Protein AF-W7HSW3-F1 (afdb_monomer)

pLDDT: mean 76.84, std 25.32, range [19.72, 98.94]

Solvent-accessible surface area (backbone atoms only — not comparable to full-atom values): 50857 Å² total; per-residue (Å²): 140,85,85,87,88,84,91,80,92,86,85,91,87,87,85,87,82,89,83,81,92,82,89,82,90,80,81,90,83,89,88,87,83,86,84,77,78,63,59,92,42,37,36,68,80,81,78,80,98,79,68,77,54,60,73,43,58,94,52,45,44,29,35,37,40,38,84,43,65,55,49,30,44,67,52,55,34,62,65,39,37,87,76,71,45,89,62,47,68,67,54,43,41,69,32,26,62,54,52,47,100,54,30,54,82,41,42,55,66,43,54,43,42,76,34,60,66,69,78,80,79,78,81,83,82,80,90,82,89,82,88,83,89,84,90,86,86,88,80,90,78,88,79,88,76,91,80,89,81,90,79,92,88,83,89,83,83,89,83,91,82,89,84,83,88,80,86,87,82,89,86,90,82,90,85,89,86,89,84,91,82,89,85,85,86,89,88,84,89,80,88,85,79,85,88,78,88,84,75,79,82,74,70,77,78,74,70,80,75,58,73,85,50,44,82,69,34,57,61,30,44,93,50,96,58,56,40,46,34,41,46,49,65,55,32,49,74,78,35,48,65,33,38,41,42,50,52,52,15,48,41,51,24,63,66,41,54,76,86,36,52,69,9,45,60,33,55,22,21,44,45,4,50,79,36,60,60,75,73,33,58,95,72,44,88,80,61,90,74,53,73,89,33,63,84,34,17,43,50,58,58,92,32,74,52,25,66,59,44,49,44,58,51,53,28,46,52,28,26,43,37,38,55,38,31,57,57,54,36,68,48,30,42,73,74,61,22,58,56,42,48,61,23,51,63,60,52,58,61,38,20,47,65,52,54,36,79,89,60,40,20,45,66,61,72,74,39,71,40,68,55,42,78,39,74,43,55,46,100,86,9,46,76,40,83,44,78,42,79,23,52,44,42,36,37,68,54,59,92,69,68,46,69,76,50,50,62,41,35,28,51,100,93,49,61,46,54,49,48,27,29,32,14,95,39,34,69,41,66,56,29,62,68,59,16,28,46,29,31,34,54,32,22,67,27,55,21,48,45,51,34,55,39,52,67,50,87,60,31,35,59,25,39,46,45,49,50,50,45,56,50,32,37,53,35,37,37,35,5,52,42,12,45,37,27,28,60,47,50,16,53,52,28,43,60,44,58,26,44,53,39,31,51,43,48,50,52,39,42,30,31,29,49,45,68,60,81,86,34,49,69,63,67,41,64,46,56,62,21,29,89,40,78,42,76,85,81,59,88,73,62,78,83,62,91,82,61,75,82,56,87,83,62,78,73,66,58,74,57,52,35,34,43,51,77,43,67,36,61,87,43,28,34,77,86,67,45,64,37,34,37,73,72,58,67,48,43,73,36,48,47,80,42,33,31,30,25,88,63,52,38,50,88,48,80,86,54,53,67,68,61,44,16,38,53,22,32,26,44,48,38,73,62,39,55,82,78,77,78,94,77,89,72,94,68,74,94,74,84,86,74,99,65,80,80,75,62,53,72,46,78,41,35,33,38,39,39,36,32,25,55,38,80,49,41,14,21,36,32,42,42,36,24,58,37,80,75,65,90,54,76,86,50,41,56,74,39,91,29,45,42,46,69,51,36,46,68,28,47,60,77,39,78,48,72,81,45,76,45,61,46,75,45,55,40,45,60,51,36,55,74,72,66,60,77,66,55,73,68,53,48,46,53,48,38,37,74,25,56,40,74,49,32,39,35,35,38,46,67,70,33,56,66,41,81,46,68,55,82,74,47,86,40,38,31,32,39,39,32,45,26,48,32,34,44,48,89,58,46,58,49,72,61,51,72,52,74,45,45,77,42,36,87,47,19,43,92,45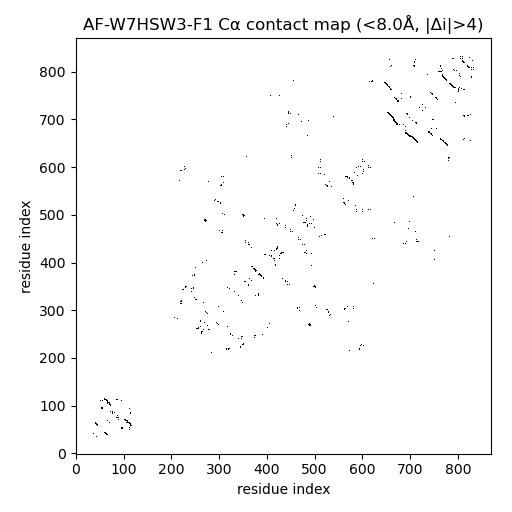,80,37,28,26,65,54,68,60,64,63,38,50,31,39,39,88,88,67,50,70,42,81,52,63,56,50,58,42,74,54,38,45,52,60,50,51,50,55,50,52,49,49,51,52,50,51,56,49,50,54,50,51,54,55,49,52,51,53,50,51,53,49,50,58,54,59,74,64,61,77,79,132

Sequence (870 aa):
MTRKSFFLQGLVSALSLTSTCELASASHSKGAENDAAVEGGLARRAMPAGQRFKGEPEDCAQFYRVQVSGEGCDGIIKNTTPHGYRLTKSTILSYNPGISSSCAGLKRGDWICVKTGSSPAAPAVKAQGGKSDPVLVPASAAKDSTDDDEGNDDDGKKASAKKGAKAGTDDDNESTGSTKKSTKKPTTRKAAPKLSLDAKVTFKKNPKVVSGLLKYAIVGADSKTCVNRMEITDLQDNHPDTFNLLVLALAEMHAAKATDPWSYFQLSGIHGAPYTPWPLKSLSTAFDYDDKNSTLGYCVHRSVIFGHWHRPYMLALEQAVYANGKKIVQRFKGPSRKKYLDALELLRWPYWDWANKETQSHLPKCAKEPTIKVMQPNAKGVAVSREIDNPFYTYVFKGKENEFLTAPFNTQKGILSQTNRRPKNALGKSNEEAADNAMHSGYSTRRKQTYNALISEKGFNAFGNDLENLHNDVHVQVGGNGILSYISLAAYEPLFWLHHNNIDRMLAMWQAANPGEENYLNASDAAATYQRPVDLSDVDAEEDEDAEEDPDSVQNDSLHKDSMDTPLYPWMHKNGQWWSSRDIQDASDIWKFKYGYPEVPCSYIKKTPEQLDTFVTEKINELYMDKPLKGSTKSKKGKNSERGAAALQTMEWDVNILIDQSELCGTFIIYLFLGQPPADPKDWDNCKTKVGTLSLLGAPKRKRISRVEAATVPLTPALRKMGVNGTDAEVSAYLKEKLVWRCWNVNGADGVAKEIEIKSLKTLKIAVTETKVTLPVDNAHKPKVGAAHLMPEVTKDKKGGAKNEQELAEPKKLNGKTSPLRKDLLPIASQERMKKKAEWRKWKTWKTWKEAKLKKEAEKLAAQNKKPSR

Radius of gyration: 35.3 Å; Cα contacts (8 Å, |Δi|>4): 1408; chains: 1; bounding box: 122×108×103 Å

Structure (mmCIF, N/CA/C/O backbone):
data_AF-W7HSW3-F1
#
_entry.id   AF-W7HSW3-F1
#
loop_
_atom_site.group_PDB
_atom_site.id
_atom_site.type_symbol
_atom_site.label_atom_id
_atom_site.label_alt_id
_atom_site.label_comp_id
_atom_site.label_asym_id
_atom_site.label_entity_id
_atom_site.label_seq_id
_atom_site.pdbx_PDB_ins_code
_atom_site.Cartn_x
_atom_site.Cartn_y
_atom_site.Cartn_z
_atom_site.occupancy
_atom_site.B_iso_or_equiv
_atom_site.auth_seq_id
_atom_site.auth_comp_id
_atom_site.auth_asym_id
_atom_site.auth_atom_id
_atom_site.pdbx_PDB_model_num
ATOM 1 N N . MET A 1 1 ? 25.982 -27.086 14.618 1.00 30.52 1 MET A N 1
ATOM 2 C CA . MET A 1 1 ? 25.857 -28.549 14.832 1.00 30.52 1 MET A CA 1
ATOM 3 C C . MET A 1 1 ? 24.551 -28.742 15.602 1.00 30.52 1 MET A C 1
ATOM 5 O O . MET A 1 1 ? 24.316 -27.914 16.466 1.00 30.52 1 MET A O 1
ATOM 9 N N . THR A 1 2 ? 23.625 -29.653 15.293 1.00 31.62 2 THR A N 1
ATOM 10 C CA . THR A 1 2 ? 23.639 -30.820 14.379 1.00 31.62 2 THR A CA 1
ATOM 11 C C . THR A 1 2 ? 22.222 -31.061 13.805 1.00 31.62 2 THR A C 1
ATOM 13 O O . THR A 1 2 ? 21.247 -30.544 14.335 1.00 31.62 2 THR A O 1
ATOM 16 N N . ARG A 1 3 ? 22.100 -31.808 12.695 1.00 29.11 3 ARG A N 1
ATOM 17 C CA . ARG A 1 3 ? 20.825 -32.157 12.012 1.00 29.11 3 ARG A CA 1
ATOM 18 C C . ARG A 1 3 ? 20.298 -33.550 12.430 1.00 29.11 3 ARG A C 1
ATOM 20 O O . ARG A 1 3 ? 21.103 -34.360 12.880 1.00 29.11 3 ARG A O 1
ATOM 27 N N . LYS A 1 4 ? 19.054 -33.855 11.997 1.00 32.53 4 LYS A N 1
ATOM 28 C CA . LYS A 1 4 ? 18.354 -35.173 11.888 1.00 32.53 4 LYS A CA 1
ATOM 29 C C . LYS A 1 4 ? 17.559 -35.562 13.155 1.00 32.53 4 LYS A C 1
ATOM 31 O O . LYS A 1 4 ? 18.058 -35.361 14.248 1.00 32.53 4 LYS A O 1
ATOM 36 N N . SER A 1 5 ? 16.328 -36.086 13.075 1.00 28.72 5 SER A N 1
ATOM 37 C CA . SER A 1 5 ? 15.855 -37.143 12.154 1.00 28.72 5 SER A CA 1
ATOM 38 C C . SER A 1 5 ? 14.394 -37.001 11.650 1.00 28.72 5 SER A C 1
ATOM 40 O O . SER A 1 5 ? 13.727 -36.013 11.932 1.00 28.72 5 SER A O 1
ATOM 42 N N . PHE A 1 6 ? 13.948 -37.988 10.862 1.00 29.55 6 PHE A N 1
ATOM 43 C CA . PHE A 1 6 ? 12.671 -38.118 10.126 1.00 29.55 6 PHE A CA 1
ATOM 44 C C . PHE A 1 6 ? 11.893 -39.391 10.572 1.00 29.55 6 PHE A C 1
ATOM 46 O O . PHE A 1 6 ? 12.405 -40.112 11.425 1.00 29.55 6 PHE A O 1
ATOM 53 N N . PHE A 1 7 ? 10.770 -39.705 9.887 1.00 24.91 7 PHE A N 1
ATOM 54 C CA . PHE A 1 7 ? 9.865 -40.896 9.960 1.00 24.91 7 PHE A CA 1
ATOM 55 C C . PHE A 1 7 ? 8.647 -40.794 10.915 1.00 24.91 7 PHE A C 1
ATOM 57 O O . PHE A 1 7 ? 8.784 -40.250 12.002 1.00 24.91 7 PHE A O 1
ATOM 64 N N . LEU A 1 8 ? 7.452 -41.351 10.619 1.00 23.89 8 LEU A N 1
ATOM 65 C CA . LEU A 1 8 ? 6.750 -41.636 9.339 1.00 23.89 8 LEU A CA 1
ATOM 66 C C . LEU A 1 8 ? 5.254 -41.975 9.616 1.00 23.89 8 LEU A C 1
ATOM 68 O O . LEU A 1 8 ? 4.947 -42.520 10.666 1.00 23.89 8 LEU A O 1
ATOM 72 N N . GLN A 1 9 ? 4.372 -41.668 8.654 1.00 24.66 9 GLN A N 1
ATOM 73 C CA . GLN A 1 9 ? 3.023 -42.215 8.346 1.00 24.66 9 GLN A CA 1
ATOM 74 C C . GLN A 1 9 ? 2.164 -42.984 9.385 1.00 24.66 9 GLN A C 1
ATOM 76 O O . GLN A 1 9 ? 2.547 -44.021 9.913 1.00 24.66 9 GLN A O 1
ATOM 81 N N . GLY A 1 10 ? 0.878 -42.604 9.428 1.00 23.05 10 GLY A N 1
ATOM 82 C CA . GLY A 1 10 ? -0.265 -43.459 9.781 1.00 23.05 10 GLY A CA 1
ATOM 83 C C . GLY A 1 10 ? -1.492 -43.063 8.940 1.00 23.05 10 GLY A C 1
ATOM 84 O O . GLY A 1 10 ? -1.740 -41.874 8.749 1.00 23.05 10 GLY A O 1
ATOM 85 N N . LEU A 1 11 ? -2.212 -44.037 8.378 1.00 21.44 11 LEU A N 1
ATOM 86 C CA . LEU A 1 11 ? -3.332 -43.861 7.430 1.00 21.44 11 LEU A CA 1
ATOM 87 C C . LEU A 1 11 ? -4.618 -44.484 8.025 1.00 21.44 11 LEU A C 1
ATOM 89 O O . LEU A 1 11 ? -4.552 -45.147 9.053 1.00 21.44 11 LEU A O 1
ATOM 93 N N . VAL A 1 12 ? -5.743 -44.353 7.310 1.00 22.77 12 VAL A N 1
ATOM 94 C CA . VAL A 1 12 ? -7.055 -45.013 7.520 1.00 22.77 12 VAL A CA 1
ATOM 95 C C . VAL A 1 12 ? -8.028 -44.313 8.487 1.00 22.77 12 VAL A C 1
ATOM 97 O O . VAL A 1 12 ? -7.975 -44.484 9.700 1.00 22.77 12 VAL A O 1
ATOM 100 N N . SER A 1 13 ? -9.028 -43.624 7.923 1.00 23.66 13 SER A N 1
ATOM 101 C CA . SER A 1 13 ? -10.435 -44.080 7.974 1.00 23.66 13 SER A CA 1
ATOM 102 C C . SER A 1 13 ? -11.355 -43.134 7.201 1.00 23.66 13 SER A C 1
ATOM 104 O O . SER A 1 13 ? -11.403 -41.936 7.467 1.00 23.66 13 SER A O 1
ATOM 106 N N . ALA A 1 14 ? -12.122 -43.693 6.268 1.00 21.88 14 ALA A N 1
ATOM 107 C CA . ALA A 1 14 ? -13.300 -43.058 5.693 1.00 21.88 14 ALA A CA 1
ATOM 108 C C . ALA A 1 14 ? -14.531 -43.775 6.248 1.00 21.88 14 ALA A C 1
ATOM 110 O O . ALA A 1 14 ? -14.534 -45.003 6.295 1.00 21.88 14 ALA A O 1
ATOM 111 N N . LEU A 1 15 ? -15.576 -43.035 6.618 1.00 22.19 15 LEU A N 1
ATOM 112 C CA . LEU A 1 15 ? -16.920 -43.587 6.757 1.00 22.19 15 LEU A CA 1
ATOM 113 C C . LEU A 1 15 ? -17.963 -42.497 6.499 1.00 22.19 15 LEU A C 1
ATOM 115 O O . LEU A 1 15 ? -17.807 -41.338 6.878 1.00 22.19 15 LEU A O 1
ATOM 119 N N . SER A 1 16 ? -18.986 -42.897 5.760 1.00 22.50 16 SER A N 1
ATOM 120 C CA . SER A 1 16 ? -20.084 -42.086 5.248 1.00 22.50 16 SER A CA 1
ATOM 121 C C . SER A 1 16 ? -21.096 -41.706 6.322 1.00 22.50 16 SER A C 1
ATOM 123 O O . SER A 1 16 ? -21.427 -42.542 7.157 1.00 22.50 16 SER A O 1
ATOM 125 N N . LEU A 1 17 ? -21.738 -40.546 6.162 1.00 22.73 17 LEU A N 1
ATOM 126 C CA . LEU A 1 17 ? -23.139 -40.369 6.547 1.00 22.73 17 LEU A CA 1
ATOM 127 C C . LEU A 1 17 ? -23.851 -39.495 5.509 1.00 22.73 17 LEU A C 1
ATOM 129 O O . LEU A 1 17 ? -23.666 -38.283 5.442 1.00 22.73 17 LEU A O 1
ATOM 133 N N . THR A 1 18 ? -24.656 -40.144 4.674 1.00 22.83 18 THR A N 1
ATOM 134 C CA . THR A 1 18 ? -25.706 -39.510 3.874 1.00 22.83 18 THR A CA 1
ATOM 135 C C . THR A 1 18 ? -26.891 -39.184 4.775 1.00 22.83 18 THR A C 1
ATOM 137 O O . THR A 1 18 ? -27.323 -40.056 5.527 1.00 22.83 18 THR A O 1
ATOM 140 N N . SER A 1 19 ? -27.479 -37.996 4.648 1.00 23.12 19 SER A N 1
ATOM 141 C CA . SER A 1 19 ? -28.865 -37.778 5.071 1.00 23.12 19 SER A CA 1
ATOM 142 C C . SER A 1 19 ? -29.575 -36.816 4.123 1.00 23.12 19 SER A C 1
ATOM 144 O O . SER A 1 19 ? -28.935 -36.063 3.386 1.00 23.12 19 SER A O 1
ATOM 146 N N . THR A 1 20 ? -30.894 -36.949 4.067 1.00 23.11 20 THR A N 1
ATOM 147 C CA . THR A 1 20 ? -31.731 -36.593 2.922 1.00 23.11 20 THR A CA 1
ATOM 148 C C . THR A 1 20 ? -32.363 -35.207 2.996 1.00 23.11 20 THR A C 1
ATOM 150 O O . THR A 1 20 ? -32.414 -34.556 4.033 1.00 23.11 20 THR A O 1
ATOM 153 N N . CYS A 1 21 ? -32.855 -34.779 1.835 1.00 19.72 21 CYS A N 1
ATOM 154 C CA . CYS A 1 21 ? -33.664 -33.587 1.625 1.00 19.72 21 CYS A CA 1
ATOM 155 C C . CYS A 1 21 ? -34.943 -33.585 2.482 1.00 19.72 21 CYS A C 1
ATOM 157 O O . CYS A 1 21 ? -35.688 -34.561 2.452 1.00 19.72 21 CYS A O 1
ATOM 159 N N . GLU A 1 22 ? -35.247 -32.453 3.120 1.00 22.14 22 GLU A N 1
ATOM 160 C CA . GLU A 1 22 ? -36.621 -32.057 3.441 1.00 22.14 22 GLU A CA 1
ATOM 161 C C . GLU A 1 22 ? -36.895 -30.658 2.874 1.00 22.14 22 GLU A C 1
ATOM 163 O O . GLU A 1 22 ? -36.177 -29.691 3.138 1.00 22.14 22 GLU A O 1
ATOM 168 N N . LEU A 1 23 ? -37.940 -30.571 2.050 1.00 22.03 23 LEU A N 1
ATOM 169 C CA . LEU A 1 23 ? -38.480 -29.336 1.492 1.00 22.03 23 LEU A CA 1
ATOM 170 C C . LEU A 1 23 ? -39.562 -28.805 2.436 1.00 22.03 23 LEU A C 1
ATOM 172 O O . LEU A 1 23 ? -40.641 -29.385 2.519 1.00 22.03 23 LEU A O 1
ATOM 176 N N . ALA A 1 24 ? -39.304 -27.674 3.091 1.00 22.91 24 ALA A N 1
ATOM 177 C CA . ALA A 1 24 ? -40.320 -26.933 3.835 1.00 22.91 24 ALA A CA 1
ATOM 178 C C . ALA A 1 24 ? -40.723 -25.671 3.056 1.00 22.91 24 ALA A C 1
ATOM 180 O O . ALA A 1 24 ? -40.044 -24.645 3.091 1.00 22.91 24 ALA A O 1
ATOM 181 N N . SER A 1 25 ? -41.839 -25.753 2.334 1.00 22.00 25 SER A N 1
ATOM 182 C CA . SER A 1 25 ? -42.489 -24.600 1.709 1.00 22.00 25 SER A CA 1
ATOM 183 C C . SER A 1 25 ? -43.217 -23.755 2.760 1.00 22.00 25 SER A C 1
ATOM 185 O O . SER A 1 25 ? -44.102 -24.271 3.442 1.00 22.00 25 SER A O 1
ATOM 187 N N . ALA A 1 26 ? -42.923 -22.455 2.836 1.00 24.53 26 ALA A N 1
ATOM 188 C CA . ALA A 1 26 ? -43.709 -21.491 3.608 1.00 24.53 26 ALA A CA 1
ATOM 189 C C . ALA A 1 26 ? -44.026 -20.247 2.760 1.00 24.53 26 ALA A C 1
ATOM 191 O O . ALA A 1 26 ? -43.187 -19.749 2.007 1.00 24.53 26 ALA A O 1
ATOM 192 N N . SER A 1 27 ? -45.275 -19.793 2.843 1.00 23.27 27 SER A N 1
ATOM 193 C CA . SER A 1 27 ? -45.901 -18.820 1.943 1.00 23.27 27 SER A CA 1
ATOM 194 C C . SER A 1 27 ? -45.591 -17.353 2.266 1.00 23.27 27 SER A C 1
ATOM 196 O O . SER A 1 27 ? -45.231 -16.999 3.385 1.00 23.27 27 SER A O 1
ATOM 198 N N . HIS A 1 28 ? -45.798 -16.484 1.271 1.00 24.59 28 HIS A N 1
ATOM 199 C CA . HIS A 1 28 ? -45.668 -15.027 1.383 1.00 24.59 28 HIS A CA 1
ATOM 200 C C . HIS A 1 28 ? -46.622 -14.394 2.415 1.00 24.59 28 HIS A C 1
ATOM 202 O O . HIS A 1 28 ? -47.782 -14.791 2.521 1.00 24.59 28 HIS A O 1
ATOM 208 N N . SER A 1 29 ? -46.203 -13.265 2.992 1.00 24.95 29 SER A N 1
ATOM 209 C CA . SER A 1 29 ? -47.101 -12.143 3.301 1.00 24.95 29 SER A CA 1
ATOM 210 C C . SER A 1 29 ? -46.455 -10.820 2.860 1.00 24.95 29 SER A C 1
ATOM 212 O O . SER A 1 29 ? -45.232 -10.694 2.808 1.00 24.95 29 SER A O 1
ATOM 214 N N . LYS A 1 30 ? -47.284 -9.879 2.391 1.00 26.73 30 LYS A N 1
ATOM 215 C CA . LYS A 1 30 ? -46.876 -8.740 1.548 1.00 26.73 30 LYS A CA 1
ATOM 216 C C . LYS A 1 30 ? -46.417 -7.518 2.354 1.00 26.73 30 LYS A C 1
ATOM 218 O O . LYS A 1 30 ? -46.989 -7.208 3.392 1.00 26.73 30 LYS A O 1
ATOM 223 N N . GLY A 1 31 ? -45.506 -6.752 1.757 1.00 24.17 31 GLY A N 1
ATOM 224 C CA . GLY A 1 31 ? -45.205 -5.358 2.093 1.00 24.17 31 GLY A CA 1
ATOM 225 C C . GLY A 1 31 ? -44.399 -4.751 0.947 1.00 24.17 31 GLY A C 1
ATOM 226 O O . GLY A 1 31 ? -43.185 -4.908 0.918 1.00 24.17 31 GLY A O 1
ATOM 227 N N . ALA A 1 32 ? -45.080 -4.170 -0.045 1.00 24.78 32 ALA A N 1
ATOM 228 C CA . ALA A 1 32 ? -44.476 -3.763 -1.314 1.00 24.78 32 ALA A CA 1
ATOM 229 C C . ALA A 1 32 ? -44.607 -2.254 -1.549 1.00 24.78 32 ALA A C 1
ATOM 231 O O . ALA A 1 32 ? -45.718 -1.728 -1.556 1.00 24.78 32 ALA A O 1
ATOM 232 N N . GLU A 1 33 ? -43.481 -1.603 -1.835 1.00 26.55 33 GLU A N 1
ATOM 233 C CA . GLU A 1 33 ? -43.421 -0.371 -2.624 1.00 26.55 33 GLU A CA 1
ATOM 234 C C . GLU A 1 33 ? -42.702 -0.711 -3.938 1.00 26.55 33 GLU A C 1
ATOM 236 O O . GLU A 1 33 ? -41.710 -1.443 -3.940 1.00 26.55 33 GLU A O 1
ATOM 241 N N . ASN A 1 34 ? -43.263 -0.273 -5.067 1.00 31.00 34 ASN A N 1
ATOM 242 C CA . ASN A 1 34 ? -42.906 -0.785 -6.391 1.00 31.00 34 ASN A CA 1
ATOM 243 C C . ASN A 1 34 ? -41.940 0.152 -7.132 1.00 31.00 34 ASN A C 1
ATOM 245 O O . ASN A 1 34 ? -42.383 1.149 -7.703 1.00 31.00 34 ASN A O 1
ATOM 249 N N . ASP A 1 35 ? -40.670 -0.236 -7.250 1.00 32.97 35 ASP A N 1
ATOM 250 C CA . ASP A 1 35 ? -39.813 0.244 -8.340 1.00 32.97 35 ASP A CA 1
ATOM 251 C C . ASP A 1 35 ? -40.130 -0.554 -9.615 1.00 32.97 35 ASP A C 1
ATOM 253 O O . ASP A 1 35 ? -39.799 -1.736 -9.741 1.00 32.97 35 ASP A O 1
ATOM 257 N N . ALA A 1 36 ? -40.797 0.084 -10.579 1.00 37.91 36 ALA A N 1
ATOM 258 C CA . ALA A 1 36 ? -41.066 -0.526 -11.878 1.00 37.91 36 ALA A CA 1
ATOM 259 C C . ALA A 1 36 ? -39.771 -0.619 -12.707 1.00 37.91 36 ALA A C 1
ATOM 261 O O . ALA A 1 36 ? -39.112 0.389 -12.966 1.00 37.91 36 ALA A O 1
ATOM 262 N N . ALA A 1 37 ? -39.417 -1.826 -13.155 1.00 40.44 37 ALA A N 1
ATOM 263 C CA . ALA A 1 37 ? -38.208 -2.060 -13.941 1.00 40.44 37 ALA A CA 1
ATOM 264 C C . ALA A 1 37 ? -38.222 -1.273 -15.269 1.00 40.44 37 ALA A C 1
ATOM 266 O O . ALA A 1 37 ? -39.105 -1.461 -16.107 1.00 40.44 37 ALA A O 1
ATOM 267 N N . VAL A 1 38 ? -37.215 -0.416 -15.469 1.00 52.91 38 VAL A N 1
ATOM 268 C CA . VAL A 1 38 ? -37.028 0.377 -16.695 1.00 52.91 38 VAL A CA 1
ATOM 269 C C . VAL A 1 38 ? -36.027 -0.328 -17.609 1.00 52.91 38 VAL A C 1
ATOM 271 O O . VAL A 1 38 ? -34.816 -0.139 -17.495 1.00 52.91 38 VAL A O 1
ATOM 274 N N . GLU A 1 39 ? -36.526 -1.143 -18.535 1.00 52.97 39 GLU A N 1
ATOM 275 C CA . GLU A 1 39 ? -35.701 -1.828 -19.533 1.00 52.97 39 GLU A CA 1
ATOM 276 C C . GLU A 1 39 ? -35.561 -0.958 -20.796 1.00 52.97 39 GLU A C 1
ATOM 278 O O . GLU A 1 39 ? -36.544 -0.424 -21.306 1.00 52.97 39 GLU A O 1
ATOM 283 N N . GLY A 1 40 ? -34.334 -0.744 -21.287 1.00 57.88 40 GLY A N 1
ATOM 284 C CA . GLY A 1 40 ? -34.082 0.058 -22.501 1.00 57.88 40 GLY A CA 1
ATOM 285 C C . GLY A 1 40 ? -34.507 1.536 -22.427 1.00 57.88 40 GLY A C 1
ATOM 286 O O . GLY A 1 40 ? -34.612 2.198 -23.456 1.00 57.88 40 GLY A O 1
ATOM 287 N N . GLY A 1 41 ? -34.781 2.065 -21.229 1.00 62.00 41 GLY A N 1
ATOM 288 C CA . GLY A 1 41 ? -35.352 3.406 -21.053 1.00 62.00 41 GLY A CA 1
ATOM 289 C C . GLY A 1 41 ? -36.874 3.476 -21.204 1.00 62.00 41 GLY A C 1
ATOM 290 O O . GLY A 1 41 ? -37.433 4.566 -21.149 1.00 62.00 41 GLY A O 1
ATOM 291 N N . LEU A 1 42 ? -37.556 2.346 -21.379 1.00 75.38 42 LEU A N 1
ATOM 292 C CA . LEU A 1 42 ? -39.000 2.274 -21.567 1.00 75.38 42 LEU A CA 1
ATOM 293 C C . LEU A 1 42 ? -39.701 1.859 -20.266 1.00 75.38 42 LEU A C 1
ATOM 295 O O . LEU A 1 42 ? -39.328 0.868 -19.644 1.00 75.38 42 LEU A O 1
ATOM 299 N N . ALA A 1 43 ? -40.759 2.582 -19.882 1.00 73.44 43 ALA A N 1
ATOM 300 C CA . ALA A 1 43 ? -41.589 2.249 -18.719 1.00 73.44 43 ALA A CA 1
ATOM 301 C C . ALA A 1 43 ? -43.083 2.171 -19.067 1.00 73.44 43 ALA A C 1
ATOM 303 O O . ALA A 1 43 ? -43.627 3.038 -19.762 1.00 73.44 43 ALA A O 1
ATOM 304 N N . ARG A 1 44 ? -43.751 1.130 -18.555 1.00 62.62 44 ARG A N 1
ATOM 305 C CA . ARG A 1 44 ? -45.220 1.053 -18.505 1.00 62.62 44 ARG A CA 1
ATOM 306 C C . ARG A 1 44 ? -45.710 1.860 -17.303 1.00 62.62 44 ARG A C 1
ATOM 308 O O . ARG A 1 44 ? -45.027 1.920 -16.286 1.00 62.62 44 ARG A O 1
ATOM 315 N N . ARG A 1 45 ? -46.861 2.517 -17.451 1.00 55.41 45 ARG A N 1
ATOM 316 C CA . ARG A 1 45 ? -47.338 3.592 -16.564 1.00 55.41 45 ARG A CA 1
ATOM 317 C C . ARG A 1 45 ? -47.351 3.230 -15.064 1.00 55.41 45 ARG A C 1
ATOM 319 O O . ARG A 1 45 ? -48.304 2.630 -14.580 1.00 55.41 45 ARG A O 1
ATOM 326 N N . ALA A 1 46 ? -46.361 3.746 -14.339 1.00 48.75 46 ALA A N 1
ATOM 327 C CA . ALA A 1 46 ? -46.465 4.250 -12.968 1.00 48.75 46 ALA A CA 1
ATOM 328 C C . ALA A 1 46 ? -45.259 5.173 -12.708 1.00 48.75 46 ALA A C 1
ATOM 330 O O . ALA A 1 46 ? -44.135 4.694 -12.596 1.00 48.75 46 ALA A O 1
ATOM 331 N N . MET A 1 47 ? -45.468 6.492 -12.656 1.00 49.53 47 MET A N 1
ATOM 332 C CA . MET A 1 47 ? -44.410 7.472 -12.367 1.00 49.53 47 MET A CA 1
ATOM 333 C C . MET A 1 47 ? -44.908 8.541 -11.384 1.00 49.53 47 MET A C 1
ATOM 335 O O . MET A 1 47 ? -46.055 8.977 -11.515 1.00 49.53 47 MET A O 1
ATOM 339 N N . PRO A 1 48 ? -44.071 9.004 -10.433 1.00 45.38 48 PRO A N 1
ATOM 340 C CA . PRO A 1 48 ? -44.398 10.139 -9.571 1.00 45.38 48 PRO A CA 1
ATOM 341 C C . PRO A 1 48 ? -44.643 11.424 -10.377 1.00 45.38 48 PRO A C 1
ATOM 343 O O . PRO A 1 48 ? -44.081 11.607 -11.456 1.00 45.38 48 PRO A O 1
ATOM 346 N N . ALA A 1 49 ? -45.440 12.347 -9.830 1.00 45.94 49 ALA A N 1
ATOM 347 C CA . ALA A 1 49 ? -45.971 13.540 -10.511 1.00 45.94 49 ALA A CA 1
ATOM 348 C C . ALA A 1 49 ? -44.941 14.666 -10.819 1.00 45.94 49 ALA A C 1
ATOM 350 O O . ALA A 1 49 ? -45.271 15.848 -10.759 1.00 45.94 49 ALA A O 1
ATOM 351 N N . GLY A 1 50 ? -43.683 14.314 -11.105 1.00 47.59 50 GLY A N 1
ATOM 352 C CA . GLY A 1 50 ? -42.524 15.211 -11.049 1.00 47.59 50 GLY A CA 1
ATOM 353 C C . GLY A 1 50 ? -42.066 15.875 -12.351 1.00 47.59 50 GLY A C 1
ATOM 354 O O . GLY A 1 50 ? -41.282 16.809 -12.259 1.00 47.59 50 GLY A O 1
ATOM 355 N N . GLN A 1 51 ? -42.516 15.441 -13.536 1.00 55.59 51 GLN A N 1
ATOM 356 C CA . GLN A 1 51 ? -42.295 16.134 -14.822 1.00 55.59 51 GLN A CA 1
ATOM 357 C C . GLN A 1 51 ? -43.171 15.503 -15.922 1.00 55.59 51 GLN A C 1
ATOM 359 O O . GLN A 1 51 ? -42.794 14.503 -16.523 1.00 55.59 51 GLN A O 1
ATOM 364 N N . ARG A 1 52 ? -44.344 16.089 -16.198 1.00 57.81 52 ARG A N 1
ATOM 365 C CA . ARG A 1 52 ? -45.129 15.801 -17.414 1.00 57.81 52 ARG A CA 1
ATOM 366 C C . ARG A 1 52 ? -45.042 17.006 -18.346 1.00 57.81 52 ARG A C 1
ATOM 368 O O . ARG A 1 52 ? -45.203 18.139 -17.886 1.00 57.81 52 ARG A O 1
ATOM 375 N N . PHE A 1 53 ? -44.790 16.791 -19.636 1.00 66.25 53 PHE A N 1
ATOM 376 C CA . PHE A 1 53 ? -44.789 17.890 -20.604 1.00 66.25 53 PHE A CA 1
ATOM 377 C C . PHE A 1 53 ? -46.209 18.419 -20.831 1.00 66.25 53 PHE A C 1
ATOM 379 O O . PHE A 1 53 ? -47.194 17.680 -20.785 1.00 66.25 53 PHE A O 1
ATOM 386 N N . LYS A 1 54 ? -46.330 19.728 -21.072 1.00 62.28 54 LYS A N 1
ATOM 387 C CA . LYS A 1 54 ? -47.634 20.380 -21.234 1.00 62.28 54 LYS A CA 1
ATOM 388 C C . LYS A 1 54 ? -48.373 19.802 -22.449 1.00 62.28 54 LYS A C 1
ATOM 390 O O . LYS A 1 54 ? -47.890 19.917 -23.569 1.00 62.28 54 LYS A O 1
ATOM 395 N N . GLY A 1 55 ? -49.557 19.235 -22.216 1.00 63.06 55 GLY A N 1
ATOM 396 C CA . GLY A 1 55 ? -50.399 18.632 -23.255 1.00 63.06 55 GLY A CA 1
ATOM 397 C C . GLY A 1 55 ? -50.060 17.178 -23.609 1.00 63.06 55 GLY A C 1
ATOM 398 O O . GLY A 1 55 ? -50.566 16.679 -24.607 1.00 63.06 55 GLY A O 1
ATOM 399 N N . GLU A 1 56 ? -49.225 16.494 -22.822 1.00 71.88 56 GLU A N 1
ATOM 400 C CA . GLU A 1 56 ? -49.043 15.041 -22.931 1.00 71.88 56 GLU A CA 1
ATOM 401 C C . GLU A 1 56 ? -50.377 14.281 -22.695 1.00 71.88 56 GLU A C 1
ATOM 403 O O . GLU A 1 56 ? -51.077 14.598 -21.728 1.00 71.88 56 GLU A O 1
ATOM 408 N N . PRO A 1 57 ? -50.728 13.260 -23.508 1.00 74.44 57 PRO A N 1
ATOM 409 C CA . PRO A 1 57 ? -51.976 12.511 -23.394 1.00 74.44 57 PRO A CA 1
ATOM 410 C C . PRO A 1 57 ? -52.237 11.902 -22.014 1.00 74.44 57 PRO A C 1
ATOM 412 O O . PRO A 1 57 ? -51.376 11.270 -21.387 1.00 74.44 57 PRO A O 1
ATOM 415 N N . GLU A 1 58 ? -53.482 12.016 -21.558 1.00 70.62 58 GLU A N 1
ATOM 416 C CA . GLU A 1 58 ? -53.939 11.397 -20.312 1.00 70.62 58 GLU A CA 1
ATOM 417 C C . GLU A 1 58 ? -54.009 9.869 -20.395 1.00 70.62 58 GLU A C 1
ATOM 419 O O . GLU A 1 58 ? -53.925 9.212 -19.360 1.00 70.62 58 GLU A O 1
ATOM 424 N N . ASP A 1 59 ? -54.015 9.283 -21.594 1.00 78.25 59 ASP A N 1
ATOM 425 C CA . ASP A 1 59 ? -54.038 7.837 -21.839 1.00 78.25 59 ASP A CA 1
ATOM 426 C C . ASP A 1 59 ? -52.658 7.235 -22.187 1.00 78.25 59 ASP A C 1
ATOM 428 O O . ASP A 1 59 ? -52.582 6.082 -22.607 1.00 78.25 59 ASP A O 1
ATOM 432 N N . CYS A 1 60 ? -51.552 7.975 -22.017 1.00 83.06 60 CYS A N 1
ATOM 433 C CA . CYS A 1 60 ? -50.216 7.464 -22.336 1.00 83.06 60 CYS A CA 1
ATOM 434 C C . CYS A 1 60 ? -49.883 6.128 -21.632 1.00 83.06 60 CYS A C 1
ATOM 436 O O . CYS A 1 60 ? -49.710 6.078 -20.409 1.00 83.06 60 CYS A O 1
ATOM 438 N N . ALA A 1 61 ? -49.759 5.061 -22.422 1.00 77.75 61 ALA A N 1
ATOM 439 C CA . ALA A 1 61 ? -49.547 3.680 -21.998 1.00 77.75 61 ALA A CA 1
ATOM 440 C C . ALA A 1 61 ? -48.060 3.293 -21.888 1.00 77.75 61 ALA A C 1
ATOM 442 O O . ALA A 1 61 ? -47.715 2.407 -21.103 1.00 77.75 61 ALA A O 1
ATOM 443 N N . GLN A 1 62 ? -47.180 3.952 -22.651 1.00 83.25 62 GLN A N 1
ATOM 444 C CA . GLN A 1 62 ? -45.732 3.742 -22.590 1.00 83.25 62 GLN A CA 1
ATOM 445 C C . GLN A 1 62 ? -44.981 5.073 -22.646 1.00 83.25 62 GLN A C 1
ATOM 447 O O . GLN A 1 62 ? -45.182 5.869 -23.566 1.00 83.25 62 GLN A O 1
ATOM 452 N N . PHE A 1 63 ? -44.051 5.250 -21.712 1.00 85.12 63 PHE A N 1
ATOM 453 C CA . PHE A 1 63 ? -43.136 6.383 -21.670 1.00 85.12 63 PHE A CA 1
ATOM 454 C C . PHE A 1 63 ? -41.724 5.947 -22.067 1.00 85.12 63 PHE A C 1
ATOM 456 O O . PHE A 1 63 ? -41.289 4.838 -21.738 1.00 85.12 63 PHE A O 1
ATOM 463 N N . TYR A 1 64 ? -41.011 6.841 -22.745 1.00 85.75 64 TYR A N 1
ATOM 464 C CA . TYR A 1 64 ? -39.579 6.753 -22.997 1.00 85.75 64 TYR A CA 1
ATOM 465 C C . TYR A 1 64 ? -38.854 7.780 -22.132 1.00 85.75 64 TYR A C 1
ATOM 467 O O . TYR A 1 64 ? -39.195 8.964 -22.143 1.00 85.75 64 TYR A O 1
ATOM 475 N N . ARG A 1 65 ? -37.848 7.318 -21.393 1.00 84.31 65 ARG A N 1
ATOM 476 C CA . ARG A 1 65 ? -36.915 8.157 -20.654 1.00 84.31 65 ARG A CA 1
ATOM 477 C C . ARG A 1 65 ? -35.815 8.608 -21.595 1.00 84.31 65 ARG A C 1
ATOM 479 O O . ARG A 1 65 ? -35.062 7.771 -22.091 1.00 84.31 65 ARG A O 1
ATOM 486 N N . VAL A 1 66 ? -35.673 9.915 -21.755 1.00 78.56 66 VAL A N 1
ATOM 487 C CA . VAL A 1 66 ? -34.593 10.551 -22.512 1.00 78.56 66 VAL A CA 1
ATOM 488 C C . VAL A 1 66 ? -33.241 10.092 -21.956 1.00 78.56 66 VAL A C 1
ATOM 490 O O . VAL A 1 66 ? -32.961 10.241 -20.759 1.00 78.56 66 VAL A O 1
ATOM 493 N N . GLN A 1 67 ? -32.414 9.479 -22.804 1.00 67.94 67 GLN A N 1
ATOM 494 C CA . GLN A 1 67 ? -31.202 8.768 -22.386 1.00 67.94 67 GLN A CA 1
ATOM 495 C C . GLN A 1 67 ? -29.973 9.670 -22.305 1.00 67.94 67 GLN A C 1
ATOM 497 O O . GLN A 1 67 ? -29.063 9.366 -21.531 1.00 67.94 67 GLN A O 1
ATOM 502 N N . VAL A 1 68 ? -29.963 10.791 -23.031 1.00 63.47 68 VAL A N 1
ATOM 503 C CA . VAL A 1 68 ? -28.912 11.823 -23.013 1.00 63.47 68 VAL A CA 1
ATOM 504 C C . VAL A 1 68 ? -29.535 13.220 -23.099 1.00 63.47 68 VAL A C 1
ATOM 506 O O . VAL A 1 68 ? -30.605 13.394 -23.670 1.00 63.47 68 VAL A O 1
ATOM 509 N N . SER A 1 69 ? -28.900 14.239 -22.517 1.00 69.62 69 SER A N 1
ATOM 510 C CA . SER A 1 69 ? -29.410 15.614 -22.625 1.00 69.62 69 SER A CA 1
ATOM 511 C C . SER A 1 69 ? -29.193 16.140 -24.044 1.00 69.62 69 SER A C 1
ATOM 513 O O . SER A 1 69 ? -28.104 15.989 -24.586 1.00 69.62 69 SER A O 1
ATOM 515 N N . GLY A 1 70 ? -30.215 16.762 -24.633 1.00 71.06 70 GLY A N 1
ATOM 516 C CA . GLY A 1 70 ? -30.200 17.202 -26.030 1.00 71.06 70 GLY A CA 1
ATOM 517 C C . GLY A 1 70 ? -30.614 16.130 -27.046 1.00 71.06 70 GLY A C 1
ATOM 518 O O . GLY A 1 70 ? -30.446 16.348 -28.243 1.00 71.06 70 GLY A O 1
ATOM 519 N N . GLU A 1 71 ? -31.158 14.989 -26.608 1.00 79.69 71 GLU A N 1
ATOM 520 C CA . GLU A 1 71 ? -31.638 13.932 -27.507 1.00 79.69 71 GLU A CA 1
ATOM 521 C C . GLU A 1 71 ? -32.775 14.428 -28.423 1.00 79.69 71 GLU A C 1
ATOM 523 O O . GLU A 1 71 ? -33.903 14.658 -27.987 1.00 79.69 71 GLU A O 1
ATOM 528 N N . GLY A 1 72 ? -32.473 14.597 -29.714 1.00 85.56 72 GLY A N 1
ATOM 529 C CA . GLY A 1 72 ? -33.450 14.989 -30.731 1.00 85.56 72 GLY A CA 1
ATOM 530 C C . GLY A 1 72 ? -34.402 13.854 -31.127 1.00 85.56 72 GLY A C 1
ATOM 531 O O . GLY A 1 72 ? -34.154 12.681 -30.839 1.00 85.56 72 GLY A O 1
ATOM 532 N N . CYS A 1 73 ? -35.479 14.191 -31.848 1.00 86.19 73 CYS A N 1
ATOM 533 C CA . CYS A 1 73 ? -36.548 13.232 -32.161 1.00 86.19 73 CYS A CA 1
ATOM 534 C C . CYS A 1 73 ? -36.043 11.968 -32.879 1.00 86.19 73 CYS A C 1
ATOM 536 O O . CYS A 1 73 ? -36.533 10.875 -32.612 1.00 86.19 73 CYS A O 1
ATOM 538 N N . ASP A 1 74 ? -35.044 12.094 -33.755 1.00 87.00 74 ASP A N 1
ATOM 539 C CA . ASP A 1 74 ? -34.491 10.961 -34.507 1.00 87.00 74 ASP A CA 1
ATOM 540 C C . ASP A 1 74 ? -33.694 9.994 -33.608 1.00 87.00 74 ASP A C 1
ATOM 542 O O . ASP A 1 74 ? -33.670 8.789 -33.863 1.00 87.00 74 ASP A O 1
ATOM 546 N N . GLY A 1 75 ? -33.112 10.495 -32.509 1.00 83.50 75 GLY A N 1
ATOM 547 C CA . GLY A 1 75 ? -32.501 9.677 -31.455 1.00 83.50 75 GLY A CA 1
ATOM 548 C C . GLY A 1 75 ? -33.548 8.844 -30.717 1.00 83.50 75 GLY A C 1
ATOM 549 O O . GLY A 1 75 ? -33.421 7.622 -30.645 1.00 83.50 75 GLY A O 1
ATOM 550 N N . ILE A 1 76 ? -34.648 9.480 -30.304 1.00 85.62 76 ILE A N 1
ATOM 551 C CA . ILE A 1 76 ? -35.796 8.816 -29.665 1.00 85.62 76 IL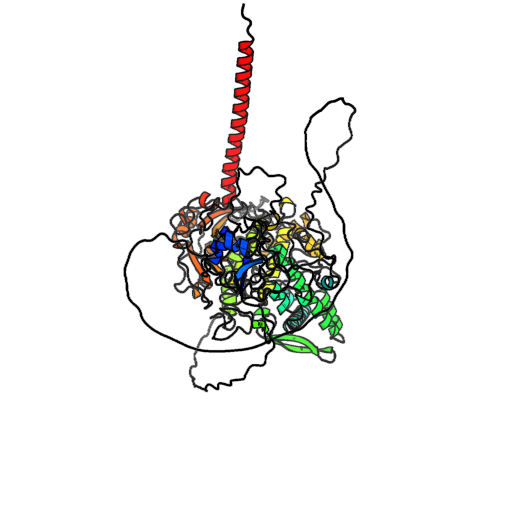E A CA 1
ATOM 552 C C . ILE A 1 76 ? -36.395 7.739 -30.586 1.00 85.62 76 ILE A C 1
ATOM 554 O O . ILE A 1 76 ? -36.649 6.617 -30.143 1.00 85.62 76 ILE A O 1
ATOM 558 N N . ILE A 1 77 ? -36.586 8.031 -31.880 1.00 88.06 77 ILE A N 1
ATOM 559 C CA . ILE A 1 77 ? -37.066 7.046 -32.869 1.00 88.06 77 ILE A CA 1
ATOM 560 C C . ILE A 1 77 ? -36.089 5.869 -32.953 1.00 88.06 77 ILE A C 1
ATOM 562 O O . ILE A 1 77 ? -36.496 4.715 -32.810 1.00 88.06 77 ILE A O 1
ATOM 566 N N . LYS A 1 78 ? -34.791 6.142 -33.135 1.00 85.19 78 LYS A N 1
ATOM 567 C CA . LYS A 1 78 ? -33.746 5.113 -33.233 1.00 85.19 78 LYS A CA 1
ATOM 568 C C . LYS A 1 78 ? -33.676 4.229 -31.986 1.00 85.19 78 LYS A C 1
ATOM 570 O O . LYS A 1 78 ? -33.507 3.023 -32.123 1.00 85.19 78 LYS A O 1
ATOM 575 N N . ASN A 1 79 ? -33.825 4.807 -30.798 1.00 79.38 79 ASN A N 1
ATOM 576 C CA . ASN A 1 79 ? -33.727 4.091 -29.529 1.00 79.38 79 ASN A CA 1
ATOM 577 C C . ASN A 1 79 ? -35.004 3.304 -29.190 1.00 79.38 79 ASN A C 1
ATOM 579 O O . ASN A 1 79 ? -34.920 2.265 -28.545 1.00 79.38 79 ASN A O 1
ATOM 583 N N . THR A 1 80 ? -36.177 3.728 -29.669 1.00 81.12 80 THR A N 1
ATOM 584 C CA . THR A 1 80 ? -37.447 3.003 -29.461 1.00 81.12 80 THR A CA 1
ATOM 585 C C . THR A 1 80 ? -37.749 1.957 -30.544 1.00 81.12 80 THR A C 1
ATOM 587 O O . THR A 1 80 ? -38.439 0.973 -30.266 1.00 81.12 80 THR A O 1
ATOM 590 N N . THR A 1 81 ? -37.186 2.094 -31.750 1.00 81.69 81 THR A N 1
ATOM 591 C CA . THR A 1 81 ? -37.405 1.162 -32.877 1.00 81.69 81 THR A CA 1
ATOM 592 C C . THR A 1 81 ? -37.044 -0.304 -32.563 1.00 81.69 81 THR A C 1
ATOM 594 O O . THR A 1 81 ? -37.867 -1.172 -32.866 1.00 81.69 81 THR A O 1
ATOM 597 N N . PRO A 1 82 ? -35.901 -0.636 -31.915 1.00 79.06 82 PRO A N 1
ATOM 598 C CA . PRO A 1 82 ? -35.567 -2.014 -31.529 1.00 79.06 82 PRO A CA 1
ATOM 599 C C . PRO A 1 82 ? -36.592 -2.675 -30.600 1.00 79.06 82 PRO A C 1
ATOM 601 O O . PRO A 1 82 ? -36.700 -3.896 -30.574 1.00 79.06 82 PRO A O 1
ATOM 604 N N . HIS A 1 83 ? -37.372 -1.875 -29.867 1.00 73.75 83 HIS A N 1
ATOM 605 C CA . HIS A 1 83 ? -38.425 -2.337 -28.962 1.00 73.75 83 HIS A CA 1
ATOM 606 C C . HIS A 1 83 ? -39.810 -2.413 -29.640 1.00 73.75 83 HIS A C 1
ATOM 608 O O . HIS A 1 83 ? -40.828 -2.550 -28.965 1.00 73.75 83 HIS A O 1
ATOM 614 N N . GLY A 1 84 ? -39.860 -2.325 -30.976 1.00 73.00 84 GLY A N 1
ATOM 615 C CA . GLY A 1 84 ? -41.064 -2.520 -31.791 1.00 73.00 84 GLY A CA 1
ATOM 616 C C . GLY A 1 84 ? -41.906 -1.264 -32.041 1.00 73.00 84 GLY A C 1
ATOM 617 O O . GLY A 1 84 ? -42.938 -1.352 -32.709 1.00 73.00 84 GLY A O 1
ATOM 618 N N . TYR A 1 85 ? -41.489 -0.092 -31.554 1.00 79.19 85 TYR A N 1
ATOM 619 C CA . TYR A 1 85 ? -42.228 1.159 -31.745 1.00 79.19 85 TYR A CA 1
ATOM 620 C C . TYR A 1 85 ? -41.894 1.783 -33.105 1.00 79.19 85 TYR A C 1
ATOM 622 O O . TYR A 1 85 ? -40.773 2.221 -33.344 1.00 79.19 85 TYR A O 1
ATOM 630 N N . ARG A 1 86 ? -42.884 1.867 -34.001 1.00 79.88 86 ARG A N 1
ATOM 631 C CA . ARG A 1 86 ? -42.758 2.544 -35.305 1.00 79.88 86 ARG A CA 1
ATOM 632 C C . ARG A 1 86 ? -43.127 4.023 -35.188 1.00 79.88 86 ARG A C 1
ATOM 634 O O . ARG A 1 86 ? -44.153 4.458 -35.707 1.00 79.88 86 ARG A O 1
ATOM 641 N N . LEU A 1 87 ? -42.319 4.779 -34.452 1.00 85.94 87 LEU A N 1
ATOM 642 C CA . LEU A 1 87 ? -42.545 6.210 -34.256 1.00 85.94 87 LEU A CA 1
ATOM 643 C C . LEU A 1 87 ? -42.070 7.014 -35.463 1.00 85.94 87 LEU A C 1
ATOM 645 O O . LEU A 1 87 ? -40.996 6.771 -36.007 1.00 85.94 87 LEU A O 1
ATOM 649 N N . THR A 1 88 ? -42.845 8.032 -35.824 1.00 86.81 88 THR A N 1
ATOM 650 C CA . THR A 1 88 ? -42.365 9.130 -36.664 1.00 86.81 88 THR A CA 1
ATOM 651 C C . THR A 1 88 ? -42.183 10.382 -35.813 1.00 86.81 88 THR A C 1
ATOM 653 O O . THR A 1 88 ? -42.737 10.498 -34.716 1.00 86.81 88 THR A O 1
ATOM 656 N N . LYS A 1 89 ? -41.456 11.364 -36.347 1.00 85.12 89 LYS A N 1
ATOM 657 C CA . LYS A 1 89 ? -41.289 12.669 -35.708 1.00 85.12 89 LYS A CA 1
ATOM 658 C C . LYS A 1 89 ? -42.630 13.375 -35.466 1.00 85.12 89 LYS A C 1
ATOM 660 O O . LYS A 1 89 ? -42.816 13.948 -34.398 1.00 85.12 89 LYS A O 1
ATOM 665 N N . SER A 1 90 ? -43.592 13.279 -36.392 1.00 82.94 90 SER A N 1
ATOM 666 C CA . SER A 1 90 ? -44.935 13.837 -36.174 1.00 82.94 90 SER A CA 1
ATOM 667 C C . SER A 1 90 ? -45.706 13.075 -35.093 1.00 82.94 90 SER A C 1
ATOM 669 O O . SER A 1 90 ? -46.372 13.710 -34.283 1.00 82.94 90 SER A O 1
ATOM 671 N N . THR A 1 91 ? -45.557 11.748 -35.005 1.00 86.00 91 THR A N 1
ATOM 672 C CA . THR A 1 91 ? -46.163 10.933 -33.938 1.00 86.00 91 THR A CA 1
ATOM 673 C C . THR A 1 91 ? -45.648 11.344 -32.554 1.00 86.00 91 THR A C 1
ATOM 675 O O . THR A 1 91 ? -46.451 11.595 -31.658 1.00 86.00 91 THR A O 1
ATOM 678 N N . ILE A 1 92 ? -44.328 11.493 -32.386 1.00 88.00 92 ILE A N 1
ATOM 679 C CA . ILE A 1 92 ? -43.719 11.920 -31.111 1.00 88.00 92 ILE A CA 1
ATOM 680 C C . ILE A 1 92 ? -44.218 13.309 -30.704 1.00 88.00 92 ILE A C 1
ATOM 682 O O . ILE A 1 92 ? -44.611 13.495 -29.555 1.00 88.00 92 ILE A O 1
ATOM 686 N N . LEU A 1 93 ? -44.260 14.265 -31.638 1.00 87.12 93 LEU A N 1
ATOM 687 C CA . LEU A 1 93 ? -44.774 15.610 -31.366 1.00 87.12 93 LEU A CA 1
ATOM 688 C C . LEU A 1 93 ? -46.284 15.606 -31.077 1.00 87.12 93 LEU A C 1
ATOM 690 O O . LEU A 1 93 ? -46.734 16.357 -30.219 1.00 87.12 93 LEU A O 1
ATOM 694 N N . SER A 1 94 ? -47.064 14.729 -31.719 1.00 83.88 94 SER A N 1
ATOM 695 C CA . SER A 1 94 ? -48.503 14.596 -31.442 1.00 83.88 94 SER A CA 1
ATOM 696 C C . SER A 1 94 ? -48.790 14.029 -30.048 1.00 83.88 94 SER A C 1
ATOM 698 O O . SER A 1 94 ? -49.755 14.438 -29.410 1.00 83.88 94 SER A O 1
ATOM 700 N N . TYR A 1 95 ? -47.925 13.143 -29.540 1.00 88.06 95 TYR A N 1
ATOM 701 C CA . TYR A 1 95 ? -48.005 12.622 -28.172 1.00 88.06 95 TYR A CA 1
ATOM 702 C C . TYR A 1 95 ? -47.351 13.551 -27.136 1.00 88.06 95 TYR A C 1
ATOM 704 O O . TYR A 1 95 ? -47.461 13.302 -25.942 1.00 88.06 95 TYR A O 1
ATOM 712 N N . ASN A 1 96 ? -46.633 14.597 -27.553 1.00 88.00 96 ASN A N 1
ATOM 713 C CA . ASN A 1 96 ? -45.891 15.481 -26.651 1.00 88.00 96 ASN A CA 1
ATOM 714 C C . ASN A 1 96 ? -45.899 16.933 -27.166 1.00 88.00 96 ASN A C 1
ATOM 716 O O . ASN A 1 96 ? -44.834 17.499 -27.407 1.00 88.00 96 ASN A O 1
ATOM 720 N N . PRO A 1 97 ? -47.065 17.584 -27.331 1.00 81.19 97 PRO A N 1
ATOM 721 C CA . PRO A 1 97 ? -47.158 18.906 -27.965 1.00 81.19 97 PRO A CA 1
ATOM 722 C C . PRO A 1 97 ? -46.425 20.031 -27.205 1.00 81.19 97 PRO A C 1
ATOM 724 O O . PRO A 1 97 ? -46.267 21.129 -27.733 1.00 81.19 97 PRO A O 1
ATOM 727 N N . GLY A 1 98 ? -45.974 19.774 -25.973 1.00 77.12 98 GLY A N 1
ATOM 728 C CA . GLY A 1 98 ? -45.142 20.676 -25.176 1.00 77.12 98 GLY A CA 1
ATOM 729 C C . GLY A 1 98 ? -43.631 20.602 -25.440 1.00 77.12 98 GLY A C 1
ATOM 730 O O . GLY A 1 98 ? -42.903 21.368 -24.811 1.00 77.12 98 GLY A O 1
ATOM 731 N N . ILE A 1 99 ? -43.144 19.710 -26.313 1.00 85.00 99 ILE A N 1
ATOM 732 C CA . ILE A 1 99 ? -41.723 19.654 -26.711 1.00 85.00 99 ILE A CA 1
ATOM 733 C C . ILE A 1 99 ? -41.502 20.404 -28.032 1.00 85.00 99 ILE A C 1
ATOM 735 O O . ILE A 1 99 ? -42.412 20.542 -28.848 1.00 85.00 99 ILE A O 1
ATOM 739 N N . SER A 1 100 ? -40.287 20.914 -28.251 1.00 80.69 100 SER A N 1
ATOM 740 C CA . SER A 1 100 ? -39.959 21.655 -29.476 1.00 80.69 100 SER A CA 1
ATOM 741 C C . SER A 1 100 ? -40.058 20.769 -30.726 1.00 80.69 100 SER A C 1
ATOM 743 O O . SER A 1 100 ? -39.912 19.551 -30.652 1.00 80.69 100 SER A O 1
ATOM 745 N N . SER A 1 101 ? -40.233 21.369 -31.908 1.00 78.94 101 SER A N 1
ATOM 746 C CA . SER A 1 101 ? -40.389 20.638 -33.180 1.00 78.94 101 SER A CA 1
ATOM 747 C C . SER A 1 101 ? -39.167 19.803 -33.607 1.00 78.94 101 SER A C 1
ATOM 749 O O . SER A 1 101 ? -39.251 19.037 -34.566 1.00 78.94 101 SER A O 1
ATOM 751 N N . SER A 1 102 ? -38.032 19.918 -32.913 1.00 75.19 102 SER A N 1
ATOM 752 C CA . SER A 1 102 ? -36.831 19.081 -33.063 1.00 75.19 102 SER A CA 1
ATOM 753 C C . SER A 1 102 ? -36.600 18.116 -31.889 1.00 75.19 102 SER A C 1
ATOM 755 O O . SER A 1 102 ? -35.646 17.339 -31.925 1.00 75.19 102 SER A O 1
ATOM 757 N N . CYS A 1 103 ? -37.462 18.149 -30.868 1.00 84.00 103 CYS A N 1
ATOM 758 C CA . CYS A 1 103 ? -37.258 17.570 -29.538 1.00 84.00 103 CYS A CA 1
ATOM 759 C C . CYS A 1 103 ? -36.038 18.158 -28.786 1.00 84.00 103 CYS A C 1
ATOM 761 O O . CYS A 1 103 ? -35.649 17.658 -27.735 1.00 84.00 103 CYS A O 1
ATOM 763 N N . ALA A 1 104 ? -35.446 19.255 -29.276 1.00 74.25 104 ALA A N 1
ATOM 764 C CA . ALA A 1 104 ? -34.383 19.968 -28.575 1.00 74.25 104 ALA A CA 1
ATOM 765 C C . ALA A 1 104 ? -34.886 20.578 -27.255 1.00 74.25 104 ALA A C 1
ATOM 767 O O . ALA A 1 104 ? -36.022 21.056 -27.165 1.00 74.25 104 ALA A O 1
ATOM 768 N N . GLY A 1 105 ? -34.012 20.589 -26.246 1.00 70.88 105 GLY A N 1
ATOM 769 C CA . GLY A 1 105 ? -34.308 21.058 -24.887 1.00 70.88 105 GLY A CA 1
ATOM 770 C C . GLY A 1 105 ? -34.662 19.947 -23.891 1.00 70.88 105 GLY A C 1
ATOM 771 O O . GLY A 1 105 ? -34.678 20.215 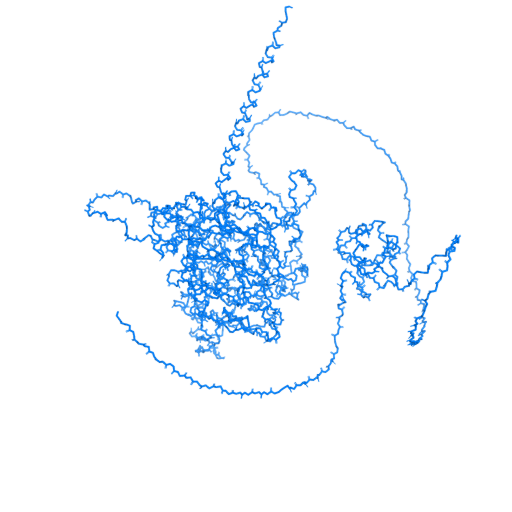-22.691 1.00 70.88 105 GLY A O 1
ATOM 772 N N . LEU A 1 106 ? -34.881 18.712 -24.362 1.00 77.31 106 LEU A N 1
ATOM 773 C CA . LEU A 1 106 ? -35.044 17.535 -23.507 1.00 77.31 106 LEU A CA 1
ATOM 774 C C . LEU A 1 106 ? -33.760 17.231 -22.719 1.00 77.31 106 LEU A C 1
ATOM 776 O O . LEU A 1 106 ? -32.653 17.233 -23.265 1.00 77.31 106 LEU A O 1
ATOM 780 N N . LYS A 1 107 ? -33.904 16.953 -21.425 1.00 71.50 107 LYS A N 1
ATOM 781 C CA . LYS A 1 107 ? -32.818 16.612 -20.498 1.00 71.50 107 LYS A CA 1
ATOM 782 C C . LYS A 1 107 ? -32.797 15.112 -20.233 1.00 71.50 107 LYS A C 1
ATOM 784 O O . LYS A 1 107 ? -33.837 14.459 -20.206 1.00 71.50 107 LYS A O 1
ATOM 789 N N . ARG A 1 108 ? -31.612 14.557 -19.959 1.00 67.56 108 ARG A N 1
ATOM 790 C CA . ARG A 1 108 ? -31.470 13.153 -19.549 1.00 67.56 108 ARG A CA 1
ATOM 791 C C . ARG A 1 108 ? -32.328 12.866 -18.316 1.00 67.56 108 ARG A C 1
ATOM 793 O O . ARG A 1 108 ? -32.059 13.392 -17.240 1.00 67.56 108 ARG A O 1
ATOM 800 N N . GLY A 1 109 ? -33.298 11.971 -18.464 1.00 63.41 109 GLY A N 1
ATOM 801 C CA . GLY A 1 109 ? -34.247 11.615 -17.414 1.00 63.41 109 GLY A CA 1
ATOM 802 C C . GLY A 1 109 ? -35.631 12.244 -17.533 1.00 63.41 109 GLY A C 1
ATOM 803 O O . GLY A 1 109 ? -36.516 11.795 -16.808 1.00 63.41 109 GLY A O 1
ATOM 804 N N . ASP A 1 110 ? -35.834 13.188 -18.455 1.00 80.25 110 ASP A N 1
ATOM 805 C CA . ASP A 1 110 ? -37.171 13.609 -18.873 1.00 80.25 110 ASP A CA 1
ATOM 806 C C . ASP A 1 110 ? -37.925 12.406 -19.463 1.00 80.25 110 ASP A C 1
ATOM 808 O O . ASP A 1 110 ? -37.330 11.544 -20.118 1.00 80.25 110 ASP A O 1
ATOM 812 N N . TRP A 1 111 ? -39.237 12.350 -19.244 1.00 83.62 111 TRP A N 1
ATOM 813 C CA . TRP A 1 111 ? -40.098 11.296 -19.775 1.00 83.62 111 TRP A CA 1
ATOM 814 C C . TRP A 1 111 ? -41.051 11.872 -20.810 1.00 83.62 111 TRP A C 1
ATOM 816 O O . TRP A 1 111 ? -41.681 12.900 -20.575 1.00 83.62 111 TRP A O 1
ATOM 826 N N . ILE A 1 112 ? -41.135 11.200 -21.954 1.00 85.69 112 ILE A N 1
ATOM 827 C CA . ILE A 1 112 ? -42.028 11.557 -23.055 1.00 85.69 112 ILE A CA 1
ATOM 828 C C . ILE A 1 112 ? -42.909 10.368 -23.420 1.00 85.69 112 ILE A C 1
ATOM 830 O O . ILE A 1 112 ? -42.478 9.210 -23.384 1.00 85.69 112 ILE A O 1
ATOM 834 N N . CYS A 1 113 ? -44.147 10.649 -23.802 1.00 87.81 113 CYS A N 1
ATOM 835 C CA . CYS A 1 113 ? -45.074 9.630 -24.244 1.00 87.81 113 CYS A CA 1
ATOM 836 C C . CYS A 1 113 ? -44.670 9.064 -25.612 1.00 87.81 113 CYS A C 1
ATOM 838 O O . CYS A 1 113 ? -44.490 9.806 -26.578 1.00 87.81 113 CYS A O 1
ATOM 840 N N . VAL A 1 114 ? -44.569 7.738 -25.717 1.00 88.62 114 VAL A N 1
ATOM 841 C CA . VAL A 1 114 ? -44.253 7.034 -26.975 1.00 88.62 114 VAL A CA 1
ATOM 842 C C . VAL A 1 114 ? -45.344 6.063 -27.419 1.00 88.62 114 VAL A C 1
ATOM 844 O O . VAL A 1 114 ? -45.271 5.511 -28.514 1.00 88.62 114 VAL A O 1
ATOM 847 N N . LYS A 1 115 ? -46.392 5.869 -26.613 1.00 85.69 115 LYS A N 1
ATOM 848 C CA . LYS A 1 115 ? -47.592 5.125 -27.010 1.00 85.69 115 LYS A CA 1
ATOM 849 C C . LYS A 1 115 ? -48.789 5.542 -26.161 1.00 85.69 115 LYS A C 1
ATOM 851 O O . LYS A 1 115 ? -48.719 5.447 -24.939 1.00 85.69 115 LYS A O 1
ATOM 856 N N . THR A 1 116 ? -49.888 5.922 -26.800 1.00 80.44 116 THR A N 1
ATOM 857 C CA . THR A 1 116 ? -51.212 6.109 -26.186 1.00 80.44 116 THR A CA 1
ATOM 858 C C . THR A 1 116 ? -51.935 4.767 -26.017 1.00 80.44 116 THR A C 1
ATOM 860 O O . THR A 1 116 ? -51.649 3.802 -26.733 1.00 80.44 116 THR A O 1
ATOM 863 N N . GLY A 1 117 ? -52.840 4.672 -25.042 1.00 66.75 117 GLY A N 1
ATOM 864 C CA . GLY A 1 117 ? -53.692 3.495 -24.831 1.00 66.75 117 GLY A CA 1
ATOM 865 C C . GLY A 1 117 ? -54.718 3.316 -25.951 1.00 66.75 117 GLY A C 1
ATOM 866 O O . GLY A 1 117 ? -55.029 2.189 -26.334 1.00 66.75 117 GLY A O 1
ATOM 867 N N . SER A 1 118 ? -55.164 4.428 -26.532 1.00 55.50 118 SER A N 1
ATOM 868 C CA . SER A 1 118 ? -56.064 4.479 -27.681 1.00 55.50 118 SER A CA 1
ATOM 869 C C . SER A 1 118 ? -55.283 4.316 -28.987 1.00 55.50 118 SER A C 1
ATOM 871 O O . SER A 1 118 ? -54.331 5.057 -29.252 1.00 55.50 118 SER A O 1
ATOM 873 N N . SER A 1 119 ? -55.686 3.357 -29.826 1.00 36.59 119 SER A N 1
ATOM 874 C CA . SER A 1 119 ? -55.130 3.195 -31.175 1.00 36.59 119 SER A CA 1
ATOM 875 C C . SER A 1 119 ? -55.701 4.272 -32.111 1.00 36.59 119 SER A C 1
ATOM 877 O O . SER A 1 119 ? -56.922 4.440 -32.126 1.00 36.59 119 SER A O 1
ATOM 879 N N . PRO A 1 120 ? -54.889 4.999 -32.904 1.00 37.47 120 PRO A N 1
ATOM 880 C CA . PRO A 1 120 ? -55.424 5.964 -33.858 1.00 37.47 120 PRO A CA 1
ATOM 881 C C . PRO A 1 120 ? -56.255 5.259 -34.935 1.00 37.47 120 PRO A C 1
ATOM 883 O O . PRO A 1 120 ? -55.756 4.366 -35.623 1.00 37.47 120 PRO A O 1
ATOM 886 N N . ALA A 1 121 ? -57.504 5.688 -35.121 1.00 28.86 121 ALA A N 1
ATOM 887 C CA . ALA A 1 121 ? -58.292 5.285 -36.279 1.00 28.86 121 ALA A CA 1
ATOM 888 C C . ALA A 1 121 ? -57.561 5.694 -37.571 1.00 28.86 121 ALA A C 1
ATOM 890 O O . ALA A 1 121 ? -57.039 6.807 -37.679 1.00 28.86 121 ALA A O 1
ATOM 891 N N . ALA A 1 122 ? -57.508 4.789 -38.550 1.00 28.67 122 ALA A N 1
ATOM 892 C CA . ALA A 1 122 ? -56.824 5.048 -39.812 1.00 28.67 122 ALA A CA 1
ATOM 893 C C . ALA A 1 122 ? -57.490 6.212 -40.580 1.00 28.67 122 ALA A C 1
ATOM 895 O O . ALA A 1 122 ? -58.721 6.278 -40.633 1.00 28.67 122 ALA A O 1
ATOM 896 N N . PRO A 1 123 ? -56.717 7.111 -41.220 1.00 30.91 123 PRO A N 1
ATOM 897 C CA . PRO A 1 123 ? -57.288 8.123 -42.098 1.00 30.91 123 PRO A CA 1
ATOM 898 C C . PRO A 1 123 ? -57.943 7.460 -43.317 1.00 30.91 123 PRO A C 1
ATOM 900 O O . PRO A 1 123 ? -57.387 6.538 -43.917 1.00 30.91 123 PRO A O 1
ATOM 903 N N . ALA A 1 124 ? -59.128 7.943 -43.694 1.00 27.17 124 ALA A N 1
ATOM 904 C CA . ALA A 1 124 ? -59.904 7.388 -44.796 1.00 27.17 124 ALA A CA 1
ATOM 905 C C . ALA A 1 124 ? -59.152 7.480 -46.138 1.00 27.17 124 ALA A C 1
ATOM 907 O O . ALA A 1 124 ? -58.743 8.558 -46.575 1.00 27.17 124 ALA A O 1
ATOM 908 N N . VAL A 1 125 ? -59.017 6.341 -46.821 1.00 29.22 125 VAL A N 1
ATOM 909 C CA . VAL A 1 125 ? -58.395 6.249 -48.147 1.00 29.22 125 VAL A CA 1
ATOM 910 C C . VAL A 1 125 ? -59.350 6.800 -49.210 1.00 29.22 125 VAL A C 1
ATOM 912 O O . VAL A 1 125 ? -60.447 6.275 -49.394 1.00 29.22 125 VAL A O 1
ATOM 915 N N . LYS A 1 126 ? -58.916 7.813 -49.974 1.00 27.47 126 LYS A N 1
ATOM 916 C CA . LYS A 1 126 ? -59.502 8.100 -51.294 1.00 27.47 126 LYS A CA 1
ATOM 917 C C . LYS A 1 126 ? -58.875 7.176 -52.338 1.00 27.47 126 LYS A C 1
ATOM 919 O O . LYS A 1 126 ? -57.663 6.995 -52.366 1.00 27.47 126 LYS A O 1
ATOM 924 N N . ALA A 1 127 ? -59.721 6.593 -53.180 1.00 26.03 127 ALA A N 1
ATOM 925 C CA . ALA A 1 127 ? -59.343 5.527 -54.096 1.00 26.03 127 ALA A CA 1
ATOM 926 C C . ALA A 1 127 ? -58.482 5.992 -55.286 1.00 26.03 127 ALA A C 1
ATOM 928 O O . ALA A 1 127 ? -58.810 6.970 -55.955 1.00 26.03 127 ALA A O 1
ATOM 929 N N . GLN A 1 128 ? -57.480 5.180 -55.628 1.00 27.59 128 GLN A N 1
ATOM 930 C CA . GLN A 1 128 ? -57.068 4.905 -57.008 1.00 27.59 128 GLN A CA 1
ATOM 931 C C . GLN A 1 128 ? -56.883 3.385 -57.140 1.00 27.59 128 GLN A C 1
ATOM 933 O O . GLN A 1 128 ? -56.374 2.743 -56.223 1.00 27.59 128 GLN A O 1
ATOM 938 N N . GLY A 1 129 ? -57.402 2.794 -58.220 1.00 26.23 129 GLY A N 1
ATOM 939 C CA . GLY A 1 129 ? -57.581 1.340 -58.337 1.00 26.23 129 GLY A CA 1
ATOM 940 C C . GLY A 1 129 ? -56.488 0.614 -59.125 1.00 26.23 129 GLY A C 1
ATOM 941 O O . GLY A 1 129 ? -55.815 1.209 -59.963 1.00 26.23 129 GLY A O 1
ATOM 942 N N . GLY A 1 130 ? -56.377 -0.700 -58.906 1.00 25.70 130 GLY A N 1
ATOM 943 C CA . GLY A 1 130 ? -55.472 -1.583 -59.650 1.00 25.70 130 GLY A CA 1
ATOM 944 C C . GLY A 1 130 ? -55.508 -3.041 -59.166 1.00 25.70 130 GLY A C 1
ATOM 945 O O . GLY A 1 130 ? -54.894 -3.363 -58.161 1.00 25.70 130 GLY A O 1
ATOM 946 N N . LYS A 1 131 ? -56.253 -3.877 -59.904 1.00 27.64 131 LYS A N 1
ATOM 947 C CA . LYS A 1 131 ? -56.240 -5.361 -60.044 1.00 27.64 131 LYS A CA 1
ATOM 948 C C . LYS A 1 131 ? -54.967 -6.102 -59.537 1.00 27.64 131 LYS A C 1
ATOM 950 O O . LYS A 1 131 ? -53.879 -5.574 -59.723 1.00 27.64 131 LYS A O 1
ATOM 955 N N . SER A 1 132 ? -54.977 -7.358 -59.058 1.00 26.44 132 SER A N 1
ATOM 956 C CA . SER A 1 132 ? -56.043 -8.361 -58.805 1.00 26.44 132 SER A CA 1
ATOM 957 C C . SER A 1 132 ? -55.456 -9.666 -58.201 1.00 26.44 132 SER A C 1
ATOM 959 O O . SER A 1 132 ? -54.420 -10.112 -58.685 1.00 26.44 132 SER A O 1
ATOM 961 N N . ASP A 1 133 ? -56.201 -10.325 -57.298 1.00 28.58 133 ASP A N 1
ATOM 962 C CA . ASP A 1 133 ? -56.334 -11.801 -57.152 1.00 28.58 133 ASP A CA 1
ATOM 963 C C . ASP A 1 133 ? -55.179 -12.666 -56.509 1.00 28.58 133 ASP A C 1
ATOM 965 O O . ASP A 1 133 ? -54.068 -12.169 -56.339 1.00 28.58 133 ASP A O 1
ATOM 969 N N . PRO A 1 134 ? -55.448 -13.891 -55.956 1.00 38.81 134 PRO A N 1
ATOM 970 C CA . PRO A 1 134 ? -55.905 -14.005 -54.550 1.00 38.81 134 PRO A CA 1
ATOM 971 C C . PRO A 1 134 ? -55.437 -15.266 -53.732 1.00 38.81 134 PRO A C 1
ATOM 973 O O . PRO A 1 134 ? -54.692 -16.112 -54.208 1.00 38.81 134 PRO A O 1
ATOM 976 N N . VAL A 1 135 ? -56.014 -15.423 -52.520 1.00 27.14 135 VAL A N 1
ATOM 977 C CA . VAL A 1 135 ? -56.216 -16.653 -51.686 1.00 27.14 135 VAL A CA 1
ATOM 978 C C . VAL A 1 135 ? -55.001 -17.348 -51.018 1.00 27.14 135 VAL A C 1
ATOM 980 O O . VAL A 1 135 ? -54.212 -18.010 -51.678 1.00 27.14 135 VAL A O 1
ATOM 983 N N . LEU A 1 136 ? -54.958 -17.357 -49.670 1.00 25.45 136 LEU A N 1
ATOM 984 C CA . LEU A 1 136 ? -55.258 -18.552 -48.838 1.00 25.45 136 LEU A CA 1
ATOM 985 C C . LEU A 1 136 ? -55.226 -18.274 -47.313 1.00 25.45 136 LEU A C 1
ATOM 987 O O . LEU A 1 136 ? -54.215 -17.898 -46.730 1.00 25.45 136 LEU A O 1
ATOM 991 N N . VAL A 1 137 ? -56.384 -18.504 -46.688 1.00 23.80 137 VAL A N 1
ATOM 992 C CA . VAL A 1 137 ? -56.656 -18.723 -45.244 1.00 23.80 137 VAL A CA 1
ATOM 993 C C . VAL A 1 137 ? -56.641 -20.263 -44.996 1.00 23.80 137 VAL A C 1
ATOM 995 O O . VAL A 1 137 ? -56.496 -20.974 -45.995 1.00 23.80 137 VAL A O 1
ATOM 998 N N . PRO A 1 138 ? -56.871 -20.858 -43.793 1.00 38.31 138 PRO A N 1
ATOM 999 C CA . PRO A 1 138 ? -57.132 -20.341 -42.431 1.00 38.31 138 PRO A CA 1
ATOM 1000 C C . PRO A 1 138 ? -56.179 -21.017 -41.376 1.00 38.31 138 PRO A C 1
ATOM 1002 O O . PRO A 1 138 ? -55.112 -21.471 -41.764 1.00 38.31 138 PRO A O 1
ATOM 1005 N N . ALA A 1 139 ? -56.393 -21.116 -40.050 1.00 26.69 139 ALA A N 1
ATOM 1006 C CA . ALA A 1 139 ? -57.558 -20.873 -39.193 1.00 26.69 139 ALA A CA 1
ATOM 1007 C C . ALA A 1 139 ? -57.199 -20.651 -37.700 1.00 26.69 139 ALA A C 1
ATOM 1009 O O . ALA A 1 139 ? -56.255 -21.253 -37.204 1.00 26.69 139 ALA A O 1
ATOM 1010 N N . SER A 1 140 ? -58.068 -19.892 -37.008 1.00 26.72 140 SER A N 1
ATOM 1011 C CA . SER A 1 140 ? -58.713 -20.194 -35.701 1.00 26.72 140 SER A CA 1
ATOM 1012 C C . SER A 1 140 ? -57.898 -20.468 -34.416 1.00 26.72 140 SER A C 1
ATOM 1014 O O . SER A 1 140 ? -56.900 -21.169 -34.450 1.00 26.72 140 SER A O 1
ATOM 1016 N N . ALA A 1 141 ? -58.370 -20.116 -33.210 1.00 30.20 141 ALA A N 1
ATOM 1017 C CA . ALA A 1 141 ? -59.439 -19.196 -32.782 1.00 30.20 141 ALA A CA 1
ATOM 1018 C C . ALA A 1 141 ? -59.429 -19.048 -31.236 1.00 30.20 141 ALA A C 1
ATOM 1020 O O . ALA A 1 141 ? -59.049 -19.997 -30.562 1.00 30.20 141 ALA A O 1
ATOM 1021 N N . ALA A 1 142 ? -59.987 -17.927 -30.739 1.00 30.27 142 ALA A N 1
ATOM 1022 C CA . ALA A 1 142 ? -60.964 -17.858 -29.625 1.00 30.27 142 ALA A CA 1
ATOM 1023 C C . ALA A 1 142 ? -60.520 -18.230 -28.173 1.00 30.27 142 ALA A C 1
ATOM 1025 O O . ALA A 1 142 ? -59.627 -19.039 -27.975 1.00 30.27 142 ALA A O 1
ATOM 1026 N N . LYS A 1 143 ? -61.123 -17.690 -27.094 1.00 28.25 143 LYS A N 1
ATOM 1027 C CA . LYS A 1 143 ? -62.215 -16.693 -26.938 1.00 28.25 143 LYS A CA 1
ATOM 1028 C C . LYS A 1 143 ? -62.269 -16.138 -25.494 1.00 28.25 143 LYS A C 1
ATOM 1030 O O . LYS A 1 143 ? -61.766 -16.811 -24.605 1.00 28.25 143 LYS A O 1
ATOM 1035 N N . ASP A 1 144 ? -63.004 -15.027 -25.328 1.00 28.98 144 ASP A N 1
ATOM 1036 C CA . ASP A 1 144 ? -63.874 -14.679 -24.174 1.00 28.98 144 ASP A CA 1
ATOM 1037 C C . ASP A 1 144 ? -63.255 -14.461 -22.761 1.00 28.98 144 ASP A C 1
ATOM 1039 O O . ASP A 1 144 ? -62.272 -15.092 -22.394 1.00 28.98 144 ASP A O 1
ATOM 1043 N N . SER A 1 145 ? -63.791 -13.584 -21.893 1.00 28.56 145 SER A N 1
ATOM 1044 C CA . SER A 1 145 ? -64.864 -12.569 -22.038 1.00 28.56 145 SER A CA 1
ATOM 1045 C C . SER A 1 145 ? -64.949 -11.640 -20.795 1.00 28.56 145 SER A C 1
ATOM 1047 O O . SER A 1 145 ? -64.565 -12.083 -19.718 1.00 28.56 145 SER A O 1
ATOM 1049 N N . THR A 1 146 ? -65.488 -10.413 -20.970 1.00 29.66 146 THR A N 1
ATOM 1050 C CA . THR A 1 146 ? -66.536 -9.725 -20.138 1.00 29.66 146 THR A CA 1
ATOM 1051 C C . THR A 1 146 ? -66.337 -9.507 -18.611 1.00 29.66 146 THR A C 1
ATOM 1053 O O . THR A 1 146 ? -65.845 -10.401 -17.933 1.00 29.66 146 THR A O 1
ATOM 1056 N N . ASP A 1 147 ? -66.789 -8.432 -17.938 1.00 31.33 147 ASP A N 1
ATOM 1057 C CA . ASP A 1 147 ? -67.532 -7.197 -18.310 1.00 31.33 147 ASP A CA 1
ATOM 1058 C C . ASP A 1 147 ? -67.640 -6.224 -17.084 1.00 31.33 147 ASP A C 1
ATOM 1060 O O . ASP A 1 147 ? -67.369 -6.664 -15.966 1.00 31.33 147 ASP A O 1
ATOM 1064 N N . ASP A 1 148 ? -68.058 -4.960 -17.324 1.00 31.02 148 ASP A N 1
ATOM 1065 C CA . ASP A 1 148 ? -68.923 -4.053 -16.498 1.00 31.02 148 ASP A CA 1
ATOM 1066 C C . ASP A 1 148 ? -68.505 -3.590 -15.052 1.00 31.02 148 ASP A C 1
ATOM 1068 O O . ASP A 1 148 ? -67.797 -4.296 -14.337 1.00 31.02 148 ASP A O 1
ATOM 1072 N N . ASP A 1 149 ? -68.885 -2.414 -14.492 1.00 30.14 149 ASP A N 1
ATOM 1073 C CA . ASP A 1 149 ? -69.575 -1.196 -15.007 1.00 30.14 149 ASP A CA 1
ATOM 1074 C C . ASP A 1 149 ? -69.339 0.091 -14.138 1.00 30.14 149 ASP A C 1
ATOM 1076 O O . ASP A 1 149 ? -68.717 -0.009 -13.083 1.00 30.14 149 ASP A O 1
ATOM 1080 N N . GLU A 1 150 ? -69.861 1.253 -14.602 1.00 32.38 150 GLU A N 1
ATOM 1081 C CA . GLU A 1 150 ? -70.396 2.496 -13.929 1.00 32.38 150 GLU A CA 1
ATOM 1082 C C . GLU A 1 150 ? -69.902 3.000 -12.526 1.00 32.38 150 GLU A C 1
ATOM 1084 O O . GLU A 1 150 ? -69.513 2.236 -11.651 1.00 32.38 150 GLU A O 1
ATOM 1089 N N . GLY A 1 151 ? -69.952 4.296 -12.137 1.00 27.78 151 GLY A N 1
ATOM 1090 C CA . GLY A 1 151 ? -70.406 5.565 -12.760 1.00 27.78 151 GLY A CA 1
ATOM 1091 C C . GLY A 1 151 ? -70.659 6.701 -11.709 1.00 27.78 151 GLY A C 1
ATOM 1092 O O . GLY A 1 151 ? -70.922 6.380 -10.553 1.00 27.78 151 GLY A O 1
ATOM 1093 N N . ASN A 1 152 ? -70.627 7.996 -12.115 1.00 30.47 152 ASN A N 1
ATOM 1094 C CA . ASN A 1 152 ? -71.107 9.235 -11.403 1.00 30.47 152 ASN A CA 1
ATOM 1095 C C . ASN A 1 152 ? -70.467 9.625 -10.023 1.00 30.47 152 ASN A C 1
ATOM 1097 O O . ASN A 1 152 ? -69.790 8.802 -9.419 1.00 30.47 152 ASN A O 1
ATOM 1101 N N . ASP A 1 153 ? -70.559 10.825 -9.394 1.00 31.00 153 ASP A N 1
ATOM 1102 C CA . ASP A 1 153 ? -71.023 12.239 -9.623 1.00 31.00 153 ASP A CA 1
ATOM 1103 C C . ASP A 1 153 ? -70.441 13.124 -8.458 1.00 31.00 153 ASP A C 1
ATOM 1105 O O . ASP A 1 153 ? -69.941 12.554 -7.487 1.00 31.00 153 ASP A O 1
ATOM 1109 N N . ASP A 1 154 ? -70.523 14.467 -8.329 1.00 31.91 154 ASP A N 1
ATOM 1110 C CA . ASP A 1 154 ? -70.494 15.657 -9.223 1.00 31.91 154 ASP A CA 1
ATOM 1111 C C . ASP A 1 154 ? -70.287 16.953 -8.351 1.00 31.91 154 ASP A C 1
ATOM 1113 O O . ASP A 1 154 ? -70.423 16.911 -7.128 1.00 31.91 154 ASP A O 1
ATOM 1117 N N . ASP A 1 155 ? -70.021 18.108 -8.986 1.00 30.31 155 ASP A N 1
ATOM 1118 C CA . ASP A 1 155 ? -70.189 19.505 -8.507 1.00 30.31 155 ASP A CA 1
ATOM 1119 C C . ASP A 1 155 ? -69.181 20.079 -7.463 1.00 30.31 155 ASP A C 1
ATOM 1121 O O . ASP A 1 155 ? -68.558 19.368 -6.678 1.00 30.31 155 ASP A O 1
ATOM 1125 N N . GLY A 1 156 ? -68.996 21.420 -7.423 1.00 27.11 156 GLY A N 1
ATOM 1126 C CA . GLY A 1 156 ? -68.229 22.017 -6.301 1.00 27.11 156 GLY A CA 1
ATOM 1127 C C . GLY A 1 156 ? -67.781 23.495 -6.249 1.00 27.11 156 GLY A C 1
ATOM 1128 O O . GLY A 1 156 ? -67.503 23.961 -5.154 1.00 27.11 156 GLY A O 1
ATOM 1129 N N . LYS A 1 157 ? -67.749 24.269 -7.349 1.00 29.53 157 LYS A N 1
ATOM 1130 C CA . LYS A 1 157 ? -67.715 25.771 -7.396 1.00 29.53 157 LYS A CA 1
ATOM 1131 C C . LYS A 1 157 ? -66.604 26.619 -6.681 1.00 29.53 157 LYS A C 1
ATOM 1133 O O . LYS A 1 157 ? -66.548 26.711 -5.465 1.00 29.53 157 LYS A O 1
ATOM 1138 N N . LYS A 1 158 ? -66.030 27.552 -7.482 1.00 28.50 158 LYS A N 1
ATOM 1139 C CA . LYS A 1 158 ? -65.722 28.998 -7.183 1.00 28.50 158 LYS A CA 1
ATOM 1140 C C . LYS A 1 158 ? -64.580 29.356 -6.188 1.00 28.50 158 LYS A C 1
ATOM 1142 O O . LYS A 1 158 ? -64.310 28.625 -5.258 1.00 28.50 158 LYS A O 1
ATOM 1147 N N . ALA A 1 159 ? -63.896 30.515 -6.262 1.00 29.39 159 ALA A N 1
ATOM 1148 C CA . ALA A 1 159 ? -63.780 31.605 -7.260 1.00 29.39 159 ALA A CA 1
ATOM 1149 C C . ALA A 1 159 ? -62.516 32.473 -6.943 1.00 29.39 159 ALA A C 1
ATOM 1151 O O . ALA A 1 159 ? -62.253 32.763 -5.787 1.00 29.39 159 ALA A O 1
ATOM 1152 N N . SER A 1 160 ? -61.625 32.762 -7.906 1.00 27.42 160 SER A N 1
ATOM 1153 C CA . SER A 1 160 ? -61.533 33.990 -8.748 1.00 27.42 160 SER A CA 1
ATOM 1154 C C . SER A 1 160 ? -60.928 35.282 -8.150 1.00 27.42 160 SER A C 1
ATOM 1156 O O . SER A 1 160 ? -61.601 35.985 -7.409 1.00 27.42 160 SER A O 1
ATOM 1158 N N . ALA A 1 161 ? -59.771 35.704 -8.689 1.00 27.31 161 ALA A N 1
ATOM 1159 C CA . ALA A 1 161 ? -59.455 37.074 -9.165 1.00 27.31 161 ALA A CA 1
ATOM 1160 C C . ALA A 1 161 ? -58.137 37.009 -9.988 1.00 27.31 161 ALA A C 1
ATOM 1162 O O . ALA A 1 161 ? -57.125 36.571 -9.461 1.00 27.31 161 ALA A O 1
ATOM 1163 N N . LYS A 1 162 ? -58.123 37.127 -11.330 1.00 27.36 162 LYS A N 1
ATOM 1164 C CA . LYS A 1 162 ? -58.200 38.337 -12.198 1.00 27.36 162 LYS A CA 1
ATOM 1165 C C . LYS A 1 162 ? -57.023 39.329 -12.039 1.00 27.36 162 LYS A C 1
ATOM 1167 O O . LYS A 1 162 ? -56.659 39.614 -10.913 1.00 27.36 162 LYS A O 1
ATOM 1172 N N . LYS A 1 163 ? -56.526 40.031 -13.078 1.00 28.47 163 LYS A N 1
ATOM 1173 C CA . LYS A 1 163 ? -56.372 39.822 -14.555 1.00 28.47 163 LYS A CA 1
ATOM 1174 C C . LYS A 1 163 ? -55.747 41.111 -15.161 1.00 28.47 163 LYS A C 1
ATOM 1176 O O . LYS A 1 163 ? -56.040 42.181 -14.648 1.00 28.47 163 LYS A O 1
ATOM 1181 N N . GLY A 1 164 ? -55.059 41.024 -16.310 1.00 26.20 164 GLY A N 1
ATOM 1182 C CA . GLY A 1 164 ? -54.645 42.175 -17.159 1.00 26.20 164 GLY A CA 1
ATOM 1183 C C . GLY A 1 164 ? -53.115 42.260 -17.326 1.00 26.20 164 GLY A C 1
ATOM 1184 O O . GLY A 1 164 ? -52.442 42.312 -16.309 1.00 26.20 164 GLY A O 1
ATOM 1185 N N . ALA A 1 165 ? -52.458 42.124 -18.493 1.00 28.95 165 ALA A N 1
ATOM 1186 C CA . ALA A 1 165 ? -52.718 42.545 -19.893 1.00 28.95 165 ALA A CA 1
ATOM 1187 C C . ALA A 1 165 ? -52.479 44.064 -20.120 1.00 28.95 165 ALA A C 1
ATOM 1189 O O . ALA A 1 165 ? -52.838 44.837 -19.243 1.00 28.95 165 ALA A O 1
ATOM 1190 N N . LYS A 1 166 ? -51.921 44.559 -21.247 1.00 28.72 166 LYS A N 1
ATOM 1191 C CA . LYS A 1 166 ? -51.665 43.966 -22.589 1.00 28.72 166 LYS A CA 1
ATOM 1192 C C . LYS A 1 166 ? -50.696 44.854 -23.433 1.00 28.72 166 LYS A C 1
ATOM 1194 O O . LYS A 1 166 ? -50.593 46.028 -23.112 1.00 28.72 166 LYS A O 1
ATOM 1199 N N . ALA A 1 167 ? -50.187 44.325 -24.567 1.00 27.53 167 ALA A N 1
ATOM 1200 C CA . ALA A 1 167 ? -49.505 45.011 -25.707 1.00 27.53 167 ALA A CA 1
ATOM 1201 C C . ALA A 1 167 ? -48.109 45.622 -25.402 1.00 27.53 167 ALA A C 1
ATOM 1203 O O . ALA A 1 167 ? -47.863 45.999 -24.265 1.00 27.53 167 ALA A O 1
ATOM 1204 N N . GLY A 1 168 ? -47.107 45.665 -26.299 1.00 25.83 168 GLY A N 1
ATOM 1205 C CA . GLY A 1 168 ? -47.070 45.745 -27.783 1.00 25.83 168 GLY A CA 1
ATOM 1206 C C . GLY A 1 168 ? -46.605 47.170 -28.164 1.00 25.83 168 GLY A C 1
ATOM 1207 O O . GLY A 1 168 ? -47.072 48.096 -27.511 1.00 25.83 168 GLY A O 1
ATOM 1208 N N . THR A 1 169 ? -45.693 47.461 -29.099 1.00 26.25 169 THR A N 1
ATOM 1209 C CA . THR A 1 169 ? -45.155 46.753 -30.284 1.00 26.25 169 THR A CA 1
ATOM 1210 C C . THR A 1 169 ? -43.817 47.394 -30.727 1.00 26.25 169 THR A C 1
ATOM 1212 O O . THR A 1 169 ? -43.671 48.602 -30.576 1.00 26.25 169 THR A O 1
ATOM 1215 N N . ASP A 1 170 ? -42.921 46.568 -31.279 1.00 27.42 170 ASP A N 1
ATOM 1216 C CA . ASP A 1 170 ? -42.147 46.719 -32.536 1.00 27.42 170 ASP A CA 1
ATOM 1217 C C . ASP A 1 170 ? -41.060 47.814 -32.780 1.00 27.42 170 ASP A C 1
ATOM 1219 O O . ASP A 1 170 ? -41.188 48.981 -32.422 1.00 27.42 170 ASP A O 1
ATOM 1223 N N . ASP A 1 171 ? -40.016 47.335 -33.478 1.00 27.48 171 ASP A N 1
ATOM 1224 C CA . ASP A 1 171 ? -39.104 47.928 -34.483 1.00 27.48 171 ASP A CA 1
ATOM 1225 C C . ASP A 1 171 ? -38.005 48.990 -34.169 1.00 27.48 171 ASP A C 1
ATOM 1227 O O . ASP A 1 171 ? -38.237 50.177 -33.957 1.00 27.48 171 ASP A O 1
ATOM 1231 N N . ASP A 1 172 ? -36.765 48.494 -34.327 1.00 26.36 172 ASP A N 1
ATOM 1232 C CA . ASP A 1 172 ? -35.686 48.966 -35.220 1.00 26.36 172 ASP A CA 1
ATOM 1233 C C . ASP A 1 172 ? -34.730 50.163 -34.959 1.00 26.36 172 ASP A C 1
ATOM 1235 O O . ASP A 1 172 ? -35.081 51.302 -34.663 1.00 26.36 172 ASP A O 1
ATOM 1239 N N . ASN A 1 173 ? -33.477 49.845 -35.333 1.00 24.75 173 ASN A N 1
ATOM 1240 C CA . ASN A 1 173 ? -32.429 50.648 -35.987 1.00 24.75 173 ASN A CA 1
ATOM 1241 C C . ASN A 1 173 ? -31.295 51.346 -35.186 1.00 24.75 173 ASN A C 1
ATOM 1243 O O . ASN A 1 173 ? -31.411 52.455 -34.676 1.00 24.75 173 ASN A O 1
ATOM 1247 N N . GLU A 1 174 ? -30.141 50.663 -35.177 1.00 25.27 174 GLU A N 1
ATOM 1248 C CA . GLU A 1 174 ? -28.804 51.113 -35.630 1.00 25.27 174 GLU A CA 1
ATOM 1249 C C . GLU A 1 174 ? -28.440 52.626 -35.642 1.00 25.27 174 GLU A C 1
ATOM 1251 O O . GLU A 1 174 ? -29.056 53.409 -36.358 1.00 25.27 174 GLU A O 1
ATOM 1256 N N . SER A 1 175 ? -27.329 53.019 -34.975 1.00 23.23 175 SER A N 1
ATOM 1257 C CA . SER A 1 175 ? -26.183 53.748 -35.599 1.00 23.23 175 SER A CA 1
ATOM 1258 C C . SER A 1 175 ? -25.127 54.329 -34.616 1.00 23.23 175 SER A C 1
ATOM 1260 O O . SER A 1 175 ? -25.411 55.173 -33.776 1.00 23.23 175 SER A O 1
ATOM 1262 N N . THR A 1 176 ? -23.883 53.865 -34.802 1.00 24.59 176 THR A N 1
ATOM 1263 C CA . THR A 1 176 ? -22.529 54.497 -34.758 1.00 24.59 176 THR A CA 1
ATOM 1264 C C . THR A 1 176 ? -22.158 55.811 -34.000 1.00 24.59 176 THR A C 1
ATOM 1266 O O . THR A 1 176 ? -22.899 56.782 -33.943 1.00 24.59 176 THR A O 1
ATOM 1269 N N . GLY A 1 177 ? -20.872 55.891 -33.575 1.00 23.16 177 GLY A N 1
ATOM 1270 C CA . GLY A 1 177 ? -20.093 57.141 -33.341 1.00 23.16 177 GLY A CA 1
ATOM 1271 C C . GLY A 1 177 ? -19.575 57.364 -31.897 1.00 23.16 177 GLY A C 1
ATOM 1272 O O . GLY A 1 177 ? -20.298 57.880 -31.063 1.00 23.16 177 GLY A O 1
ATOM 1273 N N . SER A 1 178 ? -18.389 56.911 -31.454 1.00 23.12 178 SER A N 1
ATOM 1274 C CA . SER A 1 178 ? -16.997 57.329 -31.772 1.00 23.12 178 SER A CA 1
ATOM 1275 C C . SER A 1 178 ? -16.573 58.753 -31.330 1.00 23.12 178 SER A C 1
ATOM 1277 O O . SER A 1 178 ? -17.022 59.725 -31.927 1.00 23.12 178 SER A O 1
ATOM 1279 N N . THR A 1 179 ? -15.615 58.891 -30.382 1.00 23.81 179 THR A N 1
ATOM 1280 C CA . THR A 1 179 ? -14.250 59.488 -30.588 1.00 23.81 179 THR A CA 1
ATOM 1281 C C . THR A 1 179 ? -13.460 59.907 -29.305 1.00 23.81 179 THR A C 1
ATOM 1283 O O . THR A 1 179 ? -14.006 60.585 -28.454 1.00 23.81 179 THR A O 1
ATOM 1286 N N . LYS A 1 180 ? -12.131 59.600 -29.273 1.00 23.78 180 LYS A N 1
ATOM 1287 C CA . LYS A 1 180 ? -10.930 60.442 -28.888 1.00 23.78 180 LYS A CA 1
ATOM 1288 C C . LYS A 1 180 ? -10.857 61.166 -27.499 1.00 23.78 180 LYS A C 1
ATOM 1290 O O . LYS A 1 180 ? -11.867 61.591 -26.983 1.00 23.78 180 LYS A O 1
ATOM 1295 N N . LYS A 1 181 ? -9.704 61.504 -26.863 1.00 23.94 181 LYS A N 1
ATOM 1296 C CA . LYS A 1 181 ? -8.236 61.177 -26.906 1.00 23.94 181 LYS A CA 1
ATOM 1297 C C . LYS A 1 181 ? -7.523 61.847 -25.677 1.00 23.94 181 LYS A C 1
ATOM 1299 O O . LYS A 1 181 ? -8.150 62.655 -25.009 1.00 23.94 181 LYS A O 1
ATOM 1304 N N . SER A 1 182 ? -6.186 61.673 -25.536 1.00 21.23 182 SER A N 1
ATOM 1305 C CA . SER A 1 182 ? -5.208 62.572 -24.823 1.00 21.23 182 SER A CA 1
ATOM 1306 C C . SER A 1 182 ? -5.014 62.389 -23.286 1.00 21.23 182 SER A C 1
ATOM 1308 O O . SER A 1 182 ? -5.978 62.065 -22.616 1.00 21.23 182 SER A O 1
ATOM 1310 N N . THR A 1 183 ? -3.847 62.577 -22.612 1.00 22.30 183 THR A N 1
ATOM 1311 C CA . THR A 1 183 ? -2.403 62.712 -22.998 1.00 22.30 183 THR A CA 1
ATOM 1312 C C . THR A 1 183 ? -1.410 62.512 -21.808 1.00 22.30 183 THR A C 1
ATOM 1314 O O . THR A 1 183 ? -1.659 63.012 -20.725 1.00 22.30 183 THR A O 1
ATOM 1317 N N . LYS A 1 184 ? -0.243 61.883 -22.073 1.00 23.08 184 LYS A N 1
ATOM 1318 C CA . LYS A 1 184 ? 1.144 62.011 -21.498 1.00 23.08 184 LYS A CA 1
ATOM 1319 C C . LYS A 1 184 ? 1.478 62.241 -19.977 1.00 23.08 184 LYS A C 1
ATOM 1321 O O . LYS A 1 184 ? 1.196 63.281 -19.406 1.00 23.08 184 LYS A O 1
ATOM 1326 N N . LYS A 1 185 ? 2.303 61.293 -19.463 1.00 22.19 185 LYS A N 1
ATOM 1327 C CA . LYS A 1 185 ? 3.455 61.273 -18.480 1.00 22.19 185 LYS A CA 1
ATOM 1328 C C . LYS A 1 185 ? 4.264 62.588 -18.218 1.00 22.19 185 LYS A C 1
ATOM 1330 O O . LYS A 1 185 ? 4.145 63.460 -19.075 1.00 22.19 185 LYS A O 1
ATOM 1335 N N . PRO A 1 186 ? 5.240 62.677 -17.244 1.00 34.69 186 PRO A N 1
ATOM 1336 C CA . PRO A 1 186 ? 5.777 61.667 -16.272 1.00 34.69 186 PRO A CA 1
ATOM 1337 C C . PRO A 1 186 ? 6.204 62.136 -14.831 1.00 34.69 186 PRO A C 1
ATOM 1339 O O . PRO A 1 186 ? 6.557 63.290 -14.637 1.00 34.69 186 PRO A O 1
ATOM 1342 N N . THR A 1 187 ? 6.403 61.199 -13.879 1.00 22.88 187 THR A N 1
ATOM 1343 C CA . THR A 1 187 ? 7.375 61.290 -12.736 1.00 22.88 187 THR A CA 1
ATOM 1344 C C . THR A 1 187 ? 7.804 59.888 -12.228 1.00 22.88 187 THR A C 1
ATOM 1346 O O . THR A 1 187 ? 7.309 58.872 -12.720 1.00 22.88 187 THR A O 1
ATOM 1349 N N . THR A 1 188 ? 8.805 59.799 -11.334 1.00 24.12 188 THR A N 1
ATOM 1350 C CA . THR A 1 188 ? 9.683 58.620 -11.129 1.00 24.12 188 THR A CA 1
ATOM 1351 C C . THR A 1 188 ? 9.560 57.854 -9.791 1.00 24.12 188 THR A C 1
ATOM 1353 O O . THR A 1 188 ? 9.480 58.441 -8.722 1.00 24.12 188 THR A O 1
ATOM 1356 N N . ARG A 1 189 ? 9.707 56.516 -9.889 1.00 27.33 189 ARG A N 1
ATOM 1357 C CA . ARG A 1 189 ? 10.155 55.508 -8.885 1.00 27.33 189 ARG A CA 1
ATOM 1358 C C . ARG A 1 189 ? 9.548 55.487 -7.459 1.00 27.33 189 ARG A C 1
ATOM 1360 O O . ARG A 1 189 ? 9.988 56.209 -6.572 1.00 27.33 189 ARG A O 1
ATOM 1367 N N . LYS A 1 190 ? 8.814 54.399 -7.176 1.00 24.67 190 LYS A N 1
ATOM 1368 C CA . LYS A 1 190 ? 9.020 53.514 -6.002 1.00 24.67 190 LYS A CA 1
ATOM 1369 C C . LYS A 1 190 ? 8.762 52.047 -6.404 1.00 24.67 190 LYS A C 1
ATOM 1371 O O . LYS A 1 190 ? 8.255 51.803 -7.496 1.00 24.67 190 LYS A O 1
ATOM 1376 N N . ALA A 1 191 ? 9.233 51.091 -5.599 1.00 24.42 191 ALA A N 1
ATOM 1377 C CA . ALA A 1 191 ? 9.331 49.670 -5.965 1.00 24.42 191 ALA A CA 1
ATOM 1378 C C . ALA A 1 191 ? 7.972 48.946 -6.068 1.00 24.42 191 ALA A C 1
ATOM 1380 O O . ALA A 1 191 ? 7.023 49.302 -5.375 1.00 24.42 191 ALA A O 1
ATOM 1381 N N . ALA A 1 192 ? 7.909 47.902 -6.902 1.00 23.97 192 ALA A N 1
ATOM 1382 C CA . ALA A 1 192 ? 6.729 47.053 -7.069 1.00 23.97 192 ALA A CA 1
ATOM 1383 C C . ALA A 1 192 ? 6.726 45.876 -6.066 1.00 23.97 192 ALA A C 1
ATOM 1385 O O . ALA A 1 192 ? 7.732 45.165 -5.984 1.00 23.97 192 ALA A O 1
ATOM 1386 N N . PRO A 1 193 ? 5.621 45.624 -5.339 1.00 25.45 193 PRO A N 1
ATOM 1387 C CA . PRO A 1 193 ? 5.382 44.360 -4.649 1.00 25.45 193 PRO A CA 1
ATOM 1388 C C . PRO A 1 193 ? 4.867 43.272 -5.611 1.00 25.45 193 PRO A C 1
ATOM 1390 O O . PRO A 1 193 ? 4.460 43.550 -6.739 1.00 25.45 193 PRO A O 1
ATOM 1393 N N . LYS A 1 194 ? 4.891 42.021 -5.138 1.00 25.14 194 LYS A N 1
ATOM 1394 C CA . LYS A 1 194 ? 4.441 40.814 -5.853 1.00 25.14 194 LYS A CA 1
ATOM 1395 C C . LYS A 1 194 ? 2.974 40.922 -6.304 1.00 25.14 194 LYS A C 1
ATOM 1397 O O . LYS A 1 194 ? 2.125 41.328 -5.516 1.00 25.14 194 LYS A O 1
ATOM 1402 N N . LEU A 1 195 ? 2.679 40.468 -7.523 1.00 22.81 195 LEU A N 1
ATOM 1403 C CA . LEU A 1 195 ? 1.314 40.178 -7.978 1.00 22.81 195 LEU A CA 1
ATOM 1404 C C . LEU A 1 195 ? 0.852 38.835 -7.395 1.00 22.81 195 LEU A C 1
ATOM 1406 O O . LEU A 1 195 ? 1.534 37.824 -7.560 1.00 22.81 195 LEU A O 1
ATOM 1410 N N . SER A 1 196 ? -0.292 38.835 -6.712 1.00 22.91 196 SER A N 1
ATOM 1411 C CA . SER A 1 196 ? -0.973 37.635 -6.223 1.00 22.91 196 SER A CA 1
ATOM 1412 C C . SER A 1 196 ? -1.916 37.067 -7.286 1.00 22.91 196 SER A C 1
ATOM 1414 O O . SER A 1 196 ? -2.660 37.805 -7.930 1.00 22.91 196 SER A O 1
ATOM 1416 N N . LEU A 1 197 ? -1.916 35.742 -7.440 1.00 25.75 197 LEU A N 1
ATOM 1417 C CA . LEU A 1 197 ? -2.888 35.008 -8.253 1.00 25.75 197 LEU A CA 1
ATOM 1418 C C . LEU A 1 197 ? -4.120 34.656 -7.402 1.00 25.75 197 LEU A C 1
ATOM 1420 O O . LEU A 1 197 ? -4.245 33.540 -6.907 1.00 25.75 197 LEU A O 1
ATOM 1424 N N . ASP A 1 198 ? -5.041 35.608 -7.240 1.00 26.67 198 ASP A N 1
ATOM 1425 C CA . ASP A 1 198 ? -6.394 35.349 -6.719 1.00 26.67 198 ASP A CA 1
ATOM 1426 C C . ASP A 1 198 ? -7.356 35.049 -7.887 1.00 26.67 198 ASP A C 1
ATOM 1428 O O . ASP A 1 198 ? -8.219 35.849 -8.242 1.00 26.67 198 ASP A O 1
ATOM 1432 N N . ALA A 1 199 ? -7.215 33.865 -8.487 1.00 24.70 199 ALA A N 1
ATOM 1433 C CA . ALA A 1 199 ? -8.213 33.281 -9.386 1.00 24.70 199 ALA A CA 1
ATOM 1434 C C . ALA A 1 199 ? -8.915 32.121 -8.664 1.00 24.70 199 ALA A C 1
ATOM 1436 O O . ALA A 1 199 ? -8.623 30.945 -8.876 1.00 24.70 199 ALA A O 1
ATOM 1437 N N . LYS A 1 200 ? -9.823 32.458 -7.740 1.00 25.48 200 LYS A N 1
ATOM 1438 C CA . LYS A 1 200 ? -10.619 31.463 -7.009 1.00 25.48 200 LYS A CA 1
ATOM 1439 C C . LYS A 1 200 ? -11.650 30.834 -7.938 1.00 25.48 200 LYS A C 1
ATOM 1441 O O . LYS A 1 200 ? -12.697 31.431 -8.179 1.00 25.48 200 LYS A O 1
ATOM 1446 N N . VAL A 1 201 ? -11.401 29.595 -8.359 1.00 25.27 201 VAL A N 1
ATOM 1447 C CA . VAL A 1 201 ? -12.457 28.707 -8.859 1.00 25.27 201 VAL A CA 1
ATOM 1448 C C . VAL A 1 201 ? -13.428 28.450 -7.707 1.00 25.27 201 VAL A C 1
ATOM 1450 O O . VAL A 1 201 ? -13.177 27.651 -6.803 1.00 25.27 201 VAL A O 1
ATOM 1453 N N . THR A 1 202 ? -14.539 29.179 -7.696 1.00 21.83 202 THR A N 1
ATOM 1454 C CA . THR A 1 202 ? -15.615 28.978 -6.731 1.00 21.83 202 THR A CA 1
ATOM 1455 C C . THR A 1 202 ? -16.412 27.737 -7.104 1.00 21.83 202 THR A C 1
ATOM 1457 O O . THR A 1 202 ? -17.391 27.797 -7.848 1.00 21.83 202 THR A O 1
ATOM 1460 N N . PHE A 1 203 ? -16.066 26.606 -6.485 1.00 30.64 203 PHE A N 1
ATOM 1461 C CA . PHE A 1 203 ? -17.055 25.555 -6.258 1.00 30.64 203 PHE A CA 1
ATOM 1462 C C . PHE A 1 203 ? -18.320 26.200 -5.670 1.00 30.64 203 PHE A C 1
ATOM 1464 O O . PHE A 1 203 ? -18.233 27.025 -4.749 1.00 30.64 203 PHE A O 1
ATOM 1471 N N . LYS A 1 204 ? -19.494 25.865 -6.227 1.00 27.84 204 LYS A N 1
ATOM 1472 C CA . LYS A 1 204 ? -20.789 26.372 -5.743 1.00 27.84 204 LYS A CA 1
ATOM 1473 C C . LYS A 1 204 ? -20.838 26.218 -4.223 1.00 27.84 204 LYS A C 1
ATOM 1475 O O . LYS A 1 204 ? -20.514 25.145 -3.721 1.00 27.84 204 LYS A O 1
ATOM 1480 N N . LYS A 1 205 ? -21.219 27.296 -3.518 1.00 29.28 205 LYS A N 1
ATOM 1481 C CA . LYS A 1 205 ? -21.266 27.376 -2.044 1.00 29.28 205 LYS A CA 1
ATOM 1482 C C . LYS A 1 205 ? -21.701 26.037 -1.445 1.00 29.28 205 LYS A C 1
ATOM 1484 O O . LYS A 1 205 ? -22.807 25.592 -1.751 1.00 29.28 205 LYS A O 1
ATOM 1489 N N . ASN A 1 206 ? -20.848 25.455 -0.593 1.00 36.12 206 ASN A N 1
ATOM 1490 C CA . ASN A 1 206 ? -21.144 24.224 0.143 1.00 36.12 206 ASN A CA 1
ATOM 1491 C C . ASN A 1 206 ? -22.599 24.255 0.651 1.00 36.12 206 ASN A C 1
ATOM 1493 O O . ASN A 1 206 ? -22.988 25.267 1.257 1.00 36.12 206 ASN A O 1
ATOM 1497 N N . PRO A 1 207 ? -23.399 23.189 0.447 1.00 40.16 207 PRO A N 1
ATOM 1498 C CA . PRO A 1 207 ? -24.697 23.090 1.100 1.00 40.16 207 PRO A CA 1
ATOM 1499 C C . PRO A 1 207 ? -24.496 23.262 2.610 1.00 40.16 207 PRO A C 1
ATOM 1501 O O . PRO A 1 207 ? -23.471 22.840 3.152 1.00 40.16 207 PRO A O 1
ATOM 1504 N N . LYS A 1 208 ? -25.445 23.947 3.268 1.00 41.41 208 LYS A N 1
ATOM 1505 C CA . LYS A 1 208 ? -25.368 24.331 4.689 1.00 41.41 208 LYS A CA 1
ATOM 1506 C C . LYS A 1 208 ? -24.769 23.193 5.515 1.00 41.41 208 LYS A C 1
ATOM 1508 O O . LYS A 1 208 ? -25.349 22.111 5.544 1.00 41.41 208 LYS A O 1
ATOM 1513 N N . VAL A 1 209 ? -23.643 23.461 6.185 1.00 47.47 209 VAL A N 1
ATOM 1514 C CA . VAL A 1 209 ? -22.929 22.483 7.017 1.00 47.47 209 VAL A CA 1
ATOM 1515 C C . VAL A 1 209 ? -23.925 21.802 7.952 1.00 47.47 209 VAL A C 1
ATOM 1517 O O . VAL A 1 209 ? -24.446 22.426 8.879 1.00 47.47 209 VAL A O 1
ATOM 1520 N N . VAL A 1 210 ? -24.207 20.523 7.701 1.00 55.25 210 VAL A N 1
ATOM 1521 C CA . VAL A 1 210 ? -25.076 19.735 8.573 1.00 55.25 210 VAL A CA 1
ATOM 1522 C C . VAL A 1 210 ? -24.287 19.466 9.842 1.00 55.25 210 VAL A C 1
ATOM 1524 O O . VAL A 1 210 ? -23.398 18.618 9.868 1.00 55.25 210 VAL A O 1
ATOM 1527 N N . SER A 1 211 ? -24.611 20.197 10.906 1.00 58.16 211 SER A N 1
ATOM 1528 C CA . SER A 1 211 ? -23.951 20.099 12.215 1.00 58.16 211 SER A CA 1
ATOM 1529 C C . SER A 1 211 ? -23.871 18.658 12.739 1.00 58.16 211 SER A C 1
ATOM 1531 O O . SER A 1 211 ? -22.892 18.287 13.383 1.00 58.16 211 SER A O 1
ATOM 1533 N N . GLY A 1 212 ? -24.853 17.817 12.394 1.00 63.94 212 GLY A N 1
ATOM 1534 C CA . GLY A 1 212 ? -24.880 16.387 12.709 1.00 63.94 212 GLY A CA 1
ATOM 1535 C C . GLY A 1 212 ? -23.804 15.525 12.029 1.00 63.94 212 GLY A C 1
ATOM 1536 O O . GLY A 1 212 ? -23.524 14.441 12.541 1.00 63.94 212 GLY A O 1
ATOM 1537 N N . LEU A 1 213 ? -23.183 15.982 10.932 1.00 72.69 213 LEU A N 1
ATOM 1538 C CA . LEU A 1 213 ? -22.110 15.266 10.225 1.00 72.69 213 LEU A CA 1
ATOM 1539 C C . LEU A 1 213 ? -20.708 15.589 10.760 1.00 72.69 213 LEU A C 1
ATOM 1541 O O . LEU A 1 213 ? -19.827 14.738 10.685 1.00 72.69 213 LEU A O 1
ATOM 1545 N N . LEU A 1 214 ? -20.500 16.752 11.389 1.00 81.94 214 LEU A N 1
ATOM 1546 C CA . LEU A 1 214 ? -19.187 17.162 11.920 1.00 81.94 214 LEU A CA 1
ATOM 1547 C C . LEU A 1 214 ? -18.633 16.219 13.006 1.00 81.94 214 LEU A C 1
ATOM 1549 O O . LEU A 1 214 ? -17.428 16.193 13.249 1.00 81.94 214 LEU A O 1
ATOM 1553 N N . LYS A 1 215 ? -19.488 15.400 13.633 1.00 85.75 215 LYS A N 1
ATOM 1554 C CA . LYS A 1 215 ? -19.079 14.330 14.563 1.00 85.75 215 LYS A CA 1
ATOM 1555 C C . LYS A 1 215 ? -18.342 13.162 13.883 1.00 85.75 215 LYS A C 1
ATOM 1557 O O . LYS A 1 215 ? -17.750 12.345 14.581 1.00 85.75 215 LYS A O 1
ATOM 1562 N N . TYR A 1 216 ? -18.385 13.088 12.551 1.00 90.81 216 TYR A N 1
ATOM 1563 C CA . TYR A 1 216 ? -17.649 12.133 11.717 1.00 90.81 216 TYR A CA 1
ATOM 1564 C C . TYR A 1 216 ? -16.398 12.741 11.068 1.00 90.81 216 TYR A C 1
ATOM 1566 O O . TYR A 1 216 ? -15.749 12.081 10.262 1.00 90.81 216 TYR A O 1
ATOM 1574 N N . ALA A 1 217 ? -16.039 13.982 11.421 1.00 93.44 217 ALA A N 1
ATOM 1575 C CA . ALA A 1 217 ? -14.809 14.596 10.942 1.00 93.44 217 ALA A CA 1
ATOM 1576 C C . ALA A 1 217 ? -13.575 13.774 11.355 1.00 93.44 217 ALA A C 1
ATOM 1578 O O . ALA A 1 217 ? -13.479 13.286 12.490 1.00 93.44 217 ALA A O 1
ATOM 1579 N N . ILE A 1 218 ? -12.623 13.659 10.432 1.00 95.62 218 ILE A N 1
ATOM 1580 C CA . ILE A 1 218 ? -11.364 12.951 10.654 1.00 95.62 218 ILE A CA 1
ATOM 1581 C C . ILE A 1 218 ? -10.394 13.900 11.356 1.00 95.62 218 ILE A C 1
ATOM 1583 O O . ILE A 1 218 ? -10.140 15.008 10.888 1.00 95.62 218 ILE A O 1
ATOM 1587 N N . VAL A 1 219 ? -9.888 13.481 12.514 1.00 94.00 219 VAL A N 1
ATOM 1588 C CA . VAL A 1 219 ? -8.930 14.229 13.346 1.00 94.00 219 VAL A CA 1
ATOM 1589 C C . VAL A 1 219 ? -7.823 13.356 13.945 1.00 94.00 219 VAL A C 1
ATOM 1591 O O . VAL A 1 219 ? -6.939 13.889 14.614 1.00 94.00 219 VAL A O 1
ATOM 1594 N N . GLY A 1 220 ? -7.859 12.041 13.711 1.00 94.00 220 GLY A N 1
ATOM 1595 C CA . GLY A 1 220 ? -6.899 11.086 14.262 1.00 94.00 220 GLY A CA 1
ATOM 1596 C C . GLY A 1 220 ? -7.141 10.767 15.739 1.00 94.00 220 GLY A C 1
ATOM 1597 O O . GLY A 1 220 ? -8.238 10.949 16.276 1.00 94.00 220 GLY A O 1
ATOM 1598 N N . ALA A 1 221 ? -6.102 10.268 16.408 1.00 93.88 221 ALA A N 1
ATOM 1599 C CA . ALA A 1 221 ? -6.158 9.916 17.822 1.00 93.88 221 ALA A CA 1
ATOM 1600 C C . ALA A 1 221 ? -6.389 11.145 18.731 1.00 93.88 221 ALA A C 1
ATOM 1602 O O . ALA A 1 221 ? -5.711 12.170 18.635 1.00 93.88 221 ALA A O 1
ATOM 1603 N N . ASP A 1 222 ? -7.292 11.009 19.707 1.00 90.38 222 ASP A N 1
ATOM 1604 C CA . ASP A 1 222 ? -7.552 12.013 20.752 1.00 90.38 222 ASP A CA 1
ATOM 1605 C C . ASP A 1 222 ? -6.499 11.947 21.883 1.00 90.38 222 ASP A C 1
ATOM 1607 O O . ASP A 1 222 ? -6.813 11.826 23.071 1.00 90.38 222 ASP A O 1
ATOM 1611 N N . SER A 1 223 ? -5.218 11.961 21.503 1.00 87.62 223 SER A N 1
ATOM 1612 C CA . SER A 1 223 ? -4.075 12.038 22.419 1.00 87.62 223 SER A CA 1
ATOM 1613 C C . SER A 1 223 ? -3.743 13.482 22.787 1.00 87.62 223 SER A C 1
ATOM 1615 O O . SER A 1 223 ? -4.146 14.436 22.112 1.00 87.62 223 SER A O 1
ATOM 1617 N N . LYS A 1 224 ? -2.946 13.664 23.842 1.00 86.88 224 LYS A N 1
ATOM 1618 C CA . LYS A 1 224 ? -2.416 14.990 24.207 1.00 86.88 224 LYS A CA 1
ATOM 1619 C C . LYS A 1 224 ? -1.190 15.382 23.383 1.00 86.88 224 LYS A C 1
ATOM 1621 O O . LYS A 1 224 ? -1.014 16.554 23.068 1.00 86.88 224 LYS A O 1
ATOM 1626 N N . THR A 1 225 ? -0.360 14.406 23.032 1.00 90.88 225 THR A N 1
ATOM 1627 C CA . THR A 1 225 ? 0.924 14.582 22.343 1.00 90.88 225 THR A CA 1
ATOM 1628 C C . THR A 1 225 ? 0.934 13.880 20.987 1.00 90.88 225 THR A C 1
ATOM 1630 O O . THR A 1 225 ? 0.118 12.992 20.728 1.00 90.88 225 THR A O 1
ATOM 1633 N N . CYS A 1 226 ? 1.869 14.274 20.120 1.00 95.81 226 CYS A N 1
ATOM 1634 C CA . CYS A 1 226 ? 2.215 13.506 18.928 1.00 95.81 226 CYS A CA 1
ATOM 1635 C C . CYS A 1 226 ? 2.949 12.222 19.349 1.00 95.81 226 CYS A C 1
ATOM 1637 O O . CYS A 1 226 ? 3.854 12.289 20.184 1.00 95.81 226 CYS A O 1
ATOM 1639 N N . VAL A 1 227 ? 2.564 11.073 18.784 1.00 97.12 227 VAL A N 1
ATOM 1640 C CA . VAL A 1 227 ? 3.185 9.764 19.056 1.00 97.12 227 VAL A CA 1
ATOM 1641 C C . VAL A 1 227 ? 3.470 9.034 17.748 1.00 97.12 227 VAL A C 1
ATOM 1643 O O . VAL A 1 227 ? 2.643 9.038 16.838 1.00 97.12 227 VAL A O 1
ATOM 1646 N N . ASN A 1 228 ? 4.631 8.390 17.655 1.00 98.25 228 ASN A N 1
ATOM 1647 C CA . ASN A 1 228 ? 4.999 7.614 16.477 1.00 98.25 228 ASN A CA 1
ATOM 1648 C C . ASN A 1 228 ? 4.152 6.332 16.374 1.00 98.25 228 ASN A C 1
ATOM 1650 O O . ASN A 1 228 ? 4.024 5.590 17.346 1.00 98.25 228 ASN A O 1
ATOM 1654 N N . ARG A 1 229 ? 3.633 6.038 15.180 1.00 98.62 229 ARG A N 1
ATOM 1655 C CA . ARG A 1 229 ? 3.146 4.708 14.797 1.00 98.62 229 ARG A CA 1
ATOM 1656 C C . ARG A 1 229 ? 4.340 3.756 14.769 1.00 98.62 229 ARG A C 1
ATOM 1658 O O . ARG A 1 229 ? 5.340 4.074 14.137 1.00 98.62 229 ARG A O 1
ATOM 1665 N N . MET A 1 230 ? 4.251 2.630 15.470 1.00 98.00 230 MET A N 1
ATOM 1666 C CA . MET A 1 230 ? 5.341 1.652 15.616 1.00 98.00 230 MET A CA 1
ATOM 1667 C C . MET A 1 230 ? 5.226 0.519 14.589 1.00 98.00 230 MET A C 1
ATOM 1669 O O . MET A 1 230 ? 4.146 0.280 14.043 1.00 98.00 230 MET A O 1
ATOM 1673 N N . GLU A 1 231 ? 6.323 -0.198 14.342 1.00 98.25 231 GLU A N 1
ATOM 1674 C CA . GLU A 1 231 ? 6.277 -1.470 13.609 1.00 98.25 231 GLU A CA 1
ATOM 1675 C C . GLU A 1 231 ? 5.500 -2.493 14.457 1.00 98.25 231 GLU A C 1
ATOM 1677 O O . GLU A 1 231 ? 5.593 -2.483 15.685 1.00 98.25 231 GLU A O 1
ATOM 1682 N N . ILE A 1 232 ? 4.690 -3.353 13.840 1.00 97.81 232 ILE A N 1
ATOM 1683 C CA . ILE A 1 232 ? 3.792 -4.273 14.558 1.00 97.81 232 ILE A CA 1
ATOM 1684 C C . ILE A 1 232 ? 4.537 -5.244 15.490 1.00 97.81 232 ILE A C 1
ATOM 1686 O O . ILE A 1 232 ? 4.049 -5.536 16.582 1.00 97.81 232 ILE A O 1
ATOM 1690 N N . THR A 1 233 ? 5.725 -5.701 15.097 1.00 94.62 233 THR A N 1
ATOM 1691 C CA . THR A 1 233 ? 6.585 -6.591 15.889 1.00 94.62 233 THR A CA 1
ATOM 1692 C C . THR A 1 233 ? 7.211 -5.838 17.060 1.00 94.62 233 THR A C 1
ATOM 1694 O O . THR A 1 233 ? 7.205 -6.343 18.176 1.00 94.62 233 THR A O 1
ATOM 1697 N N . ASP A 1 234 ? 7.677 -4.606 16.837 1.00 95.94 234 ASP A N 1
ATOM 1698 C CA . ASP A 1 234 ? 8.209 -3.732 17.894 1.00 95.94 234 ASP A CA 1
ATOM 1699 C C . ASP A 1 234 ? 7.129 -3.372 18.930 1.00 95.94 234 ASP A C 1
ATOM 1701 O O . ASP A 1 234 ? 7.347 -3.482 20.137 1.00 95.94 234 ASP A O 1
ATOM 1705 N N . LEU A 1 235 ? 5.914 -3.048 18.471 1.00 97.44 235 LEU A N 1
ATOM 1706 C CA . LEU A 1 235 ? 4.765 -2.819 19.346 1.00 97.44 235 LEU A CA 1
ATOM 1707 C C . LEU A 1 235 ? 4.426 -4.073 20.173 1.00 97.44 235 LEU A C 1
ATOM 1709 O O . LEU A 1 235 ? 4.137 -3.961 21.364 1.00 97.44 235 LEU A O 1
ATOM 1713 N N . GLN A 1 236 ? 4.456 -5.258 19.555 1.00 95.19 236 GLN A N 1
ATOM 1714 C CA . GLN A 1 236 ? 4.162 -6.527 20.223 1.00 95.19 236 GLN A CA 1
ATOM 1715 C C . GLN A 1 236 ? 5.233 -6.904 21.262 1.00 95.19 236 GLN A C 1
ATOM 1717 O O . GLN A 1 236 ? 4.878 -7.290 22.378 1.00 95.19 236 GLN A O 1
ATOM 1722 N N . ASP A 1 237 ? 6.515 -6.788 20.909 1.00 95.31 237 ASP A N 1
ATOM 1723 C CA . ASP A 1 237 ? 7.633 -7.273 21.724 1.00 95.31 237 ASP A CA 1
ATOM 1724 C C . ASP A 1 237 ? 8.045 -6.257 22.813 1.00 95.31 237 ASP A C 1
ATOM 1726 O O . ASP A 1 237 ? 8.291 -6.651 23.955 1.00 95.31 237 ASP A O 1
ATOM 1730 N N . ASN A 1 238 ? 8.065 -4.951 22.505 1.00 97.19 238 ASN A N 1
ATOM 1731 C CA . ASN A 1 238 ? 8.551 -3.895 23.411 1.00 97.19 238 ASN A CA 1
ATOM 1732 C C . ASN A 1 238 ? 7.436 -3.066 24.078 1.00 97.19 238 ASN A C 1
ATOM 1734 O O . ASN A 1 238 ? 7.670 -2.442 25.117 1.00 97.19 238 ASN A O 1
ATOM 1738 N N . HIS A 1 239 ? 6.208 -3.083 23.544 1.00 97.69 239 HIS A N 1
ATOM 1739 C CA . HIS A 1 239 ? 5.060 -2.338 24.085 1.00 97.69 239 HIS A CA 1
ATOM 1740 C C . HIS A 1 239 ? 3.804 -3.216 24.306 1.00 97.69 239 HIS A C 1
ATOM 1742 O O . HIS A 1 239 ? 2.694 -2.829 23.913 1.00 97.69 239 HIS A O 1
ATOM 1748 N N . PRO A 1 240 ? 3.923 -4.373 24.996 1.00 97.38 240 PRO A N 1
ATOM 1749 C CA . PRO A 1 240 ? 2.885 -5.408 25.043 1.00 97.38 240 PRO A CA 1
ATOM 1750 C C . PRO A 1 240 ? 1.544 -4.942 25.629 1.00 97.38 240 PRO A C 1
ATOM 1752 O O . PRO A 1 240 ? 0.499 -5.486 25.280 1.00 97.38 240 PRO A O 1
ATOM 1755 N N . ASP A 1 241 ? 1.527 -3.920 26.489 1.00 98.19 241 ASP A N 1
ATOM 1756 C CA . ASP A 1 241 ? 0.282 -3.355 27.028 1.00 98.19 241 ASP A CA 1
ATOM 1757 C C . ASP A 1 241 ? -0.478 -2.482 26.025 1.00 98.19 241 ASP A C 1
ATOM 1759 O O . ASP A 1 241 ? -1.712 -2.511 25.995 1.00 98.19 241 ASP A O 1
ATOM 1763 N N . THR A 1 242 ? 0.248 -1.747 25.181 1.00 98.50 242 THR A N 1
ATOM 1764 C CA . THR A 1 242 ? -0.321 -0.979 24.068 1.00 98.50 242 THR A CA 1
ATOM 1765 C C . THR A 1 242 ? -0.811 -1.930 22.982 1.00 98.50 242 THR A C 1
ATOM 1767 O O . THR A 1 242 ? -1.933 -1.775 22.503 1.00 98.50 242 THR A O 1
ATOM 1770 N N . PHE A 1 243 ? -0.036 -2.975 22.669 1.00 98.69 243 PHE A N 1
ATOM 1771 C CA . PHE A 1 243 ? -0.461 -4.057 21.779 1.00 98.69 243 PHE A CA 1
ATOM 1772 C C . PHE A 1 243 ? -1.716 -4.782 22.301 1.00 98.69 243 PHE A C 1
ATOM 1774 O O . PHE A 1 243 ? -2.683 -4.959 21.566 1.00 98.69 243 PHE A O 1
ATOM 1781 N N . ASN A 1 244 ? -1.771 -5.122 23.592 1.00 98.69 244 ASN A N 1
ATOM 1782 C CA . ASN A 1 244 ? -2.959 -5.715 24.212 1.00 98.69 244 ASN A CA 1
ATOM 1783 C C . ASN A 1 244 ? -4.195 -4.804 24.094 1.00 98.69 244 ASN A C 1
ATOM 1785 O O . ASN A 1 244 ? -5.287 -5.274 23.777 1.00 98.69 244 ASN A O 1
ATOM 1789 N N . LEU A 1 245 ? -4.036 -3.496 24.332 1.00 98.69 245 LEU A N 1
ATOM 1790 C CA . LEU A 1 245 ? -5.132 -2.535 24.194 1.00 98.69 245 LEU A CA 1
ATOM 1791 C C . LEU A 1 245 ? -5.590 -2.383 22.733 1.00 98.69 245 LEU A C 1
ATOM 1793 O O . LEU A 1 245 ? -6.791 -2.272 22.491 1.00 98.69 245 LEU A O 1
ATOM 1797 N N . LEU A 1 246 ? -4.660 -2.434 21.775 1.00 98.75 246 LEU A N 1
ATOM 1798 C CA . LEU A 1 246 ? -4.934 -2.449 20.337 1.00 98.75 246 LEU A CA 1
ATOM 1799 C C . LEU A 1 246 ? -5.755 -3.681 19.925 1.00 98.75 246 LEU A C 1
ATOM 1801 O O . LEU A 1 246 ? -6.784 -3.528 19.269 1.00 98.75 246 LEU A O 1
ATOM 1805 N N . VAL A 1 247 ? -5.345 -4.882 20.352 1.00 98.81 247 VAL A N 1
ATOM 1806 C CA . VAL A 1 247 ? -6.072 -6.139 20.090 1.00 98.81 247 VAL A CA 1
ATOM 1807 C C . VAL A 1 247 ? -7.501 -6.058 20.635 1.00 98.81 247 VAL A C 1
ATOM 1809 O O . VAL A 1 247 ? -8.452 -6.368 19.919 1.00 98.81 247 VAL A O 1
ATOM 1812 N N . LEU A 1 248 ? -7.681 -5.583 21.873 1.00 98.81 248 LEU A N 1
ATOM 1813 C CA . LEU A 1 248 ? -9.014 -5.416 22.462 1.00 98.81 248 LEU A CA 1
ATOM 1814 C C . LEU A 1 248 ? -9.858 -4.368 21.721 1.00 98.81 248 LEU A C 1
ATOM 1816 O O . LEU A 1 248 ? -11.041 -4.601 21.484 1.00 98.81 248 LEU A O 1
ATOM 1820 N N . ALA A 1 249 ? -9.275 -3.231 21.334 1.00 98.81 249 ALA A N 1
ATOM 1821 C CA . ALA A 1 249 ? -9.987 -2.184 20.603 1.00 98.81 249 ALA A CA 1
ATOM 1822 C C . ALA A 1 249 ? -10.458 -2.665 19.221 1.00 98.81 249 ALA A C 1
ATOM 1824 O O . ALA A 1 249 ? -11.603 -2.406 18.844 1.00 98.81 249 ALA A O 1
ATOM 1825 N N . LEU A 1 250 ? -9.613 -3.411 18.501 1.00 98.81 250 LEU A N 1
ATOM 1826 C CA . LEU A 1 250 ? -9.969 -4.008 17.215 1.00 98.81 250 LEU A CA 1
ATOM 1827 C C . LEU A 1 250 ? -11.044 -5.096 17.375 1.00 98.81 250 LEU A C 1
ATOM 1829 O O . LEU A 1 250 ? -11.992 -5.126 16.594 1.00 98.81 250 LEU A O 1
ATOM 1833 N N . ALA A 1 251 ? -10.975 -5.921 18.426 1.00 98.75 251 ALA A N 1
ATOM 1834 C CA . ALA A 1 251 ? -12.019 -6.900 18.739 1.00 98.75 251 ALA A CA 1
ATOM 1835 C C . ALA A 1 251 ? -13.388 -6.238 19.013 1.00 98.75 251 ALA A C 1
ATOM 1837 O O . ALA A 1 251 ? -14.416 -6.735 18.552 1.00 98.75 251 ALA A O 1
ATOM 1838 N N . GLU A 1 252 ? -13.433 -5.082 19.688 1.00 98.62 252 GLU A N 1
ATOM 1839 C CA . GLU A 1 252 ? -14.688 -4.333 19.867 1.00 98.62 252 GLU A CA 1
ATOM 1840 C C . GLU A 1 252 ? -15.208 -3.723 18.556 1.00 98.62 252 GLU A C 1
ATOM 1842 O O . GLU A 1 252 ? -16.418 -3.714 18.324 1.00 98.62 252 GLU A O 1
ATOM 1847 N N . MET A 1 253 ? -14.319 -3.290 17.654 1.00 98.69 253 MET A N 1
ATOM 1848 C CA . MET A 1 253 ? -14.700 -2.854 16.303 1.00 98.69 253 MET A CA 1
ATOM 1849 C C . MET A 1 253 ? -15.210 -4.010 15.432 1.00 98.69 253 MET A C 1
ATOM 1851 O O . MET A 1 253 ? -16.150 -3.810 14.661 1.00 98.69 253 MET A O 1
ATOM 1855 N N . HIS A 1 254 ? -14.637 -5.210 15.576 1.00 98.62 254 HIS A N 1
ATOM 1856 C CA . HIS A 1 254 ? -15.131 -6.438 14.948 1.00 98.62 254 HIS A CA 1
ATOM 1857 C C . HIS A 1 254 ? -16.502 -6.840 15.509 1.00 98.62 254 HIS A C 1
ATOM 1859 O O . HIS A 1 254 ? -17.344 -7.318 14.757 1.00 98.62 254 HIS A O 1
ATOM 1865 N N . ALA A 1 255 ? -16.774 -6.613 16.798 1.00 98.06 255 ALA A N 1
ATOM 1866 C CA . ALA A 1 255 ? -18.070 -6.910 17.412 1.00 98.06 255 ALA A CA 1
ATOM 1867 C C . ALA A 1 255 ? -19.175 -5.896 17.040 1.00 98.06 255 ALA A C 1
ATOM 1869 O O . ALA A 1 255 ? -20.339 -6.281 16.901 1.00 98.06 255 ALA A O 1
ATOM 1870 N N . ALA A 1 256 ? -18.833 -4.616 16.849 1.00 98.06 256 ALA A N 1
ATOM 1871 C CA . ALA A 1 256 ? -19.780 -3.529 16.578 1.00 98.06 256 ALA A CA 1
ATOM 1872 C C . ALA A 1 256 ? -20.713 -3.804 15.377 1.00 98.06 256 ALA A C 1
ATOM 1874 O O . ALA A 1 256 ? -20.300 -4.360 14.361 1.00 98.06 256 ALA A O 1
ATOM 1875 N N . LYS A 1 257 ? -21.992 -3.422 15.488 1.00 96.19 257 LYS A N 1
ATOM 1876 C CA . LYS A 1 257 ? -23.021 -3.682 14.461 1.00 96.19 257 LYS A CA 1
ATOM 1877 C C . LYS A 1 257 ? -22.702 -2.949 13.152 1.00 96.19 257 LYS A C 1
ATOM 1879 O O . LYS A 1 257 ? -22.290 -1.797 13.204 1.00 96.19 257 LYS A O 1
ATOM 1884 N N . ALA A 1 258 ? -23.055 -3.531 12.003 1.00 93.19 258 ALA A N 1
ATOM 1885 C CA . ALA A 1 258 ? -22.968 -2.876 10.689 1.00 93.19 258 ALA A CA 1
ATOM 1886 C C . ALA A 1 258 ? -23.729 -1.535 10.562 1.00 93.19 258 ALA A C 1
ATOM 1888 O O . ALA A 1 258 ? -23.521 -0.808 9.597 1.00 93.19 258 ALA A O 1
ATOM 1889 N N . THR A 1 259 ? -24.605 -1.181 11.510 1.00 92.81 259 THR A N 1
ATOM 1890 C CA . THR A 1 259 ? -25.271 0.134 11.582 1.00 92.81 259 THR A CA 1
ATOM 1891 C C . THR A 1 259 ? -24.448 1.211 12.302 1.00 92.81 259 THR A C 1
ATOM 1893 O O . THR A 1 259 ? -24.887 2.355 12.370 1.00 92.81 259 THR A O 1
ATOM 1896 N N . ASP A 1 260 ? -23.304 0.865 12.900 1.00 95.25 260 ASP A N 1
ATOM 1897 C CA . ASP A 1 260 ? -22.356 1.817 13.487 1.00 95.25 260 ASP A CA 1
ATOM 1898 C C . ASP A 1 260 ? -21.328 2.232 12.416 1.00 95.25 260 ASP A C 1
ATOM 1900 O O . ASP A 1 260 ? -20.560 1.373 11.970 1.00 95.25 260 ASP A O 1
ATOM 1904 N N . PRO A 1 261 ? -21.262 3.517 12.010 1.00 95.19 261 PRO A N 1
ATOM 1905 C CA . PRO A 1 261 ? -20.283 4.003 11.034 1.00 95.19 261 PRO A CA 1
ATOM 1906 C C . PRO A 1 261 ? -18.818 3.783 11.438 1.00 95.19 261 PRO A C 1
ATOM 1908 O O . PRO A 1 261 ? -17.947 3.792 10.572 1.00 95.19 261 PRO A O 1
ATOM 1911 N N . TRP A 1 262 ? -18.535 3.585 12.730 1.00 96.81 262 TRP A N 1
ATOM 1912 C CA . TRP A 1 262 ? -17.193 3.296 13.249 1.00 96.81 262 TRP A CA 1
ATOM 1913 C C . TRP A 1 262 ? -16.938 1.798 13.492 1.00 96.81 262 TRP A C 1
ATOM 1915 O O . TRP A 1 262 ? -15.889 1.431 14.027 1.00 96.81 262 TRP A O 1
ATOM 1925 N N . SER A 1 263 ? -17.878 0.923 13.115 1.00 98.06 263 SER A N 1
ATOM 1926 C CA . SER A 1 263 ? -17.636 -0.523 13.081 1.00 98.06 263 SER A CA 1
ATOM 1927 C C . SER A 1 263 ? -16.555 -0.870 12.059 1.00 98.06 263 SER A C 1
ATOM 1929 O O . SER A 1 263 ? -16.394 -0.186 11.045 1.00 98.06 263 SER A O 1
ATOM 1931 N N . TYR A 1 264 ? -15.849 -1.980 12.289 1.00 98.75 264 TYR A N 1
ATOM 1932 C CA . TYR A 1 264 ? -14.875 -2.488 11.322 1.00 98.75 264 TYR A CA 1
ATOM 1933 C C . TYR A 1 264 ? -15.527 -2.738 9.951 1.00 98.75 264 TYR A C 1
ATOM 1935 O O . TYR A 1 264 ? -14.948 -2.400 8.920 1.00 98.75 264 TYR A O 1
ATOM 1943 N N . PHE A 1 265 ? -16.769 -3.240 9.946 1.00 98.50 265 PHE A N 1
ATOM 1944 C CA . PHE A 1 265 ? -17.563 -3.455 8.737 1.00 98.50 265 PHE A CA 1
ATOM 1945 C C . PHE A 1 265 ? -17.751 -2.179 7.906 1.00 98.50 265 PHE A C 1
ATOM 1947 O O . PHE A 1 265 ? -17.484 -2.187 6.705 1.00 98.50 265 PHE A O 1
ATOM 1954 N N . GLN A 1 266 ? -18.208 -1.091 8.538 1.00 97.56 266 GLN A N 1
ATOM 1955 C CA . GLN A 1 266 ? -18.484 0.166 7.839 1.00 97.56 266 GLN A CA 1
ATOM 1956 C C . GLN A 1 266 ? -17.205 0.847 7.370 1.00 97.56 266 GLN A C 1
ATOM 1958 O O . GLN A 1 266 ? -17.156 1.291 6.228 1.00 97.56 266 GLN A O 1
ATOM 1963 N N . LEU A 1 267 ? -16.157 0.875 8.201 1.00 98.38 267 LEU A N 1
ATOM 1964 C CA . LEU A 1 267 ? -14.868 1.442 7.802 1.00 98.38 267 LEU A CA 1
ATOM 1965 C C . LEU A 1 267 ? -14.271 0.685 6.611 1.00 98.38 267 LEU A C 1
ATOM 1967 O O . LEU A 1 267 ? -13.911 1.324 5.631 1.00 98.38 267 LEU A O 1
ATOM 1971 N N . SER A 1 268 ? -14.268 -0.651 6.642 1.00 98.56 268 SER A N 1
ATOM 1972 C CA . SER A 1 268 ? -13.827 -1.490 5.514 1.00 98.56 268 SER A CA 1
ATOM 1973 C C . SER A 1 268 ? -14.660 -1.256 4.249 1.00 98.56 268 SER A C 1
ATOM 1975 O O . SER A 1 268 ? -14.115 -1.182 3.147 1.00 98.56 268 SER A O 1
ATOM 1977 N N . GLY A 1 269 ? -15.977 -1.085 4.407 1.00 96.56 269 GLY A N 1
ATOM 1978 C CA . GLY A 1 269 ? -16.911 -0.821 3.314 1.00 96.56 269 GLY A CA 1
ATOM 1979 C C . GLY A 1 269 ? -16.663 0.498 2.573 1.00 96.56 269 GLY A C 1
ATOM 1980 O O . GLY A 1 269 ? -16.999 0.583 1.395 1.00 96.56 269 GLY A O 1
ATOM 1981 N N . ILE A 1 270 ? -16.015 1.499 3.193 1.00 96.19 270 ILE A N 1
ATOM 1982 C CA . ILE A 1 270 ? -15.647 2.760 2.513 1.00 96.19 270 ILE A CA 1
ATOM 1983 C C . ILE A 1 270 ? -14.755 2.476 1.300 1.00 96.19 270 ILE A C 1
ATOM 1985 O O . ILE A 1 270 ? -14.931 3.071 0.235 1.00 96.19 270 ILE A O 1
ATOM 1989 N N . HIS A 1 271 ? -13.812 1.542 1.437 1.00 96.69 271 HIS A N 1
ATOM 1990 C CA . HIS A 1 271 ? -12.882 1.198 0.367 1.00 96.69 271 HIS A CA 1
ATOM 1991 C C . HIS A 1 271 ? -13.595 0.687 -0.892 1.00 96.69 271 HIS A C 1
ATOM 1993 O O . HIS A 1 271 ? -13.110 0.900 -1.996 1.00 96.69 271 HIS A O 1
ATOM 1999 N N . GLY A 1 272 ? -14.740 0.016 -0.763 1.00 92.44 272 GLY A N 1
ATOM 2000 C CA . GLY A 1 272 ? -15.245 -0.838 -1.829 1.00 92.44 272 GLY A CA 1
ATOM 2001 C C . GLY A 1 272 ? -16.721 -1.189 -1.723 1.00 92.44 272 GLY A C 1
ATOM 2002 O O . GLY A 1 272 ? -17.582 -0.338 -1.518 1.00 92.44 272 GLY A O 1
ATOM 2003 N N . ALA A 1 273 ? -17.009 -2.467 -1.943 1.00 90.88 273 ALA A N 1
ATOM 2004 C CA . ALA A 1 273 ? -18.330 -3.029 -1.742 1.00 90.88 273 ALA A CA 1
ATOM 2005 C C . ALA A 1 273 ? -18.657 -3.000 -0.230 1.00 90.88 273 ALA A C 1
ATOM 2007 O O . ALA A 1 273 ? -17.741 -3.189 0.570 1.00 90.88 273 ALA A O 1
ATOM 2008 N N . PRO A 1 274 ? -19.916 -2.761 0.180 1.00 91.75 274 PRO A N 1
ATOM 2009 C CA . PRO A 1 274 ? -21.145 -2.796 -0.621 1.00 91.75 274 PRO A CA 1
ATOM 2010 C C . PRO A 1 274 ? -21.457 -1.541 -1.463 1.00 91.75 274 PRO A C 1
ATOM 2012 O O . PRO A 1 274 ? -22.565 -1.451 -1.980 1.00 91.75 274 PRO A O 1
ATOM 2015 N N . TYR A 1 275 ? -20.521 -0.597 -1.641 1.00 88.38 275 TYR A N 1
ATOM 2016 C CA . TYR A 1 275 ? -20.727 0.636 -2.420 1.00 88.38 275 TYR A CA 1
ATOM 2017 C C . TYR A 1 275 ? -21.847 1.504 -1.825 1.00 88.38 275 TYR A C 1
ATOM 2019 O O . TYR A 1 275 ? -22.744 1.984 -2.517 1.00 88.38 275 TYR A O 1
ATOM 2027 N N . THR A 1 276 ? -21.817 1.664 -0.501 1.00 85.81 276 THR A N 1
ATOM 2028 C CA . THR A 1 276 ? -22.804 2.437 0.259 1.00 85.81 276 THR A CA 1
ATOM 2029 C C . THR A 1 276 ? -22.211 3.739 0.791 1.00 85.81 276 THR A C 1
ATOM 2031 O O . THR A 1 276 ? -21.037 3.760 1.164 1.00 85.81 276 THR A O 1
ATOM 2034 N N . PRO A 1 277 ? -23.018 4.803 0.939 1.00 87.25 277 PRO A N 1
ATOM 2035 C CA . PRO A 1 277 ? -22.576 6.034 1.573 1.00 87.25 277 PRO A CA 1
ATOM 2036 C C . PRO A 1 277 ? -22.064 5.847 3.001 1.00 87.25 277 PRO A C 1
ATOM 2038 O O . PRO A 1 277 ? -22.759 5.260 3.830 1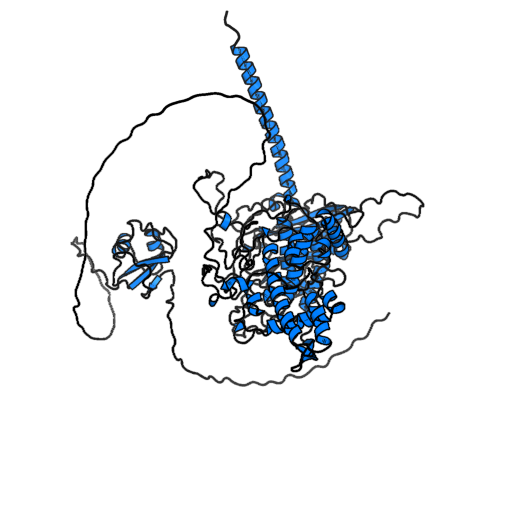.00 87.25 277 PRO A O 1
ATOM 2041 N N . TRP A 1 278 ? -20.923 6.460 3.314 1.00 89.44 278 TRP A N 1
ATOM 2042 C CA . TRP A 1 278 ? -20.454 6.655 4.688 1.00 89.44 278 TRP A CA 1
ATOM 2043 C C . TRP A 1 278 ? -20.711 8.116 5.124 1.00 89.44 278 TRP A C 1
ATOM 2045 O O . TRP A 1 278 ? -20.601 9.015 4.283 1.00 89.44 278 TRP A O 1
ATOM 2055 N N . PRO A 1 279 ? -21.077 8.408 6.392 1.00 83.56 279 PRO A N 1
ATOM 2056 C CA . PRO A 1 279 ? -21.257 7.485 7.520 1.00 83.56 279 PRO A CA 1
ATOM 2057 C C . PRO A 1 279 ? -22.441 6.518 7.374 1.00 83.56 279 PRO A C 1
ATOM 2059 O O . PRO A 1 279 ? -22.274 5.360 7.721 1.00 83.56 279 PRO A O 1
ATOM 2062 N N . LEU A 1 280 ? -23.591 6.973 6.853 1.00 80.62 280 LEU A N 1
ATOM 2063 C CA . LEU A 1 280 ? -24.717 6.192 6.291 1.00 80.62 280 LEU A CA 1
ATOM 2064 C C . LEU A 1 280 ? -25.599 7.152 5.459 1.00 80.62 280 LEU A C 1
ATOM 2066 O O . LEU A 1 280 ? -25.700 8.326 5.822 1.00 80.62 280 LEU A O 1
ATOM 2070 N N . LYS A 1 281 ? -26.334 6.676 4.433 1.00 75.06 281 LYS A N 1
ATOM 2071 C CA . LYS A 1 281 ? -27.305 7.509 3.662 1.00 75.06 281 LYS A CA 1
ATOM 2072 C C . LYS A 1 281 ? -28.380 8.124 4.578 1.00 75.06 281 LYS A C 1
ATOM 2074 O O . LYS A 1 281 ? -28.682 9.306 4.479 1.00 75.06 281 LYS A O 1
ATOM 2079 N N . SER A 1 282 ? -28.874 7.363 5.560 1.00 67.81 282 SER A N 1
ATOM 2080 C CA . SER A 1 282 ? -29.834 7.828 6.580 1.00 67.81 282 SER A CA 1
ATOM 2081 C C . SER A 1 282 ? -29.287 8.895 7.540 1.00 67.81 282 SER A C 1
ATOM 2083 O O . SER A 1 282 ? -30.060 9.581 8.203 1.00 67.81 282 SER A O 1
ATOM 2085 N N . LEU A 1 283 ? -27.962 9.046 7.622 1.00 62.78 283 LEU A N 1
ATOM 2086 C CA . LEU A 1 283 ? -27.285 10.057 8.436 1.00 62.78 283 LEU A CA 1
ATOM 2087 C C . LEU A 1 283 ? -26.845 11.274 7.607 1.00 62.78 283 LEU A C 1
ATOM 2089 O O . LEU A 1 283 ? -26.308 12.225 8.173 1.00 62.78 283 LEU A O 1
ATOM 2093 N N . SER A 1 284 ? -27.051 11.242 6.287 1.00 57.72 284 SER A N 1
ATOM 2094 C CA . SER A 1 284 ? -26.476 12.186 5.333 1.00 57.72 284 SER A CA 1
ATOM 2095 C C . SER A 1 284 ? -27.451 12.482 4.188 1.00 57.72 284 SER A C 1
ATOM 2097 O O . SER A 1 284 ? -27.396 11.890 3.115 1.00 57.72 284 SER A O 1
ATOM 2099 N N . THR A 1 285 ? -28.357 13.433 4.410 1.00 55.19 285 THR A N 1
ATOM 2100 C CA . THR A 1 285 ? -29.294 13.938 3.386 1.00 55.19 285 THR A CA 1
ATOM 2101 C C . THR A 1 285 ? -28.743 15.128 2.589 1.00 55.19 285 THR A C 1
ATOM 2103 O O . THR A 1 285 ? -29.446 15.680 1.749 1.00 55.19 285 THR A O 1
ATOM 2106 N N . ALA A 1 286 ? -27.509 15.562 2.871 1.00 51.44 286 ALA A N 1
ATOM 2107 C CA . ALA A 1 286 ? -26.923 16.793 2.329 1.00 51.44 286 ALA A CA 1
ATOM 2108 C C . ALA A 1 286 ? -25.808 16.576 1.297 1.00 51.44 286 ALA A C 1
ATOM 2110 O O . ALA A 1 286 ? -25.269 17.555 0.779 1.00 51.44 286 ALA A O 1
ATOM 2111 N N . PHE A 1 287 ? -25.463 15.324 0.993 1.00 58.50 287 PHE A N 1
ATOM 2112 C CA . PHE A 1 287 ? -24.632 15.005 -0.162 1.00 58.50 287 PHE A CA 1
ATOM 2113 C C . PHE A 1 287 ? -25.522 14.463 -1.273 1.00 58.50 287 PHE A C 1
ATOM 2115 O O . PHE A 1 287 ? -26.355 13.586 -1.043 1.00 58.50 287 PHE A O 1
ATOM 2122 N N . ASP A 1 288 ? -25.325 15.005 -2.470 1.00 57.53 288 ASP A N 1
ATOM 2123 C CA . ASP A 1 288 ? -25.885 14.470 -3.704 1.00 57.53 288 ASP A CA 1
ATOM 2124 C C . ASP A 1 288 ? -25.120 13.180 -4.034 1.00 57.53 288 ASP A C 1
ATOM 2126 O O . ASP A 1 288 ? -24.090 13.188 -4.710 1.00 57.53 288 ASP A O 1
ATOM 2130 N N . TYR A 1 289 ? -25.539 12.081 -3.403 1.00 60.09 289 TYR A N 1
ATOM 2131 C CA . TYR A 1 289 ? -24.994 10.756 -3.665 1.00 60.09 289 TYR A CA 1
ATOM 2132 C C . TYR A 1 289 ? -25.495 10.300 -5.031 1.00 60.09 289 TYR A C 1
ATOM 2134 O O . TYR A 1 289 ? -26.614 9.809 -5.167 1.00 60.09 289 TYR A O 1
ATOM 2142 N N . ASP A 1 290 ? -24.653 10.499 -6.038 1.00 53.19 290 ASP A N 1
ATOM 2143 C CA . ASP A 1 290 ? -24.955 10.172 -7.421 1.00 53.19 290 ASP A CA 1
ATOM 2144 C C . ASP A 1 290 ? -25.049 8.648 -7.613 1.00 53.19 290 ASP A C 1
ATOM 2146 O O . ASP A 1 290 ? -24.040 7.953 -7.768 1.00 53.19 290 ASP A O 1
ATOM 2150 N N . ASP A 1 291 ? -26.277 8.115 -7.628 1.00 54.59 291 ASP A N 1
ATOM 2151 C CA . ASP A 1 291 ? -26.551 6.673 -7.753 1.00 54.59 291 ASP A CA 1
ATOM 2152 C C . ASP A 1 291 ? -25.990 6.063 -9.079 1.00 54.59 291 ASP A C 1
ATOM 2154 O O . ASP A 1 291 ? -25.933 4.836 -9.232 1.00 54.59 291 ASP A O 1
ATOM 2158 N N . LYS A 1 292 ? -25.478 6.896 -10.011 1.00 48.81 292 LYS A N 1
ATOM 2159 C CA . LYS A 1 292 ? -24.708 6.496 -11.213 1.00 48.81 292 LYS A CA 1
ATOM 2160 C C . LYS A 1 292 ? -23.472 5.636 -10.908 1.00 48.81 292 LYS A C 1
ATOM 2162 O O . LYS A 1 292 ? -23.126 4.794 -11.733 1.00 48.81 292 LYS A O 1
ATOM 2167 N N . ASN A 1 293 ? -22.822 5.811 -9.751 1.00 58.72 293 ASN A N 1
ATOM 2168 C CA . ASN A 1 293 ? -21.566 5.123 -9.396 1.00 58.72 293 ASN A CA 1
ATOM 2169 C C . ASN A 1 293 ? -21.723 3.973 -8.379 1.00 58.72 293 ASN A C 1
ATOM 2171 O O . ASN A 1 293 ? -20.750 3.554 -7.751 1.00 58.72 293 ASN A O 1
ATOM 2175 N N . SER A 1 294 ? -22.916 3.378 -8.293 1.00 62.28 294 SER A N 1
ATOM 2176 C CA . SER A 1 294 ? -23.305 2.243 -7.423 1.00 62.28 294 SER A CA 1
ATOM 2177 C C . SER A 1 294 ? -22.496 0.932 -7.565 1.00 62.28 294 SER A C 1
ATOM 2179 O O . SER A 1 294 ? -22.874 -0.104 -7.022 1.00 62.28 294 SER A O 1
ATOM 2181 N N . THR A 1 295 ? -21.369 0.940 -8.286 1.00 71.56 295 THR A N 1
ATOM 2182 C CA . THR A 1 295 ? -20.477 -0.220 -8.457 1.00 71.56 295 THR A CA 1
ATOM 2183 C C . THR A 1 295 ? -18.998 0.065 -8.164 1.00 71.56 295 THR A C 1
ATOM 2185 O O . THR A 1 295 ? -18.148 -0.775 -8.469 1.00 71.56 295 THR A O 1
ATOM 2188 N N . LEU A 1 296 ? -18.687 1.233 -7.591 1.00 80.88 296 LEU A N 1
ATOM 2189 C CA . LEU A 1 296 ? -17.338 1.677 -7.226 1.00 80.88 296 LEU A CA 1
ATOM 2190 C C . LEU A 1 296 ? -17.281 2.053 -5.741 1.00 80.88 296 LEU A C 1
ATOM 2192 O O . LEU A 1 296 ? -18.256 2.552 -5.192 1.00 80.88 296 LEU A O 1
ATOM 2196 N N . GLY A 1 297 ? -16.141 1.815 -5.089 1.00 87.94 297 GLY A N 1
ATOM 2197 C CA . GLY A 1 297 ? -15.885 2.283 -3.721 1.00 87.94 297 GLY A CA 1
ATOM 2198 C C . GLY A 1 297 ? -15.381 3.723 -3.688 1.00 87.94 297 GLY A C 1
ATOM 2199 O O . GLY A 1 297 ? -15.169 4.338 -4.735 1.00 87.94 297 GLY A O 1
ATOM 2200 N N . TYR A 1 298 ? -15.141 4.266 -2.493 1.00 92.62 298 TYR A N 1
ATOM 2201 C CA . TYR A 1 298 ? -14.484 5.571 -2.361 1.00 92.62 298 TYR A CA 1
ATOM 2202 C C . TYR A 1 298 ? -12.977 5.519 -2.649 1.00 92.62 298 TYR A C 1
ATOM 2204 O O . TYR A 1 298 ? -12.393 6.568 -2.915 1.00 92.62 298 TYR A O 1
ATOM 2212 N N . CYS A 1 299 ? -12.349 4.335 -2.603 1.00 93.25 299 CYS A N 1
ATOM 2213 C CA . CYS A 1 299 ? -10.900 4.205 -2.743 1.00 93.25 299 CYS A CA 1
ATOM 2214 C C . CYS A 1 299 ? -10.388 4.783 -4.067 1.00 93.25 299 CYS A C 1
ATOM 2216 O O . CYS A 1 299 ? -10.911 4.477 -5.142 1.00 93.25 299 CYS A O 1
ATOM 2218 N N . VAL A 1 300 ? -9.314 5.566 -3.998 1.00 91.44 300 VAL A N 1
ATOM 2219 C CA . VAL A 1 300 ? -8.671 6.136 -5.183 1.00 91.44 300 VAL A CA 1
ATOM 2220 C C . VAL A 1 300 ? -7.449 5.292 -5.551 1.00 91.44 300 VAL A C 1
ATOM 2222 O O . VAL A 1 300 ? -6.528 5.181 -4.751 1.00 91.44 300 VAL A O 1
ATOM 2225 N N . HIS A 1 301 ? -7.452 4.709 -6.753 1.00 91.00 301 HIS A N 1
ATOM 2226 C CA . HIS A 1 301 ? -6.395 3.847 -7.310 1.00 91.00 301 HIS A CA 1
ATOM 2227 C C . HIS A 1 301 ? -6.066 4.251 -8.760 1.00 91.00 301 HIS A C 1
ATOM 2229 O O . HIS A 1 301 ? -6.917 4.815 -9.449 1.00 91.00 301 HIS A O 1
ATOM 2235 N N . ARG A 1 302 ? -4.860 3.924 -9.241 1.00 84.44 302 ARG A N 1
ATOM 2236 C CA . ARG A 1 302 ? -4.233 4.374 -10.507 1.00 84.44 302 ARG A CA 1
ATOM 2237 C C . ARG A 1 302 ? -4.222 5.883 -10.668 1.00 84.44 302 ARG A C 1
ATOM 2239 O O . ARG A 1 302 ? -4.406 6.411 -11.766 1.00 84.44 302 ARG A O 1
ATOM 2246 N N . SER A 1 303 ? -4.063 6.593 -9.564 1.00 88.00 303 SER A N 1
ATOM 2247 C CA . SER A 1 303 ? -4.247 8.035 -9.505 1.00 88.00 303 SER A CA 1
ATOM 2248 C C . SER A 1 303 ? -3.147 8.672 -8.678 1.00 88.00 303 SER A C 1
ATOM 2250 O O . SER A 1 303 ? -2.671 8.114 -7.693 1.00 88.00 303 SER A O 1
ATOM 2252 N N . VAL A 1 304 ? -2.770 9.886 -9.070 1.00 91.06 304 VAL A N 1
ATOM 2253 C CA . VAL A 1 304 ? -1.755 10.668 -8.363 1.00 91.06 304 VAL A CA 1
ATOM 2254 C C . VAL A 1 304 ? -2.133 10.939 -6.907 1.00 91.06 304 VAL A C 1
ATOM 2256 O O . VAL A 1 304 ? -1.239 11.032 -6.077 1.00 91.06 304 VAL A O 1
ATOM 2259 N N . ILE A 1 305 ? -3.424 10.980 -6.555 1.00 95.31 305 ILE A N 1
ATOM 2260 C CA . ILE A 1 305 ? -3.872 11.166 -5.165 1.00 95.31 305 ILE A CA 1
ATOM 2261 C C . ILE A 1 305 ? -4.026 9.846 -4.378 1.00 95.31 305 ILE A C 1
ATOM 2263 O O . ILE A 1 305 ? -4.518 9.891 -3.254 1.00 95.31 305 ILE A O 1
ATOM 2267 N N . PHE A 1 306 ? -3.589 8.687 -4.903 1.00 97.00 306 PHE A N 1
ATOM 2268 C CA . PHE A 1 306 ? -3.668 7.372 -4.230 1.00 97.00 306 PHE A CA 1
ATOM 2269 C C . PHE A 1 306 ? -3.185 7.426 -2.769 1.00 97.00 306 PHE A C 1
ATOM 2271 O O . PHE A 1 306 ? -3.955 7.151 -1.846 1.00 97.00 306 PHE A O 1
ATOM 2278 N N . GLY A 1 307 ? -1.932 7.834 -2.536 1.00 97.19 307 GLY A N 1
ATOM 2279 C CA . GLY A 1 307 ? -1.359 7.887 -1.185 1.00 97.19 307 GLY A CA 1
ATOM 2280 C C . GLY A 1 307 ? -2.036 8.938 -0.299 1.00 97.19 307 GLY A C 1
ATOM 2281 O O . GLY A 1 307 ? -2.300 8.693 0.878 1.00 97.19 307 GLY A O 1
ATOM 2282 N N . HIS A 1 308 ? -2.393 10.086 -0.883 1.00 97.75 308 HIS A N 1
ATOM 2283 C CA . HIS A 1 308 ? -3.096 11.155 -0.178 1.00 97.75 308 HIS A CA 1
ATOM 2284 C C . HIS A 1 308 ? -4.517 10.761 0.243 1.00 97.75 308 HIS A C 1
ATOM 2286 O O . HIS A 1 308 ? -4.953 11.178 1.308 1.00 97.75 308 HIS A O 1
ATOM 2292 N N . TRP A 1 309 ? -5.228 9.924 -0.517 1.00 98.25 309 TRP A N 1
ATOM 2293 C CA . TRP A 1 309 ? -6.547 9.426 -0.121 1.00 98.25 309 TRP A CA 1
ATOM 2294 C C . TRP A 1 309 ? -6.473 8.391 1.015 1.00 98.25 309 TRP A C 1
ATOM 2296 O O . TRP A 1 309 ? -7.303 8.411 1.925 1.00 98.25 309 TRP A O 1
ATOM 2306 N N . HIS A 1 310 ? -5.466 7.510 0.996 1.00 98.69 310 HIS A N 1
ATOM 2307 C CA . HIS A 1 310 ? -5.312 6.449 2.000 1.00 98.69 310 HIS A CA 1
ATOM 2308 C C . HIS A 1 310 ? -4.780 6.960 3.359 1.00 98.69 310 HIS A C 1
ATOM 2310 O O . HIS A 1 310 ? -5.108 6.389 4.398 1.00 98.69 310 HIS A O 1
ATOM 2316 N N . ARG A 1 311 ? -4.041 8.078 3.406 1.00 98.44 311 ARG A N 1
ATOM 2317 C CA . ARG A 1 311 ? -3.583 8.709 4.665 1.00 98.44 311 ARG A CA 1
ATOM 2318 C C . ARG A 1 311 ? -4.721 9.057 5.658 1.00 98.44 311 ARG A C 1
ATOM 2320 O O . ARG A 1 311 ? -4.688 8.567 6.791 1.00 98.44 311 ARG A O 1
ATOM 2327 N N . PRO A 1 312 ? -5.750 9.851 5.296 1.00 98.00 312 PRO A N 1
ATOM 2328 C CA . PRO A 1 312 ? -6.902 10.110 6.162 1.00 98.00 312 PRO A CA 1
ATOM 2329 C C . PRO A 1 312 ? -7.766 8.866 6.411 1.00 98.00 312 PRO A C 1
ATOM 2331 O O . PRO A 1 312 ? -8.398 8.781 7.464 1.00 98.00 312 PRO A O 1
ATOM 2334 N N . TYR A 1 313 ? -7.739 7.862 5.526 1.00 98.69 313 TYR A N 1
ATOM 2335 C CA . TYR A 1 313 ? -8.384 6.571 5.785 1.00 98.69 313 TYR A CA 1
ATOM 2336 C C . TYR A 1 313 ? -7.730 5.838 6.971 1.00 98.69 313 TYR A C 1
ATOM 2338 O O . TYR A 1 313 ? -8.426 5.365 7.874 1.00 98.69 313 TYR A O 1
ATOM 2346 N N . MET A 1 314 ? -6.393 5.843 7.050 1.00 98.62 314 MET A N 1
ATOM 2347 C CA . MET A 1 314 ? -5.667 5.321 8.214 1.00 98.62 314 MET A CA 1
ATOM 2348 C C . MET A 1 314 ? -5.942 6.129 9.491 1.00 98.62 314 MET A C 1
ATOM 2350 O O . MET A 1 314 ? -6.074 5.544 10.567 1.00 98.62 314 MET A O 1
ATOM 2354 N N . LEU A 1 315 ? -6.099 7.456 9.389 1.00 97.88 315 LEU A N 1
ATOM 2355 C CA . LEU A 1 315 ? -6.527 8.292 10.519 1.00 97.88 315 LEU A CA 1
ATOM 2356 C C . LEU A 1 315 ? -7.951 7.964 10.996 1.00 97.88 315 LEU A C 1
ATOM 2358 O O . LEU A 1 315 ? -8.198 8.009 12.200 1.00 97.88 315 LEU A O 1
ATOM 2362 N N . ALA A 1 316 ? -8.872 7.610 10.095 1.00 98.31 316 ALA A N 1
ATOM 2363 C CA . ALA A 1 316 ? -10.232 7.201 10.451 1.00 98.31 316 ALA A CA 1
ATOM 2364 C C . ALA A 1 316 ? -10.245 5.892 11.263 1.00 98.31 316 ALA A C 1
ATOM 2366 O O . ALA A 1 316 ? -10.908 5.817 12.302 1.00 98.31 316 ALA A O 1
ATOM 2367 N N . LEU A 1 317 ? -9.459 4.890 10.844 1.00 98.50 317 LEU A N 1
ATOM 2368 C CA . LEU A 1 317 ? -9.259 3.654 11.609 1.00 98.50 317 LEU A CA 1
ATOM 2369 C C . LEU A 1 317 ? -8.629 3.944 12.979 1.00 98.50 317 LEU A C 1
ATOM 2371 O O . LEU A 1 317 ? -9.142 3.503 14.006 1.00 98.50 317 LEU A O 1
ATOM 2375 N N . GLU A 1 318 ? -7.533 4.702 13.009 1.00 98.44 318 GLU A N 1
ATOM 2376 C CA . GLU A 1 318 ? -6.803 5.026 14.237 1.00 98.44 318 GLU A CA 1
ATOM 2377 C C . GLU A 1 318 ? -7.672 5.798 15.244 1.00 98.44 318 GLU A C 1
ATOM 2379 O O . GLU A 1 318 ? -7.640 5.511 16.442 1.00 98.44 318 GLU A O 1
ATOM 2384 N N . GLN A 1 319 ? -8.518 6.713 14.763 1.00 97.88 319 GLN A N 1
ATOM 2385 C CA . GLN A 1 319 ? -9.514 7.428 15.562 1.00 97.88 319 GLN A CA 1
ATOM 2386 C C . GLN A 1 319 ? -10.543 6.471 16.192 1.00 97.88 319 GLN A C 1
ATOM 2388 O O . GLN A 1 319 ? -10.847 6.598 17.382 1.00 97.88 319 GLN A O 1
ATOM 2393 N N . ALA A 1 320 ? -11.041 5.483 15.440 1.00 98.31 320 ALA A N 1
ATOM 2394 C CA . ALA A 1 320 ? -11.969 4.468 15.948 1.00 98.31 320 ALA A CA 1
ATOM 2395 C C . ALA A 1 320 ? -11.305 3.521 16.968 1.00 98.31 320 ALA A C 1
ATOM 2397 O O . ALA A 1 320 ? -11.864 3.269 18.041 1.00 98.31 320 ALA A O 1
ATOM 2398 N N . VAL A 1 321 ? -10.087 3.055 16.681 1.00 98.38 321 VAL A N 1
ATOM 2399 C CA . VAL A 1 321 ? -9.275 2.219 17.581 1.00 98.38 321 VAL A CA 1
ATOM 2400 C C . VAL A 1 321 ? -9.001 2.954 18.892 1.00 98.38 321 VAL A C 1
ATOM 2402 O O . VAL A 1 321 ? -9.272 2.421 19.969 1.00 98.38 321 VAL A O 1
ATOM 2405 N N . TYR A 1 322 ? -8.550 4.208 18.827 1.00 98.31 322 TYR A N 1
ATOM 2406 C CA . TYR A 1 322 ? -8.278 5.023 20.010 1.00 98.31 322 TYR A CA 1
ATOM 2407 C C . TYR A 1 322 ? -9.549 5.291 20.833 1.00 98.31 322 TYR A C 1
ATOM 2409 O O . TYR A 1 322 ? -9.531 5.202 22.064 1.00 98.31 322 TYR A O 1
ATOM 2417 N N . ALA A 1 323 ? -10.681 5.563 20.173 1.00 98.12 323 ALA A N 1
ATOM 2418 C CA . ALA A 1 323 ? -11.963 5.764 20.843 1.00 98.12 323 ALA A CA 1
ATOM 2419 C C . ALA A 1 323 ? -12.446 4.506 21.587 1.00 98.12 323 ALA A C 1
ATOM 2421 O O . ALA A 1 323 ? -12.947 4.620 22.709 1.00 98.12 323 ALA A O 1
ATOM 2422 N N . ASN A 1 324 ? -12.275 3.309 21.015 1.00 98.50 324 ASN A N 1
ATOM 2423 C CA . ASN A 1 324 ? -12.597 2.056 21.705 1.00 98.50 324 ASN A CA 1
ATOM 2424 C C . ASN A 1 324 ? -11.588 1.747 22.820 1.00 98.50 324 ASN A C 1
ATOM 2426 O O . ASN A 1 324 ? -12.007 1.456 23.942 1.00 98.50 324 ASN A O 1
ATOM 2430 N N . GLY A 1 325 ? -10.289 1.972 22.593 1.00 98.19 325 GLY A N 1
ATOM 2431 C CA . GLY A 1 325 ? -9.259 1.942 23.637 1.00 98.19 325 GLY A CA 1
ATOM 2432 C C . GLY A 1 325 ? -9.654 2.782 24.858 1.00 98.19 325 GLY A C 1
ATOM 2433 O O . GLY A 1 325 ? -9.715 2.273 25.976 1.00 98.19 325 GLY A O 1
ATOM 2434 N N . LYS A 1 326 ? -10.067 4.038 24.652 1.00 97.69 326 LYS A N 1
ATOM 2435 C CA . LYS A 1 326 ? -10.540 4.947 25.713 1.00 97.69 326 LYS A CA 1
ATOM 2436 C C . LYS A 1 326 ? -11.715 4.370 26.526 1.00 97.69 326 LYS A C 1
ATOM 2438 O O . LYS A 1 326 ? -11.708 4.483 27.754 1.00 97.69 326 LYS A O 1
ATOM 2443 N N . LYS A 1 327 ? -12.677 3.687 25.885 1.00 97.56 327 LYS A N 1
ATOM 2444 C CA . LYS A 1 327 ? -13.791 2.975 26.558 1.00 97.56 327 LYS A CA 1
ATOM 2445 C C . LYS A 1 327 ? -13.321 1.726 27.321 1.00 97.56 327 LYS A C 1
ATOM 2447 O O . LYS A 1 327 ? -13.856 1.406 28.384 1.00 97.56 327 LYS A O 1
ATOM 2452 N N . ILE A 1 328 ? -12.348 0.984 26.788 1.00 98.12 328 ILE A N 1
ATOM 2453 C CA . ILE A 1 328 ? -11.745 -0.193 27.442 1.00 98.12 328 ILE A CA 1
ATOM 2454 C C . ILE A 1 328 ? -11.035 0.229 28.732 1.00 98.12 328 ILE A C 1
ATOM 2456 O O . ILE A 1 328 ? -11.311 -0.314 29.802 1.00 98.12 328 ILE A O 1
ATOM 2460 N N . VAL A 1 329 ? -10.198 1.267 28.673 1.00 97.56 329 VAL A N 1
ATOM 2461 C CA . VAL A 1 329 ? -9.427 1.746 29.831 1.00 97.56 329 VAL A CA 1
ATOM 2462 C C . VAL A 1 329 ? -10.314 2.233 30.984 1.00 97.56 329 VAL A C 1
ATOM 2464 O O . VAL A 1 329 ? -9.985 2.028 32.151 1.00 97.56 329 VAL A O 1
ATOM 2467 N N . GLN A 1 330 ? -11.482 2.813 30.692 1.00 96.50 330 GLN A N 1
ATOM 2468 C CA . GLN A 1 330 ? -12.448 3.242 31.715 1.00 96.50 330 GLN A CA 1
ATOM 2469 C C . GLN A 1 330 ? -13.060 2.082 32.529 1.00 96.50 330 GLN A C 1
ATOM 2471 O O . GLN A 1 330 ? -13.474 2.289 33.681 1.00 96.50 330 GLN A O 1
ATOM 2476 N N . ARG A 1 331 ? -13.097 0.863 31.966 1.00 97.44 331 ARG A N 1
ATOM 2477 C CA . ARG A 1 331 ? -13.593 -0.346 32.645 1.00 97.44 331 ARG A CA 1
ATOM 2478 C C . ARG A 1 331 ? -12.586 -0.929 33.633 1.00 97.44 331 ARG A C 1
ATOM 2480 O O . ARG A 1 331 ? -13.013 -1.439 34.667 1.00 97.44 331 ARG A O 1
ATOM 2487 N N . PHE A 1 332 ? -11.281 -0.808 33.379 1.00 97.25 332 PHE A N 1
ATOM 2488 C CA . PHE A 1 332 ? -10.259 -1.237 34.338 1.00 97.25 332 PHE A CA 1
ATOM 2489 C C . PHE A 1 332 ? -10.332 -0.438 35.651 1.00 97.25 332 PHE A C 1
ATOM 2491 O O . PHE A 1 332 ? -10.557 0.776 35.662 1.00 97.25 332 PHE A O 1
ATOM 2498 N N . LYS A 1 333 ? -10.103 -1.127 36.772 1.00 94.88 333 LYS A N 1
ATOM 2499 C CA . LYS A 1 333 ? -10.008 -0.571 38.132 1.00 94.88 333 LYS A CA 1
ATOM 2500 C C . LYS A 1 333 ? -8.665 -0.956 38.766 1.00 94.88 333 LYS A C 1
ATOM 2502 O O . LYS A 1 333 ? -7.923 -1.777 38.227 1.00 94.88 333 LYS A O 1
ATOM 2507 N N . GLY A 1 334 ? -8.342 -0.345 39.907 1.00 91.75 334 GLY A N 1
ATOM 2508 C CA . GLY A 1 334 ? -7.086 -0.599 40.620 1.00 91.75 334 GLY A CA 1
ATOM 2509 C C . GLY A 1 334 ? -5.830 -0.257 39.793 1.00 91.75 334 GLY A C 1
ATOM 2510 O O . GLY A 1 334 ? -5.909 0.570 38.878 1.00 91.75 334 GLY A O 1
ATOM 2511 N N . PRO A 1 335 ? -4.675 -0.891 40.084 1.00 89.38 335 PRO A N 1
ATOM 2512 C CA . PRO A 1 335 ? -3.396 -0.596 39.427 1.00 89.38 335 PRO A CA 1
ATOM 2513 C C . PRO A 1 335 ? -3.428 -0.725 37.896 1.00 89.38 335 PRO A C 1
ATOM 2515 O O . PRO A 1 335 ? -2.845 0.098 37.188 1.00 89.38 335 PRO A O 1
ATOM 2518 N N . SER A 1 336 ? -4.179 -1.699 37.366 1.00 94.19 336 SER A N 1
ATOM 2519 C CA . SER A 1 336 ? -4.332 -1.919 35.921 1.00 94.19 336 SER A CA 1
ATOM 2520 C C . SER A 1 336 ? -4.927 -0.714 35.189 1.00 94.19 336 SER A C 1
ATOM 2522 O O . SER A 1 336 ? -4.623 -0.509 34.017 1.00 94.19 336 SER A O 1
ATOM 2524 N N . ARG A 1 337 ? -5.734 0.123 35.861 1.00 95.31 337 ARG A N 1
ATOM 2525 C CA . ARG A 1 337 ? -6.297 1.330 35.240 1.00 95.31 337 ARG A CA 1
ATOM 2526 C C . ARG A 1 337 ? -5.210 2.331 34.855 1.00 95.31 337 ARG A C 1
ATOM 2528 O O . ARG A 1 337 ? -5.269 2.863 33.753 1.00 95.31 337 ARG A O 1
ATOM 2535 N N . LYS A 1 338 ? -4.219 2.578 35.724 1.00 95.44 338 LYS A N 1
ATOM 2536 C CA . LYS A 1 338 ? -3.094 3.465 35.381 1.00 95.44 338 LYS A CA 1
ATOM 2537 C C . LYS A 1 338 ? -2.256 2.854 34.258 1.00 95.44 338 LYS A C 1
ATOM 2539 O O . LYS A 1 338 ? -2.024 3.528 33.264 1.00 95.44 338 LYS A O 1
ATOM 2544 N N . LYS A 1 339 ? -1.919 1.565 34.377 1.00 95.75 339 LYS A N 1
ATOM 2545 C CA . LYS A 1 339 ? -1.169 0.807 33.364 1.00 95.75 339 LYS A CA 1
ATOM 2546 C C . LYS A 1 339 ? -1.736 0.998 31.949 1.00 95.75 339 LYS A C 1
ATOM 2548 O O . LYS A 1 339 ? -1.007 1.365 31.036 1.00 95.75 339 LYS A O 1
ATOM 2553 N N . TYR A 1 340 ? -3.049 0.816 31.782 1.00 97.69 340 TYR A N 1
ATOM 2554 C CA . TYR A 1 340 ? -3.686 0.971 30.473 1.00 97.69 340 TYR A CA 1
ATOM 2555 C C . TYR A 1 340 ? -4.022 2.423 30.090 1.00 97.69 340 TYR A C 1
ATOM 2557 O O . TYR A 1 340 ? -4.173 2.690 28.903 1.00 97.69 340 TYR A O 1
ATOM 2565 N N . LEU A 1 341 ? -4.081 3.377 31.030 1.00 96.62 341 LEU A N 1
ATOM 2566 C CA . LEU A 1 341 ? -4.080 4.812 30.692 1.00 96.62 341 LEU A CA 1
ATOM 2567 C C . LEU A 1 341 ? -2.746 5.225 30.061 1.00 96.62 341 LEU A C 1
ATOM 2569 O O . LEU A 1 341 ? -2.749 5.912 29.044 1.00 96.62 341 LEU A O 1
ATOM 2573 N N . ASP A 1 342 ? -1.629 4.770 30.629 1.00 95.69 342 ASP A N 1
ATOM 2574 C CA . ASP A 1 342 ? -0.294 5.055 30.097 1.00 95.69 342 ASP A CA 1
ATOM 2575 C C . ASP A 1 342 ? -0.108 4.392 28.709 1.00 95.69 342 ASP A C 1
ATOM 2577 O O . ASP A 1 342 ? 0.410 5.019 27.787 1.00 95.69 342 ASP A O 1
ATOM 2581 N N . ALA A 1 343 ? -0.630 3.171 28.516 1.00 97.50 343 ALA A N 1
ATOM 2582 C CA . ALA A 1 343 ? -0.668 2.499 27.210 1.00 97.50 343 ALA A CA 1
ATOM 2583 C C . ALA A 1 343 ? -1.586 3.195 26.180 1.00 97.50 343 ALA A C 1
ATOM 2585 O O . ALA A 1 343 ? -1.274 3.220 24.992 1.00 97.50 343 ALA A O 1
ATOM 2586 N N . LEU A 1 344 ? -2.711 3.781 26.612 1.00 97.75 344 LEU A N 1
ATOM 2587 C CA . LEU A 1 344 ? -3.636 4.500 25.728 1.00 97.75 344 LEU A CA 1
ATOM 2588 C C . LEU A 1 344 ? -3.000 5.747 25.115 1.00 97.75 344 LEU A C 1
ATOM 2590 O O . LEU A 1 344 ? -3.207 5.987 23.933 1.00 97.75 344 LEU A O 1
ATOM 2594 N N . GLU A 1 345 ? -2.215 6.523 25.867 1.00 95.62 345 GLU A N 1
ATOM 2595 C CA . GLU A 1 345 ? -1.545 7.708 25.305 1.00 95.62 345 GLU A CA 1
ATOM 2596 C C . GLU A 1 345 ? -0.589 7.311 24.155 1.00 95.62 345 GLU A C 1
ATOM 2598 O O . GLU A 1 345 ? -0.489 8.041 23.166 1.00 95.62 345 GLU A O 1
ATOM 2603 N N . LEU A 1 346 ? 0.028 6.119 24.232 1.00 96.44 346 LEU A N 1
ATOM 2604 C CA . LEU A 1 346 ? 0.867 5.535 23.175 1.00 96.44 346 LEU A CA 1
ATOM 2605 C C . LEU A 1 346 ? 0.084 4.884 22.018 1.00 96.44 346 LEU A C 1
ATOM 2607 O O . LEU A 1 346 ? 0.680 4.575 20.988 1.00 96.44 346 LEU A O 1
ATOM 2611 N N . LEU A 1 347 ? -1.224 4.648 22.162 1.00 98.06 347 LEU A N 1
ATOM 2612 C CA . LEU A 1 347 ? -1.998 3.859 21.203 1.00 98.06 347 LEU A CA 1
ATOM 2613 C C . LEU A 1 347 ? -2.092 4.562 19.844 1.00 98.06 347 LEU A C 1
ATOM 2615 O O . LEU A 1 347 ? -2.699 5.626 19.698 1.00 98.06 347 LEU A O 1
ATOM 2619 N N . ARG A 1 348 ? -1.503 3.921 18.839 1.00 98.12 348 ARG A N 1
ATOM 2620 C CA . ARG A 1 348 ? -1.550 4.270 17.420 1.00 98.12 348 ARG A CA 1
ATOM 2621 C C . ARG A 1 348 ? -1.737 2.999 16.607 1.00 98.12 348 ARG A C 1
ATOM 2623 O O . ARG A 1 348 ? -1.459 1.908 17.108 1.00 98.12 348 ARG A O 1
ATOM 2630 N N . TRP A 1 349 ? -2.202 3.122 15.369 1.00 98.31 349 TRP A N 1
ATOM 2631 C CA . TRP A 1 349 ? -2.237 1.963 14.486 1.00 98.31 349 TRP A CA 1
ATOM 2632 C C . TRP A 1 349 ? -0.802 1.635 14.020 1.00 98.31 349 TRP A C 1
ATOM 2634 O O . TRP A 1 349 ? -0.107 2.545 13.561 1.00 98.31 349 TRP A O 1
ATOM 2644 N N . PRO A 1 350 ? -0.311 0.390 14.160 1.00 98.69 350 PRO A N 1
ATOM 2645 C CA . PRO A 1 350 ? 1.050 0.015 13.777 1.00 98.69 350 PRO A CA 1
ATOM 2646 C C . PRO A 1 350 ? 1.175 -0.303 12.282 1.00 98.69 350 PRO A C 1
ATOM 2648 O O . PRO A 1 350 ? 0.177 -0.472 11.581 1.00 98.69 350 PRO A O 1
ATOM 2651 N N . TYR A 1 351 ? 2.400 -0.348 11.765 1.00 98.81 351 TYR A N 1
ATOM 2652 C CA . TYR A 1 351 ? 2.689 -0.703 10.370 1.00 98.81 351 TYR A CA 1
ATOM 2653 C C . TYR A 1 351 ? 3.403 -2.053 10.273 1.00 98.81 351 TYR A C 1
ATOM 2655 O O . TYR A 1 351 ? 4.083 -2.468 11.207 1.00 98.81 351 TYR A O 1
ATOM 2663 N N . TRP A 1 352 ? 3.257 -2.734 9.136 1.00 98.69 352 TRP A N 1
ATOM 2664 C CA . TRP A 1 352 ? 4.029 -3.935 8.806 1.00 98.69 352 TRP A CA 1
ATOM 2665 C C . TRP A 1 352 ? 5.091 -3.594 7.760 1.00 98.69 352 TRP A C 1
ATOM 2667 O O . TRP A 1 352 ? 4.762 -3.357 6.593 1.00 98.69 352 TRP A O 1
ATOM 2677 N N . ASP A 1 353 ? 6.364 -3.578 8.166 1.00 98.56 353 ASP A N 1
ATOM 2678 C CA . ASP A 1 353 ? 7.464 -3.363 7.222 1.00 98.56 353 ASP A CA 1
ATOM 2679 C C . ASP A 1 353 ? 7.815 -4.659 6.483 1.00 98.56 353 ASP A C 1
ATOM 2681 O O . ASP A 1 353 ? 8.743 -5.394 6.821 1.00 98.56 353 ASP A O 1
ATOM 2685 N N . TRP A 1 354 ? 7.072 -4.924 5.414 1.00 98.06 354 TRP A N 1
ATOM 2686 C CA . TRP A 1 354 ? 7.327 -6.041 4.512 1.00 98.06 354 TRP A CA 1
ATOM 2687 C C . TRP A 1 354 ? 8.647 -5.911 3.721 1.00 98.06 354 TRP A C 1
ATOM 2689 O O . TRP A 1 354 ? 9.028 -6.872 3.054 1.00 98.06 354 TRP A O 1
ATOM 2699 N N . ALA A 1 355 ? 9.364 -4.780 3.771 1.00 97.62 355 ALA A N 1
ATOM 2700 C CA . ALA A 1 355 ? 10.695 -4.600 3.172 1.00 97.62 355 ALA A CA 1
ATOM 2701 C C . ALA A 1 355 ? 11.842 -4.761 4.191 1.00 97.62 355 ALA A C 1
ATOM 2703 O O . ALA A 1 355 ? 13.019 -4.692 3.818 1.00 97.62 355 ALA A O 1
ATOM 2704 N N . ASN A 1 356 ? 11.519 -4.989 5.466 1.00 95.94 356 ASN A N 1
ATOM 2705 C CA . ASN A 1 356 ? 12.488 -5.156 6.539 1.00 95.94 356 ASN A CA 1
ATOM 2706 C C . ASN A 1 356 ? 13.438 -6.353 6.288 1.00 95.94 356 ASN A C 1
ATOM 2708 O O . ASN A 1 356 ? 13.049 -7.405 5.771 1.00 95.94 356 ASN A O 1
ATOM 2712 N N . LYS A 1 357 ? 14.718 -6.181 6.645 1.00 94.50 357 LYS A N 1
ATOM 2713 C CA . LYS A 1 357 ? 15.797 -7.141 6.341 1.00 94.50 357 LYS A CA 1
ATOM 2714 C C . LYS A 1 357 ? 15.899 -8.304 7.334 1.00 94.50 357 LYS A C 1
ATOM 2716 O O . LYS A 1 357 ? 16.457 -9.344 6.980 1.00 94.50 357 LYS A O 1
ATOM 2721 N N . GLU A 1 358 ? 15.366 -8.129 8.540 1.00 93.94 358 GLU A N 1
ATOM 2722 C CA . GLU A 1 358 ? 15.256 -9.146 9.584 1.00 93.94 358 GLU A CA 1
ATOM 2723 C C . GLU A 1 358 ? 14.044 -10.067 9.349 1.00 93.94 358 GLU A C 1
ATOM 2725 O O . GLU A 1 358 ? 14.184 -11.286 9.437 1.00 93.94 358 GLU A O 1
ATOM 2730 N N . THR A 1 359 ? 12.875 -9.515 9.002 1.00 95.19 359 THR A N 1
ATOM 2731 C CA . THR A 1 359 ? 11.634 -10.277 8.752 1.00 95.19 359 THR A CA 1
ATOM 2732 C C . THR A 1 359 ? 11.522 -10.820 7.330 1.00 95.19 359 THR A C 1
ATOM 2734 O O . THR A 1 359 ? 10.739 -11.734 7.102 1.00 95.19 359 THR A O 1
ATOM 2737 N N . GLN A 1 360 ? 12.279 -10.290 6.364 1.00 95.88 360 GLN A N 1
ATOM 2738 C CA . GLN A 1 360 ? 12.356 -10.789 4.982 1.00 95.88 360 GLN A CA 1
ATOM 2739 C C . GLN A 1 360 ? 10.988 -11.017 4.312 1.00 95.88 360 GLN A C 1
ATOM 2741 O O . GLN A 1 360 ? 10.741 -12.056 3.695 1.00 95.88 360 GLN A O 1
ATOM 2746 N N . SER A 1 361 ? 10.093 -10.035 4.459 1.00 96.31 361 SER A N 1
ATOM 2747 C CA . SER A 1 361 ? 8.689 -10.064 4.013 1.00 96.31 361 SER A CA 1
ATOM 2748 C C . SER A 1 361 ? 7.777 -11.122 4.658 1.00 96.31 361 SER A C 1
ATOM 2750 O O . SER A 1 361 ? 6.616 -11.196 4.260 1.00 96.31 361 SER A O 1
ATOM 2752 N N . HIS A 1 362 ? 8.224 -11.910 5.642 1.00 97.19 362 HIS A N 1
ATOM 2753 C CA . HIS A 1 362 ? 7.333 -12.826 6.366 1.00 97.19 362 HIS A CA 1
ATOM 2754 C C . HIS A 1 362 ? 6.175 -12.063 7.041 1.00 97.19 362 HIS A C 1
ATOM 2756 O O . HIS A 1 362 ? 6.315 -10.903 7.446 1.00 97.19 362 HIS A O 1
ATOM 2762 N N . LEU A 1 363 ? 5.014 -12.716 7.163 1.00 97.00 363 LEU A N 1
ATOM 2763 C CA . LEU A 1 363 ? 3.824 -12.114 7.766 1.00 97.00 363 LEU A CA 1
ATOM 2764 C C . LEU A 1 363 ? 4.036 -11.880 9.275 1.00 97.00 363 LEU A C 1
ATOM 2766 O O . LEU A 1 363 ? 4.681 -12.716 9.929 1.00 97.00 363 LEU A O 1
ATOM 2770 N N . PRO A 1 364 ? 3.445 -10.820 9.862 1.00 95.75 364 PRO A N 1
ATOM 2771 C CA . PRO A 1 364 ? 3.475 -10.584 11.303 1.00 95.75 364 PRO A CA 1
ATOM 2772 C C . PRO A 1 364 ? 2.968 -11.802 12.080 1.00 95.75 364 PRO A C 1
ATOM 2774 O O . PRO A 1 364 ? 1.949 -12.399 11.724 1.00 95.75 364 PRO A O 1
ATOM 2777 N N . LYS A 1 365 ? 3.654 -12.173 13.169 1.00 91.62 365 LYS A N 1
ATOM 2778 C CA . LYS A 1 365 ? 3.268 -13.331 14.002 1.00 91.62 365 LYS A CA 1
ATOM 2779 C C . LYS A 1 365 ? 1.834 -13.193 14.517 1.00 91.62 365 LYS A C 1
ATOM 2781 O O . LYS A 1 365 ? 1.059 -14.140 14.429 1.00 91.62 365 LYS A O 1
ATOM 2786 N N . CYS A 1 366 ? 1.461 -11.991 14.964 1.00 93.25 366 CYS A N 1
ATOM 2787 C CA . CYS A 1 366 ? 0.112 -11.674 15.428 1.00 93.25 366 CYS A CA 1
ATOM 2788 C C . CYS A 1 366 ? -0.986 -11.879 14.377 1.00 93.25 366 CYS A C 1
ATOM 2790 O O . CYS A 1 366 ? -2.144 -11.924 14.758 1.00 93.25 366 CYS A O 1
ATOM 2792 N N . ALA A 1 367 ? -0.671 -11.994 13.085 1.00 94.88 367 ALA A N 1
ATOM 2793 C CA . ALA A 1 367 ? -1.667 -12.216 12.041 1.00 94.88 367 ALA A CA 1
ATOM 2794 C C . ALA A 1 367 ? -1.850 -13.698 11.673 1.00 94.88 367 ALA A C 1
ATOM 2796 O O . ALA A 1 367 ? -2.795 -14.011 10.957 1.00 94.88 367 ALA A O 1
ATOM 2797 N N . LYS A 1 368 ? -0.975 -14.610 12.126 1.00 94.19 368 LYS A N 1
ATOM 2798 C CA . LYS A 1 368 ? -0.958 -16.020 11.684 1.00 94.19 368 LYS A CA 1
ATOM 2799 C C . LYS A 1 368 ? -1.688 -17.002 12.607 1.00 94.19 368 LYS A C 1
ATOM 2801 O O . LYS A 1 368 ? -2.099 -18.059 12.140 1.00 94.19 368 LYS A O 1
ATOM 2806 N N . GLU A 1 369 ? -1.889 -16.649 13.875 1.00 94.00 369 GLU A N 1
ATOM 2807 C CA . GLU A 1 369 ? -2.557 -17.510 14.862 1.00 94.00 369 GLU A CA 1
ATOM 2808 C C . GLU A 1 369 ? -4.058 -17.191 14.981 1.00 94.00 369 GLU A C 1
ATOM 2810 O O . GLU A 1 369 ? -4.405 -16.013 15.081 1.00 94.00 369 GLU A O 1
ATOM 2815 N N . PRO A 1 370 ? -4.967 -18.186 15.027 1.00 95.94 370 PRO A N 1
ATOM 2816 C CA . PRO A 1 370 ? -6.415 -17.949 15.041 1.00 95.94 370 PRO A CA 1
ATOM 2817 C C . PRO A 1 370 ? -6.949 -17.391 16.369 1.00 95.94 370 PRO A C 1
ATOM 2819 O O . PRO A 1 370 ? -8.004 -16.761 16.390 1.00 95.94 370 PRO A O 1
ATOM 2822 N N . THR A 1 371 ? -6.229 -17.600 17.472 1.00 97.88 371 THR A N 1
ATOM 2823 C CA . THR A 1 371 ? -6.576 -17.092 18.807 1.00 97.88 371 THR A CA 1
ATOM 2824 C C . THR A 1 371 ? -5.414 -16.305 19.400 1.00 97.88 371 THR A C 1
ATOM 2826 O O . THR A 1 371 ? -4.267 -16.435 18.970 1.00 97.88 371 THR A O 1
ATOM 2829 N N . ILE A 1 372 ? -5.712 -15.441 20.369 1.00 97.81 372 ILE A N 1
ATOM 2830 C CA . ILE A 1 372 ? -4.717 -14.613 21.048 1.00 97.81 372 ILE A CA 1
ATOM 2831 C C . ILE A 1 372 ? -5.073 -14.431 22.525 1.00 97.81 372 ILE A C 1
ATOM 2833 O O . ILE A 1 372 ? -6.241 -14.298 22.897 1.00 97.81 372 ILE A O 1
ATOM 2837 N N . LYS A 1 373 ? -4.053 -14.428 23.389 1.00 98.00 373 LYS A N 1
ATOM 2838 C CA . LYS A 1 373 ? -4.212 -14.203 24.831 1.00 98.00 373 LYS A CA 1
ATOM 2839 C C . LYS A 1 373 ? -4.109 -12.719 25.153 1.00 98.00 373 LYS A C 1
ATOM 2841 O O . LYS A 1 373 ? -3.145 -12.063 24.772 1.00 98.00 373 LYS A O 1
ATOM 2846 N N . VAL A 1 374 ? -5.097 -12.216 25.887 1.00 98.06 374 VAL A N 1
ATOM 2847 C CA . VAL A 1 374 ? -5.250 -10.806 26.259 1.00 98.06 374 VAL A CA 1
ATOM 2848 C C . VAL A 1 374 ? -5.558 -10.651 27.745 1.00 98.06 374 VAL A C 1
ATOM 2850 O O . VAL A 1 374 ? -6.229 -11.479 28.360 1.00 98.06 374 VAL A O 1
ATOM 2853 N N . MET A 1 375 ? -5.119 -9.535 28.312 1.00 97.88 375 MET A N 1
ATOM 2854 C CA . MET A 1 375 ? -5.500 -9.049 29.633 1.00 97.88 375 MET A CA 1
ATOM 2855 C C . MET A 1 375 ? -6.641 -8.041 29.483 1.00 97.88 375 MET A C 1
ATOM 2857 O O . MET A 1 375 ? -6.434 -6.938 28.979 1.00 97.88 375 MET A O 1
ATOM 2861 N N . GLN A 1 376 ? -7.844 -8.397 29.937 1.00 96.44 376 GLN A N 1
ATOM 2862 C CA . GLN A 1 376 ? -9.053 -7.573 29.794 1.00 96.44 376 GLN A CA 1
ATOM 2863 C C . GLN A 1 376 ? -9.797 -7.394 31.130 1.00 96.44 376 GLN A C 1
ATOM 2865 O O . GLN A 1 376 ? -9.624 -8.217 32.032 1.00 96.44 376 GLN A O 1
ATOM 2870 N N . PRO A 1 377 ? -10.609 -6.335 31.314 1.00 96.75 377 PRO A N 1
ATOM 2871 C CA . PRO A 1 377 ? -11.328 -6.126 32.563 1.00 96.75 377 PRO A CA 1
ATOM 2872 C C . PRO A 1 377 ? -12.537 -7.066 32.645 1.00 96.75 377 PRO A C 1
ATOM 2874 O O . PRO A 1 377 ? -13.376 -7.099 31.746 1.00 96.75 377 PRO A O 1
ATOM 2877 N N . ASN A 1 378 ? -12.665 -7.807 33.747 1.00 95.31 378 ASN A N 1
ATOM 2878 C CA . ASN A 1 378 ? -13.891 -8.548 34.053 1.00 95.31 378 ASN A CA 1
ATOM 2879 C C . ASN A 1 378 ? -15.037 -7.598 34.475 1.00 95.31 378 ASN A C 1
ATOM 2881 O O . ASN A 1 378 ? -14.863 -6.383 34.544 1.00 95.31 378 ASN A O 1
ATOM 2885 N N . ALA A 1 379 ? -16.210 -8.141 34.821 1.00 94.56 379 ALA A N 1
ATOM 2886 C CA . ALA A 1 379 ? -17.372 -7.346 35.247 1.00 94.56 379 ALA A CA 1
ATOM 2887 C C . ALA A 1 379 ? -17.128 -6.452 36.488 1.00 94.56 379 ALA A C 1
ATOM 2889 O O . ALA A 1 379 ? -17.819 -5.454 36.666 1.00 94.56 379 ALA A O 1
ATOM 2890 N N . LYS A 1 380 ? -16.130 -6.770 37.329 1.00 94.81 380 LYS A N 1
ATOM 2891 C CA . LYS A 1 380 ? -15.693 -5.945 38.475 1.00 94.81 380 LYS A CA 1
ATOM 2892 C C . LYS A 1 380 ? -14.554 -4.973 38.110 1.00 94.81 380 LYS A C 1
ATOM 2894 O O . LYS A 1 380 ? -14.033 -4.276 38.975 1.00 94.81 380 LYS A O 1
ATOM 2899 N N . GLY A 1 381 ? -14.142 -4.939 36.842 1.00 95.44 381 GLY A N 1
ATOM 2900 C CA . GLY A 1 381 ? -13.043 -4.126 36.324 1.00 95.44 381 GLY A CA 1
ATOM 2901 C C . GLY A 1 381 ? -11.638 -4.628 36.672 1.00 95.44 381 GLY A C 1
ATOM 2902 O O . GLY A 1 381 ? -10.662 -3.910 36.454 1.00 95.44 381 GLY A O 1
ATOM 2903 N N . VAL A 1 382 ? -11.515 -5.846 37.207 1.00 95.88 382 VAL A N 1
ATOM 2904 C CA . VAL A 1 382 ? -10.221 -6.478 37.508 1.00 95.88 382 VAL A CA 1
ATOM 2905 C C . VAL A 1 382 ? -9.654 -7.083 36.227 1.00 95.88 382 VAL A C 1
ATOM 2907 O O . VAL A 1 382 ? -10.378 -7.763 35.499 1.00 95.88 382 VAL A O 1
ATOM 2910 N N . ALA A 1 383 ? -8.371 -6.842 35.953 1.00 96.50 383 ALA A N 1
ATOM 2911 C CA . ALA A 1 383 ? -7.684 -7.425 34.807 1.00 96.50 383 ALA A CA 1
ATOM 2912 C C . ALA A 1 383 ? -7.588 -8.953 34.947 1.00 96.50 383 ALA A C 1
ATOM 2914 O O . ALA A 1 383 ? -7.058 -9.455 35.936 1.00 96.50 383 ALA A O 1
ATOM 2915 N N . VAL A 1 384 ? -8.077 -9.683 33.947 1.00 96.88 384 VAL A N 1
ATOM 2916 C CA . VAL A 1 384 ? -7.995 -11.145 33.860 1.00 96.88 384 VAL A CA 1
ATOM 2917 C C . VAL A 1 384 ? -7.420 -11.555 32.510 1.00 96.88 384 VAL A C 1
ATOM 2919 O O . VAL A 1 384 ? -7.723 -10.929 31.493 1.00 96.88 384 VAL A O 1
ATOM 2922 N N . SER A 1 385 ? -6.605 -12.610 32.506 1.00 97.88 385 SER A N 1
ATOM 2923 C CA . SER A 1 385 ? -6.151 -13.239 31.267 1.00 97.88 385 SER A CA 1
ATOM 2924 C C . SER A 1 385 ? -7.303 -14.021 30.643 1.00 97.88 385 SER A C 1
ATOM 2926 O O . SER A 1 385 ? -8.009 -14.751 31.345 1.00 97.88 385 SER A O 1
ATOM 2928 N N . ARG A 1 386 ? -7.510 -13.858 29.337 1.00 97.12 386 ARG A N 1
ATOM 2929 C CA . ARG A 1 386 ? -8.428 -14.661 28.526 1.00 97.12 386 ARG A CA 1
ATOM 2930 C C . ARG A 1 386 ? -7.828 -14.911 27.155 1.00 97.12 386 ARG A C 1
ATOM 2932 O O . ARG A 1 386 ? -7.126 -14.061 26.619 1.00 97.12 386 ARG A O 1
ATOM 2939 N N . GLU A 1 387 ? -8.165 -16.052 26.584 1.00 98.19 387 GLU A N 1
ATOM 2940 C CA . GLU A 1 387 ? -7.996 -16.320 25.162 1.00 98.19 387 GLU A CA 1
ATOM 2941 C C . GLU A 1 387 ? -9.242 -15.822 24.419 1.00 98.19 387 GLU A C 1
ATOM 2943 O O . GLU A 1 387 ? -10.360 -15.960 24.925 1.00 98.19 387 GLU A O 1
ATOM 2948 N N . ILE A 1 388 ? -9.041 -15.177 23.272 1.00 98.19 388 ILE A N 1
ATOM 2949 C CA . ILE A 1 388 ? -10.099 -14.681 22.384 1.00 98.19 388 ILE A CA 1
ATOM 2950 C C . ILE A 1 388 ? -9.761 -15.033 20.932 1.00 98.19 388 ILE A C 1
ATOM 2952 O O . ILE A 1 388 ? -8.594 -15.273 20.612 1.00 98.19 388 ILE A O 1
ATOM 2956 N N . ASP A 1 389 ? -10.761 -15.005 20.051 1.00 98.25 389 ASP A N 1
ATOM 2957 C CA . ASP A 1 389 ? -10.530 -15.012 18.605 1.00 98.25 389 ASP A CA 1
ATOM 2958 C C . ASP A 1 389 ? -9.641 -13.824 18.223 1.00 98.25 389 ASP A C 1
ATOM 2960 O O . ASP A 1 389 ? -9.833 -12.704 18.707 1.00 98.25 389 ASP A O 1
ATOM 2964 N N . ASN A 1 390 ? -8.641 -14.065 17.380 1.00 98.19 390 ASN A N 1
ATOM 2965 C CA . ASN A 1 390 ? -7.639 -13.061 17.062 1.00 98.19 390 ASN A CA 1
ATOM 2966 C C . ASN A 1 390 ? -8.124 -12.113 15.949 1.00 98.19 390 ASN A C 1
ATOM 2968 O O . ASN A 1 390 ? -8.215 -12.531 14.791 1.00 98.19 390 ASN A O 1
ATOM 2972 N N . PRO A 1 391 ? -8.359 -10.818 16.233 1.00 98.31 391 PRO A N 1
ATOM 2973 C CA . PRO A 1 391 ? -8.865 -9.890 15.229 1.00 98.31 391 PRO A CA 1
ATOM 2974 C C . PRO A 1 391 ? -7.819 -9.506 14.165 1.00 98.31 391 PRO A C 1
ATOM 2976 O O . PRO A 1 391 ? -8.185 -8.912 13.159 1.00 98.31 391 PRO A O 1
ATOM 2979 N N . PHE A 1 392 ? -6.539 -9.867 14.329 1.00 97.88 392 PHE A N 1
ATOM 2980 C CA . PHE A 1 392 ? -5.524 -9.756 13.269 1.00 97.88 392 PHE A CA 1
ATOM 2981 C C . PHE A 1 392 ? -5.470 -10.980 12.335 1.00 97.88 392 PHE A C 1
ATOM 2983 O O . PHE A 1 392 ? -4.807 -10.935 11.296 1.00 97.88 392 PHE A O 1
ATOM 2990 N N . TYR A 1 393 ? -6.149 -12.080 12.678 1.00 97.56 393 TYR A N 1
ATOM 2991 C CA . TYR A 1 393 ? -6.161 -13.300 11.868 1.00 97.56 393 TYR A CA 1
ATOM 2992 C C . TYR A 1 393 ? -7.198 -13.242 10.745 1.00 97.56 393 TYR A C 1
ATOM 2994 O O . TYR A 1 393 ? -6.890 -13.531 9.592 1.00 97.56 393 TYR A O 1
ATOM 3002 N N . THR A 1 394 ? -8.433 -12.857 11.072 1.00 97.25 394 THR A N 1
ATOM 3003 C CA . THR A 1 394 ? -9.530 -12.752 10.105 1.00 97.25 394 THR A CA 1
ATOM 3004 C C . THR A 1 394 ? -10.631 -11.825 10.617 1.00 97.25 394 THR A C 1
ATOM 3006 O O . THR A 1 394 ? -10.835 -11.688 11.825 1.00 97.25 394 THR A O 1
ATOM 3009 N N . TYR A 1 395 ? -11.379 -11.217 9.698 1.00 98.50 395 TYR A N 1
ATOM 3010 C CA . TYR A 1 395 ? -12.707 -10.685 9.982 1.00 98.50 395 TYR A CA 1
ATOM 3011 C C . TYR A 1 395 ? -13.778 -11.733 9.654 1.00 98.50 395 TYR A C 1
ATOM 3013 O O . TYR A 1 395 ? -13.773 -12.322 8.571 1.00 98.50 395 TYR A O 1
ATOM 3021 N N . VAL A 1 396 ? -14.714 -11.943 10.582 1.00 98.12 396 VAL A N 1
ATOM 3022 C CA . VAL A 1 396 ? -15.877 -12.827 10.414 1.00 98.12 396 VAL A CA 1
ATOM 3023 C C . VAL A 1 396 ? -17.106 -11.962 10.142 1.00 98.12 396 VAL A C 1
ATOM 3025 O O . VAL A 1 396 ? -17.453 -11.106 10.955 1.00 98.12 396 VAL A O 1
ATOM 3028 N N . PHE A 1 397 ? -17.776 -12.190 9.013 1.00 98.12 397 PHE A N 1
ATOM 3029 C CA . PHE A 1 397 ? -19.003 -11.480 8.654 1.00 98.12 397 PHE A CA 1
ATOM 3030 C C . PHE A 1 397 ? -20.169 -11.986 9.514 1.00 98.12 397 PHE A C 1
ATOM 3032 O O . PHE A 1 397 ? -20.407 -13.191 9.610 1.00 98.12 397 PHE A O 1
ATOM 3039 N N . LYS A 1 398 ? -20.914 -11.073 10.145 1.00 96.25 398 LYS A N 1
ATOM 3040 C CA . LYS A 1 398 ? -21.985 -11.418 11.094 1.00 96.25 398 LYS A CA 1
ATOM 3041 C C . LYS A 1 398 ? -23.361 -11.288 10.448 1.00 96.25 398 LYS A C 1
ATOM 3043 O O . LYS A 1 398 ? -23.689 -10.265 9.849 1.00 96.25 398 LYS A O 1
ATOM 3048 N N . GLY A 1 399 ? -24.219 -12.287 10.646 1.00 93.25 399 GLY A N 1
ATOM 3049 C CA . GLY A 1 399 ? -25.599 -12.257 10.155 1.00 93.25 399 GLY A CA 1
ATOM 3050 C C . GLY A 1 399 ? -25.655 -12.077 8.636 1.00 93.25 399 GLY A C 1
ATOM 3051 O O . GLY A 1 399 ? -25.257 -12.973 7.904 1.00 93.25 399 GLY A O 1
ATOM 3052 N N . LYS A 1 400 ? -26.143 -10.917 8.181 1.00 92.94 400 LYS A N 1
ATOM 3053 C CA . LYS A 1 400 ? -26.310 -10.570 6.758 1.00 92.94 400 LYS A CA 1
ATOM 3054 C C . LYS A 1 400 ? -25.142 -9.779 6.156 1.00 92.94 400 LYS A C 1
ATOM 3056 O O . LYS A 1 400 ? -25.202 -9.380 4.998 1.00 92.94 400 LYS A O 1
ATOM 3061 N N . GLU A 1 401 ? -24.079 -9.528 6.922 1.00 96.00 401 GLU A N 1
ATOM 3062 C CA . GLU A 1 401 ? -22.947 -8.698 6.485 1.00 96.00 401 GLU A CA 1
ATOM 3063 C C . GLU A 1 401 ? -22.242 -9.211 5.219 1.00 96.00 401 GLU A C 1
ATOM 3065 O O . GLU A 1 401 ? -21.604 -8.416 4.548 1.00 96.00 401 GLU A O 1
ATOM 3070 N N . ASN A 1 402 ? -22.365 -10.489 4.846 1.00 95.94 402 ASN A N 1
ATOM 3071 C CA . ASN A 1 402 ? -21.789 -11.041 3.614 1.00 95.94 402 ASN A CA 1
ATOM 3072 C C . ASN A 1 402 ? -22.783 -11.196 2.443 1.00 95.94 402 ASN A C 1
ATOM 3074 O O . ASN A 1 402 ? -22.371 -11.650 1.376 1.00 95.94 402 ASN A O 1
ATOM 3078 N N . GLU A 1 403 ? -24.058 -10.806 2.578 1.00 94.25 403 GLU A N 1
ATOM 3079 C CA . GLU A 1 403 ? -25.059 -10.969 1.501 1.00 94.25 403 GLU A CA 1
ATOM 3080 C C . GLU A 1 403 ? -24.720 -10.150 0.240 1.00 94.25 403 GLU A C 1
ATOM 3082 O O . GLU A 1 403 ? -25.108 -10.532 -0.863 1.00 94.25 403 GLU A O 1
ATOM 3087 N N . PHE A 1 404 ? -23.944 -9.067 0.375 1.00 92.31 404 PHE A N 1
ATOM 3088 C CA . PHE A 1 404 ? -23.478 -8.252 -0.755 1.00 92.31 404 PHE A CA 1
ATOM 3089 C C . PHE A 1 404 ? -22.344 -8.905 -1.567 1.00 92.31 404 PHE A C 1
ATOM 3091 O O . PHE A 1 404 ? -22.006 -8.419 -2.652 1.00 92.31 404 PHE A O 1
ATOM 3098 N N . LEU A 1 405 ? -21.709 -9.966 -1.049 1.00 92.81 405 LEU A N 1
ATOM 3099 C CA . LEU A 1 405 ? -20.635 -10.648 -1.764 1.00 92.81 405 LEU A CA 1
ATOM 3100 C C . LEU A 1 405 ? -21.172 -11.239 -3.071 1.00 92.81 405 LEU A C 1
ATOM 3102 O O . LEU A 1 405 ? -22.298 -11.725 -3.153 1.00 92.81 405 LEU A O 1
ATOM 3106 N N . THR A 1 406 ? -20.333 -11.222 -4.101 1.00 88.75 406 THR A N 1
ATOM 3107 C CA . THR A 1 406 ? -20.633 -11.771 -5.430 1.00 88.75 406 THR A CA 1
ATOM 3108 C C . THR A 1 406 ? -19.610 -12.844 -5.796 1.00 88.75 406 THR A C 1
ATOM 3110 O O . THR A 1 406 ? -18.631 -13.057 -5.074 1.00 88.75 406 THR A O 1
ATOM 3113 N N . ALA A 1 407 ? -19.831 -13.565 -6.898 1.00 86.25 407 ALA A N 1
ATOM 3114 C CA . ALA A 1 407 ? -18.888 -14.572 -7.378 1.00 86.25 407 ALA A CA 1
ATOM 3115 C C . ALA A 1 407 ? -17.468 -13.971 -7.539 1.00 86.25 407 ALA A C 1
ATOM 3117 O O . ALA A 1 407 ? -17.328 -12.918 -8.166 1.00 86.25 407 ALA A O 1
ATOM 3118 N N . PRO A 1 408 ? -16.417 -14.621 -7.004 1.00 89.69 408 PRO A N 1
ATOM 3119 C CA . PRO A 1 408 ? -16.386 -16.025 -6.580 1.00 89.69 408 PRO A CA 1
ATOM 3120 C C . PRO A 1 408 ? -16.676 -16.281 -5.085 1.00 89.69 408 PRO A C 1
ATOM 3122 O O . PRO A 1 408 ? -16.643 -17.430 -4.652 1.00 89.69 408 PRO A O 1
ATOM 3125 N N . PHE A 1 409 ? -16.973 -15.245 -4.294 1.00 92.50 409 PHE A N 1
ATOM 3126 C CA . PHE A 1 409 ? -17.204 -15.338 -2.842 1.00 92.50 409 PHE A CA 1
ATOM 3127 C C . PHE A 1 409 ? -18.670 -15.563 -2.439 1.00 92.50 409 PHE A C 1
ATOM 3129 O O . PHE A 1 409 ? -18.962 -15.772 -1.265 1.00 92.50 409 PHE A O 1
ATOM 3136 N N . ASN A 1 410 ? -19.584 -15.553 -3.406 1.00 92.56 410 ASN A N 1
ATOM 3137 C CA . ASN A 1 410 ? -20.976 -15.970 -3.264 1.00 92.56 410 ASN A CA 1
ATOM 3138 C C . ASN A 1 410 ? -21.340 -16.823 -4.485 1.00 92.56 410 ASN A C 1
ATOM 3140 O O . ASN A 1 410 ? -21.228 -16.365 -5.626 1.00 92.56 410 ASN A O 1
ATOM 3144 N N . THR A 1 411 ? -21.690 -18.087 -4.251 1.00 90.12 411 THR A N 1
ATOM 3145 C CA . THR A 1 411 ? -22.011 -19.071 -5.293 1.00 90.12 411 THR A CA 1
ATOM 3146 C C . THR A 1 411 ? -23.058 -20.067 -4.786 1.00 90.12 411 THR A C 1
ATOM 3148 O O . THR A 1 411 ? -23.336 -20.137 -3.592 1.00 90.12 411 THR A O 1
ATOM 3151 N N . GLN A 1 412 ? -23.549 -20.950 -5.661 1.00 87.31 412 GLN A N 1
ATOM 3152 C CA . GLN A 1 412 ? -24.389 -22.096 -5.269 1.00 87.31 412 GLN A CA 1
ATOM 3153 C C . GLN A 1 412 ? -23.744 -23.028 -4.218 1.00 87.31 412 GLN A C 1
ATOM 3155 O O . GLN A 1 412 ? -24.449 -23.808 -3.589 1.00 87.31 412 GLN A O 1
ATOM 3160 N N . LYS A 1 413 ? -22.417 -22.968 -4.017 1.00 88.12 413 LYS A N 1
ATOM 3161 C CA . LYS A 1 413 ? -21.695 -23.744 -2.991 1.00 88.12 413 LYS A CA 1
ATOM 3162 C C . LYS A 1 413 ? -21.634 -23.050 -1.623 1.00 88.12 413 LYS A C 1
ATOM 3164 O O . LYS A 1 413 ? -21.059 -23.613 -0.697 1.00 88.12 413 LYS A O 1
ATOM 3169 N N . GLY A 1 414 ? -22.184 -21.841 -1.505 1.00 93.00 414 GLY A N 1
ATOM 3170 C CA . GLY A 1 414 ? -22.188 -21.034 -0.288 1.00 93.00 414 GLY A CA 1
ATOM 3171 C C . GLY A 1 414 ? -21.597 -19.635 -0.476 1.00 93.00 414 GLY A C 1
ATOM 3172 O O . GLY A 1 414 ? -21.124 -19.263 -1.557 1.00 93.00 414 GLY A O 1
ATOM 3173 N N . ILE A 1 415 ? -21.626 -18.876 0.619 1.00 95.12 415 ILE A N 1
ATOM 3174 C CA . ILE A 1 415 ? -21.098 -17.514 0.742 1.00 95.12 415 ILE A CA 1
ATOM 3175 C C . ILE A 1 415 ? -19.901 -17.543 1.695 1.00 95.12 415 ILE A C 1
ATOM 3177 O O . ILE A 1 415 ? -19.922 -18.258 2.699 1.00 95.12 415 ILE A O 1
ATOM 3181 N N . LEU A 1 416 ? -18.858 -16.769 1.398 1.00 96.12 416 LEU A N 1
ATOM 3182 C CA . LEU A 1 416 ? -17.704 -16.618 2.277 1.00 96.12 416 LEU A CA 1
ATOM 3183 C C . LEU A 1 416 ? -18.143 -16.019 3.627 1.00 96.12 416 LEU A C 1
ATOM 3185 O O . LEU A 1 416 ? -18.693 -14.920 3.682 1.00 96.12 416 LEU A O 1
ATOM 3189 N N . SER A 1 417 ? -17.906 -16.741 4.723 1.00 96.00 417 SER A N 1
ATOM 3190 C CA . SER A 1 417 ? -18.289 -16.326 6.083 1.00 96.00 417 SER A CA 1
ATOM 3191 C C . SER A 1 417 ? -17.215 -15.518 6.818 1.00 96.00 417 SER A C 1
ATOM 3193 O O . SER A 1 417 ? -17.525 -14.806 7.768 1.00 96.00 417 SER A O 1
ATOM 3195 N N . GLN A 1 418 ? -15.958 -15.599 6.383 1.00 97.06 418 GLN A N 1
ATOM 3196 C CA . GLN A 1 418 ? -14.826 -14.892 6.983 1.00 97.06 418 GLN A CA 1
ATOM 3197 C C . GLN A 1 418 ? -13.738 -14.631 5.942 1.00 97.06 418 GLN A C 1
ATOM 3199 O O . GLN A 1 418 ? -13.612 -15.383 4.976 1.00 97.06 418 GLN A O 1
ATOM 3204 N N . THR A 1 419 ? -12.927 -13.597 6.139 1.00 97.94 419 THR A N 1
ATOM 3205 C CA . THR A 1 419 ? -11.834 -13.263 5.216 1.00 97.94 419 THR A CA 1
ATOM 3206 C C . THR A 1 419 ? -10.780 -14.362 5.117 1.00 97.94 419 THR A C 1
ATOM 3208 O O . THR A 1 419 ? -10.557 -15.114 6.070 1.00 97.94 419 THR A O 1
ATOM 3211 N N . ASN A 1 420 ? -10.137 -14.471 3.951 1.00 96.00 420 ASN A N 1
ATOM 3212 C CA . ASN A 1 420 ? -9.170 -15.526 3.670 1.00 96.00 420 ASN A CA 1
ATOM 3213 C C . ASN A 1 420 ? -7.950 -15.063 2.855 1.00 96.00 420 ASN A C 1
ATOM 3215 O O . ASN A 1 420 ? -8.030 -14.167 2.013 1.00 96.00 420 ASN A O 1
ATOM 3219 N N . ARG A 1 421 ? -6.814 -15.729 3.096 1.00 95.25 421 ARG A N 1
ATOM 3220 C CA . ARG A 1 421 ? -5.518 -15.494 2.432 1.00 95.25 421 ARG A CA 1
ATOM 3221 C C . ARG A 1 421 ? -5.088 -16.743 1.663 1.00 95.25 421 ARG A C 1
ATOM 3223 O O . ARG A 1 421 ? -5.097 -17.835 2.225 1.00 95.25 421 ARG A O 1
ATOM 3230 N N . ARG A 1 422 ? -4.771 -16.614 0.371 1.00 92.06 422 ARG A N 1
ATOM 3231 C CA . ARG A 1 422 ? -4.382 -17.703 -0.559 1.00 92.06 422 ARG A CA 1
ATOM 3232 C C . ARG A 1 422 ? -5.129 -19.054 -0.407 1.00 92.06 422 ARG A C 1
ATOM 3234 O O . ARG A 1 422 ? -4.491 -20.111 -0.437 1.00 92.06 422 ARG A O 1
ATOM 3241 N N . PRO A 1 423 ? -6.467 -19.080 -0.281 1.00 91.56 423 PRO A N 1
ATOM 3242 C CA . PRO A 1 423 ? -7.215 -20.327 -0.186 1.00 91.56 423 PRO A CA 1
ATOM 3243 C C . PRO A 1 423 ? -7.108 -21.136 -1.496 1.00 91.56 423 PRO A C 1
ATOM 3245 O O . PRO A 1 423 ? -6.913 -20.581 -2.581 1.00 91.56 423 PRO A O 1
ATOM 3248 N N . LYS A 1 424 ? -7.295 -22.464 -1.432 1.00 85.06 424 LYS A N 1
ATOM 3249 C CA . LYS A 1 424 ? -7.265 -23.336 -2.634 1.00 85.06 424 LYS A CA 1
ATOM 3250 C C . LYS A 1 424 ? -8.322 -22.951 -3.686 1.00 85.06 424 LYS A C 1
ATOM 3252 O O . LYS A 1 424 ? -8.123 -23.187 -4.871 1.00 85.06 424 LYS A O 1
ATOM 3257 N N . ASN A 1 425 ? -9.435 -22.372 -3.244 1.00 85.31 425 ASN A N 1
ATOM 3258 C CA . ASN A 1 425 ? -10.500 -21.758 -4.040 1.00 85.31 425 ASN A CA 1
ATOM 3259 C C . ASN A 1 425 ? -11.116 -20.617 -3.209 1.00 85.31 425 ASN A C 1
ATOM 3261 O O . ASN A 1 425 ? -10.915 -20.595 -1.998 1.00 85.31 425 ASN A O 1
ATOM 3265 N N . ALA A 1 426 ? -11.867 -19.699 -3.817 1.00 88.56 426 ALA A N 1
ATOM 3266 C CA . ALA A 1 426 ? -12.327 -18.467 -3.159 1.00 88.56 426 ALA A CA 1
ATOM 3267 C C . ALA A 1 426 ? -13.133 -18.659 -1.852 1.00 88.56 426 ALA A C 1
ATOM 3269 O O . ALA A 1 426 ? -13.071 -17.800 -0.977 1.00 88.56 426 ALA A O 1
ATOM 3270 N N . LEU A 1 427 ? -13.845 -19.783 -1.683 1.00 91.06 427 LEU A N 1
ATOM 3271 C CA . LEU A 1 427 ? -14.615 -20.110 -0.469 1.00 91.06 427 LEU A CA 1
ATOM 3272 C C . LEU A 1 427 ? -13.816 -20.917 0.575 1.00 91.06 427 LEU A C 1
ATOM 3274 O O . LEU A 1 427 ? -14.345 -21.284 1.623 1.00 91.06 427 LEU A O 1
ATOM 3278 N N . GLY A 1 428 ? -12.552 -21.240 0.296 1.00 91.19 428 GLY A N 1
ATOM 3279 C CA . GLY A 1 428 ? -11.701 -22.013 1.197 1.00 91.19 428 GLY A CA 1
ATOM 3280 C C . GLY A 1 428 ? -11.228 -21.224 2.423 1.00 91.19 428 GLY A C 1
ATOM 3281 O O . GLY A 1 428 ? -11.230 -19.994 2.444 1.00 91.19 428 GLY A O 1
ATOM 3282 N N . LYS A 1 429 ? -10.753 -21.951 3.440 1.00 92.38 429 LYS A N 1
ATOM 3283 C CA . LYS A 1 429 ? -10.022 -21.366 4.578 1.00 92.38 429 LYS A CA 1
ATOM 3284 C C . LYS A 1 429 ? -8.696 -20.750 4.114 1.00 92.38 429 LYS A C 1
ATOM 3286 O O . LYS A 1 429 ? -8.147 -21.189 3.099 1.00 92.38 429 LYS A O 1
ATOM 3291 N N . SER A 1 430 ? -8.172 -19.790 4.878 1.00 94.88 430 SER A N 1
ATOM 3292 C CA . SER A 1 430 ? -6.830 -19.253 4.644 1.00 94.88 430 SER A CA 1
ATOM 3293 C C . SER A 1 430 ? -5.759 -20.342 4.618 1.00 94.88 430 SER A C 1
ATOM 3295 O O . SER A 1 430 ? -5.864 -21.367 5.294 1.00 94.88 430 SER A O 1
ATOM 3297 N N . ASN A 1 431 ? -4.700 -20.075 3.865 1.00 94.88 431 ASN A N 1
ATOM 3298 C CA . ASN A 1 431 ? -3.466 -20.836 3.839 1.00 94.88 431 ASN A CA 1
ATOM 3299 C C . ASN A 1 431 ? -2.308 -19.880 4.161 1.00 94.88 431 ASN A C 1
ATOM 3301 O O . ASN A 1 431 ? -1.683 -19.315 3.260 1.00 94.88 431 ASN A O 1
ATOM 3305 N N . GLU A 1 432 ? -2.063 -19.679 5.458 1.00 94.69 432 GLU A N 1
ATOM 3306 C CA . GLU A 1 432 ? -1.051 -18.738 5.954 1.00 94.69 432 GLU A CA 1
ATOM 3307 C C . GLU A 1 432 ? 0.356 -19.087 5.460 1.00 94.69 432 GLU A C 1
ATOM 3309 O O . GLU A 1 432 ? 1.093 -18.194 5.059 1.00 94.69 432 GLU A O 1
ATOM 3314 N N . GLU A 1 433 ? 0.710 -20.375 5.397 1.00 94.12 433 GLU A N 1
ATOM 3315 C CA . GLU A 1 433 ? 2.003 -20.824 4.866 1.00 94.12 433 GLU A CA 1
ATOM 3316 C C . GLU A 1 433 ? 2.174 -20.431 3.391 1.00 94.12 433 GLU A C 1
ATOM 3318 O O . GLU A 1 433 ? 3.233 -19.949 2.994 1.00 94.12 433 GLU A O 1
ATOM 3323 N N . ALA A 1 434 ? 1.135 -20.580 2.561 1.00 93.19 434 ALA A N 1
ATOM 3324 C CA . ALA A 1 434 ? 1.212 -20.145 1.168 1.00 93.19 434 ALA A CA 1
ATOM 3325 C C . ALA A 1 434 ? 1.318 -18.617 1.038 1.00 93.19 434 ALA A C 1
ATOM 3327 O O . ALA A 1 434 ? 2.033 -18.143 0.156 1.00 93.19 434 ALA A O 1
ATOM 3328 N N . ALA A 1 435 ? 0.612 -17.850 1.875 1.00 95.12 435 ALA A N 1
ATOM 3329 C CA . ALA A 1 435 ? 0.673 -16.386 1.873 1.00 95.12 435 ALA A CA 1
ATOM 3330 C C . ALA A 1 435 ? 2.055 -15.869 2.314 1.00 95.12 435 ALA A C 1
ATOM 3332 O O . ALA A 1 435 ? 2.632 -14.993 1.671 1.00 95.12 435 ALA A O 1
ATOM 3333 N N . ASP A 1 436 ? 2.610 -16.468 3.367 1.00 96.12 436 ASP A N 1
ATOM 3334 C CA . ASP A 1 436 ? 3.921 -16.156 3.932 1.00 96.12 436 ASP A CA 1
ATOM 3335 C C . ASP A 1 436 ? 5.065 -16.521 2.966 1.00 96.12 436 ASP A C 1
ATOM 3337 O O . ASP A 1 436 ? 5.914 -15.678 2.669 1.00 96.12 436 ASP A O 1
ATOM 3341 N N . ASN A 1 437 ? 5.018 -17.713 2.356 1.00 94.19 437 ASN A N 1
ATOM 3342 C CA . ASN A 1 437 ? 5.968 -18.129 1.318 1.00 94.19 437 ASN A CA 1
ATOM 3343 C C . ASN A 1 437 ? 5.895 -17.241 0.061 1.00 94.19 437 ASN A C 1
ATOM 3345 O O . ASN A 1 437 ? 6.934 -16.824 -0.458 1.00 94.19 437 ASN A O 1
ATOM 3349 N N . ALA A 1 438 ? 4.690 -16.893 -0.409 1.00 92.81 438 ALA A N 1
ATOM 3350 C CA . ALA A 1 438 ? 4.522 -16.003 -1.558 1.00 92.81 438 ALA A CA 1
ATOM 3351 C C . ALA A 1 438 ? 5.091 -14.602 -1.278 1.00 92.81 438 ALA A C 1
ATOM 3353 O O . ALA A 1 438 ? 5.800 -14.045 -2.122 1.00 92.81 438 ALA A O 1
ATOM 3354 N N . MET A 1 439 ? 4.874 -14.053 -0.079 1.00 95.81 439 MET A N 1
ATOM 3355 C CA . MET A 1 439 ? 5.486 -12.785 0.320 1.00 95.81 439 MET A CA 1
ATOM 3356 C C . MET A 1 439 ? 7.012 -12.864 0.394 1.00 95.81 439 MET A C 1
ATOM 3358 O O . MET A 1 439 ? 7.680 -12.004 -0.192 1.00 95.81 439 MET A O 1
ATOM 3362 N N . HIS A 1 440 ? 7.561 -13.899 1.036 1.00 94.81 440 HIS A N 1
ATOM 3363 C CA . HIS A 1 440 ? 9.005 -14.122 1.135 1.00 94.81 440 HIS A CA 1
ATOM 3364 C C . HIS A 1 440 ? 9.671 -14.295 -0.242 1.00 94.81 440 HIS A C 1
ATOM 3366 O O . HIS A 1 440 ? 10.760 -13.771 -0.475 1.00 94.81 440 HIS A O 1
ATOM 3372 N N . SER A 1 441 ? 9.003 -14.957 -1.197 1.00 92.00 441 SER A N 1
ATOM 3373 C CA . SER A 1 441 ? 9.544 -15.209 -2.544 1.00 92.00 441 SER A CA 1
ATOM 3374 C C . SER A 1 441 ? 10.016 -13.941 -3.273 1.00 92.00 441 SER A C 1
ATOM 3376 O O . SER A 1 441 ? 11.034 -13.968 -3.963 1.00 92.00 441 SER A O 1
ATOM 3378 N N . GLY A 1 442 ? 9.298 -12.826 -3.089 1.00 91.25 442 GLY A N 1
ATOM 3379 C CA . GLY A 1 442 ? 9.579 -11.536 -3.724 1.00 91.25 442 GLY A CA 1
ATOM 3380 C C . GLY A 1 442 ? 10.489 -10.607 -2.916 1.00 91.25 442 GLY A C 1
ATOM 3381 O O . GLY A 1 442 ? 10.846 -9.543 -3.422 1.00 91.25 442 GLY A O 1
ATOM 3382 N N . TYR A 1 443 ? 10.872 -10.980 -1.687 1.00 94.12 443 TYR A N 1
ATOM 3383 C CA . TYR A 1 443 ? 11.517 -10.097 -0.704 1.00 94.12 443 TYR A CA 1
ATOM 3384 C C . TYR A 1 443 ? 12.686 -9.275 -1.272 1.00 94.12 443 TYR A C 1
ATOM 3386 O O . TYR A 1 443 ? 12.681 -8.049 -1.172 1.00 94.12 443 TYR A O 1
ATOM 3394 N N . SER A 1 444 ? 13.676 -9.921 -1.900 1.00 92.94 444 SER A N 1
ATOM 3395 C CA . SER A 1 444 ? 14.900 -9.239 -2.353 1.00 92.94 444 SER A CA 1
ATOM 3396 C C . SER A 1 444 ? 14.633 -8.159 -3.402 1.00 92.94 444 SER A C 1
ATOM 3398 O O . SER A 1 444 ? 15.294 -7.123 -3.413 1.00 92.94 444 SER A O 1
ATOM 3400 N N . THR A 1 445 ? 13.651 -8.397 -4.267 1.00 94.06 445 THR A N 1
ATOM 3401 C CA . THR A 1 445 ? 13.263 -7.484 -5.345 1.00 94.06 445 THR A CA 1
ATOM 3402 C C . THR A 1 445 ? 12.375 -6.373 -4.799 1.00 94.06 445 THR A C 1
ATOM 3404 O O . THR A 1 445 ? 12.662 -5.198 -5.020 1.00 94.06 445 THR A O 1
ATOM 3407 N N . ARG A 1 446 ? 11.375 -6.724 -3.980 1.00 95.62 446 ARG A N 1
ATOM 3408 C CA . ARG A 1 446 ? 10.454 -5.772 -3.345 1.00 95.62 446 ARG A CA 1
ATOM 3409 C C . ARG A 1 446 ? 11.184 -4.790 -2.419 1.00 95.62 446 ARG A C 1
ATOM 3411 O O . ARG A 1 446 ? 10.904 -3.592 -2.433 1.00 95.62 446 ARG A O 1
ATOM 3418 N N . ARG A 1 447 ? 12.184 -5.265 -1.666 1.00 97.00 447 ARG A N 1
ATOM 3419 C CA . ARG A 1 447 ? 13.055 -4.415 -0.837 1.00 97.00 447 ARG A CA 1
ATOM 3420 C C . ARG A 1 447 ? 13.909 -3.463 -1.683 1.00 97.00 447 ARG A C 1
ATOM 3422 O O . ARG A 1 447 ? 14.042 -2.297 -1.322 1.00 97.00 447 ARG A O 1
ATOM 3429 N N . LYS A 1 448 ? 14.445 -3.917 -2.824 1.00 95.94 448 LYS A N 1
ATOM 3430 C CA . LYS A 1 448 ? 15.182 -3.043 -3.755 1.00 95.94 448 LYS A CA 1
ATOM 3431 C C . LYS A 1 448 ? 14.272 -1.985 -4.384 1.00 95.94 448 LYS A C 1
ATOM 3433 O O . LYS A 1 448 ? 14.662 -0.827 -4.453 1.00 95.94 448 LYS A O 1
ATOM 3438 N N . GLN A 1 449 ? 13.050 -2.356 -4.771 1.00 96.88 449 GLN A N 1
ATOM 3439 C CA . GLN A 1 449 ? 12.030 -1.416 -5.251 1.00 96.88 449 GLN A CA 1
ATOM 3440 C C . GLN A 1 449 ? 11.662 -0.383 -4.177 1.00 96.88 449 GLN A C 1
ATOM 3442 O O . GLN A 1 449 ? 11.616 0.802 -4.478 1.00 96.88 449 GLN A O 1
ATOM 3447 N N . THR A 1 450 ? 11.498 -0.806 -2.918 1.00 98.31 450 THR A N 1
ATOM 3448 C CA . THR A 1 450 ? 11.261 0.095 -1.771 1.00 98.31 450 THR A CA 1
ATOM 3449 C C . THR A 1 450 ? 12.380 1.114 -1.616 1.00 98.31 450 THR A C 1
ATOM 3451 O O . THR A 1 450 ? 12.106 2.307 -1.517 1.00 98.31 450 THR A O 1
ATOM 3454 N N . TYR A 1 451 ? 13.639 0.662 -1.645 1.00 97.75 451 TYR A N 1
ATOM 3455 C CA . TYR A 1 451 ? 14.785 1.565 -1.599 1.00 97.75 451 TYR A CA 1
ATOM 3456 C C . TYR A 1 451 ? 14.756 2.557 -2.763 1.00 97.75 451 TYR A C 1
ATOM 3458 O O . TYR A 1 451 ? 14.745 3.762 -2.528 1.00 97.75 451 TYR A O 1
ATOM 3466 N N . ASN A 1 452 ? 14.680 2.049 -3.999 1.00 95.69 452 ASN A N 1
ATOM 3467 C CA . ASN A 1 452 ? 14.696 2.849 -5.221 1.00 95.69 452 ASN A CA 1
ATOM 3468 C C . ASN A 1 452 ? 13.566 3.896 -5.250 1.00 95.69 452 ASN A C 1
ATOM 3470 O O . ASN A 1 452 ? 13.814 5.020 -5.676 1.00 95.69 452 ASN A O 1
ATOM 3474 N N . ALA A 1 453 ? 12.361 3.554 -4.781 1.00 96.75 453 ALA A N 1
ATOM 3475 C CA . ALA A 1 453 ? 11.232 4.478 -4.686 1.00 96.75 453 ALA A CA 1
ATOM 3476 C C . ALA A 1 453 ? 11.491 5.587 -3.652 1.00 96.75 453 ALA A C 1
ATOM 3478 O O . ALA A 1 453 ? 11.321 6.764 -3.958 1.00 96.75 453 ALA A O 1
ATOM 3479 N N . LEU A 1 454 ? 11.957 5.230 -2.449 1.00 98.12 454 LEU A N 1
ATOM 3480 C CA . LEU A 1 454 ? 12.202 6.184 -1.360 1.00 98.12 454 LEU A CA 1
ATOM 3481 C C . LEU A 1 454 ? 13.340 7.177 -1.664 1.00 98.12 454 LEU A C 1
ATOM 3483 O O . LEU A 1 454 ? 13.246 8.330 -1.254 1.00 98.12 454 LEU A O 1
ATOM 3487 N N . ILE A 1 455 ? 14.375 6.769 -2.411 1.00 94.31 455 ILE A N 1
ATOM 3488 C CA . ILE A 1 455 ? 15.464 7.670 -2.848 1.00 94.31 455 ILE A CA 1
ATOM 3489 C C . ILE A 1 455 ? 15.193 8.380 -4.187 1.00 94.31 455 ILE A C 1
ATOM 3491 O O . ILE A 1 455 ? 16.063 9.098 -4.679 1.00 94.31 455 ILE A O 1
ATOM 3495 N N . SER A 1 456 ? 14.028 8.168 -4.810 1.00 91.69 456 SER A N 1
ATOM 3496 C CA . SER A 1 456 ? 13.719 8.680 -6.151 1.00 91.69 456 SER A CA 1
ATOM 3497 C C . SER A 1 456 ? 13.463 10.189 -6.152 1.00 91.69 456 SER A C 1
ATOM 3499 O O . SER A 1 456 ? 12.465 10.654 -5.609 1.00 91.69 456 SER A O 1
ATOM 3501 N N . GLU A 1 457 ? 14.305 10.941 -6.862 1.00 90.50 457 GLU A N 1
ATOM 3502 C CA . GLU A 1 457 ? 14.190 12.401 -7.042 1.00 90.50 457 GLU A CA 1
ATOM 3503 C C . GLU A 1 457 ? 13.409 12.778 -8.322 1.00 90.50 457 GLU A C 1
ATOM 3505 O O . GLU A 1 457 ? 13.630 13.820 -8.934 1.00 90.50 457 GLU A O 1
ATOM 3510 N N . LYS A 1 458 ? 12.510 11.896 -8.784 1.00 87.31 458 LYS A N 1
ATOM 3511 C CA . LYS A 1 458 ? 11.705 12.091 -10.009 1.00 87.31 458 LYS A CA 1
ATOM 3512 C C . LYS A 1 458 ? 10.405 12.889 -9.781 1.00 87.31 458 LYS A C 1
ATOM 3514 O O . LYS A 1 458 ? 9.624 13.043 -10.720 1.00 87.31 458 LYS A O 1
ATOM 3519 N N . GLY A 1 459 ? 10.172 13.373 -8.559 1.00 91.31 459 GLY A N 1
ATOM 3520 C CA . GLY A 1 459 ? 8.945 14.054 -8.132 1.00 91.31 459 GLY A CA 1
ATOM 3521 C C . GLY A 1 459 ? 7.795 13.106 -7.754 1.00 91.31 459 GLY A C 1
ATOM 3522 O O . GLY A 1 459 ? 7.833 11.901 -8.026 1.00 91.31 459 GLY A O 1
ATOM 3523 N N . PHE A 1 460 ? 6.749 13.668 -7.132 1.00 93.56 460 PHE A N 1
ATOM 3524 C CA . PHE A 1 460 ? 5.655 12.911 -6.501 1.00 93.56 460 PHE A CA 1
ATOM 3525 C C . PHE A 1 460 ? 4.978 11.903 -7.430 1.00 93.56 460 PHE A C 1
ATOM 3527 O O . PHE A 1 460 ? 4.670 10.788 -7.026 1.00 93.56 460 PHE A O 1
ATOM 3534 N N . ASN A 1 461 ? 4.727 12.285 -8.684 1.00 91.69 461 ASN A N 1
ATOM 3535 C CA . ASN A 1 461 ? 3.935 11.483 -9.614 1.00 91.69 461 ASN A CA 1
ATOM 3536 C C . ASN A 1 461 ? 4.610 10.141 -9.966 1.00 91.69 461 ASN A C 1
ATOM 3538 O O . ASN A 1 461 ? 3.906 9.148 -10.160 1.00 91.69 461 ASN A O 1
ATOM 3542 N N . ALA A 1 462 ? 5.946 10.083 -9.990 1.00 90.69 462 ALA A N 1
ATOM 3543 C CA . ALA A 1 462 ? 6.685 8.830 -10.145 1.00 90.69 462 ALA A CA 1
ATOM 3544 C C . ALA A 1 462 ? 6.708 8.032 -8.846 1.00 90.69 462 ALA A C 1
ATOM 3546 O O . ALA A 1 462 ? 6.416 6.839 -8.859 1.00 90.69 462 ALA A O 1
ATOM 3547 N N . PHE A 1 463 ? 6.998 8.694 -7.723 1.00 95.06 463 PHE A N 1
ATOM 3548 C CA . PHE A 1 463 ? 6.994 8.041 -6.418 1.00 95.06 463 PHE A CA 1
ATOM 3549 C C . PHE A 1 463 ? 5.635 7.396 -6.102 1.00 95.06 463 PHE A C 1
ATOM 3551 O O . PHE A 1 463 ? 5.592 6.236 -5.710 1.00 95.06 463 PHE A O 1
ATOM 3558 N N . GLY A 1 464 ? 4.522 8.096 -6.342 1.00 94.88 464 GLY A N 1
ATOM 3559 C CA . GLY A 1 464 ? 3.169 7.579 -6.132 1.00 94.88 464 GLY A CA 1
ATOM 3560 C C . GLY A 1 464 ? 2.846 6.357 -6.998 1.00 94.88 464 GLY A C 1
ATOM 3561 O O . GLY A 1 464 ? 2.198 5.431 -6.520 1.00 94.88 464 GLY A O 1
ATOM 3562 N N . ASN A 1 465 ? 3.355 6.310 -8.234 1.00 92.81 465 ASN A N 1
ATOM 3563 C CA . ASN A 1 465 ? 3.255 5.135 -9.105 1.00 92.81 465 ASN A CA 1
ATOM 3564 C C . ASN A 1 465 ? 4.084 3.953 -8.575 1.00 92.81 465 ASN A C 1
ATOM 3566 O O . ASN A 1 465 ? 3.596 2.825 -8.523 1.00 92.81 465 ASN A O 1
ATOM 3570 N N . ASP A 1 466 ? 5.329 4.191 -8.161 1.00 94.56 466 ASP A N 1
ATOM 3571 C CA . ASP A 1 466 ? 6.192 3.144 -7.600 1.00 94.56 466 ASP A CA 1
ATOM 3572 C C . ASP A 1 466 ? 5.638 2.617 -6.259 1.00 94.56 466 ASP A C 1
ATOM 3574 O O . ASP A 1 466 ? 5.667 1.411 -5.998 1.00 94.56 466 ASP A O 1
ATOM 3578 N N . LEU A 1 467 ? 5.048 3.502 -5.449 1.00 97.50 467 LEU A N 1
ATOM 3579 C CA . LEU A 1 467 ? 4.345 3.188 -4.206 1.00 97.50 467 LEU A CA 1
ATOM 3580 C C . LEU A 1 467 ? 3.084 2.344 -4.457 1.00 97.50 467 LEU A C 1
ATOM 3582 O O . LEU A 1 467 ? 2.899 1.330 -3.783 1.00 97.50 467 LEU A O 1
ATOM 3586 N N . GLU A 1 468 ? 2.242 2.708 -5.434 1.00 96.31 468 GLU A N 1
ATOM 3587 C CA . GLU A 1 468 ? 1.048 1.924 -5.785 1.00 96.31 468 GLU A CA 1
ATOM 3588 C C . GLU A 1 468 ? 1.419 0.558 -6.400 1.00 96.31 468 GLU A C 1
ATOM 3590 O O . GLU A 1 468 ? 0.779 -0.449 -6.102 1.00 96.31 468 GLU A O 1
ATOM 3595 N N . ASN A 1 469 ? 2.498 0.471 -7.185 1.00 95.06 469 ASN A N 1
ATOM 3596 C CA . ASN A 1 469 ? 3.013 -0.805 -7.699 1.00 95.06 469 ASN A CA 1
ATOM 3597 C C . ASN A 1 469 ? 3.470 -1.752 -6.574 1.00 95.06 469 ASN A C 1
ATOM 3599 O O . ASN A 1 469 ? 3.135 -2.940 -6.587 1.00 95.06 469 ASN A O 1
ATOM 3603 N N . LEU A 1 470 ? 4.206 -1.230 -5.587 1.00 97.50 470 LEU A N 1
ATOM 3604 C CA . LEU A 1 470 ? 4.626 -1.977 -4.395 1.00 97.50 470 LEU A CA 1
ATOM 3605 C C . LEU A 1 470 ? 3.428 -2.439 -3.553 1.00 97.50 470 LEU A C 1
ATOM 3607 O O . LEU A 1 470 ? 3.381 -3.592 -3.121 1.00 97.50 470 LEU A O 1
ATOM 3611 N N . HIS A 1 471 ? 2.442 -1.559 -3.370 1.00 98.31 471 HIS A N 1
ATOM 3612 C CA . HIS A 1 471 ? 1.155 -1.865 -2.747 1.00 98.31 471 HIS A CA 1
ATOM 3613 C C . HIS A 1 471 ? 0.427 -3.019 -3.457 1.00 98.31 471 HIS A C 1
ATOM 3615 O O . HIS A 1 471 ? 0.051 -4.015 -2.830 1.00 98.31 471 HIS A O 1
ATOM 3621 N N . ASN A 1 472 ? 0.298 -2.932 -4.783 1.00 96.69 472 ASN A N 1
ATOM 3622 C CA . ASN A 1 472 ? -0.424 -3.916 -5.582 1.00 96.69 472 ASN A CA 1
ATOM 3623 C C . ASN A 1 472 ? 0.218 -5.310 -5.513 1.00 96.69 472 ASN A C 1
ATOM 3625 O O . ASN A 1 472 ? -0.514 -6.299 -5.459 1.00 96.69 472 ASN A O 1
ATOM 3629 N N . ASP A 1 473 ? 1.555 -5.418 -5.486 1.00 95.69 473 ASP A N 1
ATOM 3630 C CA . ASP A 1 473 ? 2.219 -6.715 -5.291 1.00 95.69 473 ASP A CA 1
ATOM 3631 C C . ASP A 1 473 ? 1.848 -7.326 -3.934 1.00 95.69 473 ASP A C 1
ATOM 3633 O O . ASP A 1 473 ? 1.395 -8.465 -3.901 1.00 95.69 473 ASP A O 1
ATOM 3637 N N . VAL A 1 474 ? 1.947 -6.586 -2.822 1.00 97.69 474 VAL A N 1
ATOM 3638 C CA . VAL A 1 474 ? 1.651 -7.137 -1.482 1.00 97.69 474 VAL A CA 1
ATOM 3639 C C . VAL A 1 474 ? 0.210 -7.645 -1.376 1.00 97.69 474 VAL A C 1
ATOM 3641 O O . VAL A 1 474 ? -0.005 -8.776 -0.932 1.00 97.69 474 VAL A O 1
ATOM 3644 N N . HIS A 1 475 ? -0.767 -6.869 -1.855 1.00 97.38 475 HIS A N 1
ATOM 3645 C CA . HIS A 1 475 ? -2.169 -7.298 -1.929 1.00 97.38 475 HIS A CA 1
ATOM 3646 C C . HIS A 1 475 ? -2.343 -8.636 -2.663 1.00 97.38 475 HIS A C 1
ATOM 3648 O O . HIS A 1 475 ? -3.083 -9.516 -2.216 1.00 97.38 475 HIS A O 1
ATOM 3654 N N . VAL A 1 476 ? -1.656 -8.807 -3.794 1.00 93.06 476 VAL A N 1
ATOM 3655 C CA . VAL A 1 476 ? -1.775 -10.006 -4.627 1.00 93.06 476 VAL A CA 1
ATOM 3656 C C . VAL A 1 476 ? -0.992 -11.190 -4.059 1.00 93.06 476 VAL A C 1
ATOM 3658 O O . VAL A 1 476 ? -1.529 -12.300 -4.035 1.00 93.06 476 VAL A O 1
ATOM 3661 N N . GLN A 1 477 ? 0.230 -10.985 -3.556 1.00 93.19 477 GLN A N 1
ATOM 3662 C CA . GLN A 1 477 ? 1.037 -12.060 -2.973 1.00 93.19 477 GLN A CA 1
ATOM 3663 C C . GLN A 1 477 ? 0.364 -12.646 -1.724 1.00 93.19 477 GLN A C 1
ATOM 3665 O O . GLN A 1 477 ? 0.305 -13.870 -1.610 1.00 93.19 477 GLN A O 1
ATOM 3670 N N . VAL A 1 478 ? -0.200 -11.813 -0.836 1.00 95.44 478 VAL A N 1
ATOM 3671 C CA . VAL A 1 478 ? -0.934 -12.272 0.363 1.00 95.44 478 VAL A CA 1
ATOM 3672 C C . VAL A 1 478 ? -2.339 -12.782 0.012 1.00 95.44 478 VAL A C 1
ATOM 3674 O O . VAL A 1 478 ? -2.783 -13.800 0.543 1.00 95.44 478 VAL A O 1
ATOM 3677 N N . GLY A 1 479 ? -3.054 -12.107 -0.892 1.00 92.75 479 GLY A N 1
ATOM 3678 C CA . GLY A 1 479 ? -4.425 -12.470 -1.252 1.00 92.75 479 GLY A CA 1
ATOM 3679 C C . GLY A 1 479 ? -4.519 -13.762 -2.065 1.00 92.75 479 GLY A C 1
ATOM 3680 O O . GLY A 1 479 ? -5.243 -14.682 -1.683 1.00 92.75 479 GLY A O 1
ATOM 3681 N N . GLY A 1 480 ? -3.784 -13.877 -3.176 1.00 89.06 480 GLY A N 1
ATOM 3682 C CA . GLY A 1 480 ? -3.936 -14.981 -4.131 1.00 89.06 480 GLY A CA 1
ATOM 3683 C C . GLY A 1 480 ? -5.382 -15.091 -4.638 1.00 89.06 480 GLY A C 1
ATOM 3684 O O . GLY A 1 480 ? -5.925 -14.128 -5.168 1.00 89.06 480 GLY A O 1
ATOM 3685 N N . ASN A 1 481 ? -6.031 -16.242 -4.430 1.00 87.06 481 ASN A N 1
ATOM 3686 C CA . ASN A 1 481 ? -7.465 -16.435 -4.721 1.00 87.06 481 ASN A CA 1
ATOM 3687 C C . ASN A 1 481 ? -8.405 -15.893 -3.617 1.00 87.06 481 ASN A C 1
ATOM 3689 O O . ASN A 1 481 ? -9.620 -16.055 -3.720 1.00 87.06 481 ASN A O 1
ATOM 3693 N N . GLY A 1 482 ? -7.853 -15.339 -2.536 1.00 92.06 482 GLY A N 1
ATOM 3694 C CA . GLY A 1 482 ? -8.570 -14.863 -1.353 1.00 92.06 482 GLY A CA 1
ATOM 3695 C C . GLY A 1 482 ? -8.859 -13.368 -1.395 1.00 92.06 482 GLY A C 1
ATOM 3696 O O . GLY A 1 482 ? -8.355 -12.643 -2.248 1.00 92.06 482 GLY A O 1
ATOM 3697 N N . ILE A 1 483 ? -9.686 -12.910 -0.462 1.00 92.88 483 ILE A N 1
ATOM 3698 C CA . ILE A 1 483 ? -10.380 -11.616 -0.535 1.00 92.88 483 ILE A CA 1
ATOM 3699 C C . ILE A 1 483 ? -9.462 -10.380 -0.673 1.00 92.88 483 ILE A C 1
ATOM 3701 O O . ILE A 1 483 ? -9.837 -9.413 -1.333 1.00 92.88 483 ILE A O 1
ATOM 3705 N N . LEU A 1 484 ? -8.237 -10.423 -0.134 1.00 94.69 484 LEU A N 1
ATOM 3706 C CA . LEU A 1 484 ? -7.288 -9.297 -0.142 1.00 94.69 484 LEU A CA 1
ATOM 3707 C C . LEU A 1 484 ? -6.778 -8.906 -1.551 1.00 94.69 484 LEU A C 1
ATOM 3709 O O . LEU A 1 484 ? -6.372 -7.761 -1.755 1.00 94.69 484 LEU A O 1
ATOM 3713 N N . SER A 1 485 ? -6.849 -9.802 -2.547 1.00 91.56 485 SER A N 1
ATOM 3714 C CA . SER A 1 485 ? -6.450 -9.514 -3.942 1.00 91.56 485 SER A CA 1
ATOM 3715 C C . SER A 1 485 ? -7.558 -8.873 -4.801 1.00 91.56 485 SER A C 1
ATOM 3717 O O . SER A 1 485 ? -7.366 -8.648 -6.002 1.00 91.56 485 SER A O 1
ATOM 3719 N N . TYR A 1 486 ? -8.714 -8.567 -4.198 1.00 89.75 486 TYR A N 1
ATOM 3720 C CA . TYR A 1 486 ? -9.887 -7.979 -4.846 1.00 89.75 486 TYR A CA 1
ATOM 3721 C C . TYR A 1 486 ? -10.126 -6.577 -4.274 1.00 89.75 486 TYR A C 1
ATOM 3723 O O . TYR A 1 486 ? -10.567 -6.457 -3.134 1.00 89.75 486 TYR A O 1
ATOM 3731 N N . ILE A 1 487 ? -9.878 -5.516 -5.060 1.00 89.38 487 ILE A N 1
ATOM 3732 C CA . ILE A 1 487 ? -9.901 -4.109 -4.583 1.00 89.38 487 ILE A CA 1
ATOM 3733 C C . ILE A 1 487 ? -11.145 -3.818 -3.734 1.00 89.38 487 ILE A C 1
ATOM 3735 O O . ILE A 1 487 ? -11.034 -3.396 -2.587 1.00 89.38 487 ILE A O 1
ATOM 3739 N N . SER A 1 488 ? -12.333 -4.114 -4.264 1.00 89.38 488 SER A N 1
ATOM 3740 C CA . SER A 1 488 ? -13.602 -3.793 -3.606 1.00 89.38 488 SER A CA 1
ATOM 3741 C C . SER A 1 488 ? -13.855 -4.532 -2.287 1.00 89.38 488 SER A C 1
ATOM 3743 O O . SER A 1 488 ? -14.838 -4.224 -1.627 1.00 89.38 488 SER A O 1
ATOM 3745 N N . LEU A 1 489 ? -13.039 -5.520 -1.917 1.00 93.81 489 LEU A N 1
ATOM 3746 C CA . LEU A 1 489 ? -13.234 -6.351 -0.725 1.00 93.81 489 LEU A CA 1
ATOM 3747 C C . LEU A 1 489 ? -12.006 -6.386 0.198 1.00 93.81 489 LEU A C 1
ATOM 3749 O O . LEU A 1 489 ? -12.093 -6.888 1.316 1.00 93.81 489 LEU A O 1
ATOM 3753 N N . ALA A 1 490 ? -10.868 -5.859 -0.257 1.00 96.38 490 ALA A N 1
ATOM 3754 C CA . ALA A 1 490 ? -9.582 -6.032 0.401 1.00 96.38 490 ALA A CA 1
ATOM 3755 C C . ALA A 1 490 ? -9.544 -5.489 1.840 1.00 96.38 490 ALA A C 1
ATOM 3757 O O . ALA A 1 490 ? -8.963 -6.128 2.712 1.00 96.38 490 ALA A O 1
ATOM 3758 N N . ALA A 1 491 ? -10.212 -4.361 2.103 1.00 98.25 491 ALA A N 1
ATOM 3759 C CA . ALA A 1 491 ? -10.200 -3.701 3.410 1.00 98.25 491 ALA A CA 1
ATOM 3760 C C . ALA A 1 491 ? -10.893 -4.476 4.543 1.00 98.25 491 ALA A C 1
ATOM 3762 O O . ALA A 1 491 ? -10.660 -4.161 5.707 1.00 98.25 491 ALA A O 1
ATOM 3763 N N . TYR A 1 492 ? -11.692 -5.504 4.229 1.00 98.62 492 TYR A N 1
ATOM 3764 C CA . TYR A 1 492 ? -12.249 -6.401 5.247 1.00 98.62 492 TYR A CA 1
ATOM 3765 C C . TYR A 1 492 ? -11.200 -7.330 5.867 1.00 98.62 492 TYR A C 1
ATOM 3767 O O . TYR A 1 492 ? -11.473 -7.955 6.885 1.00 98.62 492 TYR A O 1
ATOM 3775 N N . GLU A 1 493 ? -10.034 -7.501 5.245 1.00 98.25 493 GLU A N 1
ATOM 3776 C CA . GLU A 1 493 ? -8.996 -8.398 5.744 1.00 98.25 493 GLU A CA 1
ATOM 3777 C C . GLU A 1 493 ? -8.027 -7.622 6.673 1.00 98.25 493 GLU A C 1
ATOM 3779 O O . GLU A 1 493 ? -7.546 -6.555 6.295 1.00 98.25 493 GLU A O 1
ATOM 3784 N N . PRO A 1 494 ? -7.712 -8.102 7.895 1.00 98.06 494 PRO A N 1
ATOM 3785 C CA . PRO A 1 494 ? -6.938 -7.317 8.864 1.00 98.06 494 PRO A CA 1
ATOM 3786 C C . PRO A 1 494 ? -5.516 -6.884 8.454 1.00 98.06 494 PRO A C 1
ATOM 3788 O O . PRO A 1 494 ? -5.083 -5.810 8.887 1.00 98.06 494 PRO A O 1
ATOM 3791 N N . LEU A 1 495 ? -4.781 -7.647 7.628 1.00 98.12 495 LEU A N 1
ATOM 3792 C CA . LEU A 1 495 ? -3.457 -7.222 7.138 1.00 98.12 495 LEU A CA 1
ATOM 3793 C C . LEU A 1 495 ? -3.537 -6.020 6.193 1.00 98.12 495 LEU A C 1
ATOM 3795 O O . LEU A 1 495 ? -2.553 -5.280 6.134 1.00 98.12 495 LEU A O 1
ATOM 3799 N N . PHE A 1 496 ? -4.672 -5.773 5.522 1.00 98.81 496 PHE A N 1
ATOM 3800 C CA . PHE A 1 496 ? -4.905 -4.558 4.726 1.00 98.81 496 PHE A CA 1
ATOM 3801 C C . PHE A 1 496 ? -4.440 -3.304 5.469 1.00 98.81 496 PHE A C 1
ATOM 3803 O O . PHE A 1 496 ? -3.658 -2.507 4.959 1.00 98.81 496 PHE A O 1
ATOM 3810 N N . TRP A 1 497 ? -4.874 -3.156 6.718 1.00 98.81 497 TRP A N 1
ATOM 3811 C CA . TRP A 1 497 ? -4.639 -1.953 7.504 1.00 98.81 497 TRP A CA 1
ATOM 3812 C C . TRP A 1 497 ? -3.188 -1.846 7.986 1.00 98.81 497 TRP A C 1
ATOM 3814 O O . TRP A 1 497 ? -2.642 -0.748 8.063 1.00 98.81 497 TRP A O 1
ATOM 3824 N N . LEU A 1 498 ? -2.522 -2.966 8.296 1.00 98.75 498 LEU A N 1
ATOM 3825 C CA . LEU A 1 498 ? -1.083 -2.966 8.610 1.00 98.75 498 LEU A CA 1
ATOM 3826 C C . LEU A 1 498 ? -0.234 -2.646 7.368 1.00 98.75 498 LEU A C 1
ATOM 3828 O O . LEU A 1 498 ? 0.783 -1.957 7.473 1.00 98.75 498 LEU A O 1
ATOM 3832 N N . HIS A 1 499 ? -0.670 -3.121 6.199 1.00 98.81 499 HIS A N 1
ATOM 3833 C CA . HIS A 1 499 ? -0.054 -2.846 4.907 1.00 98.81 499 HIS A CA 1
ATOM 3834 C C . HIS A 1 499 ? -0.193 -1.367 4.514 1.00 98.81 499 HIS A C 1
ATOM 3836 O O . HIS A 1 499 ? 0.820 -0.701 4.295 1.00 98.81 499 HIS A O 1
ATOM 3842 N N . HIS A 1 500 ? -1.417 -0.828 4.506 1.00 98.88 500 HIS A N 1
ATOM 3843 C CA . HIS A 1 500 ? -1.706 0.571 4.155 1.00 98.88 500 HIS A CA 1
ATOM 3844 C C . HIS A 1 500 ? -1.044 1.578 5.095 1.00 98.88 500 HIS A C 1
ATOM 3846 O O . HIS A 1 500 ? -0.643 2.656 4.666 1.00 98.88 500 HIS A O 1
ATOM 3852 N N . ASN A 1 501 ? -0.810 1.214 6.354 1.00 98.81 501 ASN A N 1
ATOM 3853 C CA . ASN A 1 501 ? -0.040 2.068 7.250 1.00 98.81 501 ASN A CA 1
ATOM 3854 C C . ASN A 1 501 ? 1.467 2.095 6.938 1.00 98.81 501 ASN A C 1
ATOM 3856 O O . ASN A 1 501 ? 2.125 3.095 7.224 1.00 98.81 501 ASN A O 1
ATOM 3860 N N . ASN A 1 502 ? 2.025 1.035 6.335 1.00 98.94 502 ASN A N 1
ATOM 3861 C CA . ASN A 1 502 ? 3.387 1.085 5.795 1.00 98.94 502 ASN A CA 1
ATOM 3862 C C . ASN A 1 502 ? 3.439 1.885 4.481 1.00 98.94 502 ASN A C 1
ATOM 3864 O O . ASN A 1 502 ? 4.428 2.562 4.225 1.00 98.94 502 ASN A O 1
ATOM 3868 N N . ILE A 1 503 ? 2.362 1.884 3.686 1.00 98.88 503 ILE A N 1
ATOM 3869 C CA . ILE A 1 503 ? 2.214 2.788 2.533 1.00 98.88 503 ILE A CA 1
ATOM 3870 C C . ILE A 1 503 ? 2.195 4.258 2.995 1.00 98.88 503 ILE A C 1
ATOM 3872 O O . ILE A 1 503 ? 2.940 5.072 2.449 1.00 98.88 503 ILE A O 1
ATOM 3876 N N . ASP A 1 504 ? 1.444 4.593 4.053 1.00 98.88 504 ASP A N 1
ATOM 3877 C CA . ASP A 1 504 ? 1.444 5.942 4.648 1.00 98.88 504 ASP A CA 1
ATOM 3878 C C . ASP A 1 504 ? 2.819 6.336 5.227 1.00 98.88 504 ASP A C 1
ATOM 3880 O O . ASP A 1 504 ? 3.287 7.463 5.031 1.00 98.88 504 ASP A O 1
ATOM 3884 N N . ARG A 1 505 ? 3.514 5.385 5.870 1.00 98.81 505 ARG A N 1
ATOM 3885 C CA . ARG A 1 505 ? 4.899 5.552 6.338 1.00 98.81 505 ARG A CA 1
ATOM 3886 C C . ARG A 1 505 ? 5.856 5.855 5.190 1.00 98.81 505 ARG A C 1
ATOM 3888 O O . ARG A 1 505 ? 6.626 6.806 5.283 1.00 98.81 505 ARG A O 1
ATOM 3895 N N . MET A 1 506 ? 5.804 5.081 4.108 1.00 98.88 506 MET A N 1
ATOM 3896 C CA . MET A 1 506 ? 6.652 5.292 2.934 1.00 98.88 506 MET A CA 1
ATOM 3897 C C . MET A 1 506 ? 6.379 6.643 2.268 1.00 98.88 506 MET A C 1
ATOM 3899 O O . MET A 1 506 ? 7.326 7.325 1.887 1.00 98.88 506 MET A O 1
ATOM 3903 N N . LEU A 1 507 ? 5.111 7.064 2.186 1.00 98.75 507 LEU A N 1
ATOM 3904 C CA . LEU A 1 507 ? 4.733 8.399 1.718 1.00 98.75 507 LEU A CA 1
ATOM 3905 C C . LEU A 1 507 ? 5.342 9.498 2.601 1.00 98.75 507 LEU A C 1
ATOM 3907 O O . LEU A 1 507 ? 5.984 10.404 2.079 1.00 98.75 507 LEU A O 1
ATOM 3911 N N . ALA A 1 508 ? 5.211 9.393 3.929 1.00 98.75 508 ALA A N 1
ATOM 3912 C CA . ALA A 1 508 ? 5.818 10.345 4.860 1.00 98.75 508 ALA A CA 1
ATOM 3913 C C . ALA A 1 508 ? 7.352 10.387 4.735 1.00 98.75 508 ALA A C 1
ATOM 3915 O O . ALA A 1 508 ? 7.938 11.468 4.729 1.00 98.75 508 ALA A O 1
ATOM 3916 N N . MET A 1 509 ? 8.005 9.226 4.601 1.00 98.88 509 MET A N 1
ATOM 3917 C CA . MET A 1 509 ? 9.458 9.131 4.430 1.00 98.88 509 MET A CA 1
ATOM 3918 C C . MET A 1 509 ? 9.929 9.762 3.114 1.00 98.88 509 MET A C 1
ATOM 3920 O O . MET A 1 509 ? 10.915 10.495 3.117 1.00 98.88 509 MET A O 1
ATOM 3924 N N . TRP A 1 510 ? 9.224 9.535 2.001 1.00 98.69 510 TRP A N 1
ATOM 3925 C CA . TRP A 1 510 ? 9.580 10.157 0.723 1.00 98.69 510 TRP A CA 1
ATOM 3926 C C . TRP A 1 510 ? 9.366 11.673 0.743 1.00 98.69 510 TRP A C 1
ATOM 3928 O O . TRP A 1 510 ? 10.261 12.401 0.324 1.00 98.69 510 TRP A O 1
ATOM 3938 N N . GLN A 1 511 ? 8.241 12.158 1.285 1.00 98.12 511 GLN A N 1
ATOM 3939 C CA . GLN A 1 511 ? 7.980 13.598 1.449 1.00 98.12 511 GLN A CA 1
ATOM 3940 C C . GLN A 1 511 ? 9.042 14.275 2.327 1.00 98.12 511 GLN A C 1
ATOM 3942 O O . GLN A 1 511 ? 9.408 15.422 2.094 1.00 98.12 511 GLN A O 1
ATOM 3947 N N . ALA A 1 512 ? 9.541 13.567 3.343 1.00 98.31 512 ALA A N 1
ATOM 3948 C CA . ALA A 1 512 ? 10.566 14.076 4.242 1.00 98.31 512 ALA A CA 1
ATOM 3949 C C . ALA A 1 512 ? 11.949 14.134 3.577 1.00 98.31 512 ALA A C 1
ATOM 3951 O O . ALA A 1 512 ? 12.672 15.098 3.792 1.00 98.31 512 ALA A O 1
ATOM 3952 N N . ALA A 1 513 ? 12.292 13.131 2.761 1.00 97.75 513 ALA A N 1
ATOM 3953 C CA . ALA A 1 513 ? 13.552 13.057 2.017 1.00 97.75 513 ALA A CA 1
ATOM 3954 C C . ALA A 1 513 ? 13.539 13.825 0.676 1.00 97.75 513 ALA A C 1
ATOM 3956 O O . ALA A 1 513 ? 14.547 13.877 -0.025 1.00 97.75 513 ALA A O 1
ATOM 3957 N N . ASN A 1 514 ? 12.398 14.386 0.264 1.00 95.88 514 ASN A N 1
ATOM 3958 C CA . ASN A 1 514 ? 12.253 15.168 -0.969 1.00 95.88 514 ASN A CA 1
ATOM 3959 C C . ASN A 1 514 ? 11.399 16.426 -0.705 1.00 95.88 514 ASN A C 1
ATOM 3961 O O . ASN A 1 514 ? 10.317 16.562 -1.283 1.00 95.88 514 ASN A O 1
ATOM 3965 N N . PRO A 1 515 ? 11.847 17.337 0.183 1.00 94.00 515 PRO A N 1
ATOM 3966 C CA . PRO A 1 515 ? 11.150 18.596 0.431 1.00 94.00 515 PRO A CA 1
ATOM 3967 C C . PRO A 1 515 ? 11.162 19.499 -0.818 1.00 94.00 515 PRO A C 1
ATOM 3969 O O . PRO A 1 515 ? 11.941 19.284 -1.747 1.00 94.00 515 PRO A O 1
ATOM 3972 N N . GLY A 1 516 ? 10.322 20.538 -0.818 1.00 89.44 516 GLY A N 1
ATOM 3973 C CA . GLY A 1 516 ? 10.273 21.560 -1.873 1.00 89.44 516 GLY A CA 1
ATOM 3974 C C . GLY A 1 516 ? 9.030 21.479 -2.764 1.00 89.44 516 GLY A C 1
ATOM 3975 O O . GLY A 1 516 ? 8.499 20.402 -3.035 1.00 89.44 516 GLY A O 1
ATOM 3976 N N . GLU A 1 517 ? 8.554 22.637 -3.228 1.00 88.88 517 GLU A N 1
ATOM 3977 C CA . GLU A 1 517 ? 7.325 22.751 -4.029 1.00 88.88 517 GLU A CA 1
ATOM 3978 C C . GLU A 1 517 ? 7.452 22.076 -5.408 1.00 88.88 517 GLU A C 1
ATOM 3980 O O . GLU A 1 517 ? 6.463 21.624 -5.984 1.00 88.88 517 GLU A O 1
ATOM 3985 N N . GLU A 1 518 ? 8.676 21.950 -5.930 1.00 88.06 518 GLU A N 1
ATOM 3986 C CA . GLU A 1 518 ? 8.991 21.214 -7.157 1.00 88.06 518 GLU A CA 1
ATOM 3987 C C . GLU A 1 518 ? 8.699 19.710 -7.056 1.00 88.06 518 GLU A C 1
ATOM 3989 O O . GLU A 1 518 ? 8.500 19.050 -8.079 1.00 88.06 518 GLU A O 1
ATOM 3994 N N . ASN A 1 519 ? 8.650 19.183 -5.829 1.00 92.06 519 ASN A N 1
ATOM 3995 C CA . ASN A 1 519 ? 8.366 17.788 -5.525 1.00 92.06 519 ASN A CA 1
ATOM 3996 C C . ASN A 1 519 ? 6.884 17.534 -5.226 1.00 92.06 519 ASN A C 1
ATOM 3998 O O . ASN A 1 519 ? 6.533 16.396 -4.924 1.00 92.06 519 ASN A O 1
ATOM 4002 N N . TYR A 1 520 ? 6.001 18.533 -5.334 1.00 92.38 520 TYR A N 1
ATOM 4003 C CA . TYR A 1 520 ? 4.562 18.342 -5.136 1.00 92.38 520 TYR A CA 1
ATOM 4004 C C . TYR A 1 520 ? 3.882 17.589 -6.293 1.00 92.38 520 TYR A C 1
ATOM 4006 O O . TYR A 1 520 ? 4.388 17.463 -7.414 1.00 92.38 520 TYR A O 1
ATOM 4014 N N . LEU A 1 521 ? 2.690 17.069 -5.997 1.00 92.81 521 LEU A N 1
ATOM 4015 C CA . LEU A 1 521 ? 1.832 16.375 -6.951 1.00 92.81 521 LEU A CA 1
ATOM 4016 C C . LEU A 1 521 ? 1.417 17.307 -8.092 1.00 92.81 521 LEU A C 1
ATOM 4018 O O . LEU A 1 521 ? 0.875 18.393 -7.882 1.00 92.81 521 LEU A O 1
ATOM 4022 N N . ASN A 1 522 ? 1.625 16.830 -9.316 1.00 89.31 522 ASN A N 1
ATOM 4023 C CA . ASN A 1 522 ? 1.168 17.481 -10.537 1.00 89.31 522 ASN A CA 1
ATOM 4024 C C . ASN A 1 522 ? -0.127 16.823 -11.020 1.00 89.31 522 ASN A C 1
ATOM 4026 O O . ASN A 1 522 ? -0.271 15.599 -10.930 1.00 89.31 522 ASN A O 1
ATOM 4030 N N . ALA A 1 523 ? -1.054 17.623 -11.550 1.00 89.12 523 ALA A N 1
ATOM 4031 C CA . ALA A 1 523 ? -2.352 17.121 -11.985 1.00 89.12 523 ALA A CA 1
ATOM 4032 C C . ALA A 1 523 ? -2.222 16.036 -13.073 1.00 89.12 523 ALA A C 1
ATOM 4034 O O . ALA A 1 523 ? -1.340 16.096 -13.931 1.00 89.12 523 ALA A O 1
ATOM 4035 N N . SER A 1 524 ? -3.082 15.020 -13.021 1.00 83.62 524 SER A N 1
ATOM 4036 C CA . SER A 1 524 ? -3.064 13.875 -13.941 1.00 83.62 524 SER A CA 1
ATOM 4037 C C . SER A 1 524 ? -4.456 13.257 -14.044 1.00 83.62 524 SER A C 1
ATOM 4039 O O . SER A 1 524 ? -5.296 13.504 -13.189 1.00 83.62 524 SER A O 1
ATOM 4041 N N . ASP A 1 525 ? -4.699 12.434 -15.063 1.00 80.38 525 ASP A N 1
ATOM 4042 C CA . ASP A 1 525 ? -6.020 11.850 -15.333 1.00 80.38 525 ASP A CA 1
ATOM 4043 C C . ASP A 1 525 ? -6.675 11.199 -14.106 1.00 80.38 525 ASP A C 1
ATOM 4045 O O . ASP A 1 525 ? -6.089 10.350 -13.424 1.00 80.38 525 ASP A O 1
ATOM 4049 N N . ALA A 1 526 ? -7.920 11.586 -13.855 1.00 81.94 526 ALA A N 1
ATOM 4050 C CA . ALA A 1 526 ? -8.677 11.201 -12.681 1.00 81.94 526 ALA A CA 1
ATOM 4051 C C . ALA A 1 526 ? -9.019 9.706 -12.648 1.00 81.94 526 ALA A C 1
ATOM 4053 O O . ALA A 1 526 ? -9.107 9.045 -13.688 1.00 81.94 526 ALA A O 1
ATOM 4054 N N . ALA A 1 527 ? -9.258 9.179 -11.449 1.00 81.88 527 ALA A N 1
ATOM 4055 C CA . ALA A 1 527 ? -9.947 7.907 -11.251 1.00 81.88 527 ALA A CA 1
ATOM 4056 C C . ALA A 1 527 ? -11.399 8.135 -10.792 1.00 81.88 527 ALA A C 1
ATOM 4058 O O . ALA A 1 527 ? -11.661 8.948 -9.905 1.00 81.88 527 ALA A O 1
ATOM 4059 N N . ALA A 1 528 ? -12.341 7.392 -11.380 1.00 80.31 528 ALA A N 1
ATOM 4060 C CA . ALA A 1 528 ? -13.732 7.376 -10.930 1.00 80.31 528 ALA A CA 1
ATOM 4061 C C . ALA A 1 528 ? -13.855 6.659 -9.576 1.00 80.31 528 ALA A C 1
ATOM 4063 O O . ALA A 1 528 ? -13.343 5.550 -9.410 1.00 80.31 528 ALA A O 1
ATOM 4064 N N . THR A 1 529 ? -14.581 7.262 -8.635 1.00 85.06 529 THR A N 1
ATOM 4065 C CA . THR A 1 529 ? -14.901 6.686 -7.318 1.00 85.06 529 THR A CA 1
ATOM 4066 C C . THR A 1 529 ? -16.367 6.927 -6.967 1.00 85.06 529 THR A C 1
ATOM 4068 O O . THR A 1 529 ? -17.063 7.672 -7.658 1.00 85.06 529 THR A O 1
ATOM 4071 N N . TYR A 1 530 ? -16.857 6.309 -5.890 1.00 84.06 530 TYR A N 1
ATOM 4072 C CA . TYR A 1 530 ? -18.261 6.360 -5.467 1.00 84.06 530 TYR A CA 1
ATOM 4073 C C . TYR A 1 530 ? -18.879 7.769 -5.522 1.00 84.06 530 TYR A C 1
ATOM 4075 O O . TYR A 1 530 ? -19.925 7.961 -6.133 1.00 84.06 530 TYR A O 1
ATOM 4083 N N . GLN A 1 531 ? -18.201 8.765 -4.938 1.00 80.62 531 GLN A N 1
ATOM 4084 C CA . GLN A 1 531 ? -18.682 10.152 -4.852 1.00 80.62 531 GLN A CA 1
ATOM 4085 C C . GLN A 1 531 ? -18.007 11.103 -5.863 1.00 80.62 531 GLN A C 1
ATOM 4087 O O . GLN A 1 531 ? -18.227 12.312 -5.822 1.00 80.62 531 GLN A O 1
ATOM 40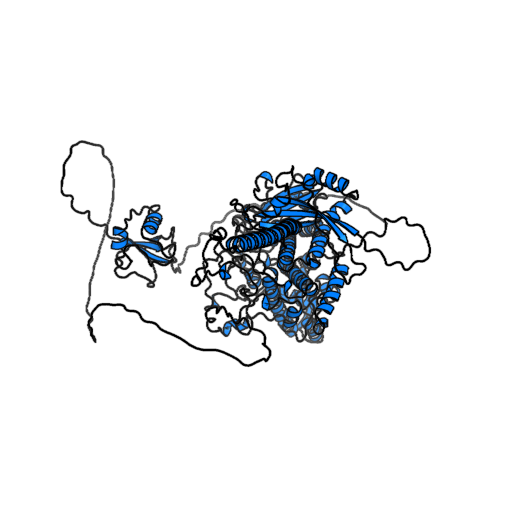92 N N . ARG A 1 532 ? -17.204 10.574 -6.797 1.00 78.94 532 ARG A N 1
ATOM 4093 C CA . ARG A 1 532 ? -16.654 11.343 -7.920 1.00 78.94 532 ARG A CA 1
ATOM 4094 C C . ARG A 1 532 ? -16.767 10.561 -9.233 1.00 78.94 532 ARG A C 1
ATOM 4096 O O . ARG A 1 532 ? -15.877 9.765 -9.549 1.00 78.94 532 ARG A O 1
ATOM 4103 N N . PRO A 1 533 ? -17.839 10.781 -10.015 1.00 69.56 533 PRO A N 1
ATOM 4104 C CA . PRO A 1 533 ? -17.901 10.284 -11.378 1.00 69.56 533 PRO A CA 1
ATOM 4105 C C . PRO A 1 533 ? -16.846 10.980 -12.242 1.00 69.56 533 PRO A C 1
ATOM 4107 O O . PRO A 1 533 ? -16.668 12.194 -12.180 1.00 69.56 533 PRO A O 1
ATOM 4110 N N . VAL A 1 534 ? -16.170 10.179 -13.057 1.00 69.44 534 VAL A N 1
ATOM 4111 C CA . VAL A 1 534 ? -15.353 10.610 -14.196 1.00 69.44 534 VAL A CA 1
ATOM 4112 C C . VAL A 1 534 ? -15.988 9.926 -15.394 1.00 69.44 534 VAL A C 1
ATOM 4114 O O . VAL A 1 534 ? -16.305 8.736 -15.287 1.00 69.44 534 VAL A O 1
ATOM 4117 N N . ASP A 1 535 ? -16.218 10.643 -16.497 1.00 60.12 535 ASP A N 1
ATOM 4118 C CA . ASP A 1 535 ? -16.825 9.991 -17.656 1.00 60.12 535 ASP A CA 1
ATOM 4119 C C . ASP A 1 535 ? -15.887 8.910 -18.212 1.00 60.12 535 ASP A C 1
ATOM 4121 O O . ASP A 1 535 ? -14.687 9.122 -18.404 1.00 60.12 535 ASP A O 1
ATOM 4125 N N . LEU A 1 536 ? -16.449 7.720 -18.407 1.00 51.25 536 LEU A N 1
ATOM 4126 C CA . LEU A 1 536 ? -15.743 6.527 -18.846 1.00 51.25 536 LEU A CA 1
ATOM 4127 C C . LEU A 1 536 ? -15.766 6.381 -20.376 1.00 51.25 536 LEU A C 1
ATOM 4129 O O . LEU A 1 536 ? -15.025 5.538 -20.883 1.00 51.25 536 LEU A O 1
ATOM 4133 N N . SER A 1 537 ? -16.585 7.158 -21.105 1.00 46.53 537 SER A N 1
ATOM 4134 C CA . SER A 1 537 ? -16.554 7.193 -22.578 1.00 46.53 537 SER A CA 1
ATOM 4135 C C . SER A 1 537 ? -15.521 8.166 -23.146 1.00 46.53 537 SER A C 1
ATOM 4137 O O . SER A 1 537 ? -14.980 7.903 -24.218 1.00 46.53 537 SER A O 1
ATOM 4139 N N . ASP A 1 538 ? -15.204 9.244 -22.425 1.00 41.97 538 ASP A N 1
ATOM 4140 C CA . ASP A 1 538 ? -14.558 10.424 -23.023 1.00 41.97 538 ASP A CA 1
ATOM 4141 C C . ASP A 1 538 ? -13.036 10.495 -22.807 1.00 41.97 538 ASP A C 1
ATOM 4143 O O . ASP A 1 538 ? -12.371 11.376 -23.340 1.00 41.97 538 ASP A O 1
ATOM 4147 N N . VAL A 1 539 ? -12.431 9.519 -22.117 1.00 47.00 539 VAL A N 1
ATOM 4148 C CA . VAL A 1 539 ? -10.960 9.422 -21.927 1.00 47.00 539 VAL A CA 1
ATOM 4149 C C . VAL A 1 539 ? -10.156 9.162 -23.217 1.00 47.00 539 VAL A C 1
ATOM 4151 O O . VAL A 1 539 ? -8.932 9.010 -23.168 1.00 47.00 539 VAL A O 1
ATOM 4154 N N . ASP A 1 540 ? -10.841 9.069 -24.356 1.00 40.56 540 ASP A N 1
ATOM 4155 C CA . ASP A 1 540 ? -10.287 8.930 -25.705 1.00 40.56 540 ASP A CA 1
ATOM 4156 C C . ASP A 1 540 ? -10.765 10.029 -26.676 1.00 40.56 540 ASP A C 1
ATOM 4158 O O . ASP A 1 540 ? -10.469 9.939 -27.876 1.00 40.56 540 ASP A O 1
ATOM 4162 N N . ALA A 1 541 ? -11.468 11.059 -26.180 1.00 42.53 541 ALA A N 1
ATOM 4163 C CA . ALA A 1 541 ? -11.687 12.295 -26.926 1.00 42.53 541 ALA A CA 1
ATOM 4164 C C . ALA A 1 541 ? -10.331 12.909 -27.310 1.00 42.53 541 ALA A C 1
ATOM 4166 O O . ALA A 1 541 ? -9.340 12.766 -26.590 1.00 42.53 541 ALA A O 1
ATOM 4167 N N . GLU A 1 542 ? -10.261 13.508 -28.493 1.00 39.50 542 GLU A N 1
ATOM 4168 C CA . GLU A 1 542 ? -9.012 14.061 -29.014 1.00 39.50 542 GLU A CA 1
ATOM 4169 C C . GLU A 1 542 ? -8.770 15.425 -28.364 1.00 39.50 542 GLU A C 1
ATOM 4171 O O . GLU A 1 542 ? -9.680 16.248 -28.287 1.00 39.50 542 GLU A O 1
ATOM 4176 N N . GLU A 1 543 ? -7.553 15.652 -27.861 1.00 43.28 543 GLU A N 1
ATOM 4177 C CA . GLU A 1 543 ? -7.065 17.016 -27.663 1.00 43.28 543 GLU A CA 1
ATOM 4178 C C . GLU A 1 543 ? -6.917 17.600 -29.077 1.00 43.28 543 GLU A C 1
ATOM 4180 O O . GLU A 1 543 ? -5.939 17.307 -29.765 1.00 43.28 543 GLU A O 1
ATOM 4185 N N . ASP A 1 544 ? -7.929 18.340 -29.542 1.00 38.66 544 ASP A N 1
ATOM 4186 C CA . ASP A 1 544 ? -7.852 19.112 -30.785 1.00 38.66 544 ASP A CA 1
ATOM 4187 C C . ASP A 1 544 ? -6.747 20.167 -30.615 1.00 38.66 544 ASP A C 1
ATOM 4189 O O . ASP A 1 544 ? -6.962 21.217 -30.009 1.00 38.66 544 ASP A O 1
ATOM 4193 N N . GLU A 1 545 ? -5.548 19.892 -31.140 1.00 40.78 545 GLU A N 1
ATOM 4194 C CA . GLU A 1 545 ? -4.406 20.824 -31.089 1.00 40.78 545 GLU A CA 1
ATOM 4195 C C . GLU A 1 545 ? -4.688 22.148 -31.840 1.00 40.78 545 GLU A C 1
ATOM 4197 O O . GLU A 1 545 ? -3.984 23.134 -31.622 1.00 40.78 545 GLU A O 1
ATOM 4202 N N . ASP A 1 546 ? -5.730 22.168 -32.684 1.00 37.84 546 ASP A N 1
ATOM 4203 C CA . ASP A 1 546 ? -6.202 23.312 -33.475 1.00 37.84 546 ASP A CA 1
ATOM 4204 C C . ASP A 1 546 ? -7.502 23.956 -32.931 1.00 37.84 546 ASP A C 1
ATOM 4206 O O . ASP A 1 546 ? -8.031 24.882 -33.552 1.00 37.84 546 ASP A O 1
ATOM 4210 N N . ALA A 1 547 ? -8.043 23.506 -31.789 1.00 44.84 547 ALA A N 1
ATOM 4211 C CA . ALA A 1 547 ? -9.179 24.186 -31.165 1.00 44.84 547 ALA A CA 1
ATOM 4212 C C . ALA A 1 547 ? -8.740 25.563 -30.640 1.00 44.84 547 ALA A C 1
ATOM 4214 O O . ALA A 1 547 ? -7.963 25.657 -29.688 1.00 44.84 547 ALA A O 1
ATOM 4215 N N . GLU A 1 548 ? -9.257 26.642 -31.240 1.00 37.38 548 GLU A N 1
ATOM 4216 C CA . GLU A 1 548 ? -9.158 27.971 -30.634 1.00 37.38 548 GLU A CA 1
ATOM 4217 C C . GLU A 1 548 ? -9.762 27.907 -29.223 1.00 37.38 548 GLU A C 1
ATOM 4219 O O . GLU A 1 548 ? -10.881 27.419 -29.050 1.00 37.38 548 GLU A O 1
ATOM 4224 N N . GLU A 1 549 ? -9.016 28.377 -28.214 1.00 36.62 549 GLU A N 1
ATOM 4225 C CA . GLU A 1 549 ? -9.514 28.509 -26.842 1.00 36.62 549 GLU A CA 1
ATOM 4226 C C . GLU A 1 549 ? -10.756 29.415 -26.860 1.00 36.62 549 GLU A C 1
ATOM 4228 O O . GLU A 1 549 ? -10.619 30.638 -26.865 1.00 36.62 549 GLU A O 1
ATOM 4233 N N . ASP A 1 550 ? -11.963 28.837 -26.872 1.00 39.19 550 ASP A N 1
ATOM 4234 C CA . ASP A 1 550 ? -13.196 29.582 -26.613 1.00 39.19 550 ASP A CA 1
ATOM 4235 C C . ASP A 1 550 ? -13.123 30.065 -25.155 1.00 39.19 550 ASP A C 1
ATOM 4237 O O . ASP A 1 550 ? -13.238 29.240 -24.237 1.00 39.19 550 ASP A O 1
ATOM 4241 N N . PRO A 1 551 ? -12.912 31.376 -24.919 1.00 36.78 551 PRO A N 1
ATOM 4242 C CA . PRO A 1 551 ? -12.620 31.901 -23.592 1.00 36.78 551 PRO A CA 1
ATOM 4243 C C . PRO A 1 551 ? -13.850 31.898 -22.674 1.00 36.78 551 PRO A C 1
ATOM 4245 O O . PRO A 1 551 ? -13.694 32.075 -21.465 1.00 36.78 551 PRO A O 1
ATOM 4248 N N . ASP A 1 552 ? -15.048 31.685 -23.230 1.00 34.31 552 ASP A N 1
ATOM 4249 C CA . ASP A 1 552 ? -16.296 31.512 -22.485 1.00 34.31 552 ASP A CA 1
ATOM 4250 C C . ASP A 1 552 ? -16.670 30.021 -22.318 1.00 34.31 552 ASP A C 1
ATOM 4252 O O . ASP A 1 552 ? -17.558 29.684 -21.521 1.00 34.31 552 ASP A O 1
ATOM 4256 N N . SER A 1 553 ? -15.958 29.096 -22.981 1.00 36.44 553 SER A N 1
ATOM 4257 C CA . SER A 1 553 ? -16.105 27.661 -22.732 1.00 36.44 553 SER A CA 1
ATOM 4258 C C . SER A 1 553 ? -15.446 27.267 -21.405 1.00 36.44 553 SER A C 1
ATOM 4260 O O . SER A 1 553 ? -14.238 27.071 -21.274 1.00 36.44 553 SER A O 1
ATOM 4262 N N . VAL A 1 554 ? -16.268 27.075 -20.373 1.00 30.81 554 VAL A N 1
ATOM 4263 C CA . VAL A 1 554 ? -15.824 26.401 -19.145 1.00 30.81 554 VAL A CA 1
ATOM 4264 C C . VAL A 1 554 ? -15.733 24.895 -19.419 1.00 30.81 554 VAL A C 1
ATOM 4266 O O . VAL A 1 554 ? -16.562 24.112 -18.946 1.00 30.81 554 VAL A O 1
ATOM 4269 N N . GLN A 1 555 ? -14.719 24.476 -20.187 1.00 36.53 555 GLN A N 1
ATOM 4270 C CA . GLN A 1 555 ? -14.282 23.082 -20.192 1.00 36.53 555 GLN A CA 1
ATOM 4271 C C . GLN A 1 555 ? -13.941 22.699 -18.751 1.00 36.53 555 GLN A C 1
ATOM 4273 O O . GLN A 1 555 ? -13.036 23.249 -18.123 1.00 36.53 555 GLN A O 1
ATOM 4278 N N . ASN A 1 556 ? -14.712 21.770 -18.189 1.00 37.53 556 ASN A N 1
ATOM 4279 C CA . ASN A 1 556 ? -14.591 21.400 -16.786 1.00 37.53 556 ASN A CA 1
ATOM 4280 C C . ASN A 1 556 ? -13.473 20.365 -16.579 1.00 37.53 556 ASN A C 1
ATOM 4282 O O . ASN A 1 556 ? -13.715 19.259 -16.096 1.00 37.53 556 ASN A O 1
ATOM 4286 N N . ASP A 1 557 ? -12.240 20.742 -16.925 1.00 43.59 557 ASP A N 1
ATOM 4287 C CA . ASP A 1 557 ? -11.025 19.918 -16.797 1.00 43.59 557 ASP A CA 1
ATOM 4288 C C . ASP A 1 557 ? -10.834 19.388 -15.352 1.00 43.59 557 ASP A C 1
ATOM 4290 O O . ASP A 1 557 ? -10.331 18.287 -15.120 1.00 43.59 557 ASP A O 1
ATOM 4294 N N . SER A 1 558 ? -11.390 20.094 -14.356 1.00 50.66 558 SER A N 1
ATOM 4295 C CA . SER A 1 558 ? -11.409 19.667 -12.947 1.00 50.66 558 SER A CA 1
ATOM 4296 C C . SER A 1 558 ? -12.170 18.354 -12.666 1.00 50.66 558 SER A C 1
ATOM 4298 O O . SER A 1 558 ? -11.898 17.695 -11.657 1.00 50.66 558 SER A O 1
ATOM 4300 N N . LEU A 1 559 ? -13.092 17.933 -13.544 1.00 59.31 559 LEU A N 1
ATOM 4301 C CA . LEU A 1 559 ? -13.753 16.622 -13.444 1.00 59.31 559 LEU A CA 1
ATOM 4302 C C . LEU A 1 559 ? -12.843 15.473 -13.895 1.00 59.31 559 LEU A C 1
ATOM 4304 O O . LEU A 1 559 ? -12.922 14.383 -13.331 1.00 59.31 559 LEU A O 1
ATOM 4308 N N . HIS A 1 560 ? -11.973 15.712 -14.879 1.00 72.62 560 HIS A N 1
ATOM 4309 C CA . HIS A 1 560 ? -11.186 14.669 -15.543 1.00 72.62 560 HIS A CA 1
ATOM 4310 C C . HIS A 1 560 ? -9.736 14.583 -15.050 1.00 72.62 560 HIS A C 1
ATOM 4312 O O . HIS A 1 560 ? -9.032 13.640 -15.416 1.00 72.62 560 HIS A O 1
ATOM 4318 N N . LYS A 1 561 ? -9.291 15.498 -14.175 1.00 83.81 561 LYS A N 1
ATOM 4319 C CA . LYS A 1 561 ? -7.956 15.481 -13.552 1.00 83.81 561 LYS A CA 1
ATOM 4320 C C . LYS A 1 561 ? -8.025 15.383 -12.023 1.00 83.81 561 LYS A C 1
ATOM 4322 O O . LYS A 1 561 ? -8.778 16.098 -11.365 1.00 83.81 561 LYS A O 1
ATOM 4327 N N . ASP A 1 562 ? -7.205 14.506 -11.453 1.00 88.38 562 ASP A N 1
ATOM 4328 C CA . ASP A 1 562 ? -6.827 14.508 -10.038 1.00 88.38 562 ASP A CA 1
ATOM 4329 C C . ASP A 1 562 ? -5.686 15.503 -9.814 1.00 88.38 562 ASP A C 1
ATOM 4331 O O . ASP A 1 562 ? -4.699 15.493 -10.548 1.00 88.38 562 ASP A O 1
ATOM 4335 N N . SER A 1 563 ? -5.824 16.368 -8.810 1.00 90.69 563 SER A N 1
ATOM 4336 C CA . SER A 1 563 ? -4.927 17.492 -8.531 1.00 90.69 563 SER A CA 1
ATOM 4337 C C . SER A 1 563 ? -4.751 17.718 -7.023 1.00 90.69 563 SER A C 1
ATOM 4339 O O . SER A 1 563 ? -5.261 16.964 -6.189 1.00 90.69 563 SER A O 1
ATOM 4341 N N . MET A 1 564 ? -4.033 18.783 -6.654 1.00 92.50 564 MET A N 1
ATOM 4342 C CA . MET A 1 564 ? -3.858 19.157 -5.250 1.00 92.50 564 MET A CA 1
ATOM 4343 C C . MET A 1 564 ? -5.175 19.503 -4.539 1.00 92.50 564 MET A C 1
ATOM 4345 O O . MET A 1 564 ? -5.302 19.260 -3.339 1.00 92.50 564 MET A O 1
ATOM 4349 N N . ASP A 1 565 ? -6.151 20.028 -5.282 1.00 90.56 565 ASP A N 1
ATOM 4350 C CA . ASP A 1 565 ? -7.433 20.528 -4.774 1.00 90.56 565 ASP A CA 1
ATOM 4351 C C . ASP A 1 565 ? -8.569 19.494 -4.835 1.00 90.56 565 ASP A C 1
ATOM 4353 O O . ASP A 1 565 ? -9.675 19.774 -4.372 1.00 90.56 565 ASP A O 1
ATOM 4357 N N . THR A 1 566 ? -8.333 18.305 -5.402 1.00 89.81 566 THR A N 1
ATOM 4358 C CA . THR A 1 566 ? -9.367 17.268 -5.528 1.00 89.81 566 THR A CA 1
ATOM 4359 C C . THR A 1 566 ? -9.879 16.832 -4.146 1.00 89.81 566 THR A C 1
ATOM 4361 O O . THR A 1 566 ? -9.076 16.385 -3.322 1.00 89.81 566 THR A O 1
ATOM 4364 N N . PRO A 1 567 ? -11.203 16.901 -3.886 1.00 91.44 567 PRO A N 1
ATOM 4365 C CA . PRO A 1 567 ? -11.781 16.439 -2.630 1.00 91.44 567 PRO A CA 1
ATOM 4366 C C . PRO A 1 567 ? -11.556 14.941 -2.396 1.00 91.44 567 PRO A C 1
ATOM 4368 O O . PRO A 1 567 ? -11.959 14.094 -3.196 1.00 91.44 567 PRO A O 1
ATOM 4371 N N . LEU A 1 568 ? -10.960 14.607 -1.255 1.00 93.88 568 LEU A N 1
ATOM 4372 C CA . LEU A 1 568 ? -10.700 13.240 -0.817 1.00 93.88 568 LEU A CA 1
ATOM 4373 C C . LEU A 1 568 ? -11.941 12.687 -0.091 1.00 93.88 568 LEU A C 1
ATOM 4375 O O . LEU A 1 568 ? -11.949 12.528 1.126 1.00 93.88 568 LEU A O 1
ATOM 4379 N N . TYR A 1 569 ? -13.032 12.440 -0.821 1.00 90.69 569 TYR A N 1
ATOM 4380 C CA . TYR A 1 569 ? -14.270 11.903 -0.235 1.00 90.69 569 TYR A CA 1
ATOM 4381 C C . TYR A 1 569 ? -14.058 10.519 0.415 1.00 90.69 569 TYR A C 1
ATOM 4383 O O . TYR A 1 569 ? -13.348 9.701 -0.167 1.00 90.69 569 TYR A O 1
ATOM 4391 N N . PRO A 1 570 ? -14.709 10.191 1.550 1.00 91.69 570 PRO A N 1
ATOM 4392 C CA . PRO A 1 570 ? -15.685 10.989 2.297 1.00 91.69 570 PRO A CA 1
ATOM 4393 C C . PRO A 1 570 ? -15.048 11.810 3.440 1.00 91.69 570 PRO A C 1
ATOM 4395 O O . PRO A 1 570 ? -15.738 12.191 4.387 1.00 91.69 570 PRO A O 1
ATOM 4398 N N . TRP A 1 571 ? -13.737 12.064 3.404 1.00 93.12 571 TRP A N 1
ATOM 4399 C CA . TRP A 1 571 ? -13.003 12.647 4.526 1.00 93.12 571 TRP A CA 1
ATOM 4400 C C . TRP A 1 571 ? -13.313 14.137 4.688 1.00 93.12 571 TRP A C 1
ATOM 4402 O O . TRP A 1 571 ? -13.094 14.947 3.785 1.00 93.12 571 TRP A O 1
ATOM 4412 N N . MET A 1 572 ? -13.810 14.510 5.867 1.00 90.44 572 MET A N 1
ATOM 4413 C CA . MET A 1 572 ? -14.229 15.874 6.190 1.00 90.44 572 MET A CA 1
ATOM 4414 C C . MET A 1 572 ? -13.482 16.412 7.416 1.00 90.44 572 MET A C 1
ATOM 4416 O O . MET A 1 572 ? -13.212 15.688 8.377 1.00 90.44 572 MET A O 1
ATOM 4420 N N . HIS A 1 573 ? -13.158 17.701 7.383 1.00 90.50 573 HIS A N 1
ATOM 4421 C CA . HIS A 1 573 ? -12.594 18.469 8.491 1.00 90.50 573 HIS A CA 1
ATOM 4422 C C . HIS A 1 573 ? -13.684 18.954 9.455 1.00 90.50 573 HIS A C 1
ATOM 4424 O O . HIS A 1 573 ? -14.851 19.104 9.093 1.00 90.50 573 HIS A O 1
ATOM 4430 N N . LYS A 1 574 ? -13.311 19.306 10.692 1.00 90.06 574 LYS A N 1
ATOM 4431 C CA . LYS A 1 574 ? -14.253 19.844 11.703 1.00 90.06 574 LYS A CA 1
ATOM 4432 C C . LYS A 1 574 ? -14.951 21.154 11.303 1.00 90.06 574 LYS A C 1
ATOM 4434 O O . LYS A 1 574 ? -15.944 21.515 11.926 1.00 90.06 574 LYS A O 1
ATOM 4439 N N . ASN A 1 575 ? -14.447 21.861 10.293 1.00 86.50 575 ASN A N 1
ATOM 4440 C CA . ASN A 1 575 ? -15.054 23.074 9.739 1.00 86.50 575 ASN A CA 1
ATOM 4441 C C . ASN A 1 575 ? -16.054 22.795 8.590 1.00 86.50 575 ASN A C 1
ATOM 4443 O O . ASN A 1 575 ? -16.622 23.736 8.041 1.00 86.50 575 ASN A O 1
ATOM 4447 N N . GLY A 1 576 ? -16.272 21.527 8.220 1.00 82.94 576 GLY A N 1
ATOM 4448 C CA . GLY A 1 576 ? -17.165 21.123 7.131 1.00 82.94 576 GLY A CA 1
ATOM 4449 C C . GLY A 1 576 ? -16.549 21.175 5.728 1.00 82.94 576 GLY A C 1
ATOM 4450 O O . GLY A 1 576 ? -17.266 20.960 4.752 1.00 82.94 576 GLY A O 1
ATOM 4451 N N . GLN A 1 577 ? -15.252 21.467 5.596 1.00 86.38 577 GLN A N 1
ATOM 4452 C CA . GLN A 1 577 ? -14.532 21.334 4.326 1.00 86.38 577 GLN A CA 1
ATOM 4453 C C . GLN A 1 577 ? -14.108 19.880 4.095 1.00 86.38 577 GLN A C 1
ATOM 4455 O O . GLN A 1 577 ? -13.810 19.148 5.040 1.00 86.38 577 GLN A O 1
ATOM 4460 N N . TRP A 1 578 ? -14.064 19.470 2.831 1.00 89.25 578 TRP A N 1
ATOM 4461 C CA . TRP A 1 578 ? -13.450 18.205 2.434 1.00 89.25 578 TRP A CA 1
ATOM 4462 C C . TRP A 1 578 ? -11.938 18.267 2.614 1.00 89.25 578 TRP A C 1
ATOM 4464 O O . TRP A 1 578 ? -11.346 19.338 2.483 1.00 89.25 578 TRP A O 1
ATOM 4474 N N . TRP A 1 579 ? -11.328 17.118 2.885 1.00 94.75 579 TRP A N 1
ATOM 4475 C CA . TRP A 1 579 ? -9.882 16.979 2.775 1.00 94.75 579 TRP A CA 1
ATOM 4476 C C . TRP A 1 579 ? -9.447 17.095 1.312 1.00 94.75 579 TRP A C 1
ATOM 4478 O O . TRP A 1 579 ? -10.197 16.757 0.396 1.00 94.75 579 TRP A O 1
ATOM 4488 N N . SER A 1 580 ? -8.213 17.528 1.108 1.00 95.94 580 SER A N 1
ATOM 4489 C CA . SER A 1 580 ? -7.530 17.643 -0.180 1.00 95.94 580 SER A CA 1
ATOM 4490 C C . SER A 1 580 ? -6.077 17.188 -0.026 1.00 95.94 580 SER A C 1
ATOM 4492 O O . SER A 1 580 ? -5.587 17.020 1.093 1.00 95.94 580 SER A O 1
ATOM 4494 N N . SER A 1 581 ? -5.339 17.034 -1.128 1.00 96.44 581 SER A N 1
ATOM 4495 C CA . SER A 1 581 ? -3.898 16.748 -1.034 1.00 96.44 581 SER A CA 1
ATOM 4496 C C . SER A 1 581 ? -3.129 17.859 -0.307 1.00 96.44 581 SER A C 1
ATOM 4498 O O . SER A 1 581 ? -2.118 17.572 0.325 1.00 96.44 581 SER A O 1
ATOM 4500 N N . ARG A 1 582 ? -3.611 19.113 -0.346 1.00 95.19 582 ARG A N 1
ATOM 4501 C CA . ARG A 1 582 ? -2.986 20.263 0.344 1.00 95.19 582 ARG A CA 1
ATOM 4502 C C . ARG A 1 582 ? -2.944 20.135 1.866 1.00 95.19 582 ARG A C 1
ATOM 4504 O O . ARG A 1 582 ? -2.156 20.826 2.499 1.00 95.19 582 ARG A O 1
ATOM 4511 N N . ASP A 1 583 ? -3.784 19.288 2.459 1.00 95.62 583 ASP A N 1
ATOM 4512 C CA . ASP A 1 583 ? -3.816 19.090 3.914 1.00 95.62 583 ASP A CA 1
ATOM 4513 C C . ASP A 1 583 ? -2.640 18.246 4.437 1.00 95.62 583 ASP A C 1
ATOM 4515 O O . ASP A 1 583 ? -2.422 18.188 5.649 1.00 95.62 583 ASP A O 1
ATOM 4519 N N . ILE A 1 584 ? -1.943 17.546 3.533 1.00 95.06 584 ILE A N 1
ATOM 4520 C CA . ILE A 1 584 ? -1.007 16.449 3.826 1.00 95.06 584 ILE A CA 1
ATOM 4521 C C . ILE A 1 584 ? 0.154 16.347 2.816 1.00 95.06 584 ILE A C 1
ATOM 4523 O O . ILE A 1 584 ? 0.757 15.275 2.676 1.00 95.06 584 ILE A O 1
ATOM 4527 N N . GLN A 1 585 ? 0.428 17.430 2.088 1.00 94.06 585 GLN A N 1
ATOM 4528 C CA . GLN A 1 585 ? 1.411 17.492 1.002 1.00 94.06 585 GLN A CA 1
ATOM 4529 C C . GLN A 1 585 ? 2.859 17.449 1.516 1.00 94.06 585 GLN A C 1
ATOM 4531 O O . GLN A 1 585 ? 3.741 16.943 0.822 1.00 94.06 585 GLN A O 1
ATOM 4536 N N . ASP A 1 586 ? 3.081 17.940 2.737 1.00 93.69 586 ASP A N 1
ATOM 4537 C CA . ASP A 1 586 ? 4.377 18.056 3.388 1.00 93.69 586 ASP A CA 1
ATOM 4538 C C . ASP A 1 586 ? 4.513 16.998 4.489 1.00 93.69 586 ASP A C 1
ATOM 4540 O O . ASP A 1 586 ? 3.573 16.721 5.236 1.00 93.69 586 ASP A O 1
ATOM 4544 N N . ALA A 1 587 ? 5.714 16.446 4.686 1.00 94.12 587 ALA A N 1
ATOM 4545 C CA . ALA A 1 587 ? 5.943 15.460 5.751 1.00 94.12 587 ALA A CA 1
ATOM 4546 C C . ALA A 1 587 ? 5.609 15.990 7.158 1.00 94.12 587 ALA A C 1
ATOM 4548 O O . ALA A 1 587 ? 5.257 15.214 8.042 1.00 94.12 587 ALA A O 1
ATOM 4549 N N . SER A 1 588 ? 5.685 17.310 7.366 1.00 94.06 588 SER A N 1
ATOM 4550 C CA . SER A 1 588 ? 5.342 17.947 8.644 1.00 94.06 588 SER A CA 1
ATOM 4551 C C . SER A 1 588 ? 3.836 17.973 8.951 1.00 94.06 588 SER A C 1
ATOM 4553 O O . SER A 1 588 ? 3.444 18.161 10.106 1.00 94.06 588 SER A O 1
ATOM 4555 N N . ASP A 1 589 ? 2.979 17.744 7.949 1.00 95.50 589 ASP A N 1
ATOM 4556 C CA . ASP A 1 589 ? 1.524 17.804 8.101 1.00 95.50 589 ASP A CA 1
ATOM 4557 C C . ASP A 1 589 ? 0.980 16.691 8.998 1.00 95.50 589 ASP A C 1
ATOM 4559 O O . ASP A 1 589 ? 0.043 16.917 9.765 1.00 95.50 589 ASP A O 1
ATOM 4563 N N . ILE A 1 590 ? 1.605 15.507 8.981 1.00 96.31 590 ILE A N 1
ATOM 4564 C CA . ILE A 1 590 ? 1.184 14.351 9.791 1.00 96.31 590 ILE A CA 1
ATOM 4565 C C . ILE A 1 590 ? 1.167 14.682 11.293 1.00 96.31 590 ILE A C 1
ATOM 4567 O O . ILE A 1 590 ? 0.280 14.254 12.039 1.00 96.31 590 ILE A O 1
ATOM 4571 N N . TRP A 1 591 ? 2.085 15.549 11.734 1.00 96.50 591 TRP A N 1
ATOM 4572 C CA . TRP A 1 591 ? 2.197 15.968 13.127 1.00 96.50 591 TRP A CA 1
ATOM 4573 C C . TRP A 1 591 ? 1.018 16.840 13.588 1.00 96.50 591 TRP A C 1
ATOM 4575 O O . TRP A 1 591 ? 0.684 16.821 14.777 1.00 96.50 591 TRP A O 1
ATOM 4585 N N . LYS A 1 592 ? 0.327 17.540 12.669 1.00 93.88 592 LYS A N 1
ATOM 4586 C CA . LYS A 1 592 ? -0.922 18.281 12.956 1.00 93.88 592 LYS A CA 1
ATOM 4587 C C . LYS A 1 592 ? -2.024 17.335 13.453 1.00 93.88 592 LYS A C 1
ATOM 4589 O O . LYS A 1 592 ? -2.827 17.710 14.307 1.00 93.88 592 LYS A O 1
ATOM 4594 N N . PHE A 1 593 ? -1.995 16.084 12.989 1.00 94.19 593 PHE A N 1
ATOM 4595 C CA . PHE A 1 593 ? -2.891 14.990 13.378 1.00 94.19 593 PHE A CA 1
ATOM 4596 C C . PHE A 1 593 ? -2.297 14.085 14.474 1.00 94.19 593 PHE A C 1
ATOM 4598 O O . PHE A 1 593 ? -2.793 12.989 14.728 1.00 94.19 593 PHE A O 1
ATOM 4605 N N . LYS A 1 594 ? -1.254 14.565 15.171 1.00 94.94 594 LYS A N 1
ATOM 4606 C CA . LYS A 1 594 ? -0.648 13.946 16.364 1.00 94.94 594 LYS A CA 1
ATOM 4607 C C . LYS A 1 594 ? -0.087 12.536 16.145 1.00 94.94 594 LYS A C 1
ATOM 4609 O O . LYS A 1 594 ? -0.028 11.745 17.095 1.00 94.94 594 LYS A O 1
ATOM 4614 N N . TYR A 1 595 ? 0.379 12.224 14.943 1.00 97.88 595 TYR A N 1
ATOM 4615 C CA . TYR A 1 595 ? 1.137 11.004 14.687 1.00 97.88 595 TYR A CA 1
ATOM 4616 C C . TYR A 1 595 ? 2.441 11.295 13.944 1.00 97.88 595 TYR A C 1
ATOM 4618 O O . TYR A 1 595 ? 2.622 12.375 13.393 1.00 97.88 595 TYR A O 1
ATOM 4626 N N . GLY A 1 596 ? 3.352 10.330 13.968 1.00 98.25 596 GLY A N 1
ATOM 4627 C CA . GLY A 1 596 ? 4.601 10.318 13.208 1.00 98.25 596 GLY A CA 1
ATOM 4628 C C . GLY A 1 596 ? 5.067 8.878 13.002 1.00 98.25 596 GLY A C 1
ATOM 4629 O O . GLY A 1 596 ? 4.301 7.946 13.247 1.00 98.25 596 GLY A O 1
ATOM 4630 N N . TYR A 1 597 ? 6.329 8.684 12.637 1.00 98.69 597 TYR A N 1
ATOM 4631 C CA . TYR A 1 597 ? 6.975 7.369 12.501 1.00 98.69 597 TYR A CA 1
ATOM 4632 C C . TYR A 1 597 ? 8.380 7.411 13.120 1.00 98.69 597 TYR A C 1
ATOM 4634 O O . TYR A 1 597 ? 8.922 8.504 13.245 1.00 98.69 597 TYR A O 1
ATOM 4642 N N . PRO A 1 598 ? 9.024 6.294 13.505 1.00 98.25 598 PRO A N 1
ATOM 4643 C CA . PRO A 1 598 ? 10.423 6.308 13.949 1.00 98.25 598 PRO A CA 1
ATOM 4644 C C . PRO A 1 598 ? 11.365 7.014 12.958 1.00 98.25 598 PRO A C 1
ATOM 4646 O O . PRO A 1 598 ? 12.317 7.675 13.371 1.00 98.25 598 PRO A O 1
ATOM 4649 N N . GLU A 1 599 ? 11.050 6.930 11.664 1.00 98.12 599 GLU A N 1
ATOM 4650 C CA . GLU A 1 599 ? 11.768 7.562 10.557 1.00 98.12 599 GLU A CA 1
ATOM 4651 C C . GLU A 1 599 ? 11.289 8.986 10.240 1.00 98.12 599 GLU A C 1
ATOM 4653 O O . GLU A 1 599 ? 12.067 9.763 9.706 1.00 98.12 599 GLU A O 1
ATOM 4658 N N . VAL A 1 600 ? 10.058 9.363 10.613 1.00 98.44 600 VAL A N 1
ATOM 4659 C CA . VAL A 1 600 ? 9.527 10.744 10.512 1.00 98.44 600 VAL A CA 1
ATOM 4660 C C . VAL A 1 600 ? 8.965 11.181 11.878 1.00 98.44 600 VAL A C 1
ATOM 4662 O O . VAL A 1 600 ? 7.745 11.262 12.074 1.00 98.44 600 VAL A O 1
ATOM 4665 N N . PRO A 1 601 ? 9.830 11.360 12.893 1.00 98.19 601 PRO A N 1
ATOM 4666 C CA . PRO A 1 601 ? 9.406 11.291 14.285 1.00 98.19 601 PRO A CA 1
ATOM 4667 C C . PRO A 1 601 ? 8.798 12.590 14.801 1.00 98.19 601 PRO A C 1
ATOM 4669 O O . PRO A 1 601 ? 9.251 13.689 14.492 1.00 98.19 601 PRO A O 1
ATOM 4672 N N . CYS A 1 602 ? 7.838 12.461 15.716 1.00 97.69 602 CYS A N 1
ATOM 4673 C CA . CYS A 1 602 ? 7.234 13.587 16.434 1.00 97.69 602 CYS A CA 1
ATOM 4674 C C . CYS A 1 602 ? 8.252 14.481 17.181 1.00 97.69 602 CYS A C 1
ATOM 4676 O O . CYS A 1 602 ? 7.960 15.635 17.489 1.00 97.69 602 CYS A O 1
ATOM 4678 N N . SER A 1 603 ? 9.459 13.986 17.475 1.00 97.06 603 SER A N 1
ATOM 4679 C CA . SER A 1 603 ? 10.550 14.788 18.048 1.00 97.06 603 SER A CA 1
ATOM 4680 C C . SER A 1 603 ? 11.135 15.821 17.070 1.00 97.06 603 SER A C 1
ATOM 4682 O O . SER A 1 603 ? 11.818 16.747 17.510 1.00 97.06 603 SER A O 1
ATOM 4684 N N . TYR A 1 604 ? 10.847 15.707 15.768 1.00 97.31 604 TYR A N 1
ATOM 4685 C CA . TYR A 1 604 ? 11.331 16.605 14.715 1.00 97.31 604 TYR A CA 1
ATOM 4686 C C . TYR A 1 604 ? 10.364 17.756 14.377 1.00 97.31 604 TYR A C 1
ATOM 4688 O O . TYR A 1 604 ? 10.707 18.592 13.552 1.00 97.31 604 TYR A O 1
ATOM 4696 N N . ILE A 1 605 ? 9.235 17.909 15.088 1.00 95.69 605 ILE A N 1
ATOM 4697 C CA . ILE A 1 605 ? 8.256 19.011 14.897 1.00 95.69 605 ILE A CA 1
ATOM 4698 C C . ILE A 1 605 ? 8.886 20.420 14.880 1.00 95.69 605 ILE A C 1
ATOM 4700 O O . ILE A 1 605 ? 8.342 21.339 14.276 1.00 95.69 605 ILE A O 1
ATOM 4704 N N . LYS A 1 606 ? 10.023 20.611 15.563 1.00 95.69 606 LYS A N 1
ATOM 4705 C CA . LYS A 1 606 ? 10.749 21.894 15.650 1.00 95.69 606 LYS A CA 1
ATOM 4706 C C . LYS A 1 606 ? 12.020 21.954 14.786 1.00 95.69 606 LYS A C 1
ATOM 4708 O O . LYS A 1 606 ? 12.841 22.846 14.989 1.00 95.69 606 LYS A O 1
ATOM 4713 N N . LYS A 1 607 ? 12.239 20.974 13.910 1.00 96.25 607 LYS A N 1
ATOM 4714 C CA . LYS A 1 607 ? 13.402 20.881 13.016 1.00 96.25 607 LYS A CA 1
ATOM 4715 C C . LYS A 1 607 ? 13.063 21.481 11.655 1.00 96.25 607 LYS A C 1
ATOM 4717 O O . LYS A 1 607 ? 11.892 21.576 11.296 1.00 96.25 607 LYS A O 1
ATOM 4722 N N . THR A 1 608 ? 14.080 21.914 10.918 1.00 95.88 608 THR A N 1
ATOM 4723 C CA . THR A 1 608 ? 13.882 22.417 9.550 1.00 95.88 608 THR A CA 1
ATOM 4724 C C . THR A 1 608 ? 13.673 21.252 8.569 1.00 95.88 608 THR A C 1
ATOM 4726 O O . THR A 1 608 ? 14.068 20.124 8.891 1.00 95.88 608 THR A O 1
ATOM 4729 N N . PRO A 1 609 ? 13.082 21.481 7.380 1.00 94.69 609 PRO A N 1
ATOM 4730 C CA . PRO A 1 609 ? 12.924 20.439 6.365 1.00 94.69 609 PRO A CA 1
ATOM 4731 C C . PRO A 1 609 ? 14.243 19.754 5.986 1.00 94.69 609 PRO A C 1
ATOM 4733 O O . PRO A 1 609 ? 14.269 18.543 5.836 1.00 94.69 609 PRO A O 1
ATOM 4736 N N . GLU A 1 610 ? 15.356 20.487 5.933 1.00 95.06 610 GLU A N 1
ATOM 4737 C CA . GLU A 1 610 ? 16.681 19.956 5.569 1.00 95.06 610 GLU A CA 1
ATOM 4738 C C . GLU A 1 610 ? 17.269 19.067 6.678 1.00 95.06 610 GLU A C 1
ATOM 4740 O O . GLU A 1 610 ? 17.926 18.059 6.411 1.00 95.06 610 GLU A O 1
ATOM 4745 N N . GLN A 1 611 ? 17.011 19.415 7.945 1.00 96.31 611 GLN A N 1
ATOM 4746 C CA . GLN A 1 611 ? 17.366 18.575 9.093 1.00 96.31 611 GLN A CA 1
ATOM 4747 C C . GLN A 1 611 ? 16.540 17.287 9.124 1.00 96.31 611 GLN A C 1
ATOM 4749 O O . GLN A 1 611 ? 17.048 16.248 9.547 1.00 96.31 611 GLN A O 1
ATOM 4754 N N . LEU A 1 612 ? 15.273 17.363 8.705 1.00 97.50 612 LEU A N 1
ATOM 4755 C CA . LEU A 1 612 ? 14.411 16.198 8.571 1.00 97.50 612 LEU A CA 1
ATOM 4756 C C . LEU A 1 612 ? 14.874 15.316 7.401 1.00 97.50 612 LEU A C 1
ATOM 4758 O O . LEU A 1 612 ? 15.123 14.143 7.646 1.00 97.50 612 LEU A O 1
ATOM 4762 N N . ASP A 1 613 ? 15.077 15.868 6.200 1.00 97.38 613 ASP A N 1
ATOM 4763 C CA . ASP A 1 613 ? 15.600 15.153 5.021 1.00 97.38 613 ASP A CA 1
ATOM 4764 C C . ASP A 1 613 ? 16.878 14.389 5.360 1.00 97.38 613 ASP A C 1
ATOM 4766 O O . ASP A 1 613 ? 16.907 13.168 5.229 1.00 97.38 613 ASP A O 1
ATOM 4770 N N . THR A 1 614 ? 17.885 15.072 5.916 1.00 97.06 614 THR A N 1
ATOM 4771 C CA . THR A 1 614 ? 19.150 14.435 6.319 1.00 97.06 614 THR A CA 1
ATOM 4772 C C . THR A 1 614 ? 18.896 13.200 7.193 1.00 97.06 614 THR A C 1
ATOM 4774 O O . THR A 1 614 ? 19.388 12.113 6.897 1.00 97.06 614 THR A O 1
ATOM 4777 N N . PHE A 1 615 ? 18.071 13.337 8.238 1.00 98.00 615 PHE A N 1
ATOM 4778 C CA . PHE A 1 615 ? 17.736 12.233 9.140 1.00 98.00 615 PHE A CA 1
ATOM 4779 C C . PHE A 1 615 ? 16.944 11.112 8.448 1.00 98.00 615 PHE A C 1
ATOM 4781 O O . PHE A 1 615 ? 17.219 9.935 8.676 1.00 98.00 615 PHE A O 1
ATOM 4788 N N . VAL A 1 616 ? 15.964 11.435 7.601 1.00 98.56 616 VAL A N 1
ATOM 4789 C CA . VAL A 1 616 ? 15.144 10.417 6.927 1.00 98.56 616 VAL A CA 1
ATOM 4790 C C . VAL A 1 616 ? 15.948 9.694 5.849 1.00 98.56 616 VAL A C 1
ATOM 4792 O O . VAL A 1 616 ? 15.862 8.471 5.757 1.00 98.56 616 VAL A O 1
ATOM 4795 N N . THR A 1 617 ? 16.792 10.403 5.101 1.00 98.12 617 THR A N 1
ATOM 4796 C CA . THR A 1 617 ? 17.747 9.833 4.143 1.00 98.12 617 THR A CA 1
ATOM 4797 C C . THR A 1 617 ? 18.731 8.888 4.849 1.00 98.12 617 THR A C 1
ATOM 4799 O O . THR A 1 617 ? 18.929 7.764 4.375 1.00 98.12 617 THR A O 1
ATOM 4802 N N . GLU A 1 618 ? 19.238 9.244 6.042 1.00 97.62 618 GLU A N 1
ATOM 4803 C CA . GLU A 1 618 ? 19.995 8.314 6.898 1.00 97.62 618 GLU A CA 1
ATOM 4804 C C . GLU A 1 618 ? 19.192 7.047 7.222 1.00 97.62 618 GLU A C 1
ATOM 4806 O O . GLU A 1 618 ? 19.696 5.938 7.023 1.00 97.62 618 GLU A O 1
ATOM 4811 N N . LYS A 1 619 ? 17.933 7.177 7.667 1.00 98.00 619 LYS A N 1
ATOM 4812 C CA . LYS A 1 619 ? 17.084 6.018 8.002 1.00 98.00 619 LYS A CA 1
ATOM 4813 C C . LYS A 1 619 ? 16.759 5.150 6.785 1.00 98.00 619 LYS A C 1
ATOM 4815 O O . LYS A 1 619 ? 16.861 3.928 6.884 1.00 98.00 619 LYS A O 1
ATOM 4820 N N . ILE A 1 620 ? 16.440 5.738 5.631 1.00 98.06 620 ILE A N 1
ATOM 4821 C CA . ILE A 1 620 ? 16.216 5.014 4.367 1.00 98.06 620 ILE A CA 1
ATOM 4822 C C . ILE A 1 620 ? 17.461 4.194 4.004 1.00 98.06 620 ILE A C 1
ATOM 4824 O O . ILE A 1 620 ? 17.353 3.006 3.684 1.00 98.06 620 ILE A O 1
ATOM 4828 N N . ASN A 1 621 ? 18.652 4.789 4.103 1.00 96.00 621 ASN A N 1
ATOM 4829 C CA . ASN A 1 621 ? 19.908 4.104 3.811 1.00 96.00 621 ASN A CA 1
ATOM 4830 C C . ASN A 1 621 ? 20.244 3.004 4.844 1.00 96.00 621 ASN A C 1
ATOM 4832 O O . ASN A 1 621 ? 20.702 1.924 4.466 1.00 96.00 621 ASN A O 1
ATOM 4836 N N . GLU A 1 622 ? 19.978 3.207 6.136 1.00 94.75 622 GLU A N 1
ATOM 4837 C CA . GLU A 1 622 ? 20.175 2.190 7.187 1.00 94.75 622 GLU A CA 1
ATOM 4838 C C . GLU A 1 622 ? 19.236 0.978 7.068 1.00 94.75 622 GLU A C 1
ATOM 4840 O O . GLU A 1 622 ? 19.643 -0.170 7.319 1.00 94.75 622 GLU A O 1
ATOM 4845 N N . LEU A 1 623 ? 17.978 1.235 6.706 1.00 95.50 623 LEU A N 1
ATOM 4846 C CA . LEU A 1 623 ? 16.929 0.229 6.576 1.00 95.50 623 LEU A CA 1
ATOM 4847 C C . LEU A 1 623 ? 17.032 -0.532 5.252 1.00 95.50 623 LEU A C 1
ATOM 4849 O O . LEU A 1 623 ? 16.988 -1.768 5.253 1.00 95.50 623 LEU A O 1
ATOM 4853 N N . TYR A 1 624 ? 17.212 0.183 4.134 1.00 96.38 624 TYR A N 1
ATOM 4854 C CA . TYR A 1 624 ? 16.928 -0.335 2.791 1.00 96.38 624 TYR A CA 1
ATOM 4855 C C . TYR A 1 624 ? 18.101 -0.300 1.792 1.00 96.38 624 TYR A C 1
ATOM 4857 O O . TYR A 1 624 ? 18.049 -1.054 0.821 1.00 96.38 624 TYR A O 1
ATOM 4865 N N . MET A 1 625 ? 19.198 0.439 2.021 1.00 91.44 625 MET A N 1
ATOM 4866 C CA . MET A 1 625 ? 20.345 0.391 1.092 1.00 91.44 625 MET A CA 1
ATOM 4867 C C . MET A 1 625 ? 21.012 -0.995 1.096 1.00 91.44 625 MET A C 1
ATOM 4869 O O . MET A 1 625 ? 21.248 -1.601 2.148 1.00 91.44 625 MET A O 1
ATOM 4873 N N . ASP A 1 626 ? 21.353 -1.501 -0.090 1.00 82.88 626 ASP A N 1
ATOM 4874 C CA . ASP A 1 626 ? 22.167 -2.709 -0.238 1.00 82.88 626 ASP A CA 1
ATOM 4875 C C . ASP A 1 626 ? 23.633 -2.382 0.051 1.00 82.88 626 ASP A C 1
ATOM 4877 O O . ASP A 1 626 ? 24.316 -1.756 -0.763 1.00 82.88 626 ASP A O 1
ATOM 4881 N N . LYS A 1 627 ? 24.154 -2.835 1.195 1.00 70.88 627 LYS A N 1
ATOM 4882 C CA . LYS A 1 627 ? 25.590 -2.715 1.464 1.00 70.88 627 LYS A CA 1
ATOM 4883 C C . LYS A 1 627 ? 26.363 -3.724 0.598 1.00 70.88 627 LYS A C 1
ATOM 4885 O O . LYS A 1 627 ? 26.045 -4.915 0.639 1.00 70.88 627 LYS A O 1
ATOM 4890 N N . PRO A 1 628 ? 27.383 -3.288 -0.163 1.00 56.81 628 PRO A N 1
ATOM 4891 C CA . PRO A 1 628 ? 28.223 -4.181 -0.954 1.00 56.81 628 PRO A CA 1
ATOM 4892 C C . PRO A 1 628 ? 28.881 -5.245 -0.076 1.00 56.81 628 PRO A C 1
ATOM 4894 O O . PRO A 1 628 ? 29.312 -4.959 1.045 1.00 56.81 628 PRO A O 1
ATOM 4897 N N . LEU A 1 629 ? 29.028 -6.463 -0.602 1.00 44.03 629 LEU A N 1
ATOM 4898 C CA . LEU A 1 629 ? 29.820 -7.496 0.060 1.00 44.03 629 LEU A CA 1
ATOM 4899 C C . LEU A 1 629 ? 31.264 -6.994 0.221 1.00 44.03 629 LEU A C 1
ATOM 4901 O O . LEU A 1 629 ? 31.934 -6.674 -0.763 1.00 44.03 629 LEU A O 1
ATOM 4905 N N . LYS A 1 630 ? 31.763 -6.942 1.464 1.00 38.19 630 LYS A N 1
ATOM 4906 C CA . LYS A 1 630 ? 33.173 -6.643 1.757 1.00 38.19 630 LYS A CA 1
ATOM 4907 C C . LYS A 1 630 ? 34.063 -7.774 1.225 1.00 38.19 630 LYS A C 1
ATOM 4909 O O . LYS A 1 630 ? 34.393 -8.692 1.969 1.00 38.19 630 LYS A O 1
ATOM 4914 N N . GLY A 1 631 ? 34.458 -7.711 -0.048 1.00 39.81 631 GLY A N 1
ATOM 4915 C CA . GLY A 1 631 ? 35.357 -8.713 -0.623 1.00 39.81 631 GLY A CA 1
ATOM 4916 C C . GLY A 1 631 ? 35.419 -8.792 -2.147 1.00 39.81 631 GLY A C 1
ATOM 4917 O O . GLY A 1 631 ? 35.111 -9.842 -2.695 1.00 39.81 631 GLY A O 1
ATOM 4918 N N . SER A 1 632 ? 35.895 -7.744 -2.831 1.00 33.62 632 SER A N 1
ATOM 4919 C CA . SER A 1 632 ? 36.488 -7.912 -4.176 1.00 33.62 632 SER A CA 1
ATOM 4920 C C . SER A 1 632 ? 37.612 -6.912 -4.485 1.00 33.62 632 SER A C 1
ATOM 4922 O O . SER A 1 632 ? 37.712 -6.349 -5.568 1.00 33.62 632 SER A O 1
ATOM 4924 N N . THR A 1 633 ? 38.513 -6.705 -3.523 1.00 33.09 633 THR A N 1
ATOM 4925 C CA . THR A 1 633 ? 39.872 -6.232 -3.816 1.00 33.09 633 THR A CA 1
ATOM 4926 C C . THR A 1 633 ? 40.867 -7.021 -2.972 1.00 33.09 633 THR A C 1
ATOM 4928 O O . THR A 1 633 ? 41.003 -6.811 -1.768 1.00 33.09 633 THR A O 1
ATOM 4931 N N . LYS A 1 634 ? 41.637 -7.914 -3.609 1.00 36.97 634 LYS A N 1
ATOM 4932 C CA . LYS A 1 634 ? 42.912 -8.393 -3.046 1.00 36.97 634 LYS A CA 1
ATOM 4933 C C . LYS A 1 634 ? 43.955 -7.269 -3.146 1.00 36.97 634 LYS A C 1
ATOM 4935 O O . LYS A 1 634 ? 44.954 -7.408 -3.846 1.00 36.97 634 LYS A O 1
ATOM 4940 N N . SER A 1 635 ? 43.719 -6.146 -2.468 1.00 36.06 635 SER A N 1
ATOM 4941 C CA . SER A 1 635 ? 44.759 -5.135 -2.280 1.00 36.06 635 SER A CA 1
ATOM 4942 C C . SER A 1 635 ? 45.674 -5.592 -1.147 1.00 36.06 635 SER A C 1
ATOM 4944 O O . SER A 1 635 ? 45.212 -5.921 -0.052 1.00 36.06 635 SER A O 1
ATOM 4946 N N . LYS A 1 636 ? 46.975 -5.694 -1.430 1.00 36.47 636 LYS A N 1
ATOM 4947 C CA . LYS A 1 636 ? 47.979 -6.154 -0.461 1.00 36.47 636 LYS A CA 1
ATOM 4948 C C . LYS A 1 636 ? 48.064 -5.172 0.714 1.00 36.47 636 LYS A C 1
ATOM 4950 O O . LYS A 1 636 ? 47.907 -3.969 0.530 1.00 36.47 636 LYS A O 1
ATOM 4955 N N . LYS A 1 637 ? 48.379 -5.682 1.913 1.00 38.31 637 LYS A N 1
ATOM 4956 C CA . LYS A 1 637 ? 48.710 -4.855 3.087 1.00 38.31 637 LYS A CA 1
ATOM 4957 C C . LYS A 1 637 ? 49.774 -3.810 2.714 1.00 38.31 637 LYS A C 1
ATOM 4959 O O . LYS A 1 637 ? 50.899 -4.179 2.392 1.00 38.31 637 LYS A O 1
ATOM 4964 N N . GLY A 1 638 ? 49.426 -2.533 2.839 1.00 35.53 638 GLY A N 1
ATOM 4965 C CA . GLY A 1 638 ? 50.331 -1.389 2.757 1.00 35.53 638 GLY A CA 1
ATOM 4966 C C . GLY A 1 638 ? 49.848 -0.311 3.725 1.00 35.53 638 GLY A C 1
ATOM 4967 O O . GLY A 1 638 ? 48.652 -0.032 3.781 1.00 35.53 638 GLY A O 1
ATOM 4968 N N . LYS A 1 639 ? 50.751 0.231 4.549 1.00 41.53 639 LYS A N 1
ATOM 4969 C CA . LYS A 1 639 ? 50.426 1.274 5.535 1.00 41.53 639 LYS A CA 1
ATOM 4970 C C . LYS A 1 639 ? 50.229 2.637 4.853 1.00 41.53 639 LYS A C 1
ATOM 4972 O O . LYS A 1 639 ? 50.855 2.904 3.836 1.00 41.53 639 LYS A O 1
ATOM 4977 N N . ASN A 1 640 ? 49.446 3.494 5.509 1.00 41.72 640 ASN A N 1
ATOM 4978 C CA . ASN A 1 640 ? 49.341 4.947 5.322 1.00 41.72 640 ASN A CA 1
ATOM 4979 C C . ASN A 1 640 ? 48.907 5.463 3.933 1.00 41.72 640 ASN A C 1
ATOM 4981 O O . ASN A 1 640 ? 49.731 5.704 3.059 1.00 41.72 640 ASN A O 1
ATOM 4985 N N . SER A 1 641 ? 47.629 5.836 3.812 1.00 34.38 641 SER A N 1
ATOM 4986 C CA . SER A 1 641 ? 47.277 7.203 3.386 1.00 34.38 641 SER A CA 1
ATOM 4987 C C . SER A 1 641 ? 45.827 7.526 3.750 1.00 34.38 641 SER A C 1
ATOM 4989 O O . SER A 1 641 ? 44.935 6.721 3.486 1.00 34.38 641 SER A O 1
ATOM 4991 N N . GLU A 1 642 ? 45.584 8.720 4.290 1.00 40.19 642 GLU A N 1
ATOM 4992 C CA . GLU A 1 642 ? 44.256 9.343 4.309 1.00 40.19 642 GLU A CA 1
ATOM 4993 C C . GLU A 1 642 ? 43.927 9.850 2.897 1.00 40.19 642 GLU A C 1
ATOM 4995 O O . GLU A 1 642 ? 43.956 11.041 2.598 1.00 40.19 642 GLU A O 1
ATOM 5000 N N . ARG A 1 643 ? 43.660 8.918 1.979 1.00 37.78 643 ARG A N 1
ATOM 5001 C CA . ARG A 1 643 ? 43.019 9.226 0.698 1.00 37.78 643 ARG A CA 1
ATOM 5002 C C . ARG A 1 643 ? 41.549 8.867 0.823 1.00 37.78 643 ARG A C 1
ATOM 5004 O O . ARG A 1 643 ? 41.228 7.719 1.124 1.00 37.78 643 ARG A O 1
ATOM 5011 N N . GLY A 1 644 ? 40.681 9.860 0.617 1.00 41.12 644 GLY A N 1
ATOM 5012 C CA . GLY A 1 644 ? 39.233 9.713 0.750 1.00 41.12 644 GLY A CA 1
ATOM 5013 C C . GLY A 1 644 ? 38.723 8.482 0.004 1.00 41.12 644 GLY A C 1
ATOM 5014 O O . GLY A 1 644 ? 39.120 8.235 -1.138 1.00 41.12 644 GLY A O 1
ATOM 5015 N N . ALA A 1 645 ? 37.877 7.694 0.668 1.00 49.94 645 ALA A N 1
ATOM 5016 C CA . ALA A 1 645 ? 37.341 6.467 0.101 1.00 49.94 645 ALA A CA 1
ATOM 5017 C C . ALA A 1 645 ? 36.596 6.785 -1.204 1.00 49.94 645 ALA A C 1
ATOM 5019 O O . ALA A 1 645 ? 35.622 7.539 -1.203 1.00 49.94 645 ALA A O 1
ATOM 5020 N N . ALA A 1 646 ? 37.069 6.228 -2.321 1.00 55.53 646 ALA A N 1
ATOM 5021 C CA . ALA A 1 646 ? 36.422 6.419 -3.610 1.00 55.53 646 ALA A CA 1
ATOM 5022 C C . ALA A 1 646 ? 34.983 5.884 -3.543 1.00 55.53 646 ALA A C 1
ATOM 5024 O O . ALA A 1 646 ? 34.769 4.735 -3.149 1.00 55.53 646 ALA A O 1
ATOM 5025 N N . ALA A 1 647 ? 34.012 6.719 -3.923 1.00 64.81 647 ALA A N 1
ATOM 5026 C CA . ALA A 1 647 ? 32.601 6.350 -3.914 1.00 64.81 647 ALA A CA 1
ATOM 5027 C C . ALA A 1 647 ? 32.380 5.102 -4.783 1.00 64.81 647 ALA A C 1
ATOM 5029 O O . ALA A 1 647 ? 32.762 5.077 -5.957 1.00 64.81 647 ALA A O 1
ATOM 5030 N N . LEU A 1 648 ? 31.803 4.049 -4.197 1.00 82.19 648 LEU A N 1
ATOM 5031 C CA . LEU A 1 648 ? 31.682 2.772 -4.889 1.00 82.19 648 LEU A CA 1
ATOM 5032 C C . LEU A 1 648 ? 30.631 2.865 -5.996 1.00 82.19 648 LEU A C 1
ATOM 5034 O O . LEU A 1 648 ? 29.514 3.333 -5.778 1.00 82.19 648 LEU A O 1
ATOM 5038 N N . GLN A 1 649 ? 30.984 2.360 -7.173 1.00 86.00 649 GLN A N 1
ATOM 5039 C CA . GLN A 1 649 ? 30.091 2.279 -8.320 1.00 86.00 649 GLN A CA 1
ATOM 5040 C C . GLN A 1 649 ? 29.611 0.840 -8.510 1.00 86.00 649 GLN A C 1
ATOM 5042 O O . GLN A 1 649 ? 30.391 -0.103 -8.380 1.00 86.00 649 GLN A O 1
ATOM 5047 N N . THR A 1 650 ? 28.331 0.679 -8.829 1.00 87.50 650 THR A N 1
ATOM 5048 C CA . THR A 1 650 ? 27.712 -0.596 -9.206 1.00 87.50 650 THR A CA 1
ATOM 5049 C C . THR A 1 650 ? 26.899 -0.401 -10.480 1.00 87.50 650 THR A C 1
ATOM 5051 O O . THR A 1 650 ? 26.344 0.677 -10.700 1.00 87.50 650 THR A O 1
ATOM 5054 N N . MET A 1 651 ? 26.812 -1.439 -11.310 1.00 90.12 651 MET A N 1
ATOM 5055 C CA . MET A 1 651 ? 25.787 -1.510 -12.348 1.00 90.12 651 MET A CA 1
ATOM 5056 C C . MET A 1 651 ? 24.524 -2.115 -11.732 1.00 90.12 651 MET A C 1
ATOM 5058 O O . MET A 1 651 ? 24.601 -3.121 -11.020 1.00 90.12 651 MET A O 1
ATOM 5062 N N . GLU A 1 652 ? 23.385 -1.472 -11.949 1.00 92.69 652 GLU A N 1
ATOM 5063 C CA . GLU A 1 652 ? 22.059 -1.988 -11.617 1.00 92.69 652 GLU A CA 1
ATOM 5064 C C . GLU A 1 652 ? 21.346 -2.377 -12.914 1.00 92.69 652 GLU A C 1
ATOM 5066 O O . GLU A 1 652 ? 21.472 -1.684 -13.920 1.00 92.69 652 GLU A O 1
ATOM 5071 N N . TRP A 1 653 ? 20.623 -3.493 -12.892 1.00 95.50 653 TRP A N 1
ATOM 5072 C CA . TRP A 1 653 ? 19.883 -4.023 -14.032 1.00 95.50 653 TRP A CA 1
ATOM 5073 C C . TRP A 1 653 ? 18.403 -4.079 -13.681 1.00 95.50 653 TRP A C 1
ATOM 5075 O O . TRP A 1 653 ? 18.049 -4.637 -12.643 1.00 95.50 653 TRP A O 1
ATOM 5085 N N . ASP A 1 654 ? 17.541 -3.568 -14.556 1.00 95.88 654 ASP A N 1
ATOM 5086 C CA . ASP A 1 654 ? 16.098 -3.466 -14.321 1.00 95.88 654 ASP A CA 1
ATOM 5087 C C . ASP A 1 654 ? 15.289 -3.958 -15.528 1.00 95.88 654 ASP A C 1
ATOM 5089 O O . ASP A 1 654 ? 15.669 -3.749 -16.683 1.00 95.88 654 ASP A O 1
ATOM 5093 N N . VAL A 1 655 ? 14.127 -4.562 -15.261 1.00 96.94 655 VAL A N 1
ATOM 5094 C CA . VAL A 1 655 ? 13.061 -4.741 -16.255 1.00 96.94 655 VAL A CA 1
ATOM 5095 C C . VAL A 1 655 ? 12.074 -3.591 -16.134 1.00 96.94 655 VAL A C 1
ATOM 5097 O O . VAL A 1 655 ? 11.524 -3.347 -15.065 1.00 96.94 655 VAL A O 1
ATOM 5100 N N . ASN A 1 656 ? 11.804 -2.926 -17.248 1.00 95.06 656 ASN A N 1
ATOM 5101 C CA . ASN A 1 656 ? 10.813 -1.868 -17.369 1.00 95.06 656 ASN A CA 1
ATOM 5102 C C . ASN A 1 656 ? 9.601 -2.455 -18.104 1.00 95.06 656 ASN A C 1
ATOM 5104 O O . ASN A 1 656 ? 9.759 -3.011 -19.194 1.00 95.06 656 ASN A O 1
ATOM 5108 N N . ILE A 1 657 ? 8.411 -2.357 -17.514 1.00 94.62 657 ILE A N 1
ATOM 5109 C CA . ILE A 1 657 ? 7.159 -2.895 -18.061 1.00 94.62 657 ILE A CA 1
ATOM 5110 C C . ILE A 1 657 ? 6.203 -1.734 -18.337 1.00 94.62 657 ILE A C 1
ATOM 5112 O O . ILE A 1 657 ? 5.999 -0.895 -17.462 1.00 94.62 657 ILE A O 1
ATOM 5116 N N . LEU A 1 658 ? 5.595 -1.723 -19.524 1.00 93.12 658 LEU A N 1
ATOM 5117 C CA . LEU A 1 658 ? 4.431 -0.908 -19.876 1.00 93.12 658 LEU A CA 1
ATOM 5118 C C . LEU A 1 658 ? 3.299 -1.817 -20.347 1.00 93.12 658 LEU A C 1
ATOM 5120 O O . LEU A 1 658 ? 3.540 -2.748 -21.118 1.00 93.12 658 LEU A O 1
ATOM 5124 N N . ILE A 1 659 ? 2.069 -1.532 -19.931 1.00 92.81 659 ILE A N 1
ATOM 5125 C CA . ILE A 1 659 ? 0.869 -2.188 -20.464 1.00 92.81 659 ILE A CA 1
ATOM 5126 C C . ILE A 1 659 ? -0.357 -1.295 -20.267 1.00 92.81 659 ILE A C 1
ATOM 5128 O O . ILE A 1 659 ? -0.470 -0.617 -19.248 1.00 92.81 659 ILE A O 1
ATOM 5132 N N . ASP A 1 660 ? -1.298 -1.303 -21.211 1.00 91.00 660 ASP A N 1
ATOM 5133 C CA . ASP A 1 660 ? -2.617 -0.721 -20.970 1.00 91.00 660 ASP A CA 1
ATOM 5134 C C . ASP A 1 660 ? -3.409 -1.632 -20.019 1.00 91.00 660 ASP A C 1
ATOM 5136 O O . ASP A 1 660 ? -3.694 -2.788 -20.338 1.00 91.00 660 ASP A O 1
ATOM 5140 N N . GLN A 1 661 ? -3.799 -1.130 -18.846 1.00 87.19 661 GLN A N 1
ATOM 5141 C CA . GLN A 1 661 ? -4.564 -1.925 -17.880 1.00 87.19 661 GLN A CA 1
ATOM 5142 C C . GLN A 1 661 ? -5.895 -2.463 -18.441 1.00 87.19 661 GLN A C 1
ATOM 5144 O O . GLN A 1 661 ? -6.424 -3.453 -17.928 1.00 87.19 661 GLN A O 1
ATOM 5149 N N . SER A 1 662 ? -6.454 -1.841 -19.482 1.00 87.19 662 SER A N 1
ATOM 5150 C CA . SER A 1 662 ? -7.705 -2.277 -20.114 1.00 87.19 662 SER A CA 1
ATOM 5151 C C . SER A 1 662 ? -7.580 -3.550 -20.967 1.00 87.19 662 SER A C 1
ATOM 5153 O O . SER A 1 662 ? -8.610 -4.129 -21.309 1.00 87.19 662 SER A O 1
ATOM 5155 N N . GLU A 1 663 ? -6.359 -4.046 -21.233 1.00 89.69 663 GLU A N 1
ATOM 5156 C CA . GLU A 1 663 ? -6.087 -5.326 -21.925 1.00 89.69 663 GLU A CA 1
ATOM 5157 C C . GLU A 1 663 ? -6.883 -6.506 -21.355 1.00 89.69 663 GLU A C 1
ATOM 5159 O O . GLU A 1 663 ? -7.367 -7.365 -22.091 1.00 89.69 663 GLU A O 1
ATOM 5164 N N . LEU A 1 664 ? -7.017 -6.553 -20.027 1.00 89.12 664 LEU A N 1
ATOM 5165 C CA . LEU A 1 664 ? -7.681 -7.633 -19.304 1.00 89.12 664 LEU A CA 1
ATOM 5166 C C . LEU A 1 664 ? -8.711 -7.080 -18.313 1.00 89.12 664 LEU A C 1
ATOM 5168 O O . LEU A 1 664 ? -8.583 -5.967 -17.799 1.00 89.12 664 LEU A O 1
ATOM 5172 N N . CYS A 1 665 ? -9.716 -7.894 -18.000 1.00 86.06 665 CYS A N 1
ATOM 5173 C CA . CYS A 1 665 ? -10.610 -7.682 -16.859 1.00 86.06 665 CYS A CA 1
ATOM 5174 C C . CYS A 1 665 ? -10.061 -8.401 -15.615 1.00 86.06 665 CYS A C 1
ATOM 5176 O O . CYS A 1 665 ? -9.309 -9.372 -15.741 1.00 86.06 665 CYS A O 1
ATOM 5178 N N . GLY A 1 666 ? -10.476 -7.970 -14.422 1.00 83.69 666 GLY A N 1
ATOM 5179 C CA . GLY A 1 666 ? -10.036 -8.579 -13.162 1.00 83.69 666 GLY A CA 1
ATOM 5180 C C . GLY A 1 666 ? -8.589 -8.266 -12.772 1.00 83.69 666 GLY A C 1
ATOM 5181 O O . GLY A 1 666 ? -7.924 -7.422 -13.377 1.00 83.69 666 GLY A O 1
ATOM 5182 N N . THR A 1 667 ? -8.113 -8.936 -11.723 1.00 87.44 667 THR A N 1
ATOM 5183 C CA . THR A 1 667 ? -6.715 -8.840 -11.277 1.00 87.44 667 THR A CA 1
ATOM 5184 C C . THR A 1 667 ? -5.827 -9.614 -12.248 1.00 87.44 667 THR A C 1
ATOM 5186 O O . THR A 1 667 ? -6.177 -10.715 -12.678 1.00 87.44 667 THR A O 1
ATOM 5189 N N . PHE A 1 668 ? -4.668 -9.070 -12.614 1.00 90.69 668 PHE A N 1
ATOM 5190 C CA . PHE A 1 668 ? -3.675 -9.822 -13.381 1.00 90.69 668 PHE A CA 1
ATOM 5191 C C . PHE A 1 668 ? -2.246 -9.462 -12.996 1.00 90.69 668 PHE A C 1
ATOM 5193 O O . PHE A 1 668 ? -1.986 -8.392 -12.447 1.00 90.69 668 PHE A O 1
ATOM 5200 N N . ILE A 1 669 ? -1.337 -10.386 -13.285 1.00 93.31 669 ILE A N 1
ATOM 5201 C CA . ILE A 1 669 ? 0.077 -10.313 -12.943 1.00 93.31 669 ILE A CA 1
ATOM 5202 C C . ILE A 1 669 ? 0.900 -10.572 -14.203 1.00 93.31 669 ILE A C 1
ATOM 5204 O O . ILE A 1 669 ? 0.623 -11.524 -14.937 1.00 93.31 669 ILE A O 1
ATOM 5208 N N . ILE A 1 670 ? 1.937 -9.768 -14.428 1.00 96.06 670 ILE A N 1
ATOM 5209 C CA . ILE A 1 670 ? 3.061 -10.118 -15.299 1.00 96.06 670 ILE A CA 1
ATOM 5210 C C . ILE A 1 670 ? 4.184 -10.648 -14.409 1.00 96.06 670 ILE A C 1
ATOM 5212 O O . ILE A 1 670 ? 4.777 -9.902 -13.631 1.00 96.06 670 ILE A O 1
ATOM 5216 N N . TYR A 1 671 ? 4.460 -11.945 -14.512 1.00 96.25 671 TYR A N 1
ATOM 5217 C CA . TYR A 1 671 ? 5.559 -12.606 -13.816 1.00 96.25 671 TYR A CA 1
ATOM 5218 C C . TYR A 1 671 ? 6.853 -12.499 -14.618 1.00 96.25 671 TYR A C 1
ATOM 5220 O O . TYR A 1 671 ? 6.847 -12.724 -15.831 1.00 96.25 671 TYR A O 1
ATOM 5228 N N . LEU A 1 672 ? 7.964 -12.237 -13.926 1.00 97.00 672 LEU A N 1
ATOM 5229 C CA . LEU A 1 672 ? 9.317 -12.258 -14.481 1.00 97.00 672 LEU A CA 1
ATOM 5230 C C . LEU A 1 672 ? 10.126 -13.420 -13.894 1.00 97.00 672 LEU A C 1
ATOM 5232 O O . LEU A 1 672 ? 10.170 -13.597 -12.673 1.00 97.00 672 LEU A O 1
ATOM 5236 N N . PHE A 1 673 ? 10.812 -14.162 -14.762 1.00 96.94 673 PHE A N 1
ATOM 5237 C CA . PHE A 1 673 ? 11.650 -15.305 -14.411 1.00 96.94 673 PHE A CA 1
ATOM 5238 C C . PHE A 1 673 ? 13.041 -15.221 -15.055 1.00 96.94 673 PHE A C 1
ATOM 5240 O O . PHE A 1 673 ? 13.190 -14.726 -16.172 1.00 96.94 673 PHE A O 1
ATOM 5247 N N . LEU A 1 674 ? 14.048 -15.773 -14.375 1.00 95.69 674 LEU A N 1
ATOM 5248 C CA . LEU A 1 674 ? 15.365 -16.091 -14.929 1.00 95.69 674 LEU A CA 1
ATOM 5249 C C . LEU A 1 674 ? 15.490 -17.614 -15.053 1.00 95.69 674 LEU A C 1
ATOM 5251 O O . LEU A 1 674 ? 15.778 -18.320 -14.089 1.00 95.69 674 LEU A O 1
ATOM 5255 N N . GLY A 1 675 ? 15.226 -18.117 -16.256 1.00 94.38 675 GLY A N 1
ATOM 5256 C CA . GLY A 1 675 ? 14.986 -19.526 -16.558 1.00 94.38 675 GLY A CA 1
ATOM 5257 C C . GLY A 1 675 ? 13.510 -19.791 -16.861 1.00 94.38 675 GLY A C 1
ATOM 5258 O O . GLY A 1 675 ? 12.663 -18.909 -16.725 1.00 94.38 675 GLY A O 1
ATOM 5259 N N . GLN A 1 676 ? 13.184 -21.014 -17.288 1.00 94.44 676 GLN A N 1
ATOM 5260 C CA . GLN A 1 676 ? 11.780 -21.385 -17.478 1.00 94.44 676 GLN A CA 1
ATOM 5261 C C . GLN A 1 676 ? 11.065 -21.495 -16.116 1.00 94.44 676 GLN A C 1
ATOM 5263 O O . GLN A 1 676 ? 11.666 -21.976 -15.147 1.00 94.44 676 GLN A O 1
ATOM 5268 N N . PRO A 1 677 ? 9.799 -21.057 -16.018 1.00 94.31 677 PRO A N 1
ATOM 5269 C CA . PRO A 1 677 ? 8.970 -21.312 -14.848 1.00 94.31 677 PRO A CA 1
ATOM 5270 C C . PRO A 1 677 ? 8.508 -22.785 -14.798 1.00 94.31 677 PRO A C 1
ATOM 5272 O O . PRO A 1 677 ? 8.585 -23.487 -15.811 1.00 94.31 677 PRO A O 1
ATOM 5275 N N . PRO A 1 678 ? 7.993 -23.262 -13.648 1.00 93.62 678 PRO A N 1
ATOM 5276 C CA . PRO A 1 678 ? 7.238 -24.513 -13.566 1.00 93.62 678 PRO A CA 1
ATOM 5277 C C . PRO A 1 678 ? 6.057 -24.563 -14.548 1.00 93.62 678 PRO A C 1
ATOM 5279 O O . PRO A 1 678 ? 5.530 -23.527 -14.952 1.00 93.62 678 PRO A O 1
ATOM 5282 N N . ALA A 1 679 ? 5.608 -25.771 -14.897 1.00 90.19 679 ALA A N 1
ATOM 5283 C CA . ALA A 1 679 ? 4.504 -25.959 -15.839 1.00 90.19 679 ALA A CA 1
ATOM 5284 C C . ALA A 1 679 ? 3.116 -25.632 -15.249 1.00 90.19 679 ALA A C 1
ATOM 5286 O O . ALA A 1 679 ? 2.245 -25.188 -15.989 1.00 90.19 679 ALA A O 1
ATOM 5287 N N . ASP A 1 680 ? 2.897 -25.828 -13.942 1.00 87.56 680 ASP A N 1
ATOM 5288 C CA . ASP A 1 680 ? 1.662 -25.408 -13.266 1.00 87.56 680 ASP A CA 1
ATOM 5289 C C . ASP A 1 680 ? 1.833 -23.975 -12.716 1.00 87.56 680 ASP A C 1
ATOM 5291 O O . ASP A 1 680 ? 2.717 -23.751 -11.881 1.00 87.56 680 ASP A O 1
ATOM 5295 N N . PRO A 1 681 ? 0.989 -23.000 -13.116 1.00 86.12 681 PRO A N 1
ATOM 5296 C CA . PRO A 1 681 ? 1.039 -21.640 -12.582 1.00 86.12 681 PRO A CA 1
ATOM 5297 C C . PRO A 1 681 ? 0.899 -21.533 -11.059 1.00 86.12 681 PRO A C 1
ATOM 5299 O O . PRO A 1 681 ? 1.314 -20.533 -10.478 1.00 86.12 681 PRO A O 1
ATOM 5302 N N . LYS A 1 682 ? 0.356 -22.558 -10.385 1.00 81.38 682 LYS A N 1
ATOM 5303 C CA . LYS A 1 682 ? 0.278 -22.606 -8.914 1.00 81.38 682 LYS A CA 1
ATOM 5304 C C . LYS A 1 682 ? 1.654 -22.618 -8.239 1.00 81.38 682 LYS A C 1
ATOM 5306 O O . LYS A 1 682 ? 1.776 -22.115 -7.125 1.00 81.38 682 LYS A O 1
ATOM 5311 N N . ASP A 1 683 ? 2.676 -23.142 -8.916 1.00 88.00 683 ASP A N 1
ATOM 5312 C CA . ASP A 1 683 ? 4.036 -23.269 -8.378 1.00 88.00 683 ASP A CA 1
ATOM 5313 C C . ASP A 1 683 ? 4.916 -22.043 -8.676 1.00 88.00 683 ASP A C 1
ATOM 5315 O O . ASP A 1 683 ? 6.022 -21.923 -8.141 1.00 88.00 683 ASP A O 1
ATOM 5319 N N . TRP A 1 684 ? 4.447 -21.111 -9.516 1.00 90.38 684 TRP A N 1
ATOM 5320 C CA . TRP A 1 684 ? 5.232 -19.950 -9.953 1.00 90.38 684 TRP A CA 1
ATOM 5321 C C . TRP A 1 684 ? 5.648 -19.044 -8.798 1.00 90.38 684 TRP A C 1
ATOM 5323 O O . TRP A 1 684 ? 6.775 -18.549 -8.799 1.00 90.38 684 TRP A O 1
ATOM 5333 N N . ASP A 1 685 ? 4.785 -18.857 -7.795 1.00 86.94 685 ASP A N 1
ATOM 5334 C CA . ASP A 1 685 ? 5.090 -17.971 -6.670 1.00 86.94 685 ASP A CA 1
ATOM 5335 C C . ASP A 1 685 ? 6.242 -18.471 -5.799 1.00 86.94 685 ASP A C 1
ATOM 5337 O O . ASP A 1 685 ? 6.970 -17.649 -5.258 1.00 86.94 685 ASP A O 1
ATOM 5341 N N . ASN A 1 686 ? 6.462 -19.785 -5.721 1.00 82.88 686 ASN A N 1
ATOM 5342 C CA . ASN A 1 686 ? 7.487 -20.386 -4.864 1.00 82.88 686 ASN A CA 1
ATOM 5343 C C . ASN A 1 686 ? 8.723 -20.877 -5.640 1.00 82.88 686 ASN A C 1
ATOM 5345 O O . ASN A 1 686 ? 9.627 -21.486 -5.060 1.00 82.88 686 ASN A O 1
ATOM 5349 N N . CYS A 1 687 ? 8.787 -20.651 -6.956 1.00 89.31 687 CYS A N 1
ATOM 5350 C CA . CYS A 1 687 ? 9.874 -21.177 -7.775 1.00 89.31 687 CYS A CA 1
ATOM 5351 C C . CYS A 1 687 ? 11.148 -20.319 -7.691 1.00 89.31 687 CYS A C 1
ATOM 5353 O O . CYS A 1 687 ? 11.112 -19.091 -7.653 1.00 89.31 687 CYS A O 1
ATOM 5355 N N . LYS A 1 688 ? 12.314 -20.978 -7.713 1.00 88.69 688 LYS A N 1
ATOM 5356 C CA . LYS A 1 688 ? 13.629 -20.315 -7.591 1.00 88.69 688 LYS A CA 1
ATOM 5357 C C . LYS A 1 688 ? 13.977 -19.385 -8.758 1.00 88.69 688 LYS A C 1
ATOM 5359 O O . LYS A 1 688 ? 14.918 -18.610 -8.631 1.00 88.69 688 LYS A O 1
ATOM 5364 N N . THR A 1 689 ? 13.275 -19.508 -9.883 1.00 92.75 689 THR A N 1
ATOM 5365 C CA . THR A 1 689 ? 13.488 -18.696 -11.084 1.00 92.75 689 THR A CA 1
ATOM 5366 C C . THR A 1 689 ? 12.662 -17.408 -11.074 1.00 92.75 689 THR A C 1
ATOM 5368 O O . THR A 1 689 ? 13.004 -16.508 -11.834 1.00 92.75 689 THR A O 1
ATOM 5371 N N . LYS A 1 690 ? 11.630 -17.268 -10.220 1.00 93.75 690 LYS A N 1
ATOM 5372 C CA . LYS A 1 690 ? 10.851 -16.022 -10.058 1.00 93.75 690 LYS A CA 1
ATOM 5373 C C . LYS A 1 690 ? 11.765 -14.893 -9.577 1.00 93.75 690 LYS A C 1
ATOM 5375 O O . LYS A 1 690 ? 12.495 -15.053 -8.601 1.00 93.75 690 LYS A O 1
ATOM 5380 N N . VAL A 1 691 ? 11.692 -13.743 -10.247 1.00 92.81 691 VAL A N 1
ATOM 5381 C CA . VAL A 1 691 ? 12.411 -12.516 -9.862 1.00 92.81 691 VAL A CA 1
ATOM 5382 C C . VAL A 1 691 ? 11.480 -11.505 -9.212 1.00 92.81 691 VAL A C 1
ATOM 5384 O O . VAL A 1 691 ? 11.812 -10.935 -8.179 1.00 92.81 691 VAL A O 1
ATOM 5387 N N . GLY A 1 692 ? 10.317 -11.268 -9.810 1.00 93.12 692 GLY A N 1
ATOM 5388 C CA . GLY A 1 692 ? 9.381 -10.239 -9.371 1.00 93.12 692 GLY A CA 1
ATOM 5389 C C . GLY A 1 692 ? 8.145 -10.196 -10.258 1.00 93.12 692 GLY A C 1
ATOM 5390 O O . GLY A 1 692 ? 8.000 -11.016 -11.172 1.00 93.12 692 GLY A O 1
ATOM 5391 N N . THR A 1 693 ? 7.251 -9.251 -9.975 1.00 94.12 693 THR A N 1
ATOM 5392 C CA . THR A 1 693 ? 5.997 -9.090 -10.713 1.00 94.12 693 THR A CA 1
ATOM 5393 C C . THR A 1 693 ? 5.680 -7.624 -11.004 1.00 94.12 693 THR A C 1
ATOM 5395 O O . THR A 1 693 ? 6.137 -6.733 -10.291 1.00 94.12 693 THR A O 1
ATOM 5398 N N . LEU A 1 694 ? 4.862 -7.393 -12.032 1.00 94.62 694 LEU A N 1
ATOM 5399 C CA . LEU A 1 694 ? 3.906 -6.286 -12.043 1.00 94.62 694 LEU A CA 1
ATOM 5400 C C . LEU A 1 694 ? 2.537 -6.874 -11.709 1.00 94.62 694 LEU A C 1
ATOM 5402 O O . LEU A 1 694 ? 2.057 -7.741 -12.438 1.00 94.62 694 LEU A O 1
ATOM 5406 N N . SER A 1 695 ? 1.913 -6.396 -10.637 1.00 93.56 695 SER A N 1
ATOM 5407 C CA . SER A 1 695 ? 0.563 -6.781 -10.225 1.00 93.56 695 SER A CA 1
ATOM 5408 C C . SER A 1 695 ? -0.408 -5.624 -10.457 1.00 93.56 695 SER A C 1
ATOM 5410 O O . SER A 1 695 ? -0.176 -4.512 -9.994 1.00 93.56 695 SER A O 1
ATOM 5412 N N . LEU A 1 696 ? -1.510 -5.878 -11.166 1.00 90.81 696 LEU A N 1
ATOM 5413 C CA . LEU A 1 696 ? -2.555 -4.893 -11.450 1.00 90.81 696 LEU A CA 1
ATOM 5414 C C . LEU A 1 696 ? -3.906 -5.423 -10.967 1.00 90.81 696 LEU A C 1
ATOM 5416 O O . LEU A 1 696 ? -4.581 -6.190 -11.662 1.00 90.81 696 LEU A O 1
ATOM 5420 N N . LEU A 1 697 ? -4.287 -4.979 -9.766 1.00 88.38 697 LEU A N 1
ATOM 5421 C CA . LEU A 1 697 ? -5.526 -5.340 -9.075 1.00 88.38 697 LEU A CA 1
ATOM 5422 C C . LEU A 1 697 ? -6.784 -5.003 -9.897 1.00 88.38 697 LEU A C 1
ATOM 5424 O O . LEU A 1 697 ? -6.794 -4.086 -10.717 1.00 88.38 697 LEU A O 1
ATOM 5428 N N . GLY A 1 698 ? -7.884 -5.714 -9.675 1.00 81.44 698 GLY A N 1
ATOM 5429 C CA . GLY A 1 698 ? -9.155 -5.421 -10.329 1.00 81.44 698 GLY A CA 1
ATOM 5430 C C . GLY A 1 698 ? -10.331 -6.161 -9.704 1.00 81.44 698 GLY A C 1
ATOM 5431 O O . GLY A 1 698 ? -10.217 -6.763 -8.639 1.00 81.44 698 GLY A O 1
ATOM 5432 N N . ALA A 1 699 ? -11.471 -6.120 -10.392 1.00 72.88 699 ALA A N 1
ATOM 5433 C CA . ALA A 1 699 ? -12.665 -6.884 -10.046 1.00 72.88 699 ALA A CA 1
ATOM 5434 C C . ALA A 1 699 ? -13.054 -7.803 -11.224 1.00 72.88 699 ALA A C 1
ATOM 5436 O O . ALA A 1 699 ? -12.996 -7.353 -12.376 1.00 72.88 699 ALA A O 1
ATOM 5437 N N . PRO A 1 700 ? -13.436 -9.074 -10.986 1.00 71.75 700 PRO A N 1
ATOM 5438 C CA . PRO A 1 700 ? -13.825 -9.999 -12.049 1.00 71.75 700 PRO A CA 1
ATOM 5439 C C . PRO A 1 700 ? -14.901 -9.416 -12.966 1.00 71.75 700 PRO A C 1
ATOM 5441 O O . PRO A 1 700 ? -15.838 -8.762 -12.506 1.00 71.75 700 PRO A O 1
ATOM 5444 N N . LYS A 1 701 ? -14.769 -9.658 -14.274 1.00 71.38 701 LYS A N 1
ATOM 5445 C CA . LYS A 1 701 ? -15.672 -9.182 -15.338 1.00 71.38 701 LYS A CA 1
ATOM 5446 C C . LYS A 1 701 ? -15.845 -7.656 -15.441 1.00 71.38 701 LYS A C 1
ATOM 5448 O O . LYS A 1 701 ? -16.598 -7.199 -16.298 1.00 71.38 701 LYS A O 1
ATOM 5453 N N . ARG A 1 702 ? -15.148 -6.850 -14.632 1.00 73.06 702 ARG A N 1
ATOM 5454 C CA . ARG A 1 702 ? -15.111 -5.390 -14.780 1.00 73.06 702 ARG A CA 1
ATOM 5455 C C . ARG A 1 702 ? -13.982 -5.007 -15.733 1.00 73.06 702 ARG A C 1
ATOM 5457 O O . ARG A 1 702 ? -12.812 -5.284 -15.461 1.00 73.06 702 ARG A O 1
ATOM 5464 N N . LYS A 1 703 ? -14.348 -4.366 -16.847 1.00 71.50 703 LYS A N 1
ATOM 5465 C CA . LYS A 1 703 ? -13.395 -3.656 -17.707 1.00 71.50 703 LYS A CA 1
ATOM 5466 C C . LYS A 1 703 ? -12.790 -2.487 -16.933 1.00 71.50 703 LYS A C 1
ATOM 5468 O O . LYS A 1 703 ? -13.453 -1.894 -16.084 1.00 71.50 703 LYS A O 1
ATOM 5473 N N . ARG A 1 704 ? -11.538 -2.164 -17.245 1.00 76.69 704 ARG A N 1
ATOM 5474 C CA . ARG A 1 704 ? -10.830 -0.995 -16.716 1.00 76.69 704 ARG A CA 1
ATOM 5475 C C . ARG A 1 704 ? -10.788 0.109 -17.763 1.00 76.69 704 ARG A C 1
ATOM 5477 O O . ARG A 1 704 ? -10.845 -0.174 -18.958 1.00 76.69 704 ARG A O 1
ATOM 5484 N N . ILE A 1 705 ? -10.672 1.345 -17.289 1.00 75.94 705 ILE A N 1
ATOM 5485 C CA . ILE A 1 705 ? -10.392 2.524 -18.113 1.00 75.94 705 ILE A CA 1
ATOM 5486 C C . ILE A 1 705 ? -9.041 2.312 -18.807 1.00 75.94 705 ILE A C 1
ATOM 5488 O O . ILE A 1 705 ? -8.104 1.827 -18.168 1.00 75.94 705 ILE A O 1
ATOM 5492 N N . SER A 1 706 ? -8.930 2.662 -20.091 1.00 80.88 706 SER A N 1
ATOM 5493 C CA . SER A 1 706 ? -7.645 2.611 -20.795 1.00 80.88 706 SER A CA 1
ATOM 5494 C C . SER A 1 706 ? -6.652 3.585 -20.155 1.00 80.88 706 SER A C 1
ATOM 5496 O O . SER A 1 706 ? -6.915 4.784 -20.045 1.00 80.88 706 SER A O 1
ATOM 5498 N N . ARG A 1 707 ? -5.522 3.049 -19.687 1.00 81.25 707 ARG A N 1
ATOM 5499 C CA . ARG A 1 707 ? -4.407 3.800 -19.090 1.00 81.25 707 ARG A CA 1
ATOM 5500 C C . ARG A 1 707 ? -3.156 2.945 -19.189 1.00 81.25 707 ARG A C 1
ATOM 5502 O O . ARG A 1 707 ? -3.200 1.764 -18.847 1.00 81.25 707 ARG A O 1
ATOM 5509 N N . VAL A 1 708 ? -2.061 3.529 -19.664 1.00 86.31 708 VAL A N 1
ATOM 5510 C CA . VAL A 1 708 ? -0.769 2.838 -19.691 1.00 86.31 708 VAL A CA 1
ATOM 5511 C C . VAL A 1 708 ? -0.165 2.895 -18.293 1.00 86.31 708 VAL A C 1
ATOM 5513 O O . VAL A 1 708 ? 0.207 3.966 -17.820 1.00 86.31 708 VAL A O 1
ATOM 5516 N N . GLU A 1 709 ? -0.069 1.735 -17.658 1.00 87.44 709 GLU A N 1
ATOM 5517 C CA . GLU A 1 709 ? 0.604 1.545 -16.376 1.00 87.44 709 GLU A CA 1
ATOM 5518 C C . GLU A 1 709 ? 2.087 1.242 -16.616 1.00 87.44 709 GLU A C 1
ATOM 5520 O O . GLU A 1 709 ? 2.444 0.595 -17.608 1.00 87.44 709 GLU A O 1
ATOM 5525 N N . ALA A 1 710 ? 2.950 1.694 -15.704 1.00 89.81 710 ALA A N 1
ATOM 5526 C CA . ALA A 1 710 ? 4.399 1.559 -15.813 1.00 89.81 710 ALA A CA 1
ATOM 5527 C C . ALA A 1 710 ? 5.012 1.019 -14.519 1.00 89.81 710 ALA A C 1
ATOM 5529 O O . ALA A 1 710 ? 4.675 1.487 -13.432 1.00 89.81 710 ALA A O 1
ATOM 5530 N N . ALA A 1 711 ? 5.950 0.077 -14.629 1.00 92.00 711 ALA A N 1
ATOM 5531 C CA . ALA A 1 711 ? 6.660 -0.472 -13.476 1.00 92.00 711 ALA A CA 1
ATOM 5532 C C . ALA A 1 711 ? 8.125 -0.796 -13.786 1.00 92.00 711 ALA A C 1
ATOM 5534 O O . ALA A 1 711 ? 8.458 -1.250 -14.882 1.00 92.00 711 ALA A O 1
ATOM 5535 N N . THR A 1 712 ? 8.985 -0.619 -12.780 1.00 93.81 712 THR A N 1
ATOM 5536 C CA . THR A 1 712 ? 10.404 -1.004 -12.818 1.00 93.81 712 THR A CA 1
ATOM 5537 C C . THR A 1 712 ? 10.647 -2.143 -11.823 1.00 93.81 712 THR A C 1
ATOM 5539 O O . THR A 1 712 ? 10.327 -2.017 -10.639 1.00 93.81 712 THR A O 1
ATOM 5542 N N . VAL A 1 713 ? 11.200 -3.265 -12.291 1.00 96.00 713 VAL A N 1
ATOM 5543 C CA . VAL A 1 713 ? 11.485 -4.466 -11.490 1.00 96.00 713 VAL A CA 1
ATOM 5544 C C . VAL A 1 713 ? 12.993 -4.773 -11.518 1.00 96.00 713 VAL A C 1
ATOM 5546 O O . VAL A 1 713 ? 13.497 -5.233 -12.547 1.00 96.00 713 VAL A O 1
ATOM 5549 N N . PRO A 1 714 ? 13.719 -4.561 -10.406 1.00 95.56 714 PRO A N 1
ATOM 5550 C CA . PRO A 1 714 ? 15.156 -4.799 -10.312 1.00 95.56 714 PRO A CA 1
ATOM 5551 C C . PRO A 1 714 ? 15.545 -6.268 -10.490 1.00 95.56 714 PRO A C 1
ATOM 5553 O O . PRO A 1 714 ? 15.072 -7.155 -9.781 1.00 95.56 714 PRO A O 1
ATOM 5556 N N . LEU A 1 715 ? 16.480 -6.516 -11.402 1.00 95.50 715 LEU A N 1
ATOM 5557 C CA . LEU A 1 715 ? 17.090 -7.820 -11.657 1.00 95.50 715 LEU A CA 1
ATOM 5558 C C . LEU A 1 715 ? 18.336 -8.056 -10.799 1.00 95.50 715 LEU A C 1
ATOM 5560 O O . LEU A 1 715 ? 18.613 -9.202 -10.444 1.00 95.50 715 LEU A O 1
ATOM 5564 N N . THR A 1 716 ? 19.088 -7.006 -10.448 1.00 93.25 716 THR A N 1
ATOM 5565 C CA . THR A 1 716 ? 20.390 -7.120 -9.761 1.00 93.25 716 THR A CA 1
ATOM 5566 C C . THR A 1 716 ? 20.375 -8.014 -8.512 1.00 93.25 716 THR A C 1
ATOM 5568 O O . THR A 1 716 ? 21.288 -8.834 -8.374 1.00 93.25 716 THR A O 1
ATOM 5571 N N . PRO A 1 717 ? 19.373 -7.939 -7.604 1.00 91.38 717 PRO A N 1
ATOM 5572 C CA . PRO A 1 717 ? 19.329 -8.813 -6.430 1.00 91.38 717 PRO A CA 1
ATOM 5573 C C . PRO A 1 717 ? 19.209 -10.299 -6.804 1.00 91.38 717 PRO A C 1
ATOM 5575 O O . PRO A 1 717 ? 19.869 -11.145 -6.199 1.00 91.38 717 PRO A O 1
ATOM 5578 N N . ALA A 1 718 ? 18.412 -10.618 -7.830 1.00 91.19 718 ALA A N 1
ATOM 5579 C CA . ALA A 1 718 ? 18.239 -11.981 -8.323 1.00 91.19 718 ALA A CA 1
ATOM 5580 C C . ALA A 1 718 ? 19.476 -12.476 -9.088 1.00 91.19 718 ALA A C 1
ATOM 5582 O O . ALA A 1 718 ? 19.950 -13.575 -8.813 1.00 91.19 718 ALA A O 1
ATOM 5583 N N . LEU A 1 719 ? 20.059 -11.649 -9.965 1.00 91.94 719 LEU A N 1
ATOM 5584 C CA . LEU A 1 719 ? 21.295 -11.964 -10.694 1.00 91.94 719 LEU A CA 1
ATOM 5585 C C . LEU A 1 719 ? 22.438 -12.326 -9.733 1.00 91.94 719 LEU A C 1
ATOM 5587 O O . LEU A 1 719 ? 23.026 -13.402 -9.854 1.00 91.94 719 LEU A O 1
ATOM 5591 N N . ARG A 1 720 ? 22.669 -11.502 -8.698 1.00 88.06 720 ARG A N 1
ATOM 5592 C CA . ARG A 1 720 ? 23.660 -11.780 -7.642 1.00 88.06 720 ARG A CA 1
ATOM 5593 C C . ARG A 1 720 ? 23.357 -13.082 -6.892 1.00 88.06 720 ARG A C 1
ATOM 5595 O O . ARG A 1 720 ? 24.266 -13.880 -6.671 1.00 88.06 720 ARG A O 1
ATOM 5602 N N . LYS A 1 721 ? 22.089 -13.333 -6.532 1.00 86.06 721 LYS A N 1
ATOM 5603 C CA . LYS A 1 721 ? 21.638 -14.573 -5.861 1.00 86.06 721 LYS A CA 1
ATOM 5604 C C . LYS A 1 721 ? 21.840 -15.823 -6.730 1.00 86.06 721 LYS A C 1
ATOM 5606 O O . LYS A 1 721 ? 22.075 -16.901 -6.191 1.00 86.06 721 LYS A O 1
ATOM 5611 N N . MET A 1 722 ? 21.777 -15.679 -8.053 1.00 85.69 722 MET A N 1
ATOM 5612 C CA . MET A 1 722 ? 22.048 -16.736 -9.034 1.00 85.69 722 MET A CA 1
ATOM 5613 C C . MET A 1 722 ? 23.535 -16.856 -9.415 1.00 85.69 722 MET A C 1
ATOM 5615 O O . MET A 1 722 ? 23.887 -17.738 -10.193 1.00 85.69 722 MET A O 1
ATOM 5619 N N . GLY A 1 723 ? 24.414 -16.005 -8.869 1.00 86.88 723 GLY A N 1
ATOM 5620 C CA . GLY A 1 723 ? 25.853 -16.008 -9.155 1.00 86.88 723 GLY A CA 1
ATOM 5621 C C . GLY A 1 723 ? 26.253 -15.336 -10.474 1.00 86.88 723 GLY A C 1
ATOM 5622 O O . GLY A 1 723 ? 27.402 -15.464 -10.894 1.00 86.88 723 GLY A O 1
ATOM 5623 N N . VAL A 1 724 ? 25.336 -14.614 -11.126 1.00 87.06 724 VAL A N 1
ATOM 5624 C CA . VAL A 1 724 ? 25.567 -13.934 -12.408 1.00 87.06 724 VAL A CA 1
ATOM 5625 C C . VAL A 1 724 ? 26.264 -12.597 -12.149 1.00 87.06 724 VAL A C 1
ATOM 5627 O O . VAL A 1 724 ? 25.619 -11.571 -11.949 1.00 87.06 724 VAL A O 1
ATOM 5630 N N . ASN A 1 725 ? 27.597 -12.639 -12.113 1.00 76.94 725 ASN A N 1
ATOM 5631 C CA . ASN A 1 725 ? 28.472 -11.523 -11.726 1.00 76.94 725 ASN A CA 1
ATOM 5632 C C . ASN A 1 725 ? 29.533 -11.204 -12.807 1.00 76.94 725 ASN A C 1
ATOM 5634 O O . ASN A 1 725 ? 30.666 -10.858 -12.473 1.00 76.94 725 ASN A O 1
ATOM 5638 N N . GLY A 1 726 ? 29.198 -11.418 -14.083 1.00 78.69 726 GLY A N 1
ATOM 5639 C CA . GLY A 1 726 ? 30.093 -11.176 -15.221 1.00 78.69 726 GLY A CA 1
ATOM 5640 C C . GLY A 1 726 ? 30.170 -9.706 -15.644 1.00 78.69 726 GLY A C 1
ATOM 5641 O O . GLY A 1 726 ? 29.614 -8.817 -15.000 1.00 78.69 726 GLY A O 1
ATOM 5642 N N . THR A 1 727 ? 30.852 -9.471 -16.761 1.00 86.31 727 THR A N 1
ATOM 5643 C CA . THR A 1 727 ? 30.810 -8.219 -17.529 1.00 86.31 727 THR A CA 1
ATOM 5644 C C . THR A 1 727 ? 29.395 -7.909 -18.024 1.00 86.31 727 THR A C 1
ATOM 5646 O O . THR A 1 727 ? 28.565 -8.807 -18.167 1.00 86.31 727 THR A O 1
ATOM 5649 N N . ASP A 1 728 ? 29.127 -6.648 -18.365 1.00 86.56 728 ASP A N 1
ATOM 5650 C CA . ASP A 1 728 ? 27.805 -6.211 -18.838 1.00 86.56 728 ASP A CA 1
ATOM 5651 C C . ASP A 1 728 ? 27.344 -6.987 -20.095 1.00 86.56 728 ASP A C 1
ATOM 5653 O O . ASP A 1 728 ? 26.170 -7.332 -20.237 1.00 86.56 728 ASP A O 1
ATOM 5657 N N . ALA A 1 729 ? 28.288 -7.392 -20.955 1.00 88.31 729 ALA A N 1
ATOM 5658 C CA . ALA A 1 729 ? 28.031 -8.260 -22.105 1.00 88.31 729 ALA A CA 1
ATOM 5659 C C . ALA A 1 729 ? 27.622 -9.695 -21.708 1.00 88.31 729 ALA A C 1
ATOM 5661 O O . ALA A 1 729 ? 26.722 -10.269 -22.322 1.00 88.31 729 ALA A O 1
ATOM 5662 N N . GLU A 1 730 ? 28.242 -10.276 -20.675 1.00 92.00 730 GLU A N 1
ATOM 5663 C CA . GLU A 1 730 ? 27.866 -11.594 -20.143 1.00 92.00 730 GLU A CA 1
ATOM 5664 C C . GLU A 1 730 ? 26.502 -11.547 -19.441 1.00 92.00 730 GLU A C 1
ATOM 5666 O O . GLU A 1 730 ? 25.704 -12.475 -19.588 1.00 92.00 730 GLU A O 1
ATOM 5671 N N . VAL A 1 731 ? 26.193 -10.453 -18.733 1.00 94.19 731 VAL A N 1
ATOM 5672 C CA . VAL A 1 731 ? 24.872 -10.234 -18.124 1.00 94.19 731 VAL A CA 1
ATOM 5673 C C . VAL A 1 731 ? 23.801 -10.054 -19.204 1.00 94.19 731 VAL A C 1
ATOM 5675 O O . VAL A 1 731 ? 22.779 -10.737 -19.143 1.00 94.19 731 VAL A O 1
ATOM 5678 N N . SER A 1 732 ? 24.032 -9.227 -20.232 1.00 93.94 732 SER A N 1
ATOM 5679 C CA . SER A 1 732 ? 23.095 -9.081 -21.358 1.00 93.94 732 SER A CA 1
ATOM 5680 C C . SER A 1 732 ? 22.873 -10.413 -22.090 1.00 93.94 732 SER A C 1
ATOM 5682 O O . SER A 1 732 ? 21.726 -10.808 -22.311 1.00 93.94 732 SER A O 1
ATOM 5684 N N . ALA A 1 733 ? 23.933 -11.179 -22.378 1.00 94.88 733 ALA A N 1
ATOM 5685 C CA . ALA A 1 733 ? 23.814 -12.506 -22.988 1.00 94.88 733 ALA A CA 1
ATOM 5686 C C . ALA A 1 733 ? 22.992 -13.478 -22.118 1.00 94.88 733 ALA A C 1
ATOM 5688 O O . ALA A 1 733 ? 22.082 -14.144 -22.622 1.00 94.88 733 ALA A O 1
ATOM 5689 N N . TYR A 1 734 ? 23.249 -13.509 -20.805 1.00 96.62 734 TYR A N 1
ATOM 5690 C CA . TYR A 1 734 ? 22.480 -14.310 -19.853 1.00 96.62 734 TYR A CA 1
ATOM 5691 C C . TYR A 1 734 ? 21.003 -13.898 -19.819 1.00 96.62 734 TYR A C 1
ATOM 5693 O O . TYR A 1 734 ? 20.121 -14.752 -19.891 1.00 96.62 734 TYR A O 1
ATOM 5701 N N . LEU A 1 735 ? 20.699 -12.599 -19.757 1.00 97.31 735 LEU A N 1
ATOM 5702 C CA . LEU A 1 735 ? 19.324 -12.096 -19.763 1.00 97.31 735 LEU A CA 1
ATOM 5703 C C . LEU A 1 735 ? 18.622 -12.370 -21.099 1.00 97.31 735 LEU A C 1
ATOM 5705 O O . LEU A 1 735 ? 17.444 -12.738 -21.120 1.00 97.31 735 LEU A O 1
ATOM 5709 N N . LYS A 1 736 ? 19.330 -12.260 -22.226 1.00 96.88 736 LYS A N 1
ATOM 5710 C CA . LYS A 1 736 ? 18.795 -12.607 -23.544 1.00 96.88 736 LYS A CA 1
ATOM 5711 C C . LYS A 1 736 ? 18.324 -14.059 -23.581 1.00 96.88 736 LYS A C 1
ATOM 5713 O O . LYS A 1 736 ? 17.208 -14.307 -24.036 1.00 96.88 736 LYS A O 1
ATOM 5718 N N . GLU A 1 737 ? 19.106 -14.991 -23.044 1.00 96.12 737 GLU A N 1
ATOM 5719 C CA . GLU A 1 737 ? 18.739 -16.409 -22.994 1.00 96.12 737 GLU A CA 1
ATOM 5720 C C . GLU A 1 737 ? 17.690 -16.727 -21.910 1.00 96.12 737 GLU A C 1
ATOM 5722 O O . GLU A 1 737 ? 16.721 -17.440 -22.168 1.00 96.12 737 GLU A O 1
ATOM 5727 N N . LYS A 1 738 ? 17.874 -16.211 -20.686 1.00 97.31 738 LYS A N 1
ATOM 5728 C CA . LYS A 1 738 ? 17.149 -16.668 -19.490 1.00 97.31 738 LYS A CA 1
ATOM 5729 C C . LYS A 1 738 ? 15.976 -15.786 -19.065 1.00 97.31 738 LYS A C 1
ATOM 5731 O O . LYS A 1 738 ? 15.103 -16.306 -18.378 1.00 97.31 738 LYS A O 1
ATOM 5736 N N . LEU A 1 739 ? 15.914 -14.499 -19.426 1.00 97.94 739 LEU A N 1
ATOM 5737 C CA . LEU A 1 739 ? 14.788 -13.645 -19.026 1.00 97.94 739 LEU A CA 1
ATOM 5738 C C . LEU A 1 739 ? 13.516 -14.067 -19.766 1.00 97.94 739 LEU A C 1
ATOM 5740 O O . LEU A 1 739 ? 13.425 -13.945 -20.992 1.00 97.94 739 LEU A O 1
ATOM 5744 N N . VAL A 1 740 ? 12.536 -14.534 -19.001 1.00 97.00 740 VAL A N 1
ATOM 5745 C CA . VAL A 1 740 ? 11.261 -15.071 -19.471 1.00 97.00 740 VAL A CA 1
ATOM 5746 C C . VAL A 1 740 ? 10.128 -14.388 -18.709 1.00 97.00 740 VAL A C 1
ATOM 5748 O O . VAL A 1 740 ? 10.234 -14.160 -17.508 1.00 97.00 740 VAL A O 1
ATOM 5751 N N . TRP A 1 741 ? 9.023 -14.087 -19.389 1.00 97.38 741 TRP A N 1
ATOM 5752 C CA . TRP A 1 741 ? 7.818 -13.544 -18.761 1.00 97.38 741 TRP A CA 1
ATOM 5753 C C . TRP A 1 741 ? 6.570 -14.363 -19.092 1.00 97.38 741 TRP A C 1
ATOM 5755 O O . TRP A 1 741 ? 6.515 -15.060 -20.114 1.00 97.38 741 TRP A O 1
ATOM 5765 N N . ARG A 1 742 ? 5.580 -14.292 -18.196 1.00 96.38 742 ARG A N 1
ATOM 5766 C CA . ARG A 1 742 ? 4.250 -14.918 -18.306 1.00 96.38 742 ARG A CA 1
ATOM 5767 C C . ARG A 1 742 ? 3.178 -14.001 -17.731 1.00 96.38 742 ARG A C 1
ATOM 5769 O O . ARG A 1 742 ? 3.484 -13.147 -16.905 1.00 96.38 742 ARG A O 1
ATOM 5776 N N . CYS A 1 743 ? 1.930 -14.193 -18.151 1.00 94.62 743 CYS A N 1
ATOM 5777 C CA . CYS A 1 743 ? 0.788 -13.465 -17.611 1.00 94.62 743 CYS A CA 1
ATOM 5778 C C . CYS A 1 743 ? -0.176 -14.425 -16.906 1.00 94.62 743 CYS A C 1
ATOM 5780 O O . CYS A 1 743 ? -0.444 -15.516 -17.403 1.00 94.62 743 CYS A O 1
ATOM 5782 N N . TRP A 1 744 ? -0.694 -14.009 -15.754 1.00 90.06 744 TRP A N 1
ATOM 5783 C CA . TRP A 1 744 ? -1.642 -14.751 -14.924 1.00 90.06 744 TRP A CA 1
ATOM 5784 C C . TRP A 1 744 ? -2.840 -13.852 -14.621 1.00 90.06 744 TRP A C 1
ATOM 5786 O O . TRP A 1 744 ? -2.645 -12.705 -14.224 1.00 90.06 744 TRP A O 1
ATOM 5796 N N . ASN A 1 745 ? -4.070 -14.327 -14.817 1.00 88.12 745 ASN A N 1
ATOM 5797 C CA . ASN A 1 745 ? -5.279 -13.504 -14.720 1.00 88.12 745 ASN A CA 1
ATOM 5798 C C . ASN A 1 745 ? -6.384 -14.168 -13.885 1.00 88.12 745 ASN A C 1
ATOM 5800 O O . ASN A 1 745 ? -6.750 -15.320 -14.117 1.00 88.12 745 ASN A O 1
ATOM 5804 N N . VAL A 1 746 ? -6.950 -13.400 -12.951 1.00 81.12 746 VAL A N 1
ATOM 5805 C CA . VAL A 1 746 ? -8.082 -13.748 -12.084 1.00 81.12 746 VAL A CA 1
ATOM 5806 C C . VAL A 1 746 ? -9.322 -12.995 -12.575 1.00 81.12 746 VAL A C 1
ATOM 5808 O O . VAL A 1 746 ? -9.571 -11.849 -12.199 1.00 81.12 746 VAL A O 1
ATOM 5811 N N . ASN A 1 747 ? -10.099 -13.637 -13.449 1.00 77.62 747 ASN A N 1
ATOM 5812 C CA . ASN A 1 747 ? -11.296 -13.042 -14.067 1.00 77.62 747 ASN A CA 1
ATOM 5813 C C . ASN A 1 747 ? -12.505 -13.998 -14.138 1.00 77.62 747 ASN A C 1
ATOM 5815 O O . ASN A 1 747 ? -13.634 -13.565 -14.377 1.00 77.62 747 ASN A O 1
ATOM 5819 N N . GLY A 1 748 ? -12.292 -15.302 -13.942 1.00 68.44 748 GLY A N 1
ATOM 5820 C CA . GLY A 1 748 ? -13.369 -16.289 -13.943 1.00 68.44 748 GLY A CA 1
ATOM 5821 C C . GLY A 1 748 ? -14.296 -16.148 -12.731 1.00 68.44 748 GLY A C 1
ATOM 5822 O O . GLY A 1 748 ? -13.875 -15.755 -11.646 1.00 68.44 748 GLY A O 1
ATOM 5823 N N . ALA A 1 749 ? -15.574 -16.505 -12.902 1.00 67.94 749 ALA A N 1
ATOM 5824 C CA . ALA A 1 749 ? -16.542 -16.559 -11.796 1.00 67.94 749 ALA A CA 1
ATOM 5825 C C . ALA A 1 749 ? -16.261 -17.710 -10.804 1.00 67.94 749 ALA A C 1
ATOM 5827 O O . ALA A 1 749 ? -16.817 -17.737 -9.712 1.00 67.94 749 ALA A O 1
ATOM 5828 N N . ASP A 1 750 ? -15.388 -18.641 -11.195 1.00 69.44 750 ASP A N 1
ATOM 5829 C CA . ASP A 1 750 ? -14.785 -19.680 -10.359 1.00 69.44 750 ASP A CA 1
ATOM 5830 C C . ASP A 1 750 ? -13.699 -19.122 -9.411 1.00 69.44 750 ASP A C 1
ATOM 5832 O O . ASP A 1 750 ? -13.281 -19.815 -8.483 1.00 69.44 750 ASP A O 1
ATOM 5836 N N . GLY A 1 751 ? -13.230 -17.886 -9.634 1.00 70.06 751 GLY A N 1
ATOM 5837 C CA . GLY A 1 751 ? -12.091 -17.298 -8.924 1.00 70.06 751 GLY A CA 1
ATOM 5838 C C . GLY A 1 751 ? -10.768 -18.002 -9.231 1.00 70.06 751 GLY A C 1
ATOM 5839 O O . GLY A 1 751 ? -9.783 -17.778 -8.532 1.00 70.06 751 GLY A O 1
ATOM 5840 N N . VAL A 1 752 ? -10.740 -18.877 -10.244 1.00 76.06 752 VAL A N 1
ATOM 5841 C CA . VAL A 1 752 ? -9.558 -19.661 -10.601 1.00 76.06 752 VAL A CA 1
ATOM 5842 C C . VAL A 1 752 ? -8.739 -18.870 -11.603 1.00 76.06 752 VAL A C 1
ATOM 5844 O O . VAL A 1 752 ? -9.169 -18.602 -12.727 1.00 76.06 752 VAL A O 1
ATOM 5847 N N . ALA A 1 753 ? -7.536 -18.518 -11.175 1.00 77.88 753 ALA A N 1
ATOM 5848 C CA . ALA A 1 753 ? -6.563 -17.830 -11.993 1.00 77.88 753 ALA A CA 1
ATOM 5849 C C . ALA A 1 753 ? -6.054 -18.704 -13.153 1.00 77.88 753 ALA A C 1
ATOM 5851 O O . ALA A 1 753 ? -5.849 -19.910 -12.986 1.00 77.88 753 ALA A O 1
ATOM 5852 N N . LYS A 1 754 ? -5.840 -18.101 -14.327 1.00 84.88 754 LYS A N 1
ATOM 5853 C CA . LYS A 1 754 ? -5.436 -18.800 -15.562 1.00 84.88 754 LYS A CA 1
ATOM 5854 C C . LYS A 1 754 ? -4.257 -18.085 -16.219 1.00 84.88 754 LYS A C 1
ATOM 5856 O O . LYS A 1 754 ? -4.147 -16.862 -16.133 1.00 84.88 754 LYS A O 1
ATOM 5861 N N . GLU A 1 755 ? -3.369 -18.847 -16.853 1.00 90.50 755 GLU A N 1
ATOM 5862 C CA . GLU A 1 755 ? -2.303 -18.283 -17.686 1.00 90.50 755 GLU A CA 1
ATOM 5863 C C . GLU A 1 755 ? -2.903 -17.637 -18.943 1.00 90.50 755 GLU A C 1
ATOM 5865 O O . GLU A 1 755 ? -3.826 -18.180 -19.552 1.00 90.50 755 GLU A O 1
ATOM 5870 N N . ILE A 1 756 ? -2.372 -16.475 -19.322 1.00 92.75 756 ILE A N 1
ATOM 5871 C CA . ILE A 1 756 ? -2.710 -15.763 -20.554 1.00 92.75 756 ILE A CA 1
ATOM 5872 C C . ILE A 1 756 ? -1.489 -15.790 -21.471 1.00 92.75 756 ILE A C 1
ATOM 5874 O O . ILE A 1 756 ? -0.380 -15.424 -21.069 1.00 92.75 756 ILE A O 1
ATOM 5878 N N . GLU A 1 757 ? -1.691 -16.200 -22.723 1.00 92.50 757 GLU A N 1
ATOM 5879 C CA . GLU A 1 757 ? -0.624 -16.211 -23.718 1.00 92.50 757 GLU A CA 1
ATOM 5880 C C . GLU A 1 757 ? -0.124 -14.785 -23.983 1.00 92.50 757 GLU A C 1
ATOM 5882 O O . GLU A 1 757 ? -0.839 -13.964 -24.544 1.00 92.50 757 GLU A O 1
ATOM 5887 N N . ILE A 1 758 ? 1.144 -14.501 -23.674 1.00 94.06 758 ILE A N 1
ATOM 5888 C CA . ILE A 1 758 ? 1.768 -13.173 -23.848 1.00 94.06 758 ILE A CA 1
ATOM 5889 C C . ILE A 1 758 ? 1.519 -12.543 -25.231 1.00 94.06 758 ILE A C 1
ATOM 5891 O O . ILE A 1 758 ? 1.407 -11.327 -25.346 1.00 94.06 758 ILE A O 1
ATOM 5895 N N . LYS A 1 759 ? 1.401 -13.360 -26.286 1.00 91.50 759 LYS A N 1
ATOM 5896 C CA . LYS A 1 759 ? 1.133 -12.905 -27.660 1.00 91.50 759 LYS A CA 1
ATOM 5897 C C . LYS A 1 759 ? -0.245 -12.240 -27.853 1.00 91.50 759 LYS A C 1
ATOM 5899 O O . LYS A 1 759 ? -0.435 -11.608 -28.887 1.00 91.50 759 LYS A O 1
ATOM 5904 N N . SER A 1 760 ? -1.194 -12.407 -26.923 1.00 93.00 760 SER A N 1
ATOM 5905 C CA . SER A 1 760 ? -2.520 -11.776 -26.990 1.00 93.00 760 SER A CA 1
ATOM 5906 C C . SER A 1 760 ? -2.554 -10.367 -26.395 1.00 93.00 760 SER A C 1
ATOM 5908 O O . SER A 1 760 ? -3.495 -9.634 -26.685 1.00 93.00 760 SER A O 1
ATO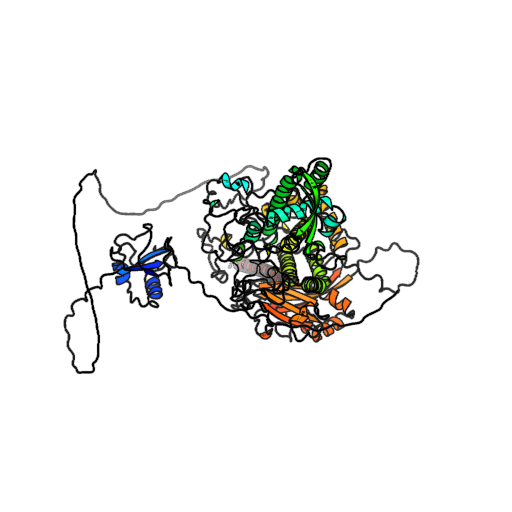M 5910 N N . LEU A 1 761 ? -1.555 -9.995 -25.585 1.00 94.25 761 LEU A N 1
ATOM 5911 C CA . LEU A 1 761 ? -1.446 -8.678 -24.956 1.00 94.25 761 LEU A CA 1
ATOM 5912 C C . LEU A 1 761 ? -0.825 -7.702 -25.962 1.00 94.25 761 LEU A C 1
ATOM 5914 O O . LEU A 1 761 ? 0.359 -7.808 -26.288 1.00 94.25 761 LEU A O 1
ATOM 5918 N N . LYS A 1 762 ? -1.627 -6.783 -26.505 1.00 93.19 762 LYS A N 1
ATOM 5919 C CA . LYS A 1 762 ? -1.255 -5.974 -27.684 1.00 93.19 762 LYS A CA 1
ATOM 5920 C C . LYS A 1 762 ? -0.354 -4.786 -27.344 1.00 93.19 762 LYS A C 1
ATOM 5922 O O . LYS A 1 762 ? 0.512 -4.422 -28.136 1.00 93.19 762 LYS A O 1
ATOM 5927 N N . THR A 1 763 ? -0.572 -4.194 -26.178 1.00 94.00 763 THR A N 1
ATOM 5928 C CA . THR A 1 763 ? 0.098 -2.994 -25.658 1.00 94.00 763 THR A CA 1
ATOM 5929 C C . THR A 1 763 ? 1.296 -3.313 -24.765 1.00 94.00 763 THR A C 1
ATOM 5931 O O . THR A 1 763 ? 2.072 -2.412 -24.455 1.00 94.00 763 THR A O 1
ATOM 5934 N N . LEU A 1 764 ? 1.481 -4.582 -24.371 1.00 95.50 764 LEU A N 1
ATOM 5935 C CA . LEU A 1 764 ? 2.579 -4.996 -23.499 1.00 95.50 764 LEU A CA 1
ATOM 5936 C C . LEU A 1 764 ? 3.940 -4.692 -24.143 1.00 95.50 764 LEU A C 1
ATOM 5938 O O . LEU A 1 764 ? 4.275 -5.221 -25.208 1.00 95.50 764 LEU A O 1
ATOM 5942 N N . LYS A 1 765 ? 4.749 -3.898 -23.439 1.00 94.94 765 LYS A N 1
ATOM 5943 C CA . LYS A 1 765 ? 6.159 -3.649 -23.739 1.00 94.94 765 LYS A CA 1
ATOM 5944 C C . LYS A 1 765 ? 7.021 -3.955 -22.525 1.00 94.94 765 LYS A C 1
ATOM 5946 O O . LYS A 1 765 ? 6.783 -3.450 -21.434 1.00 94.94 765 LYS A O 1
ATOM 5951 N N . ILE A 1 766 ? 8.039 -4.780 -22.735 1.00 96.12 766 ILE A N 1
ATOM 5952 C CA . ILE A 1 766 ? 9.030 -5.176 -21.736 1.00 96.12 766 ILE A CA 1
ATOM 5953 C C . ILE A 1 766 ? 10.415 -4.830 -22.271 1.00 96.12 766 ILE A C 1
ATOM 5955 O O . ILE A 1 766 ? 10.801 -5.276 -23.352 1.00 96.12 766 ILE A O 1
ATOM 5959 N N . ALA A 1 767 ? 11.159 -4.042 -21.507 1.00 95.75 767 ALA A N 1
ATOM 5960 C CA . ALA A 1 767 ? 12.498 -3.572 -21.830 1.00 95.75 767 ALA A CA 1
ATOM 5961 C C . ALA A 1 767 ? 13.472 -3.896 -20.697 1.00 95.75 767 ALA A C 1
ATOM 5963 O O . ALA A 1 767 ? 13.072 -3.950 -19.536 1.00 95.75 767 ALA A O 1
ATOM 5964 N N . VAL A 1 768 ? 14.753 -4.066 -21.019 1.00 96.38 768 VAL A N 1
ATOM 5965 C CA . VAL A 1 768 ? 15.824 -4.189 -20.021 1.00 96.38 768 VAL A CA 1
ATOM 5966 C C . VAL A 1 768 ? 16.724 -2.968 -20.089 1.00 96.38 768 VAL A C 1
ATOM 5968 O O . VAL A 1 768 ? 17.049 -2.506 -21.183 1.00 96.38 768 VAL A O 1
ATOM 5971 N N . THR A 1 769 ? 17.120 -2.463 -18.926 1.00 94.56 769 THR A N 1
ATOM 5972 C CA . THR A 1 769 ? 18.105 -1.386 -18.797 1.00 94.56 769 THR A CA 1
ATOM 5973 C C . THR A 1 769 ? 19.237 -1.760 -17.870 1.00 94.56 769 THR A C 1
ATOM 5975 O O . THR A 1 769 ? 18.999 -2.394 -16.842 1.00 94.56 769 THR A O 1
ATOM 5978 N N . GLU A 1 770 ? 20.427 -1.260 -18.181 1.00 93.00 770 GLU A N 1
ATOM 5979 C CA . GLU A 1 770 ? 21.517 -1.105 -17.221 1.00 93.00 770 GLU A CA 1
ATOM 5980 C C . GLU A 1 770 ? 21.603 0.360 -16.760 1.00 93.00 770 GLU A C 1
ATOM 5982 O O . GLU A 1 770 ? 21.399 1.289 -17.542 1.00 93.00 770 GLU A O 1
ATOM 5987 N N . THR A 1 771 ? 21.884 0.591 -15.479 1.00 92.19 771 THR A N 1
ATOM 5988 C CA . THR A 1 771 ? 22.067 1.933 -14.915 1.00 92.19 771 THR A CA 1
ATOM 5989 C C . THR A 1 771 ? 23.266 1.944 -13.983 1.00 92.19 771 THR A C 1
ATOM 5991 O O . THR A 1 771 ? 23.324 1.207 -12.997 1.00 92.19 771 THR A O 1
ATOM 5994 N N . LYS A 1 772 ? 24.218 2.839 -14.246 1.00 91.75 772 LYS A N 1
ATOM 5995 C CA . LYS A 1 772 ? 25.369 3.036 -13.366 1.00 91.75 772 LYS A CA 1
ATOM 5996 C C . LYS A 1 772 ? 24.960 3.833 -12.127 1.00 91.75 772 LYS A C 1
ATOM 5998 O O . LYS A 1 772 ? 24.580 4.996 -12.240 1.00 91.75 772 LYS A O 1
ATOM 6003 N N . VAL A 1 773 ? 25.090 3.241 -10.944 1.00 91.56 773 VAL A N 1
ATOM 6004 C CA . VAL A 1 773 ? 24.779 3.880 -9.656 1.00 91.56 773 VAL A CA 1
ATOM 6005 C C . VAL A 1 773 ? 26.061 4.092 -8.858 1.00 91.56 773 VAL A C 1
ATOM 6007 O O . VAL A 1 773 ? 26.860 3.173 -8.681 1.00 91.56 773 VAL A O 1
ATOM 6010 N N . THR A 1 774 ? 26.266 5.314 -8.367 1.00 91.69 774 THR A N 1
ATOM 6011 C CA . THR A 1 774 ? 27.340 5.644 -7.419 1.00 91.69 774 THR A CA 1
ATOM 6012 C C . THR A 1 774 ? 26.742 5.725 -6.021 1.00 91.69 774 THR A C 1
ATOM 6014 O O . THR A 1 774 ? 25.907 6.591 -5.756 1.00 91.69 774 THR A O 1
ATOM 6017 N N . LEU A 1 775 ? 27.152 4.819 -5.136 1.00 89.88 775 LEU A N 1
ATOM 6018 C CA . LEU A 1 775 ? 26.694 4.790 -3.749 1.00 89.88 775 LEU A CA 1
ATOM 6019 C C . LEU A 1 775 ? 27.262 5.986 -2.963 1.00 89.88 775 LEU A C 1
ATOM 6021 O O . LEU A 1 775 ? 28.375 6.437 -3.263 1.00 89.88 775 LEU A O 1
ATOM 6025 N N . PRO A 1 776 ? 26.526 6.500 -1.962 1.00 89.56 776 PRO A N 1
ATOM 6026 C CA . PRO A 1 776 ? 27.021 7.560 -1.093 1.00 89.56 776 PRO A CA 1
ATOM 6027 C C . PRO A 1 776 ? 28.190 7.053 -0.228 1.00 89.56 776 PRO A C 1
ATOM 6029 O O . PRO A 1 776 ? 28.344 5.852 0.008 1.00 89.56 776 PRO A O 1
ATOM 6032 N N . VAL A 1 777 ? 29.042 7.974 0.231 1.00 85.88 777 VAL A N 1
ATOM 6033 C CA . VAL A 1 777 ? 30.184 7.657 1.117 1.00 85.88 777 VAL A CA 1
ATOM 6034 C C . VAL A 1 777 ? 29.781 7.526 2.592 1.00 85.88 777 VAL A C 1
ATOM 6036 O O . VAL A 1 777 ? 30.527 6.960 3.390 1.00 85.88 777 VAL A O 1
ATOM 6039 N N . ASP A 1 778 ? 28.588 8.006 2.930 1.00 87.00 778 ASP A N 1
ATOM 6040 C CA . ASP A 1 778 ? 27.927 7.956 4.233 1.00 87.00 778 ASP A CA 1
ATOM 6041 C C . ASP A 1 778 ? 26.439 7.585 4.039 1.00 87.00 778 ASP A C 1
ATOM 6043 O O . ASP A 1 778 ? 26.009 7.301 2.922 1.00 87.00 778 ASP A O 1
ATOM 6047 N N . ASN A 1 779 ? 25.647 7.544 5.115 1.00 90.50 779 ASN A N 1
ATOM 6048 C CA . ASN A 1 779 ? 24.202 7.303 5.012 1.00 90.50 779 ASN A CA 1
ATOM 6049 C C . ASN A 1 779 ? 23.384 8.595 4.799 1.00 90.50 779 ASN A C 1
ATOM 6051 O O . ASN A 1 779 ? 22.203 8.491 4.492 1.00 90.50 779 ASN A O 1
ATOM 6055 N N . ALA A 1 780 ? 23.962 9.785 4.978 1.00 91.12 780 ALA A N 1
ATOM 6056 C CA . ALA A 1 780 ? 23.235 11.058 4.969 1.00 91.12 780 ALA A CA 1
ATOM 6057 C C . ALA A 1 780 ? 22.887 11.555 3.559 1.00 91.12 780 ALA A C 1
ATOM 6059 O O . ALA A 1 780 ? 22.048 12.438 3.402 1.00 91.12 780 ALA A O 1
ATOM 6060 N N . HIS A 1 781 ? 23.500 10.972 2.529 1.00 92.44 781 HIS A N 1
ATOM 6061 C CA . HIS A 1 781 ? 23.277 11.339 1.135 1.00 92.44 781 HIS A CA 1
ATOM 6062 C C . HIS A 1 781 ? 22.580 10.224 0.344 1.00 92.44 781 HIS A C 1
ATOM 6064 O O . HIS A 1 781 ? 22.817 9.032 0.551 1.00 92.44 781 HIS A O 1
ATOM 6070 N N . LYS A 1 782 ? 21.752 10.608 -0.631 1.00 94.38 782 LYS A N 1
ATOM 6071 C CA . LYS A 1 782 ? 21.167 9.681 -1.611 1.00 94.38 782 LYS A CA 1
ATOM 6072 C C . LYS A 1 782 ? 22.237 9.152 -2.589 1.00 94.38 782 LYS A C 1
ATOM 6074 O O . LYS A 1 782 ? 23.227 9.844 -2.858 1.00 94.38 782 LYS A O 1
ATOM 6079 N N . PRO A 1 783 ? 22.064 7.946 -3.160 1.00 92.44 783 PRO A N 1
ATOM 6080 C CA . PRO A 1 783 ? 22.923 7.454 -4.234 1.00 92.44 783 PRO A CA 1
ATOM 6081 C C . PRO A 1 783 ? 22.743 8.288 -5.508 1.00 92.44 783 PRO A C 1
ATOM 6083 O O . PRO A 1 783 ? 21.635 8.684 -5.859 1.00 92.44 783 PRO A O 1
ATOM 6086 N N . LYS A 1 784 ? 23.826 8.499 -6.261 1.00 91.62 784 LYS A N 1
ATOM 6087 C CA . LYS A 1 784 ? 23.760 9.174 -7.565 1.00 91.62 784 LYS A CA 1
ATOM 6088 C C . LYS A 1 784 ? 23.462 8.151 -8.653 1.00 91.62 784 LYS A C 1
ATOM 6090 O O . LYS A 1 784 ? 24.329 7.346 -9.008 1.00 91.62 784 LYS A O 1
ATOM 6095 N N . VAL A 1 785 ? 22.238 8.190 -9.168 1.00 90.00 785 VAL A N 1
ATOM 6096 C CA . VAL A 1 785 ? 21.756 7.328 -10.254 1.00 90.00 785 VAL A CA 1
ATOM 6097 C C . VAL A 1 785 ? 22.117 7.958 -11.603 1.00 90.00 785 VAL A C 1
ATOM 6099 O O . VAL A 1 785 ? 21.842 9.132 -11.844 1.00 90.00 785 VAL A O 1
ATOM 6102 N N . GLY A 1 786 ? 22.786 7.194 -12.467 1.00 88.25 786 GLY A N 1
ATOM 6103 C CA . GLY A 1 786 ? 23.148 7.615 -13.819 1.00 88.25 786 GLY A CA 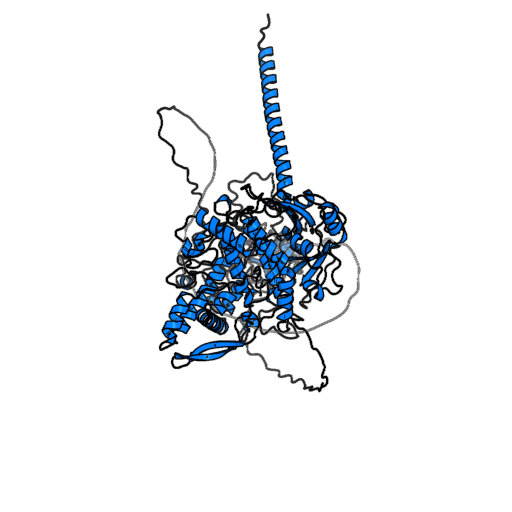1
ATOM 6104 C C . GLY A 1 786 ? 21.985 7.555 -14.813 1.00 88.25 786 GLY A C 1
ATOM 6105 O O . GLY A 1 786 ? 20.838 7.283 -14.467 1.00 88.25 786 GLY A O 1
ATOM 6106 N N . ALA A 1 787 ? 22.301 7.788 -16.086 1.00 85.94 787 ALA A N 1
ATOM 6107 C CA . ALA A 1 787 ? 21.369 7.550 -17.182 1.00 85.94 787 ALA A CA 1
ATOM 6108 C C . ALA A 1 787 ? 21.147 6.034 -17.369 1.00 85.94 787 ALA A C 1
ATOM 6110 O O . ALA A 1 787 ? 22.108 5.268 -17.354 1.00 85.94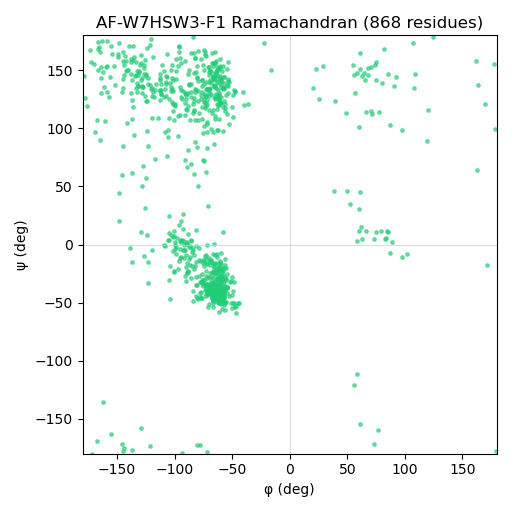 787 ALA A O 1
ATOM 6111 N N . ALA A 1 788 ? 19.892 5.606 -17.532 1.00 89.44 788 ALA A N 1
ATOM 6112 C CA . ALA A 1 788 ? 19.539 4.207 -17.786 1.00 89.44 788 ALA A CA 1
ATOM 6113 C C . ALA A 1 788 ? 19.685 3.863 -19.276 1.00 89.44 788 ALA A C 1
ATOM 6115 O O . ALA A 1 788 ? 18.963 4.410 -20.110 1.00 89.44 788 ALA A O 1
ATOM 6116 N N . HIS A 1 789 ? 20.596 2.968 -19.630 1.00 89.75 789 HIS A N 1
ATOM 6117 C CA . HIS A 1 789 ? 20.843 2.570 -21.013 1.00 89.75 789 HIS A CA 1
ATOM 6118 C C . HIS A 1 789 ? 19.958 1.377 -21.386 1.00 89.75 789 HIS A C 1
ATOM 6120 O O . HIS A 1 789 ? 19.945 0.365 -20.687 1.00 89.75 789 HIS A O 1
ATOM 6126 N N . LEU A 1 790 ? 19.173 1.508 -22.461 1.00 91.75 790 LEU A N 1
ATOM 6127 C CA . LEU A 1 790 ? 18.327 0.431 -22.982 1.00 91.75 790 LEU A CA 1
ATOM 6128 C C . LEU A 1 790 ? 19.193 -0.670 -23.614 1.00 91.75 790 LEU A C 1
ATOM 6130 O O . LEU A 1 790 ? 20.114 -0.360 -24.366 1.00 91.75 790 LEU A O 1
ATOM 6134 N N . MET A 1 791 ? 18.813 -1.933 -23.391 1.00 93.62 791 MET A N 1
ATOM 6135 C CA . MET A 1 791 ? 19.482 -3.137 -23.911 1.00 93.62 791 MET A CA 1
ATOM 6136 C C . MET A 1 791 ? 18.539 -3.928 -24.847 1.00 93.62 791 MET A C 1
ATOM 6138 O O . MET A 1 791 ? 17.968 -4.952 -24.443 1.00 93.62 791 MET A O 1
ATOM 6142 N N . PRO A 1 792 ? 18.274 -3.460 -26.091 1.00 92.00 792 PRO A N 1
ATOM 6143 C CA . PRO A 1 792 ? 17.235 -4.034 -26.947 1.00 92.00 792 PRO A CA 1
ATOM 6144 C C . PRO A 1 792 ? 17.485 -5.493 -27.323 1.00 92.00 792 PRO A C 1
ATOM 6146 O O . PRO A 1 792 ? 16.542 -6.241 -27.553 1.00 92.00 792 PRO A O 1
ATOM 6149 N N . GLU A 1 793 ? 18.738 -5.932 -27.413 1.00 94.44 793 GLU A N 1
ATOM 6150 C CA . GLU A 1 793 ? 19.109 -7.300 -27.777 1.00 94.44 793 GLU A CA 1
ATOM 6151 C C . GLU A 1 793 ? 18.607 -8.365 -26.793 1.00 94.44 793 GLU A C 1
ATOM 6153 O O . GLU A 1 793 ? 18.483 -9.526 -27.188 1.00 94.44 793 GLU A O 1
ATOM 6158 N N . VAL A 1 794 ? 18.258 -7.971 -25.564 1.00 96.75 794 VAL A N 1
ATOM 6159 C CA . VAL A 1 794 ? 17.655 -8.836 -24.541 1.00 96.75 794 VAL A CA 1
ATOM 6160 C C . VAL A 1 794 ? 16.167 -9.109 -24.811 1.00 96.75 794 VAL A C 1
ATOM 6162 O O . VAL A 1 794 ? 15.661 -10.181 -24.452 1.00 96.75 794 VAL A O 1
ATOM 6165 N N . THR A 1 795 ? 15.457 -8.159 -25.436 1.00 96.75 795 THR A N 1
ATOM 6166 C CA . THR A 1 795 ? 13.982 -8.140 -25.515 1.00 96.75 795 THR A CA 1
ATOM 6167 C C . THR A 1 795 ? 13.404 -8.095 -26.927 1.00 96.75 795 THR A C 1
ATOM 6169 O O . THR A 1 795 ? 12.356 -8.693 -27.142 1.00 96.75 795 THR A O 1
ATOM 6172 N N . LYS A 1 796 ? 14.054 -7.444 -27.900 1.00 95.00 796 LYS A N 1
ATOM 6173 C CA . LYS A 1 796 ? 13.494 -7.104 -29.228 1.00 95.00 796 LYS A CA 1
ATOM 6174 C C . LYS A 1 796 ? 12.941 -8.290 -30.033 1.00 95.00 796 LYS A C 1
ATOM 6176 O O . LYS A 1 796 ? 12.009 -8.116 -30.817 1.00 95.00 796 LYS A O 1
ATOM 6181 N N . ASP A 1 797 ? 13.514 -9.475 -29.824 1.00 95.06 797 ASP A N 1
ATOM 6182 C CA . ASP A 1 797 ? 13.174 -10.720 -30.523 1.00 95.06 797 ASP A CA 1
ATOM 6183 C C . ASP A 1 797 ? 12.101 -11.547 -29.764 1.00 95.06 797 ASP A C 1
ATOM 6185 O O . ASP A 1 797 ? 11.614 -12.564 -30.261 1.00 95.06 797 ASP A O 1
ATOM 6189 N N . LYS A 1 798 ? 11.697 -11.113 -28.558 1.00 95.62 798 LYS A N 1
ATOM 6190 C CA . LYS A 1 798 ? 10.706 -11.769 -27.682 1.00 95.62 798 LYS A CA 1
ATOM 6191 C C . LYS A 1 798 ? 9.319 -11.121 -27.824 1.00 95.62 798 LYS A C 1
ATOM 6193 O O . LYS A 1 798 ? 9.183 -9.927 -28.086 1.00 95.62 798 LYS A O 1
ATOM 6198 N N . LYS A 1 799 ? 8.244 -11.898 -27.632 1.00 95.00 799 LYS A N 1
ATOM 6199 C CA . LYS A 1 799 ? 6.856 -11.393 -27.729 1.00 95.00 799 LYS A CA 1
ATOM 6200 C C . LYS A 1 799 ? 6.540 -10.435 -26.576 1.00 95.00 799 LYS A C 1
ATOM 6202 O O . LYS A 1 799 ? 6.778 -10.777 -25.424 1.00 95.00 799 LYS A O 1
ATOM 6207 N N . GLY A 1 800 ? 6.014 -9.251 -26.889 1.00 94.62 800 GLY A N 1
ATOM 6208 C CA . GLY A 1 800 ? 5.855 -8.157 -25.920 1.00 94.62 800 GLY A CA 1
ATOM 6209 C C . GLY A 1 800 ? 7.171 -7.462 -25.545 1.00 94.62 800 GLY A C 1
ATOM 6210 O O . GLY A 1 800 ? 7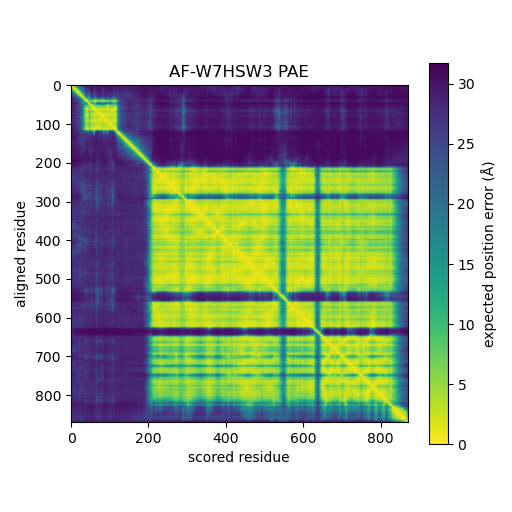.178 -6.602 -24.676 1.00 94.62 800 GLY A O 1
ATOM 6211 N N . GLY A 1 801 ? 8.298 -7.809 -26.174 1.00 96.38 801 GLY A N 1
ATOM 6212 C CA . GLY A 1 801 ? 9.562 -7.112 -25.966 1.00 96.38 801 GLY A CA 1
ATOM 6213 C C . GLY A 1 801 ? 9.606 -5.766 -26.692 1.00 96.38 801 GLY A C 1
ATOM 6214 O O . GLY A 1 801 ? 9.122 -5.638 -27.820 1.00 96.38 801 GLY A O 1
ATOM 6215 N N . ALA A 1 802 ? 10.198 -4.764 -26.048 1.00 94.06 802 ALA A N 1
ATOM 6216 C CA . ALA A 1 802 ? 10.503 -3.481 -26.662 1.00 94.06 802 ALA A CA 1
ATOM 6217 C C . ALA A 1 802 ? 11.728 -3.599 -27.579 1.00 94.06 802 ALA A C 1
ATOM 6219 O O . ALA A 1 802 ? 12.695 -4.298 -27.257 1.00 94.06 802 ALA A O 1
ATOM 6220 N N . LYS A 1 803 ? 11.678 -2.906 -28.720 1.00 92.19 803 LYS A N 1
ATOM 6221 C CA . LYS A 1 803 ? 12.725 -2.921 -29.757 1.00 92.19 803 LYS A CA 1
ATOM 6222 C C . LYS A 1 803 ? 13.650 -1.707 -29.726 1.00 92.19 803 LYS A C 1
ATOM 6224 O O . LYS A 1 803 ? 14.749 -1.776 -30.268 1.00 92.19 803 LYS A O 1
ATOM 6229 N N . ASN A 1 804 ? 13.186 -0.592 -29.169 1.00 88.25 804 ASN A N 1
ATOM 6230 C CA . ASN A 1 804 ? 13.885 0.691 -29.106 1.00 88.25 804 ASN A CA 1
ATOM 6231 C C . ASN A 1 804 ? 13.240 1.594 -28.034 1.00 88.25 804 ASN A C 1
ATOM 6233 O O . ASN A 1 804 ? 12.220 1.237 -27.444 1.00 88.25 804 ASN A O 1
ATOM 6237 N N . GLU A 1 805 ? 13.830 2.766 -27.797 1.00 83.06 805 GLU A N 1
ATOM 6238 C CA . GLU A 1 805 ? 13.349 3.739 -26.805 1.00 83.06 805 GLU A CA 1
ATOM 6239 C C . GLU A 1 805 ? 12.000 4.375 -27.194 1.00 83.06 805 GLU A C 1
ATOM 6241 O O . GLU A 1 805 ? 11.216 4.732 -26.315 1.00 83.06 805 GLU A O 1
ATOM 6246 N N . GLN A 1 806 ? 11.686 4.481 -28.492 1.00 82.50 806 GLN A N 1
ATOM 6247 C CA . GLN A 1 806 ? 10.446 5.105 -28.967 1.00 82.50 806 GLN A CA 1
ATOM 6248 C C . GLN A 1 806 ? 9.204 4.294 -28.573 1.00 82.50 806 GLN A C 1
ATOM 6250 O O . GLN A 1 806 ? 8.227 4.878 -28.111 1.00 82.50 806 GLN A O 1
ATOM 6255 N N . GLU A 1 807 ? 9.258 2.958 -28.652 1.00 85.88 807 GLU A N 1
ATOM 6256 C CA . GLU A 1 807 ? 8.161 2.084 -28.195 1.00 85.88 807 GLU A CA 1
ATOM 6257 C C . GLU A 1 807 ? 7.837 2.232 -26.692 1.00 85.88 807 GLU A C 1
ATOM 6259 O O . GLU A 1 807 ? 6.791 1.760 -26.249 1.00 85.88 807 GLU A O 1
ATOM 6264 N N . LEU A 1 808 ? 8.724 2.870 -25.916 1.00 85.25 808 LEU A N 1
ATOM 6265 C CA . LEU A 1 808 ? 8.569 3.131 -24.482 1.00 85.25 808 LEU A CA 1
ATOM 6266 C C . LEU A 1 808 ? 8.229 4.597 -24.178 1.00 85.25 808 LEU A C 1
ATOM 6268 O O . LEU A 1 808 ? 7.557 4.876 -23.190 1.00 85.25 808 LEU A O 1
ATOM 6272 N N . ALA A 1 809 ? 8.688 5.535 -25.009 1.00 78.88 809 ALA A N 1
ATOM 6273 C CA . ALA A 1 809 ? 8.368 6.957 -24.885 1.00 78.88 809 ALA A CA 1
ATOM 6274 C C . ALA A 1 809 ? 6.954 7.295 -25.397 1.00 78.88 809 ALA A C 1
ATOM 6276 O O . ALA A 1 809 ? 6.309 8.204 -24.875 1.00 78.88 809 ALA A O 1
ATOM 6277 N N . GLU A 1 810 ? 6.480 6.560 -26.407 1.00 80.94 810 GLU A N 1
ATOM 6278 C CA . GLU A 1 810 ? 5.205 6.774 -27.105 1.00 80.94 810 GLU A CA 1
ATOM 6279 C C . GLU A 1 810 ? 4.343 5.484 -27.070 1.00 80.94 810 GLU A C 1
ATOM 6281 O O . GLU A 1 810 ? 3.994 4.937 -28.123 1.00 80.94 810 GLU A O 1
ATOM 6286 N N . PRO A 1 811 ? 4.020 4.935 -25.876 1.00 85.25 811 PRO A N 1
ATOM 6287 C CA . PRO A 1 811 ? 3.269 3.689 -25.758 1.00 85.25 811 PRO A CA 1
ATOM 6288 C C . PRO A 1 811 ? 1.860 3.813 -26.340 1.00 85.25 811 PRO A C 1
ATOM 6290 O O . PRO A 1 811 ? 1.232 4.873 -26.331 1.00 85.25 811 PRO A O 1
ATOM 6293 N N . LYS A 1 812 ? 1.339 2.693 -26.837 1.00 84.50 812 LYS A N 1
ATOM 6294 C CA . LYS A 1 812 ? 0.003 2.618 -27.428 1.00 84.50 812 LYS A CA 1
ATOM 6295 C C . LYS A 1 812 ? -1.024 2.163 -26.392 1.00 84.50 812 LYS A C 1
ATOM 6297 O O . LYS A 1 812 ? -0.795 1.169 -25.709 1.00 84.50 812 LYS A O 1
ATOM 6302 N N . LYS A 1 813 ? -2.156 2.868 -26.323 1.00 85.00 813 LYS A N 1
ATOM 6303 C CA . LYS A 1 813 ? -3.399 2.389 -25.700 1.00 85.00 813 LYS A CA 1
ATOM 6304 C C . LYS A 1 813 ? -3.980 1.225 -26.516 1.00 85.00 813 LYS A C 1
ATOM 6306 O O . LYS A 1 813 ? -3.638 1.041 -27.688 1.00 85.00 813 LYS A O 1
ATOM 6311 N N . LEU A 1 814 ? -4.915 0.474 -25.935 1.00 83.06 814 LEU A N 1
ATOM 6312 C CA . LEU A 1 814 ? -5.574 -0.674 -26.574 1.00 83.06 814 LEU A CA 1
ATOM 6313 C C . LEU A 1 814 ? -6.346 -0.300 -27.858 1.00 83.06 814 LEU A C 1
ATOM 6315 O O . LEU A 1 814 ? -6.482 -1.126 -28.762 1.00 83.06 814 LEU A O 1
ATOM 6319 N N . ASN A 1 815 ? -6.804 0.951 -27.962 1.00 79.94 815 ASN A N 1
ATOM 6320 C CA . ASN A 1 815 ? -7.454 1.525 -29.147 1.00 79.94 815 ASN A CA 1
ATOM 6321 C C . ASN A 1 815 ? -6.471 1.957 -30.266 1.00 79.94 815 ASN A C 1
ATOM 6323 O O . ASN A 1 815 ? -6.908 2.411 -31.319 1.00 79.94 815 ASN A O 1
ATOM 6327 N N . GLY A 1 816 ? -5.153 1.836 -30.059 1.00 78.75 816 GLY A N 1
ATOM 6328 C CA . GLY A 1 816 ? -4.115 2.226 -31.022 1.00 78.75 816 GLY A CA 1
ATOM 6329 C C . GLY A 1 816 ? -3.667 3.696 -30.964 1.00 78.75 816 GLY A C 1
ATOM 6330 O O . GLY A 1 816 ? -2.660 4.044 -31.601 1.00 78.75 816 GLY A O 1
ATOM 6331 N N . LYS A 1 817 ? -4.332 4.552 -30.174 1.00 80.12 817 LYS A N 1
ATOM 6332 C CA . LYS A 1 817 ? -3.871 5.921 -29.893 1.00 80.12 817 LYS A CA 1
ATOM 6333 C C . LYS A 1 817 ? -2.575 5.880 -29.075 1.00 80.12 817 LYS A C 1
ATOM 6335 O O . LYS A 1 817 ? -2.358 4.987 -28.255 1.00 80.12 817 LYS A O 1
ATOM 6340 N N . THR A 1 818 ? -1.668 6.819 -29.329 1.00 74.19 818 THR A N 1
ATOM 6341 C CA . THR A 1 818 ? -0.498 7.053 -28.466 1.00 74.19 818 THR A CA 1
ATOM 6342 C C . THR A 1 818 ? -0.956 7.658 -27.148 1.00 74.19 818 THR A C 1
ATOM 6344 O O . THR A 1 818 ? -1.659 8.660 -27.153 1.00 74.19 818 THR A O 1
ATOM 6347 N N . SER A 1 819 ? -0.512 7.093 -26.029 1.00 68.69 819 SER A N 1
ATOM 6348 C CA . SER A 1 819 ? -0.528 7.783 -24.742 1.00 68.69 819 SER A CA 1
ATOM 6349 C C . SER A 1 819 ? 0.838 8.443 -24.560 1.00 68.69 819 SER A C 1
ATOM 6351 O O . SER A 1 819 ? 1.843 7.729 -24.619 1.00 68.69 819 SER A O 1
ATOM 6353 N N . PRO A 1 820 ? 0.941 9.758 -24.312 1.00 62.25 820 PRO A N 1
ATOM 6354 C CA . PRO A 1 820 ? 2.202 10.332 -23.866 1.00 62.25 820 PRO A CA 1
ATOM 6355 C C . PRO A 1 820 ? 2.527 9.744 -22.488 1.00 62.25 820 PRO A C 1
ATOM 6357 O O . PRO A 1 820 ? 1.839 10.034 -21.509 1.00 62.25 820 PRO A O 1
ATOM 6360 N N . LEU A 1 821 ? 3.562 8.902 -22.388 1.00 65.38 821 LEU A N 1
ATOM 6361 C CA . LEU A 1 821 ? 3.990 8.399 -21.083 1.00 65.38 821 LEU A CA 1
ATOM 6362 C C . LEU A 1 821 ? 4.449 9.590 -20.230 1.00 65.38 821 LEU A C 1
ATOM 6364 O O . LEU A 1 821 ? 5.225 10.436 -20.700 1.00 65.38 821 LEU A O 1
ATOM 6368 N N . ARG A 1 822 ? 3.994 9.679 -18.972 1.00 64.31 822 ARG A N 1
ATOM 6369 C CA . ARG A 1 822 ? 4.527 10.710 -18.075 1.00 64.31 822 ARG A CA 1
ATOM 6370 C C . ARG A 1 822 ? 6.027 10.446 -17.880 1.00 64.31 822 ARG A C 1
ATOM 6372 O O . ARG A 1 822 ? 6.448 9.317 -17.637 1.00 64.31 822 ARG A O 1
ATOM 6379 N N . LYS A 1 823 ? 6.854 11.476 -18.085 1.00 59.75 823 LYS A N 1
ATOM 6380 C CA . LYS A 1 823 ? 8.313 11.333 -18.306 1.00 59.75 823 LYS A CA 1
ATOM 6381 C C . LYS A 1 823 ? 9.096 10.898 -17.061 1.00 59.75 823 LYS A C 1
ATOM 6383 O O . LYS A 1 823 ? 10.274 10.574 -17.156 1.00 59.75 823 LYS A O 1
ATOM 6388 N N . ASP A 1 824 ? 8.424 10.941 -15.924 1.00 63.00 824 ASP A N 1
ATOM 6389 C CA . ASP A 1 824 ? 8.809 10.526 -14.583 1.00 63.00 824 ASP A CA 1
ATOM 6390 C C . ASP A 1 824 ? 8.649 9.001 -14.374 1.00 63.00 824 ASP A C 1
ATOM 6392 O O . ASP A 1 824 ? 9.423 8.401 -13.629 1.00 63.00 824 ASP A O 1
ATOM 6396 N N . LEU A 1 825 ? 7.719 8.349 -15.089 1.00 68.50 825 LEU A N 1
ATOM 6397 C CA . LEU A 1 825 ? 7.329 6.948 -14.860 1.00 68.50 825 LEU A CA 1
ATOM 6398 C C . LEU A 1 825 ? 8.375 5.903 -15.273 1.00 68.50 825 LEU A C 1
ATOM 6400 O O . LEU A 1 825 ? 8.487 4.872 -14.619 1.00 68.50 825 LEU A O 1
ATOM 6404 N N . LEU A 1 826 ? 9.152 6.147 -16.335 1.00 75.00 826 LEU A N 1
ATOM 6405 C CA . LEU A 1 826 ? 10.253 5.266 -16.746 1.00 75.00 826 LEU A CA 1
ATOM 6406 C C . LEU A 1 826 ? 11.557 6.052 -16.933 1.00 75.00 826 LEU A C 1
ATOM 6408 O O . LEU A 1 826 ? 11.550 7.097 -17.589 1.00 75.00 826 LEU A O 1
ATOM 6412 N N . PRO A 1 827 ? 12.706 5.535 -16.454 1.00 68.44 827 PRO A N 1
ATOM 6413 C CA . PRO A 1 827 ? 13.983 6.246 -16.533 1.00 68.44 827 PRO A CA 1
ATOM 6414 C C . PRO A 1 827 ? 14.446 6.505 -17.980 1.00 68.44 827 PRO A C 1
ATOM 6416 O O . PRO A 1 827 ? 15.076 7.527 -18.250 1.00 68.44 827 PRO A O 1
ATOM 6419 N N . ILE A 1 828 ? 14.084 5.633 -18.927 1.00 66.06 828 ILE A N 1
ATOM 6420 C CA . ILE A 1 828 ? 14.469 5.715 -20.350 1.00 66.06 828 ILE A CA 1
ATOM 6421 C C . ILE A 1 828 ? 13.781 6.890 -21.066 1.00 66.06 828 ILE A C 1
ATOM 6423 O O . ILE A 1 828 ? 14.414 7.604 -21.844 1.00 66.06 828 ILE A O 1
ATOM 6427 N N . ALA A 1 829 ? 12.500 7.144 -20.768 1.00 58.09 829 ALA A N 1
ATOM 6428 C CA . ALA A 1 829 ? 11.695 8.171 -21.442 1.00 58.09 829 ALA A CA 1
ATOM 6429 C C . ALA A 1 829 ? 12.254 9.598 -21.255 1.00 58.09 829 ALA A C 1
ATOM 6431 O O . ALA A 1 829 ? 12.016 10.492 -22.075 1.00 58.09 829 ALA A O 1
ATOM 6432 N N . SER A 1 830 ? 13.050 9.810 -20.201 1.00 57.03 830 SER A N 1
ATOM 6433 C CA . SER A 1 830 ? 13.752 11.069 -19.943 1.00 57.03 830 SER A CA 1
ATOM 6434 C C . SER A 1 830 ? 14.793 11.418 -21.023 1.00 57.03 830 SER A C 1
ATOM 6436 O O . SER A 1 830 ? 14.941 12.592 -21.379 1.00 57.03 830 SER A O 1
ATOM 6438 N N . GLN A 1 831 ? 15.485 10.423 -21.591 1.00 58.53 831 GLN A N 1
ATOM 6439 C CA . GLN A 1 831 ? 16.639 10.639 -22.473 1.00 58.53 831 GLN A CA 1
ATOM 6440 C C . GLN A 1 831 ? 16.234 11.046 -23.882 1.00 58.53 831 GLN A C 1
ATOM 6442 O O . GLN A 1 831 ? 16.773 12.013 -24.420 1.00 58.53 831 GLN A O 1
ATOM 6447 N N . GLU A 1 832 ? 15.244 10.372 -24.464 1.00 58.19 832 GLU A N 1
ATOM 6448 C CA . GLU A 1 832 ? 14.754 10.705 -25.802 1.00 58.19 832 GLU A CA 1
ATOM 6449 C C . GLU A 1 832 ? 14.152 12.120 -25.833 1.00 58.19 832 GLU A C 1
ATOM 6451 O O . GLU A 1 832 ? 14.412 12.903 -26.748 1.00 58.19 832 GLU A O 1
ATOM 6456 N N . ARG A 1 833 ? 13.470 12.540 -24.755 1.00 54.00 833 ARG A N 1
ATOM 6457 C CA . ARG A 1 833 ? 13.036 13.938 -24.607 1.00 54.00 833 ARG A CA 1
ATOM 6458 C C . ARG A 1 833 ? 14.216 14.905 -24.485 1.00 54.00 833 ARG A C 1
ATOM 6460 O O . ARG A 1 833 ? 14.121 16.020 -24.994 1.00 54.00 833 ARG A O 1
ATOM 6467 N N . MET A 1 834 ? 15.317 14.524 -23.836 1.00 57.88 834 MET A N 1
ATOM 6468 C CA . MET A 1 834 ? 16.524 15.358 -23.770 1.00 57.88 834 MET A CA 1
ATOM 6469 C C . MET A 1 834 ? 17.206 15.495 -25.139 1.00 57.88 834 MET A C 1
ATOM 6471 O O . MET A 1 834 ? 17.620 16.608 -25.473 1.00 57.88 834 MET A O 1
ATOM 6475 N N . LYS A 1 835 ? 17.225 14.439 -25.969 1.00 63.16 835 LYS A N 1
ATOM 6476 C CA . LYS A 1 835 ? 17.642 14.511 -27.384 1.00 63.16 835 LYS A CA 1
ATOM 6477 C C . LYS A 1 835 ? 16.730 15.459 -28.172 1.00 63.16 835 LYS A C 1
ATOM 6479 O O . LYS A 1 835 ? 17.211 16.500 -28.623 1.00 63.16 835 LYS A O 1
ATOM 6484 N N . LYS A 1 836 ? 15.410 15.213 -28.203 1.00 61.88 836 LYS A N 1
ATOM 6485 C CA . LYS A 1 836 ? 14.416 16.081 -28.877 1.00 61.88 836 LYS A CA 1
ATOM 6486 C C . LYS A 1 836 ? 14.488 17.545 -28.394 1.00 61.88 836 LYS A C 1
ATOM 6488 O O . LYS A 1 836 ? 14.394 18.473 -29.194 1.00 61.88 836 LYS A O 1
ATOM 6493 N N . LYS A 1 837 ? 14.732 17.802 -27.099 1.00 62.09 837 LYS A N 1
ATOM 6494 C CA . LYS A 1 837 ? 14.903 19.161 -26.534 1.00 62.09 837 LYS A CA 1
ATOM 6495 C C . LYS A 1 837 ? 16.233 19.811 -26.934 1.00 62.09 837 LYS A C 1
ATOM 6497 O O . LYS A 1 837 ? 16.279 21.029 -27.112 1.00 62.09 837 LYS A O 1
ATOM 6502 N N . ALA A 1 838 ? 17.310 19.038 -27.078 1.00 67.75 838 ALA A N 1
ATOM 6503 C CA . ALA A 1 838 ? 18.582 19.523 -27.612 1.00 67.75 838 ALA A CA 1
ATOM 6504 C C . ALA A 1 838 ? 18.475 19.846 -29.113 1.00 67.75 838 ALA A C 1
ATOM 6506 O O . ALA A 1 838 ? 18.988 20.873 -29.552 1.00 67.75 838 ALA A O 1
ATOM 6507 N N . GLU A 1 839 ? 17.757 19.031 -29.884 1.00 74.88 839 GLU A N 1
ATOM 6508 C CA . GLU A 1 839 ? 17.460 19.282 -31.298 1.00 74.88 839 GLU A CA 1
ATOM 6509 C C . GLU A 1 839 ? 16.553 20.496 -31.493 1.00 74.88 839 GLU A C 1
ATOM 6511 O O . GLU A 1 839 ? 16.891 21.380 -32.275 1.00 74.88 839 GLU A O 1
ATOM 6516 N N . TRP A 1 840 ? 15.482 20.632 -30.707 1.00 69.75 840 TRP A N 1
ATOM 6517 C CA . TRP A 1 840 ? 14.638 21.830 -30.718 1.00 69.75 840 TRP A CA 1
ATOM 6518 C C . TRP A 1 840 ? 15.424 23.098 -30.354 1.00 69.75 840 TRP A C 1
ATOM 6520 O O . TRP A 1 840 ? 15.237 24.144 -30.973 1.00 69.75 840 TRP A O 1
ATOM 6530 N N . ARG A 1 841 ? 16.365 23.016 -29.399 1.00 73.94 841 ARG A N 1
ATOM 6531 C CA . ARG A 1 841 ? 17.296 24.119 -29.101 1.00 73.94 841 ARG A CA 1
ATOM 6532 C C . ARG A 1 841 ? 18.182 24.451 -30.307 1.00 73.94 841 ARG A C 1
ATOM 6534 O O . ARG A 1 841 ? 18.285 25.626 -30.649 1.00 73.94 841 ARG A O 1
ATOM 6541 N N . LYS A 1 842 ? 18.772 23.453 -30.980 1.00 80.38 842 LYS A N 1
ATOM 6542 C CA . LYS A 1 842 ? 19.551 23.652 -32.221 1.00 80.38 842 LYS A CA 1
ATOM 6543 C C . LYS A 1 842 ? 18.699 24.300 -33.320 1.00 80.38 842 LYS A C 1
ATOM 6545 O O . LYS A 1 842 ? 19.136 25.280 -33.919 1.00 80.38 842 LYS A O 1
ATOM 6550 N N . TRP A 1 843 ? 17.474 23.816 -33.537 1.00 84.25 843 TRP A N 1
ATOM 6551 C CA . TRP A 1 843 ? 16.525 24.370 -34.505 1.00 84.25 843 TRP A CA 1
ATOM 6552 C C . TRP A 1 843 ? 16.141 25.817 -34.178 1.00 84.25 843 TRP A C 1
ATOM 6554 O O . TRP A 1 843 ? 16.169 26.670 -35.061 1.00 84.25 843 TRP A O 1
ATOM 6564 N N . LYS A 1 844 ? 15.862 26.132 -32.906 1.00 77.19 844 LYS A N 1
ATOM 6565 C CA . LYS A 1 844 ? 15.537 27.496 -32.468 1.00 77.19 844 LYS A CA 1
ATOM 6566 C C . LYS A 1 844 ? 16.706 28.458 -32.704 1.00 77.19 844 LYS A C 1
ATOM 6568 O O . LYS A 1 844 ? 16.480 29.558 -33.199 1.00 77.19 844 LYS A O 1
ATOM 6573 N N . THR A 1 845 ? 17.940 28.031 -32.424 1.00 85.50 845 THR A N 1
ATOM 6574 C CA . THR A 1 845 ? 19.166 28.795 -32.729 1.00 85.50 845 THR A CA 1
ATOM 6575 C C . THR A 1 845 ? 19.387 28.968 -34.237 1.00 85.50 845 THR A C 1
ATOM 6577 O O . THR A 1 845 ? 19.808 30.033 -34.682 1.00 85.50 845 THR A O 1
ATOM 6580 N N . TRP A 1 846 ? 19.074 27.954 -35.048 1.00 88.56 846 TRP A N 1
ATOM 6581 C CA . TRP A 1 846 ? 19.134 28.057 -36.509 1.00 88.56 846 TRP A CA 1
ATOM 6582 C C . TRP A 1 846 ? 18.069 29.013 -37.069 1.00 88.56 846 TRP A C 1
ATOM 6584 O O . TRP A 1 846 ? 18.376 29.824 -37.944 1.00 88.56 846 TRP A O 1
ATOM 6594 N N . LYS A 1 847 ? 16.839 28.972 -36.538 1.00 85.00 847 LYS A N 1
ATOM 6595 C CA . LYS A 1 847 ? 15.741 29.863 -36.934 1.00 85.00 847 LYS A CA 1
ATOM 6596 C C . LYS A 1 847 ? 16.092 31.328 -36.659 1.00 85.00 847 LYS A C 1
ATOM 6598 O O . LYS A 1 847 ? 16.034 32.134 -37.585 1.00 85.00 847 LYS A O 1
ATOM 6603 N N . THR A 1 848 ? 16.552 31.656 -35.449 1.00 87.38 848 THR A N 1
ATOM 6604 C CA . THR A 1 848 ? 16.959 33.033 -35.111 1.00 87.38 848 THR A CA 1
ATOM 6605 C C . THR A 1 848 ? 18.167 33.507 -35.924 1.00 87.38 848 THR A C 1
ATOM 6607 O O . THR A 1 848 ? 18.211 34.667 -36.336 1.00 87.38 848 THR A O 1
ATOM 6610 N N . TRP A 1 849 ? 19.123 32.622 -36.236 1.00 91.75 849 TRP A N 1
ATOM 6611 C CA . TRP A 1 849 ? 20.219 32.936 -37.162 1.00 91.75 849 TRP A CA 1
ATOM 6612 C C . TRP A 1 849 ? 19.714 33.243 -38.582 1.00 91.75 849 TRP A C 1
ATOM 6614 O O . TRP A 1 849 ? 20.144 34.227 -39.188 1.00 91.75 849 TRP A O 1
ATOM 6624 N N . LYS A 1 850 ? 18.774 32.444 -39.107 1.00 86.62 850 LYS A N 1
ATOM 6625 C CA . LYS A 1 850 ? 18.196 32.628 -40.448 1.00 86.62 850 LYS A CA 1
ATOM 6626 C C . LYS A 1 850 ? 17.408 33.938 -40.548 1.00 86.62 850 LYS A C 1
ATOM 6628 O O . LYS A 1 850 ? 17.587 34.677 -41.513 1.00 86.62 850 LYS A O 1
ATOM 6633 N N . GLU A 1 851 ? 16.600 34.255 -39.540 1.00 90.50 851 GLU A N 1
ATOM 6634 C CA . GLU A 1 851 ? 15.865 35.525 -39.432 1.00 90.50 851 GLU A CA 1
ATOM 6635 C C . GLU A 1 851 ? 16.824 36.729 -39.389 1.00 90.50 851 GLU A C 1
ATOM 6637 O O . GLU A 1 851 ? 16.648 37.696 -40.133 1.00 90.50 851 GLU A O 1
ATOM 6642 N N . ALA A 1 852 ? 17.901 36.648 -38.598 1.00 87.50 852 ALA A N 1
ATOM 6643 C CA . ALA A 1 852 ? 18.926 37.691 -38.538 1.00 87.50 852 ALA A CA 1
ATOM 6644 C C . ALA A 1 852 ? 19.699 37.859 -39.862 1.00 87.50 852 ALA A C 1
ATOM 6646 O O . ALA A 1 852 ? 20.065 38.981 -40.222 1.00 87.50 852 ALA A O 1
ATOM 6647 N N . LYS A 1 853 ? 19.938 36.767 -40.604 1.00 90.69 853 LYS A N 1
ATOM 6648 C CA . LYS A 1 853 ? 20.562 36.812 -41.935 1.00 90.69 853 LYS A CA 1
ATOM 6649 C C . LYS A 1 853 ? 19.651 37.506 -42.954 1.00 90.69 853 LYS A C 1
ATOM 6651 O O . LYS A 1 853 ? 20.099 38.452 -43.598 1.00 90.69 853 LYS A O 1
ATOM 6656 N N . LEU A 1 854 ? 18.384 37.094 -43.041 1.00 89.38 854 LEU A N 1
ATOM 6657 C CA . LEU A 1 854 ? 17.396 37.692 -43.947 1.00 89.38 854 LEU A CA 1
ATOM 6658 C C . LEU A 1 854 ? 17.206 39.189 -43.671 1.00 89.38 854 LEU A C 1
ATOM 6660 O O . LEU A 1 854 ? 17.159 39.986 -44.605 1.00 89.38 854 LEU A O 1
ATOM 6664 N N . LYS A 1 855 ? 17.191 39.596 -42.393 1.00 90.12 855 LYS A N 1
ATOM 6665 C CA . LYS A 1 855 ? 17.137 41.014 -42.015 1.00 90.12 855 LYS A CA 1
ATOM 6666 C C . LYS A 1 855 ? 18.338 41.808 -42.551 1.00 90.12 855 LYS A C 1
ATOM 6668 O O . LYS A 1 855 ? 18.141 42.867 -43.138 1.00 90.12 855 LYS A O 1
ATOM 6673 N N . LYS A 1 856 ? 19.564 41.283 -42.428 1.00 88.31 856 LYS A N 1
ATOM 6674 C CA . LYS A 1 856 ? 20.775 41.926 -42.980 1.00 88.31 856 LYS A CA 1
ATOM 6675 C C . LYS A 1 856 ? 20.786 41.982 -44.511 1.00 88.31 856 LYS A C 1
ATOM 6677 O O . LYS A 1 856 ? 21.340 42.920 -45.082 1.00 88.31 856 LYS A O 1
ATOM 6682 N N . GLU A 1 857 ? 20.212 40.990 -45.185 1.00 88.62 857 GLU A N 1
ATOM 6683 C CA . GLU A 1 857 ? 20.074 40.988 -46.648 1.00 88.62 857 GLU A CA 1
ATOM 6684 C C . GLU A 1 857 ? 19.039 42.030 -47.108 1.00 88.62 857 GLU A C 1
ATOM 6686 O O . GLU A 1 857 ? 19.325 42.802 -48.023 1.00 88.62 857 GLU A O 1
ATOM 6691 N N . ALA A 1 858 ? 17.910 42.158 -46.403 1.00 83.50 858 ALA A N 1
ATOM 6692 C CA . ALA A 1 858 ? 16.927 43.219 -46.630 1.00 83.50 858 ALA A CA 1
ATOM 6693 C C . ALA A 1 858 ? 17.498 44.627 -46.361 1.00 83.50 858 ALA A C 1
ATOM 6695 O O . ALA A 1 858 ? 17.288 45.538 -47.159 1.00 83.50 858 ALA A O 1
ATOM 6696 N N . GLU A 1 859 ? 18.277 44.809 -45.288 1.00 85.94 859 GLU A N 1
ATOM 6697 C CA . GLU A 1 859 ? 18.981 46.067 -44.989 1.00 85.94 859 GLU A CA 1
ATOM 6698 C C . GLU A 1 859 ? 19.998 46.434 -46.088 1.00 85.94 859 GLU A C 1
ATOM 6700 O O . GLU A 1 859 ? 20.087 47.599 -46.483 1.00 85.94 859 GLU A O 1
ATOM 6705 N N . LYS A 1 860 ? 20.720 45.451 -46.650 1.00 83.88 860 LYS A N 1
ATOM 6706 C CA . LYS A 1 860 ? 21.618 45.664 -47.801 1.00 83.88 860 LYS A CA 1
ATOM 6707 C C . LYS A 1 860 ? 20.867 46.049 -49.078 1.00 83.88 860 LYS A C 1
ATOM 6709 O O . LYS A 1 860 ? 21.302 46.974 -49.760 1.00 83.88 860 LYS A O 1
ATOM 6714 N N . LEU A 1 861 ? 19.752 45.388 -49.389 1.00 78.69 861 LEU A N 1
ATOM 6715 C CA . LEU A 1 861 ? 18.895 45.731 -50.533 1.00 78.69 861 LEU A CA 1
ATOM 6716 C C . LEU A 1 861 ? 18.305 47.143 -50.394 1.00 78.69 861 LEU A C 1
ATOM 6718 O O . LEU A 1 861 ? 18.362 47.936 -51.332 1.00 78.69 861 LEU A O 1
ATOM 6722 N N . ALA A 1 862 ? 17.834 47.508 -49.199 1.00 74.75 862 ALA A N 1
ATOM 6723 C CA . ALA A 1 862 ? 17.351 48.856 -48.902 1.00 74.75 862 ALA A CA 1
ATOM 6724 C C . ALA A 1 862 ? 18.455 49.927 -49.018 1.00 74.75 862 ALA A C 1
ATOM 6726 O O . ALA A 1 862 ? 18.173 51.058 -49.413 1.00 74.75 862 ALA A O 1
ATOM 6727 N N . ALA A 1 863 ? 19.712 49.586 -48.711 1.00 71.06 863 ALA A N 1
ATOM 6728 C CA . ALA A 1 863 ? 20.859 50.468 -48.925 1.00 71.06 863 ALA A CA 1
ATOM 6729 C C . ALA A 1 863 ? 21.256 50.587 -50.411 1.00 71.06 863 ALA A C 1
ATOM 6731 O O . ALA A 1 863 ? 21.652 51.665 -50.851 1.00 71.06 863 ALA A O 1
ATOM 6732 N N . GLN A 1 864 ? 21.120 49.517 -51.202 1.00 68.50 864 GLN A N 1
ATOM 6733 C CA . GLN A 1 864 ? 21.373 49.544 -52.650 1.00 68.50 864 GLN A CA 1
ATOM 6734 C C . GLN A 1 864 ? 20.330 50.387 -53.400 1.00 68.50 864 GLN A C 1
ATOM 6736 O O . GLN A 1 864 ? 20.711 51.217 -54.224 1.00 68.50 864 GLN A O 1
ATOM 6741 N N . ASN A 1 865 ? 19.049 50.282 -53.028 1.00 61.00 865 ASN A N 1
ATOM 6742 C CA . ASN A 1 865 ? 17.958 51.102 -53.577 1.00 61.00 865 ASN A CA 1
ATOM 6743 C C . ASN A 1 865 ? 17.983 52.578 -53.120 1.00 61.00 865 ASN A C 1
ATOM 6745 O O . ASN A 1 865 ? 17.125 53.357 -53.524 1.00 61.00 865 ASN A O 1
ATOM 6749 N N . LYS A 1 866 ? 18.958 52.981 -52.291 1.00 58.91 866 LYS A N 1
ATOM 6750 C CA . LYS A 1 866 ? 19.208 54.382 -51.905 1.00 58.91 866 LYS A CA 1
ATOM 6751 C C . LYS A 1 866 ? 20.360 55.046 -52.668 1.00 58.91 866 LYS A C 1
ATOM 6753 O O . LYS A 1 866 ? 20.725 56.173 -52.336 1.00 58.91 866 LYS A O 1
ATOM 6758 N N . LYS A 1 867 ? 20.929 54.401 -53.694 1.00 57.97 867 LYS A N 1
ATOM 6759 C CA . LYS A 1 867 ? 21.797 55.106 -54.649 1.00 57.97 867 LYS A CA 1
ATOM 6760 C C . LYS A 1 867 ? 20.934 56.010 -55.544 1.00 57.97 867 LYS A C 1
ATOM 6762 O O . LYS A 1 867 ? 20.059 55.476 -56.222 1.00 57.97 867 LYS A O 1
ATOM 6767 N N . PRO A 1 868 ? 21.157 57.336 -55.569 1.00 53.06 868 PRO A N 1
ATOM 6768 C CA . PRO A 1 868 ? 20.423 58.214 -56.471 1.00 53.06 868 PRO A CA 1
ATOM 6769 C C . PRO A 1 868 ? 20.786 57.903 -57.928 1.00 53.06 868 PRO A C 1
ATOM 6771 O O . PRO A 1 868 ? 21.946 57.610 -58.240 1.00 53.06 868 PRO A O 1
ATOM 6774 N N . SER A 1 869 ? 19.800 57.991 -58.821 1.00 54.06 869 SER A N 1
ATOM 6775 C CA . SER A 1 869 ? 20.070 58.193 -60.245 1.00 54.06 869 SER A CA 1
ATOM 6776 C C . SER A 1 869 ? 20.796 59.528 -60.441 1.00 54.06 869 SER A C 1
ATOM 6778 O O . SER A 1 869 ? 20.631 60.440 -59.629 1.00 54.06 869 SER A O 1
ATOM 6780 N N . ARG A 1 870 ? 21.606 59.614 -61.502 1.00 45.16 870 ARG A N 1
ATOM 6781 C CA . ARG A 1 870 ? 22.215 60.874 -61.956 1.00 45.16 870 ARG A CA 1
ATOM 6782 C C . ARG A 1 870 ? 21.169 61.955 -62.216 1.00 45.16 870 ARG A C 1
ATOM 6784 O O . ARG A 1 870 ? 20.065 61.572 -62.663 1.00 45.16 870 ARG A O 1
#

Secondary structure (DSSP, 8-state):
--------------------------------------BTTEEES---SS---TT--TTEEEEEE--STT--HHHHHHHHGGGT----HHHHHHH-TTS-TT-TTPPTT-EEEEEESSPPPPPPPPP---------------------------------------------------------------PPPPPP--------------TTTGGG-------SS-EEPPBHHHHHHH-HHHHHHHHHHHHHHHHS-TTSTTSHHHHHHHTSTT---SS-GGG-SSS---GGGTT--S---SSTTHHHHHHHHHHHHHHHHHHHHHHHHHH--THHHHHHHHHHHH----B--TT-TTTTTPPPHHHH-SEEEEEEE-TTS-EEEEEEE-TTT-PBPPTTTTTT--TTSEETTEE--B--SS-SSTTSPP-HHHHHHHHHHTHHHHHHHHHHHHT--S-HHHHHHHHHHHHHHHHHHHHTTSGGGBGGGGGGSHHHHHHHHHHHHHHHHHHHHS-SGGGSPPPEEPPPBTTB---SSSTT----TT----TT----HHHHEE-TT---TT-B-TTSPBP-GGGSSSGGGGGGGTEE-SSS-GGGTTS-HHHHHHHHHHHHHHHH--PPPS-S--PPP-----PPPPPPEEEEEEEEEEEEGGGSSSEEEEEEEESPPPSSGGGGGG-TTEEEEEEE-B-TTPPPPP-EEEEEEE-HHHHHHTT----HHHHHHHHHHHEEEEEEEE-STT---EEE-GGG-SS-EEEEEEEEEE--SSSSS--EEEEEEE-GGGTTTSTTB--SSHHHHSPBPTTSPBP---TTT-TTHHHHHHHHHHHHHHHHHHHHHHHHHHHHHHHHHHHHTTSPP-

Mean predicted aligned error: 16.56 Å

Foldseek 3Di:
DDDDDDDDDDDDDDDDDDDDDDDDDDDDDDDDDDDADQDLQKGADDDPPDDDAPPADPQQGMKGFAAAAQQWPVNVCVSCVVVPQNDDLVNQCNNHVRADSGNGPDHGGHIGRRDGPDDDDDDDDDDDDDDDDDDDDDDYDYDDDDDDDDDDDDDDDDDDDDDDDDDDDDDDDDDDDDDDDDDDDDDDDDDDDDDDPPPDPDDDPQDPQPLLCLVLFQQFAPAPFFAAAAALVCCVPVVVLLVLLLQQLLVVLLVDDPLQLLRLLNLLQQQAPVLADPPHCVSDPRAPQPCVFRHFHLQFPPALCNLVLLLSSQRSNRHSSLVSLVVQLVLADDPVSVVSVVSSSNHGHHAHPCLFPVCLNADDPLQDDQKDWHFGQDPNNYTDIDIDGGSSPKRFQPDCSQVSDAFPQDDPVHHQGIFEWQAPFANGHHDSVQLRLLSNLQRLFLLQLLLCLLLDQLASSQSVLSLSQSLQSNQCSGAPLTQSLARNRNSNNNVNSNHSVVSNQSLLLSLLQHPDPRRFRDKDFGDDHSSQDADLPCPPPDPPPPDDPPVPDPPVVVSGIQDQADFSPPHAHSVGDGDGNVCPRHSLSVVSSSYAHPLSGSVCNVPDSLVSSLSSLLVSCVGRNDDDDPDDDPDDDDDDDPDQDAFDKDKWKKKKKKAWQQLDAAKKKKWKFQADADPDPSCRSNDLGTHDIRIDGHHAPDGDRTDIRIDITTCVSSCVVVVVDDPPVSVLVSLLPGIDIWMWGQHDSRSDIDTDDLLSRDQIEIWMWMWMWGHDSHSSDRIDIHQTHTSQSSFVVDRSYDNDLCCVQFTAIPVRHTDRPDCSNDSSNVVVVVVVVVVVVVVVVVVVVVVVVVVVVVVVVVVVVPDDDD

Nearest PDB structures (foldseek):
  2y9x-assembly4_D  TM=8.696E-01  e=2.041E-21  Agaricus bisporus
  6ju4-assembly1_B  TM=7.015E-01  e=3.141E-25  Aspergillus oryzae
  6ju5-assembly1_B  TM=6.936E-01  e=6.172E-25  Aspergillus oryzae
  6juc-assembly1_B  TM=7.003E-01  e=2.753E-24  Aspergillus oryzae
  6ju9-assembly1_B  TM=7.421E-01  e=8.591E-18  Aspergillus oryzae

InterPro domains:
  IPR002227 Tyrosinase copper-binding domain [PF00264] (263-512)
  IPR002227 Tyrosinase copper-binding domain [PR00092] (301-318)
  IPR002227 Tyrosinase copper-binding domain [PR00092] (349-354)
  IPR002227 Tyrosinase copper-binding domain [PR00092] (470-481)
  IPR002227 Tyrosinase copper-binding domain [PR00092] (492-510)
  IPR008922 Di-copper centre-containing domain superfamily [G3DSA:1.10.1280.10] (213-625)
  IPR008922 Di-copper centre-containing domain superfamily [SSF48056] (224-600)
  IPR036779 LysM domain superfamily [G3DSA:3.10.350.10] (60-114)
  IPR041640 Tyrosinase, C-terminal [PF18132] (652-768)
  IPR050316 Tyrosinase and Hemocyanin [PTHR11474] (198-672)

Organism: NCBI:txid1043628